Protein 5H5A (pdb70)

Foldseek 3Di:
DAWDDDDVVVVQPDPQVFVLVQVLVQVLVVPDDDDQFWDDKGWDGKGQFPDFWTKGFDDKDADDCVPVVPKIKTWIWTFDQTWIKIKMKIWTADCPPHGSPDIDIWMKMKTRWGFTFTWMWIDDPNKIKIATEAGPPWVCVVVVVADCDVVPDRHGHPCSVVGDQRTPDMAMDIDDPDPPVPVVSVVVVRVVVVVVVSVCCVPAPHPVHIRMGD/DAWDDDDVVVVQPDPQQFVLVQVLVQVLVVPDDDDLFWDDKGWDGWGQADDFWTKGFDDKDADDPVVVCVKIKTWIWTFDQGWIKIKMKIWTAQPPPHRRPDIDIWMKMKTRWGFTFIWMWTGDDNKIKIATEAGPPWVCVVVVNADCDVVPDCHGHPCSVVGDQRTDDMAMDIDDPPCNSVVSVVVVRVVVVVVVSVCCVPAPHPVHIRMGD/DAWDDDDVCVVQPDPQVFVLVQVLVQVLVVPDDDDPFWDDKGWDGKGQFPDFWTKGFDDKDADDCVVVVKIKTWIWTFDQTWIKIKMWIWTQDPPVVPDIDIKIKMKTRWGFTFTWMWIDDPNKTKIATEAGPPWVCVVVVNAWPPVVTDPHGDPCSVVGDQRTDDMDMDMDVPCSVVSVVVVRVVVVVVVSVCCVPAPHPVHIRMGD/DDWDDDDVPVVQPDPQVFVLVQVLVQVLVVPDDDDQFWDDKGWDGKGPADDFWTKDWDDKDADDPVPVCVVKIKTWIWTFDQGWIKIKMKIWGADCPPHGSPDIFIKIKMKTRWGFTFIWMWTDDDNKTKIATEAGPPWPCVVVADCDVVPDQHGHPCSVVGDQRTDDMDMDMDDVPVSPVSVVVVRVVVVVVVSVCCVPAPHPVHIRMGD

InterPro domains:
  IPR027532 Mitochondrial distribution and morphology protein 12 [MF_03104] (1-235)
  IPR027532 Mitochondrial distribution and morphology protein 12 [PF26544] (76-239)
  IPR027532 Mitochondrial distribution and morphology protein 12 [PTHR28204] (1-236)
  IPR031468 Synaptotagmin-like mitochondrial-lipid-binding domain [PS51847] (1-236)

Sequence (846 aa):
HMSVEIDWDNIRGDLSVNQGVKDFLNSRLQEFELPSYVNNLKVTNFDLGTMPPNVILKQMDDPLDEFYNTDVQLLVELDYKGDMSIELSADLVLNYPSPQFMILPVKLRISDIGMHCLCLLAYLKKQLFISFLCDVSDPLLENDKLQVDPSGPNFMGKRALERISLIRNIKIHTELGQLDSVLRSVGKLEEFLVDLFRNLIRKEAAWPSWIDLDHMSVEIDWDNIRGDLSVNQGVKDFLNSRLQEFELPSYVNNLKVTNFDLGTMPPNVILKQMDDPLDEFYSTDVQLLVELDYKGDMSIELSADLVLNYPSPQFMILPVKLRISDIGMHCLCLLAYLKKQLFISFLCDVSDPLLENDKLQVDPSGPNFMGKRALERISLIRNIKIHTELGQLSVLRSVGKLEEFLVDLFRNLIRKEAAWPSWIDLDHMSVEIDWDNIRGDLSVNQGVKDFLNSRLQEFELPSYVNNLKVTNFDLGTMPPNVILKQMDDPLDEFYTDVQLLVELDYKGDMSIELSADLVLNYPQFMILPVKLRISDIGMHCLCLLAYLKKQLFISFLCDVSDPLLENDKLQVDPSGPNFMGKRALERISLIRNIKIHTEEGSVLRSVGKLEEFLVDLFRNLIRKEAAWPSWIDLDHMSVEIDWDNIRGDLSVNQGVKDFLNSRLQEFELPSYVNNLKVTNFDLGTMPPNVILKQMDDPLDEFYSNTDVQLLVELDYKGDMSIELSADLVLNYPSPQFMILPVKLRISDIGMHCLCLLAYLKKQLFISFLCDVSDPLLDKLQVDPSGPNFMGKRALERISLIRNIKIHTELGGSVLRSVGKLEEFLVDLFRNLIRKEAAWPSWIDLD

Solvent-accessible surface area: 42852 Å² total; per-residue (Å²): 67,28,76,33,90,49,61,28,119,105,55,97,49,62,154,49,38,30,87,13,20,41,79,9,10,31,44,52,9,140,124,40,94,69,43,87,37,1,57,101,7,95,9,58,76,19,65,14,2,96,90,50,16,79,13,46,4,58,42,25,32,104,8,28,123,98,13,154,110,94,30,8,1,17,4,0,41,26,40,15,124,6,66,38,26,8,14,5,29,4,38,0,9,18,61,53,121,48,104,133,110,66,87,15,101,9,71,0,90,2,14,73,9,2,20,39,0,4,0,0,23,0,87,14,71,199,78,40,14,30,0,24,0,0,2,38,72,2,68,16,46,93,107,104,41,6,61,19,62,11,82,25,141,79,30,20,27,175,118,10,169,103,54,68,61,12,10,101,73,29,27,25,95,29,68,148,70,21,180,128,89,24,115,154,13,8,27,108,0,39,129,41,1,18,80,6,14,88,39,1,15,111,116,41,0,1,19,101,32,58,22,72,14,109,87,26,85,27,95,49,64,30,113,106,58,99,46,60,147,66,38,27,96,14,20,34,78,9,12,33,46,48,11,140,126,48,159,66,40,86,43,1,57,101,8,95,11,60,74,17,69,14,3,83,116,47,20,79,7,48,6,54,41,26,31,125,9,28,76,83,8,122,137,147,51,10,0,8,4,1,40,25,41,14,134,12,72,38,24,8,18,6,27,5,38,0,12,13,71,39,122,51,102,140,112,88,87,26,98,12,76,0,97,1,15,68,9,6,16,38,0,5,0,0,24,0,77,10,157,104,38,41,26,30,0,24,0,0,2,37,74,2,71,15,47,158,90,126,39,4,62,18,63,11,83,25,142,79,29,20,26,175,122,10,163,92,56,67,70,11,7,97,89,16,118,22,94,29,71,146,50,35,202,107,34,124,135,8,7,26,80,1,47,128,42,0,29,82,8,13,83,35,3,15,126,112,45,0,1,20,104,33,59,22,75,13,124,52,39,85,27,94,59,54,26,104,118,57,90,49,64,150,50,45,31,93,13,23,48,29,7,9,15,22,53,11,73,126,50,161,71,41,86,39,1,17,20,9,44,10,68,70,16,58,13,2,94,90,48,20,105,13,63,6,82,44,27,32,123,10,27,123,101,14,158,130,53,10,0,19,4,0,42,25,41,13,129,4,62,37,8,7,61,8,34,4,10,0,9,22,74,173,119,65,117,49,3,51,75,11,107,1,119,2,14,63,10,2,17,38,0,5,0,0,24,0,85,10,66,151,23,42,15,30,0,24,0,0,2,38,73,2,82,22,48,101,56,109,56,10,70,17,52,12,80,23,112,117,28,20,36,94,32,9,160,124,56,70,70,11,7,102,70,27,124,32,64,40,158,228,48,76,43,130,162,9,20,28,107,0,40,133,41,1,27,81,8,15,82,36,3,14,131,117,44,0,1,18,103,32,59,19,30,13,66,80,20,88,18,94,53,58,25,108,103,58,104,49,63,155,56,29,29,88,13,22,44,76,9,11,33,60,52,12,158,132,48,167,64,43,81,37,1,57,99,8,92,10,65,55,15,48,17,5,90,87,55,19,79,10,46,3,59,42,29,33,94,9,24,124,105,4,108,154,130,103,16,5,1,8,4,1,41,23,39,16,119,6,62,37,3,7,37,6,34,4,38,0,4,16,56,35,80,49,102,118,110,88,87,43,100,6,93,1,92,1,23,63,11,5,19,25,0,4,0,0,23,0,80,13,155,106,75,35,15,30,0,23,0,0,0,36,5,4,45,20,70,136,71,6,54,18,57,16,81,23,131,81,30,20,38,92,29,7,161,120,53,15,44,12,6,16,73,25,134,17,134,19,126,69,126,98,74,34,118,43,14,9,9,57,0,21,31,41,0,9,80,8,15,55,32,3,16,117,113,43,0,1,15,101,33,56,21,76,14,117

Secondary structure (DSSP, 8-state):
-EE-B--HHHHHH-HHHHHHHHHHHHHHHTTS---TTEEEEEEEEEE--SSPPEEEEEEEEPPPGGG----EEEEEEEEE-S--EEEEEEEEEE-SSSTT-EEEEEEEEEEEEEEEEEEEEEEETTEEEEEEEEETT-HHHHTT-SB--TTSTTBT-GGGGG---S-SEEEEEE-------HHHHHHHHHHHHHHHHHHHHHHHTBTTS-EEE-/-EE-B--HHHHHH-HHHHHHHHHHHHHHHTTS---TTEEEEEEEEEE--S-PPEEEEEEEEPPPGGGT---EEEEEEEEE-S--EEEEEEEEEE-SSSTTSEEEEEEEEEEEEEEEEEEEEEEETTEEEEEEEEETT-HHHHTT-SB--TTSTTBT-GGGGG---S-SEEEEEE-S----HHHHHHHHHHHHHHHHHHHIIIIIBTT--EEE-/-EE-B--HHHHHT-HHHHHHHHHHHHHHHTTS---TTEEEEEEEEEE--SSPPEEEEEEEEPPPGGG---EEEEEEEEE-S--EEEEEEEEEE-----EEEEEEEEEEEEEEEEEEEEEEETTEEEEEEEEETT-HHHHTT-S---TTSTTTT-GGGGG---S-SEEEEEE---TTHHHHHHHHHHHHHHHHHHHHHHTBTT--EEE-/-EE-B--HHHHHH-HHHHHHHHHHHHHHHTTS---TTEEEEEEEEEE--S-PPEEEEEEEEPPPGGG-----EEEEEEEEE-S--EEEEEEEEEE-SSSTT-EEEEEEEEEEEEEEEEEEEEEEETTEEEEEEEEETT-TT---SB--TTSTTBT-GGGGG---S-SEEEEEEE----HHHHHHHHHHHHHHHHHHHHHHHTBTT--EEE-

Radius of gyration: 47.18 Å; Cα contacts (8 Å, |Δi|>4): 1773; chains: 4; bounding box: 84×60×170 Å

Nearest PDB structures (foldseek):
  5h5a-assembly2_B  TM=1.005E+00  e=1.240E-39  Kluyveromyces lactis NRRL Y-1140
  5h5a-assembly1_A  TM=9.992E-01  e=1.488E-37  Kluyveromyces lactis NRRL Y-1140
  5h5a-assembly3_C  TM=9.911E-01  e=6.683E-35  Kluyveromyces lactis NRRL Y-1140
  5vkz-assembly2_B  TM=8.448E-01  e=8.788E-22  Saccharomyces cerevisiae
  5vkz-assembly1_A  TM=8.236E-01  e=1.365E-21  Saccharomyces cerevisiae

B-factor: mean 43.93, std 13.67, range [19.73, 116.85]

Structure (mmCIF, N/CA/C/O backbone):
data_5H5A
#
_entry.id   5H5A
#
_cell.length_a   42.868
_cell.length_b   48.524
_cell.length_c   130.126
_cell.angle_alpha   90.01
_cell.angle_beta   91.50
_cell.angle_gamma   90.01
#
_symmetry.space_group_name_H-M   'P 1'
#
loop_
_entity.id
_entity.type
_entity.pdbx_description
1 polymer 'Mitochondrial distribution and morphology protein 12'
2 polymer 'Mitochondrial distribution and morphology protein 12'
3 non-polymer '[(2~{R})-1-[2-azanylethoxy(oxidanyl)phosphoryl]oxy-3-hexadecanoyloxy-propan-2-yl] (~{Z})-octadec-9-enoate'
4 non-polymer 'POTASSIUM ION'
5 water water
#
loop_
_atom_site.group_PDB
_atom_site.id
_atom_site.type_symbol
_atom_site.label_atom_id
_atom_site.label_alt_id
_atom_site.label_comp_id
_atom_site.label_asym_id
_atom_site.label_entity_id
_atom_site.label_seq_id
_atom_site.pdbx_PDB_ins_code
_atom_site.Cartn_x
_atom_site.Cartn_y
_atom_site.Cartn_z
_atom_site.occupancy
_atom_site.B_iso_or_equiv
_atom_site.auth_seq_id
_atom_site.auth_comp_id
_atom_site.auth_asym_id
_atom_site.auth_atom_id
_atom_site.pdbx_PDB_model_num
ATOM 1 N N . HIS A 1 1 ? 24.436 -24.917 147.133 1.00 74.64 0 HIS A N 1
ATOM 2 C CA . HIS A 1 1 ? 23.655 -24.531 145.930 1.00 71.98 0 HIS A CA 1
ATOM 3 C C . HIS A 1 1 ? 24.598 -23.938 144.875 1.00 66.78 0 HIS A C 1
ATOM 4 O O . HIS A 1 1 ? 24.734 -24.477 143.766 1.00 65.34 0 HIS A O 1
ATOM 11 N N . MET A 1 2 ? 25.280 -22.854 145.228 1.00 60.58 1 MET A N 1
ATOM 12 C CA . MET A 1 2 ? 26.172 -22.215 144.284 1.00 60.98 1 MET A CA 1
ATOM 13 C C . MET A 1 2 ? 27.490 -21.739 144.889 1.00 50.70 1 MET A C 1
ATOM 14 O O . MET A 1 2 ? 27.485 -20.943 145.789 1.00 48.60 1 MET A O 1
ATOM 19 N N . SER A 1 3 ? 28.619 -22.236 144.387 1.00 44.07 2 SER A N 1
ATOM 20 C CA . SER A 1 3 ? 29.944 -21.734 144.760 1.00 43.31 2 SER A CA 1
ATOM 21 C C . SER A 1 3 ? 30.201 -20.376 144.202 1.00 47.08 2 SER A C 1
ATOM 22 O O . SER A 1 3 ? 29.730 -20.057 143.121 1.00 52.04 2 SER A O 1
ATOM 25 N N . VAL A 1 4 ? 30.998 -19.610 144.941 1.00 45.82 3 VAL A N 1
ATOM 26 C CA . VAL A 1 4 ? 31.302 -18.234 144.636 1.00 46.49 3 VAL A CA 1
ATOM 27 C C . VAL A 1 4 ? 32.806 -18.126 144.701 1.00 47.70 3 VAL A C 1
ATOM 28 O O . VAL A 1 4 ? 33.410 -18.494 145.692 1.00 45.59 3 VAL A O 1
ATOM 32 N N . GLU A 1 5 ? 33.397 -17.667 143.618 1.00 50.94 4 GLU A N 1
ATOM 33 C CA . GLU A 1 5 ? 34.781 -17.280 143.638 1.00 55.99 4 GLU A CA 1
ATOM 34 C C . GLU A 1 5 ? 34.905 -15.962 144.356 1.00 50.56 4 GLU A C 1
ATOM 35 O O . GLU A 1 5 ? 33.943 -15.208 144.463 1.00 50.88 4 GLU A O 1
ATOM 41 N N . ILE A 1 6 ? 36.127 -15.679 144.782 1.00 46.83 5 ILE A N 1
ATOM 42 C CA . ILE A 1 6 ? 36.382 -14.593 145.664 1.00 46.36 5 ILE A CA 1
ATOM 43 C C . ILE A 1 6 ? 37.789 -14.084 145.422 1.00 47.16 5 ILE A C 1
ATOM 44 O O . ILE A 1 6 ? 38.731 -14.868 145.339 1.00 49.32 5 ILE A O 1
ATOM 49 N N . ASP A 1 7 ? 37.924 -12.766 145.287 1.00 47.55 6 ASP A N 1
ATOM 50 C CA . ASP A 1 7 ? 39.221 -12.139 145.008 1.00 45.26 6 ASP A CA 1
ATOM 51 C C . ASP A 1 7 ? 40.016 -11.953 146.299 1.00 44.66 6 ASP A C 1
ATOM 52 O O . ASP A 1 7 ? 39.981 -10.897 146.911 1.00 42.65 6 ASP A O 1
ATOM 57 N N . TRP A 1 8 ? 40.744 -12.980 146.716 1.00 41.74 7 TRP A N 1
ATOM 58 C CA . TRP A 1 8 ? 41.422 -12.882 147.975 1.00 41.89 7 TRP A CA 1
ATOM 59 C C . TRP A 1 8 ? 42.460 -11.793 147.900 1.00 42.05 7 TRP A C 1
ATOM 60 O O . TRP A 1 8 ? 42.756 -11.183 148.914 1.00 37.99 7 TRP A O 1
ATOM 71 N N . ASP A 1 9 ? 42.986 -11.507 146.716 1.00 43.72 8 ASP A N 1
ATOM 72 C CA . ASP A 1 9 ? 44.031 -10.492 146.622 1.00 51.32 8 ASP A CA 1
ATOM 73 C C . ASP A 1 9 ? 43.515 -9.118 146.956 1.00 53.22 8 ASP A C 1
ATOM 74 O O . ASP A 1 9 ? 44.188 -8.339 147.605 1.00 59.09 8 ASP A O 1
ATOM 79 N N . ASN A 1 10 ? 42.299 -8.830 146.534 1.00 55.60 9 ASN A N 1
ATOM 80 C CA . ASN A 1 10 ? 41.712 -7.546 146.786 1.00 54.88 9 ASN A CA 1
ATOM 81 C C . ASN A 1 10 ? 41.393 -7.445 148.258 1.00 55.33 9 ASN A C 1
ATOM 82 O O . ASN A 1 10 ? 41.625 -6.430 148.898 1.00 56.96 9 ASN A O 1
ATOM 87 N N . ILE A 1 11 ? 40.861 -8.525 148.795 1.00 53.73 10 ILE A N 1
ATOM 88 C CA . ILE A 1 11 ? 40.416 -8.533 150.174 1.00 53.08 10 ILE A CA 1
ATOM 89 C C . ILE A 1 11 ? 41.613 -8.458 151.082 1.00 51.98 10 ILE A C 1
ATOM 90 O O . ILE A 1 11 ? 41.588 -7.782 152.090 1.00 48.69 10 ILE A O 1
ATOM 95 N N . ARG A 1 12 ? 42.696 -9.100 150.692 1.00 52.97 11 ARG A N 1
ATOM 96 C CA . ARG A 1 12 ? 43.827 -9.248 151.574 1.00 60.03 11 ARG A CA 1
ATOM 97 C C . ARG A 1 12 ? 44.575 -7.950 151.719 1.00 65.26 11 ARG A C 1
ATOM 98 O O . ARG A 1 12 ? 45.278 -7.755 152.716 1.00 71.73 11 ARG A O 1
ATOM 106 N N . GLY A 1 13 ? 44.384 -7.067 150.737 1.00 68.18 12 GLY A N 1
ATOM 107 C CA . GLY A 1 13 ? 45.042 -5.783 150.688 1.00 64.28 12 GLY A CA 1
ATOM 108 C C . GLY A 1 13 ? 44.226 -4.592 151.180 1.00 62.57 12 GLY A C 1
ATOM 109 O O . GLY A 1 13 ? 44.775 -3.520 151.300 1.00 59.56 12 GLY A O 1
ATOM 110 N N . ASP A 1 14 ? 42.931 -4.749 151.461 1.00 61.32 13 ASP A N 1
ATOM 111 C CA . ASP A 1 14 ? 42.092 -3.599 151.851 1.00 63.19 13 ASP A CA 1
ATOM 112 C C . ASP A 1 14 ? 42.420 -3.212 153.287 1.00 57.05 13 ASP A C 1
ATOM 113 O O . ASP A 1 14 ? 42.067 -3.919 154.230 1.00 55.66 13 ASP A O 1
ATOM 118 N N . LEU A 1 15 ? 43.090 -2.076 153.436 1.00 57.46 14 LEU A N 1
ATOM 119 C CA . LEU A 1 15 ? 43.567 -1.607 154.734 1.00 57.51 14 LEU A CA 1
ATOM 120 C C . LEU A 1 15 ? 42.444 -1.277 155.700 1.00 55.65 14 LEU A C 1
ATOM 121 O O . LEU A 1 15 ? 42.653 -1.376 156.905 1.00 60.33 14 LEU A O 1
ATOM 126 N N . SER A 1 16 ? 41.258 -0.924 155.190 1.00 52.21 15 SER A N 1
ATOM 127 C CA . SER A 1 16 ? 40.120 -0.636 156.067 1.00 51.22 15 SER A CA 1
ATOM 128 C C . SER A 1 16 ? 39.510 -1.925 156.677 1.00 47.32 15 SER A C 1
ATOM 129 O O . SER A 1 16 ? 39.015 -1.883 157.777 1.00 42.63 15 SER A O 1
ATOM 132 N N . VAL A 1 17 ? 39.551 -3.065 155.986 1.00 46.32 16 VAL A N 1
ATOM 133 C CA . VAL A 1 17 ? 38.986 -4.310 156.519 1.00 41.57 16 VAL A CA 1
ATOM 134 C C . VAL A 1 17 ? 39.909 -4.867 157.594 1.00 36.23 16 VAL A C 1
ATOM 135 O O . VAL A 1 17 ? 39.468 -5.329 158.617 1.00 35.96 16 VAL A O 1
ATOM 139 N N . ASN A 1 18 ? 41.206 -4.800 157.356 1.00 34.91 17 ASN A N 1
ATOM 140 C CA . ASN A 1 18 ? 42.188 -5.203 158.330 1.00 30.84 17 ASN A CA 1
ATOM 141 C C . ASN A 1 18 ? 42.095 -4.418 159.651 1.00 28.42 17 ASN A C 1
ATOM 142 O O . ASN A 1 18 ? 42.067 -5.000 160.743 1.00 28.25 17 ASN A O 1
ATOM 147 N N . GLN A 1 19 ? 42.153 -3.098 159.565 1.00 29.26 18 GLN A N 1
ATOM 148 C CA . GLN A 1 19 ? 41.932 -2.228 160.728 1.00 30.66 18 GLN A CA 1
ATOM 149 C C . GLN A 1 19 ? 40.434 -2.436 160.746 1.00 31.49 18 GLN A C 1
ATOM 150 O O . GLN A 1 19 ? 39.828 -2.517 159.705 1.00 35.83 18 GLN A O 1
ATOM 156 N N . GLY A 1 20 ? 39.748 -2.587 161.811 1.00 31.70 19 GLY A N 1
ATOM 157 C CA . GLY A 1 20 ? 38.330 -2.867 161.507 1.00 31.55 19 GLY A CA 1
ATOM 158 C C . GLY A 1 20 ? 38.141 -4.185 162.181 1.00 35.16 19 GLY A C 1
ATOM 159 O O . GLY A 1 20 ? 37.300 -4.274 163.056 1.00 37.13 19 GLY A O 1
ATOM 160 N N . VAL A 1 21 ? 38.948 -5.199 161.800 1.00 33.45 20 VAL A N 1
ATOM 161 C CA . VAL A 1 21 ? 38.943 -6.427 162.576 1.00 30.77 20 VAL A CA 1
ATOM 162 C C . VAL A 1 21 ? 39.779 -6.232 163.807 1.00 27.16 20 VAL A C 1
ATOM 163 O O . VAL A 1 21 ? 39.351 -6.631 164.870 1.00 26.29 20 VAL A O 1
ATOM 167 N N . LYS A 1 22 ? 40.939 -5.595 163.678 1.00 28.74 21 LYS A N 1
ATOM 168 C CA . LYS A 1 22 ? 41.731 -5.135 164.847 1.00 28.46 21 LYS A CA 1
ATOM 169 C C . LYS A 1 22 ? 40.923 -4.250 165.803 1.00 28.78 21 LYS A C 1
ATOM 170 O O . LYS A 1 22 ? 40.955 -4.438 167.014 1.00 31.56 21 LYS A O 1
ATOM 176 N N . ASP A 1 23 ? 40.193 -3.301 165.262 1.00 30.35 22 ASP A N 1
ATOM 177 C CA . ASP A 1 23 ? 39.255 -2.474 166.071 1.00 31.45 22 ASP A CA 1
ATOM 178 C C . ASP A 1 23 ? 38.235 -3.338 166.779 1.00 27.24 22 ASP A C 1
ATOM 179 O O . ASP A 1 23 ? 37.982 -3.137 167.946 1.00 26.20 22 ASP A O 1
ATOM 184 N N . PHE A 1 24 ? 37.633 -4.288 166.063 1.00 24.33 23 PHE A N 1
ATOM 185 C CA . PHE A 1 24 ? 36.610 -5.170 166.661 1.00 26.68 23 PHE A CA 1
ATOM 186 C C . PHE A 1 24 ? 37.236 -5.957 167.810 1.00 27.44 23 PHE A C 1
ATOM 187 O O . PHE A 1 24 ? 36.656 -6.064 168.906 1.00 29.83 23 PHE A O 1
ATOM 195 N N . LEU A 1 25 ? 38.424 -6.504 167.572 1.00 27.26 24 LEU A N 1
ATOM 196 C CA . LEU A 1 25 ? 38.987 -7.456 168.502 1.00 28.78 24 LEU A CA 1
ATOM 197 C C . LEU A 1 25 ? 39.421 -6.731 169.732 1.00 27.12 24 LEU A C 1
ATOM 198 O O . LEU A 1 25 ? 39.195 -7.215 170.844 1.00 28.55 24 LEU A O 1
ATOM 203 N N . ASN A 1 26 ? 40.044 -5.573 169.557 1.00 24.27 25 ASN A N 1
ATOM 204 C CA . ASN A 1 26 ? 40.580 -4.839 170.712 1.00 23.48 25 ASN A CA 1
ATOM 205 C C . ASN A 1 26 ? 39.446 -4.252 171.519 1.00 25.76 25 ASN A C 1
ATOM 206 O O . ASN A 1 26 ? 39.473 -4.251 172.748 1.00 25.26 25 ASN A O 1
ATOM 211 N N . SER A 1 27 ? 38.415 -3.783 170.848 1.00 25.42 26 SER A N 1
ATOM 212 C CA . SER A 1 27 ? 37.310 -3.265 171.600 1.00 31.63 26 SER A CA 1
ATOM 213 C C . SER A 1 27 ? 36.687 -4.397 172.455 1.00 31.29 26 SER A C 1
ATOM 214 O O . SER A 1 27 ? 36.444 -4.199 173.628 1.00 32.47 26 SER A O 1
ATOM 217 N N . ARG A 1 28 ? 36.541 -5.597 171.905 1.00 28.31 27 ARG A N 1
ATOM 218 C CA . ARG A 1 28 ? 35.957 -6.706 172.669 1.00 27.60 27 ARG A CA 1
ATOM 219 C C . ARG A 1 28 ? 36.867 -7.271 173.755 1.00 29.30 27 ARG A C 1
ATOM 220 O O . ARG A 1 28 ? 36.388 -7.733 174.782 1.00 27.97 27 ARG A O 1
ATOM 228 N N . LEU A 1 29 ? 38.169 -7.251 173.513 1.00 30.91 28 LEU A N 1
ATOM 229 C CA . LEU A 1 29 ? 39.167 -7.531 174.537 1.00 34.38 28 LEU A CA 1
ATOM 230 C C . LEU A 1 29 ? 38.978 -6.758 175.831 1.00 39.31 28 LEU A C 1
ATOM 231 O O . LEU A 1 29 ? 39.278 -7.272 176.911 1.00 41.39 28 LEU A O 1
ATOM 236 N N . GLN A 1 30 ? 38.532 -5.512 175.761 1.00 46.91 29 GLN A N 1
ATOM 237 C CA . GLN A 1 30 ? 38.481 -4.739 177.001 1.00 51.68 29 GLN A CA 1
ATOM 238 C C . GLN A 1 30 ? 37.414 -5.284 177.972 1.00 50.53 29 GLN A C 1
ATOM 239 O O . GLN A 1 30 ? 37.480 -4.985 179.147 1.00 48.57 29 GLN A O 1
ATOM 245 N N . GLU A 1 31 ? 36.524 -6.187 177.522 1.00 51.04 30 GLU A N 1
ATOM 246 C CA . GLU A 1 31 ? 35.581 -6.866 178.437 1.00 51.33 30 GLU A CA 1
ATOM 247 C C . GLU A 1 31 ? 36.103 -8.149 179.064 1.00 49.48 30 GLU A C 1
ATOM 248 O O . GLU A 1 31 ? 35.359 -8.836 179.770 1.00 48.27 30 GLU A O 1
ATOM 254 N N . PHE A 1 32 ? 37.367 -8.488 178.836 1.00 43.07 31 PHE A N 1
ATOM 255 C CA . PHE A 1 32 ? 37.872 -9.732 179.365 1.00 42.00 31 PHE A CA 1
ATOM 256 C C . PHE A 1 32 ? 38.823 -9.463 180.506 1.00 39.26 31 PHE A C 1
ATOM 257 O O . PHE A 1 32 ? 39.836 -8.810 180.312 1.00 41.73 31 PHE A O 1
ATOM 265 N N . GLU A 1 33 ? 38.505 -10.025 181.672 1.00 34.99 32 GLU A N 1
ATOM 266 C CA . GLU A 1 33 ? 39.332 -9.871 182.846 1.00 35.40 32 GLU A CA 1
ATOM 267 C C . GLU A 1 33 ? 40.614 -10.653 182.613 1.00 34.99 32 GLU A C 1
ATOM 268 O O . GLU A 1 33 ? 40.588 -11.763 182.055 1.00 39.63 32 GLU A O 1
ATOM 270 N N . LEU A 1 34 ? 41.739 -10.075 182.990 1.00 29.65 33 LEU A N 1
ATOM 271 C CA . LEU A 1 34 ? 43.009 -10.741 182.811 1.00 28.00 33 LEU A CA 1
ATOM 272 C C . LEU A 1 34 ? 43.512 -11.289 184.121 1.00 28.87 33 LEU A C 1
ATOM 273 O O . LEU A 1 34 ? 43.556 -10.579 185.101 1.00 32.16 33 LEU A O 1
ATOM 278 N N . PRO A 1 35 ? 43.951 -12.548 184.128 1.00 27.73 34 PRO A N 1
ATOM 279 C CA . PRO A 1 35 ? 44.426 -13.162 185.355 1.00 29.30 34 PRO A CA 1
ATOM 280 C C . PRO A 1 35 ? 45.802 -12.645 185.746 1.00 32.18 34 PRO A C 1
ATOM 281 O O . PRO A 1 35 ? 46.394 -11.849 185.016 1.00 34.62 34 PRO A O 1
ATOM 285 N N . SER A 1 36 ? 46.327 -13.168 186.849 1.00 30.83 35 SER A N 1
ATOM 286 C CA . SER A 1 36 ? 47.499 -12.633 187.496 1.00 32.62 35 SER A CA 1
ATOM 287 C C . SER A 1 36 ? 48.795 -12.752 186.670 1.00 32.01 35 SER A C 1
ATOM 288 O O . SER A 1 36 ? 49.754 -12.017 186.907 1.00 27.85 35 SER A O 1
ATOM 291 N N . TYR A 1 37 ? 48.792 -13.669 185.705 1.00 32.78 36 TYR A N 1
ATOM 292 C CA . TYR A 1 37 ? 49.971 -13.933 184.865 1.00 32.95 36 TYR A CA 1
ATOM 293 C C . TYR A 1 37 ? 50.005 -13.147 183.549 1.00 31.57 36 TYR A C 1
ATOM 294 O O . TYR A 1 37 ? 50.965 -13.325 182.766 1.00 31.09 36 TYR A O 1
ATOM 303 N N . VAL A 1 38 ? 49.017 -12.272 183.301 1.00 30.42 37 VAL A N 1
ATOM 304 C CA . VAL A 1 38 ? 49.082 -11.371 182.113 1.00 30.04 37 VAL A CA 1
ATOM 305 C C . VAL A 1 38 ? 48.583 -9.970 182.300 1.00 27.04 37 VAL A C 1
ATOM 306 O O . VAL A 1 38 ? 47.513 -9.763 182.884 1.00 26.27 37 VAL A O 1
ATOM 310 N N . ASN A 1 39 ? 49.306 -9.025 181.708 1.00 25.45 38 ASN A N 1
ATOM 311 C CA . ASN A 1 39 ? 48.860 -7.637 181.678 1.00 24.94 38 ASN A CA 1
ATOM 312 C C . ASN A 1 39 ? 48.845 -7.151 180.277 1.00 24.27 38 ASN A C 1
ATOM 313 O O . ASN A 1 39 ? 49.581 -7.672 179.447 1.00 26.21 38 ASN A O 1
ATOM 318 N N . ASN A 1 40 ? 48.059 -6.121 180.026 1.00 23.78 39 ASN A N 1
ATOM 319 C CA . ASN A 1 40 ? 48.186 -5.339 178.813 1.00 26.03 39 ASN A CA 1
ATOM 320 C C . ASN A 1 40 ? 48.075 -6.120 177.515 1.00 27.22 39 ASN A C 1
ATOM 321 O O . ASN A 1 40 ? 48.914 -5.987 176.649 1.00 27.12 39 ASN A O 1
ATOM 326 N N . LEU A 1 41 ? 47.009 -6.920 177.391 1.00 28.89 40 LEU A N 1
ATOM 327 C CA . LEU A 1 41 ? 46.779 -7.743 176.235 1.00 27.30 40 LEU A CA 1
ATOM 328 C C . LEU A 1 41 ? 46.162 -6.926 175.125 1.00 26.46 40 LEU A C 1
ATOM 329 O O . LEU A 1 41 ? 45.160 -6.302 175.335 1.00 27.22 40 LEU A O 1
ATOM 334 N N . LYS A 1 42 ? 46.754 -6.968 173.936 1.00 27.80 41 LYS A N 1
ATOM 335 C CA . LYS A 1 42 ? 46.269 -6.218 172.780 1.00 28.20 41 LYS A CA 1
ATOM 336 C C . LYS A 1 42 ? 46.593 -6.986 171.499 1.00 27.15 41 LYS A C 1
ATOM 337 O O . LYS A 1 42 ? 47.599 -7.669 171.432 1.00 28.68 41 LYS A O 1
ATOM 343 N N . VAL A 1 43 ? 45.734 -6.845 170.495 1.00 27.11 42 VAL A N 1
ATOM 344 C CA . VAL A 1 43 ? 45.982 -7.351 169.178 1.00 29.54 42 VAL A CA 1
ATOM 345 C C . VAL A 1 43 ? 46.803 -6.319 168.422 1.00 32.76 42 VAL A C 1
ATOM 346 O O . VAL A 1 43 ? 46.337 -5.215 168.218 1.00 38.08 42 VAL A O 1
ATOM 350 N N . THR A 1 44 ? 47.992 -6.689 167.967 1.00 31.12 43 THR A N 1
ATOM 351 C CA . THR A 1 44 ? 48.857 -5.774 167.252 1.00 30.22 43 THR A CA 1
ATOM 352 C C . THR A 1 44 ? 48.967 -5.989 165.745 1.00 29.80 43 THR A C 1
ATOM 353 O O . THR A 1 44 ? 49.404 -5.119 165.032 1.00 32.37 43 THR A O 1
ATOM 357 N N . ASN A 1 45 ? 48.625 -7.157 165.246 1.00 32.01 44 ASN A N 1
ATOM 358 C CA . ASN A 1 45 ? 48.585 -7.380 163.804 1.00 33.23 44 ASN A CA 1
ATOM 359 C C . ASN A 1 45 ? 47.476 -8.337 163.472 1.00 31.90 44 ASN A C 1
ATOM 360 O O . ASN A 1 45 ? 47.061 -9.143 164.307 1.00 27.73 44 ASN A O 1
ATOM 365 N N . PHE A 1 46 ? 47.039 -8.280 162.230 1.00 30.66 45 PHE A N 1
ATOM 366 C CA . PHE A 1 46 ? 46.092 -9.238 161.714 1.00 31.48 45 PHE A CA 1
ATOM 367 C C . PHE A 1 46 ? 46.463 -9.484 160.269 1.00 33.02 45 PHE A C 1
ATOM 368 O O . PHE A 1 46 ? 46.616 -8.559 159.494 1.00 38.13 45 PHE A O 1
ATOM 376 N N . ASP A 1 47 ? 46.593 -10.744 159.911 1.00 34.95 46 ASP A N 1
ATOM 377 C CA . ASP A 1 47 ? 46.991 -11.095 158.595 1.00 34.09 46 ASP A CA 1
ATOM 378 C C . ASP A 1 47 ? 45.958 -12.068 158.102 1.00 33.56 46 ASP A C 1
ATOM 379 O O . ASP A 1 47 ? 45.765 -13.133 158.678 1.00 35.35 46 ASP A O 1
ATOM 384 N N . LEU A 1 48 ? 45.296 -11.706 157.016 1.00 37.00 47 LEU A N 1
ATOM 385 C CA . LEU A 1 48 ? 44.363 -12.620 156.369 1.00 40.48 47 LEU A CA 1
ATOM 386 C C . LEU A 1 48 ? 45.285 -13.648 155.733 1.00 45.10 47 LEU A C 1
ATOM 387 O O . LEU A 1 48 ? 46.492 -13.409 155.598 1.00 53.89 47 LEU A O 1
ATOM 392 N N . GLY A 1 49 ? 44.804 -14.806 155.361 1.00 47.60 48 GLY A N 1
ATOM 393 C CA . GLY A 1 49 ? 45.770 -15.822 154.860 1.00 47.92 48 GLY A CA 1
ATOM 394 C C . GLY A 1 49 ? 46.207 -15.599 153.427 1.00 45.95 48 GLY A C 1
ATOM 395 O O . GLY A 1 49 ? 45.981 -14.530 152.836 1.00 38.98 48 GLY A O 1
ATOM 396 N N . THR A 1 50 ? 46.822 -16.617 152.856 1.00 51.65 49 THR A N 1
ATOM 397 C CA . THR A 1 50 ? 47.075 -16.628 151.406 1.00 54.01 49 THR A CA 1
ATOM 398 C C . THR A 1 50 ? 45.855 -17.181 150.730 1.00 47.50 49 THR A C 1
ATOM 399 O O . THR A 1 50 ? 45.651 -16.935 149.562 1.00 42.60 49 THR A O 1
ATOM 403 N N . MET A 1 51 ? 45.025 -17.897 151.490 1.00 50.16 50 MET A N 1
ATOM 404 C CA . MET A 1 51 ? 43.888 -18.627 150.934 1.00 53.90 50 MET A CA 1
ATOM 405 C C . MET A 1 51 ? 42.539 -18.106 151.417 1.00 50.41 50 MET A C 1
ATOM 406 O O . MET A 1 51 ? 42.345 -17.889 152.610 1.00 47.47 50 MET A O 1
ATOM 411 N N . PRO A 1 52 ? 41.582 -17.956 150.491 1.00 43.92 51 PRO A N 1
ATOM 412 C CA . PRO A 1 52 ? 40.223 -17.672 150.898 1.00 42.06 51 PRO A CA 1
ATOM 413 C C . PRO A 1 52 ? 39.500 -18.899 151.470 1.00 38.41 51 PRO A C 1
ATOM 414 O O . PRO A 1 52 ? 39.947 -20.024 151.292 1.00 37.47 51 PRO A O 1
ATOM 418 N N . PRO A 1 53 ? 38.378 -18.681 152.157 1.00 33.71 52 PRO A N 1
ATOM 419 C CA . PRO A 1 53 ? 37.543 -19.827 152.421 1.00 35.90 52 PRO A CA 1
ATOM 420 C C . PRO A 1 53 ? 36.815 -20.196 151.156 1.00 35.26 52 PRO A C 1
ATOM 421 O O . PRO A 1 53 ? 36.562 -19.322 150.316 1.00 37.55 52 PRO A O 1
ATOM 425 N N . ASN A 1 54 ? 36.470 -21.465 151.037 1.00 33.76 53 ASN A N 1
ATOM 426 C CA . ASN A 1 54 ? 35.467 -21.868 150.095 1.00 40.34 53 ASN A CA 1
ATOM 427 C C . ASN A 1 54 ? 34.143 -21.261 150.569 1.00 37.03 53 ASN A C 1
ATOM 428 O O . ASN A 1 54 ? 33.819 -21.233 151.765 1.00 34.04 53 ASN A O 1
ATOM 433 N N . VAL A 1 55 ? 33.380 -20.779 149.613 1.00 33.77 54 VAL A N 1
ATOM 434 C CA . VAL A 1 55 ? 32.152 -20.150 149.911 1.00 35.90 54 VAL A CA 1
ATOM 435 C C . VAL A 1 55 ? 31.030 -20.723 149.096 1.00 35.25 54 VAL A C 1
ATOM 436 O O . VAL A 1 55 ? 31.105 -20.730 147.883 1.00 36.40 54 VAL A O 1
ATOM 440 N N . ILE A 1 56 ? 29.973 -21.183 149.743 1.00 33.86 55 ILE A N 1
ATOM 441 C CA . ILE A 1 56 ? 28.812 -21.624 148.994 1.00 32.53 55 ILE A CA 1
ATOM 442 C C . ILE A 1 56 ? 27.684 -20.731 149.383 1.00 29.50 55 ILE A C 1
ATOM 443 O O . ILE A 1 56 ? 27.356 -20.645 150.532 1.00 28.79 55 ILE A O 1
ATOM 448 N N . LEU A 1 57 ? 27.103 -20.064 148.400 1.00 31.07 56 LEU A N 1
ATOM 449 C CA . LEU A 1 57 ? 25.972 -19.182 148.602 1.00 33.30 56 LEU A CA 1
ATOM 450 C C . LEU A 1 57 ? 24.686 -20.032 148.689 1.00 35.52 56 LEU A C 1
ATOM 451 O O . LEU A 1 57 ? 24.281 -20.675 147.722 1.00 37.20 56 LEU A O 1
ATOM 456 N N . LYS A 1 58 ? 24.054 -20.039 149.846 1.00 34.93 57 LYS A N 1
ATOM 457 C CA . LYS A 1 58 ? 22.828 -20.793 150.019 1.00 36.96 57 LYS A CA 1
ATOM 458 C C . LYS A 1 58 ? 21.571 -19.966 149.726 1.00 34.62 57 LYS A C 1
ATOM 459 O O . LYS A 1 58 ? 20.606 -20.512 149.197 1.00 42.50 57 LYS A O 1
ATOM 465 N N . GLN A 1 59 ? 21.550 -18.690 150.047 1.00 32.24 58 GLN A N 1
ATOM 466 C CA . GLN A 1 59 ? 20.312 -17.924 149.954 1.00 37.61 58 GLN A CA 1
ATOM 467 C C . GLN A 1 59 ? 20.601 -16.429 149.953 1.00 39.85 58 GLN A C 1
ATOM 468 O O . GLN A 1 59 ? 21.659 -16.020 150.415 1.00 39.12 58 GLN A O 1
ATOM 474 N N . MET A 1 60 ? 19.696 -15.617 149.388 1.00 43.44 59 MET A N 1
ATOM 475 C CA . MET A 1 60 ? 19.811 -14.149 149.464 1.00 43.94 59 MET A CA 1
ATOM 476 C C . MET A 1 60 ? 18.518 -13.542 149.922 1.00 39.17 59 MET A C 1
ATOM 477 O O . MET A 1 60 ? 17.476 -13.934 149.474 1.00 34.57 59 MET A O 1
ATOM 482 N N . ASP A 1 61 ? 18.613 -12.536 150.770 1.00 39.59 60 ASP A N 1
ATOM 483 C CA . ASP A 1 61 ? 17.450 -11.939 151.364 1.00 39.92 60 ASP A CA 1
ATOM 484 C C . ASP A 1 61 ? 17.710 -10.461 151.592 1.00 41.11 60 ASP A C 1
ATOM 485 O O . ASP A 1 61 ? 18.846 -9.981 151.457 1.00 38.24 60 ASP A O 1
ATOM 490 N N . ASP A 1 62 ? 16.649 -9.742 151.946 1.00 39.27 61 ASP A N 1
ATOM 491 C CA . ASP A 1 62 ? 16.808 -8.418 152.507 1.00 42.03 61 ASP A CA 1
ATOM 492 C C . ASP A 1 62 ? 17.373 -8.646 153.921 1.00 41.81 61 ASP A C 1
ATOM 493 O O . ASP A 1 62 ? 16.978 -9.603 154.595 1.00 37.31 61 ASP A O 1
ATOM 498 N N . PRO A 1 63 ? 18.296 -7.786 154.365 1.00 39.60 62 PRO A N 1
ATOM 499 C CA . PRO A 1 63 ? 18.868 -7.926 155.693 1.00 40.33 62 PRO A CA 1
ATOM 500 C C . PRO A 1 63 ? 17.826 -7.938 156.789 1.00 42.51 62 PRO A C 1
ATOM 501 O O . PRO A 1 63 ? 16.846 -7.214 156.697 1.00 45.69 62 PRO A O 1
ATOM 505 N N . LEU A 1 64 ? 18.041 -8.759 157.816 1.00 43.89 63 LEU A N 1
ATOM 506 C CA . LEU A 1 64 ? 17.131 -8.817 158.958 1.00 45.14 63 LEU A CA 1
ATOM 507 C C . LEU A 1 64 ? 16.992 -7.475 159.655 1.00 46.61 63 LEU A C 1
ATOM 508 O O . LEU A 1 64 ? 17.944 -6.699 159.687 1.00 41.99 63 LEU A O 1
ATOM 513 N N . ASP A 1 65 ? 15.811 -7.252 160.238 1.00 47.97 64 ASP A N 1
ATOM 514 C CA . ASP A 1 65 ? 15.510 -6.044 161.025 1.00 50.26 64 ASP A CA 1
ATOM 515 C C . ASP A 1 65 ? 16.609 -5.649 161.986 1.00 44.43 64 ASP A C 1
ATOM 516 O O . ASP A 1 65 ? 16.889 -4.468 162.140 1.00 41.17 64 ASP A O 1
ATOM 521 N N . GLU A 1 66 ? 17.226 -6.639 162.631 1.00 45.29 65 GLU A N 1
ATOM 522 C CA . GLU A 1 66 ? 18.025 -6.346 163.823 1.00 44.45 65 GLU A CA 1
ATOM 523 C C . GLU A 1 66 ? 19.301 -5.694 163.330 1.00 47.11 65 GLU A C 1
ATOM 524 O O . GLU A 1 66 ? 19.848 -4.868 164.041 1.00 53.97 65 GLU A O 1
ATOM 530 N N . PHE A 1 67 ? 19.712 -5.936 162.075 1.00 44.10 66 PHE A N 1
ATOM 531 C CA . PHE A 1 67 ? 20.828 -5.167 161.474 1.00 43.07 66 PHE A CA 1
ATOM 532 C C . PHE A 1 67 ? 20.489 -3.704 161.174 1.00 47.28 66 PHE A C 1
ATOM 533 O O . PHE A 1 67 ? 21.393 -2.915 160.894 1.00 44.27 66 PHE A O 1
ATOM 541 N N . TYR A 1 68 ? 19.195 -3.373 161.130 1.00 50.10 67 TYR A N 1
ATOM 542 C CA . TYR A 1 68 ? 18.716 -1.994 161.114 1.00 49.55 67 TYR A CA 1
ATOM 543 C C . TYR A 1 68 ? 18.192 -1.768 162.529 1.00 47.40 67 TYR A C 1
ATOM 544 O O . TYR A 1 68 ? 18.477 -0.776 163.173 1.00 48.41 67 TYR A O 1
ATOM 553 N N . ASN A 1 86 ? 17.874 -2.954 145.597 1.00 64.86 85 ASN A N 1
ATOM 554 C CA . ASN A 1 86 ? 17.464 -2.623 146.955 1.00 61.64 85 ASN A CA 1
ATOM 555 C C . ASN A 1 86 ? 18.160 -1.411 147.607 1.00 62.04 85 ASN A C 1
ATOM 556 O O . ASN A 1 86 ? 17.463 -0.593 148.201 1.00 71.17 85 ASN A O 1
ATOM 561 N N . THR A 1 87 ? 19.494 -1.285 147.588 1.00 57.91 86 THR A N 1
ATOM 562 C CA . THR A 1 87 ? 20.463 -2.323 147.182 1.00 59.61 86 THR A CA 1
ATOM 563 C C . THR A 1 87 ? 21.112 -3.099 148.332 1.00 57.45 86 THR A C 1
ATOM 564 O O . THR A 1 87 ? 22.102 -3.826 148.133 1.00 55.50 86 THR A O 1
ATOM 568 N N . ASP A 1 88 ? 20.537 -2.965 149.522 1.00 52.67 87 ASP A N 1
ATOM 569 C CA . ASP A 1 88 ? 20.961 -3.751 150.675 1.00 47.31 87 ASP A CA 1
ATOM 570 C C . ASP A 1 88 ? 20.781 -5.247 150.380 1.00 45.39 87 ASP A C 1
ATOM 571 O O . ASP A 1 88 ? 19.795 -5.646 149.764 1.00 46.69 87 ASP A O 1
ATOM 576 N N . VAL A 1 89 ? 21.732 -6.074 150.805 1.00 40.93 88 VAL A N 1
ATOM 577 C CA . VAL A 1 89 ? 21.587 -7.515 150.646 1.00 35.90 88 VAL A CA 1
ATOM 578 C C . VAL A 1 89 ? 22.225 -8.345 151.765 1.00 34.72 88 VAL A C 1
ATOM 579 O O . VAL A 1 89 ? 23.194 -7.932 152.401 1.00 34.37 88 VAL A O 1
ATOM 583 N N . GLN A 1 90 ? 21.637 -9.514 152.007 1.00 32.66 89 GLN A N 1
ATOM 584 C CA . GLN A 1 90 ? 22.119 -10.442 153.000 1.00 31.96 89 GLN A CA 1
ATOM 585 C C . GLN A 1 90 ? 22.281 -11.811 152.385 1.00 33.72 89 GLN A C 1
ATOM 586 O O . GLN A 1 90 ? 21.327 -12.369 151.855 1.00 35.36 89 GLN A O 1
ATOM 592 N N . LEU A 1 91 ? 23.491 -12.358 152.489 1.00 33.56 90 LEU A N 1
ATOM 593 C CA . LEU A 1 91 ? 23.789 -13.686 152.001 1.00 32.51 90 LEU A CA 1
ATOM 594 C C . LEU A 1 91 ? 23.787 -14.675 153.152 1.00 32.65 90 LEU A C 1
ATOM 595 O O . LEU A 1 91 ? 24.307 -14.375 154.241 1.00 27.90 90 LEU A O 1
ATOM 600 N N . LEU A 1 92 ? 23.217 -15.851 152.904 1.00 33.27 91 LEU A N 1
ATOM 601 C CA . LEU A 1 92 ? 23.424 -17.024 153.777 1.00 33.12 91 LEU A CA 1
ATOM 602 C C . LEU A 1 92 ? 24.404 -17.980 153.089 1.00 30.07 91 LEU A C 1
ATOM 603 O O . LEU A 1 92 ? 24.142 -18.441 151.988 1.00 27.41 91 LEU A O 1
ATOM 608 N N . VAL A 1 93 ? 25.495 -18.294 153.767 1.00 27.90 92 VAL A N 1
ATOM 609 C CA . VAL A 1 93 ? 26.671 -18.848 153.136 1.00 27.60 92 VAL A CA 1
ATOM 610 C C . VAL A 1 93 ? 27.275 -19.945 154.011 1.00 29.72 92 VAL A C 1
ATOM 611 O O . VAL A 1 93 ? 27.165 -19.925 155.233 1.00 31.62 92 VAL A O 1
ATOM 615 N N . GLU A 1 94 ? 27.913 -20.915 153.393 1.00 30.95 93 GLU A N 1
ATOM 616 C CA . GLU A 1 94 ? 28.767 -21.853 154.099 1.00 33.30 93 GLU A CA 1
ATOM 617 C C . GLU A 1 94 ? 30.214 -21.443 153.842 1.00 32.82 93 GLU A C 1
ATOM 618 O O . GLU A 1 94 ? 30.655 -21.385 152.707 1.00 32.04 93 GLU A O 1
ATOM 624 N N . LEU A 1 95 ? 30.933 -21.119 154.894 1.00 33.95 94 LEU A N 1
ATOM 625 C CA . LEU A 1 95 ? 32.338 -20.849 154.793 1.00 35.83 94 LEU A CA 1
ATOM 626 C C . LEU A 1 95 ? 33.065 -22.094 155.235 1.00 34.65 94 LEU A C 1
ATOM 627 O O . LEU A 1 95 ? 32.851 -22.590 156.350 1.00 34.62 94 LEU A O 1
ATOM 632 N N . ASP A 1 96 ? 33.918 -22.581 154.353 1.00 30.99 95 ASP A N 1
ATOM 633 C CA . ASP A 1 96 ? 34.804 -23.668 154.659 1.00 36.31 95 ASP A CA 1
ATOM 634 C C . ASP A 1 96 ? 36.204 -23.059 154.676 1.00 33.38 95 ASP A C 1
ATOM 635 O O . ASP A 1 96 ? 36.818 -22.854 153.627 1.00 36.53 95 ASP A O 1
ATOM 640 N N . TYR A 1 97 ? 36.704 -22.731 155.858 1.00 31.09 96 TYR A N 1
ATOM 641 C CA . TYR A 1 97 ? 37.976 -22.033 155.934 1.00 33.13 96 TYR A CA 1
ATOM 642 C C . TYR A 1 97 ? 39.026 -22.951 156.471 1.00 33.79 96 TYR A C 1
ATOM 643 O O . TYR A 1 97 ? 38.932 -23.448 157.607 1.00 33.02 96 TYR A O 1
ATOM 652 N N . LYS A 1 98 ? 40.044 -23.152 155.648 1.00 39.30 97 LYS A N 1
ATOM 653 C CA . LYS A 1 98 ? 41.199 -23.974 155.995 1.00 45.08 97 LYS A CA 1
ATOM 654 C C . LYS A 1 98 ? 42.537 -23.199 155.781 1.00 41.28 97 LYS A C 1
ATOM 655 O O . LYS A 1 98 ? 43.612 -23.772 155.821 1.00 40.25 97 LYS A O 1
ATOM 661 N N . GLY A 1 99 ? 42.468 -21.893 155.573 1.00 45.03 98 GLY A N 1
ATOM 662 C CA . GLY A 1 99 ? 43.674 -21.079 155.335 1.00 46.59 98 GLY A CA 1
ATOM 663 C C . GLY A 1 99 ? 44.588 -20.795 156.537 1.00 41.77 98 GLY A C 1
ATOM 664 O O . GLY A 1 99 ? 44.437 -21.380 157.608 1.00 43.30 98 GLY A O 1
ATOM 665 N N . ASP A 1 100 ? 45.510 -19.864 156.340 1.00 38.03 99 ASP A N 1
ATOM 666 C CA . ASP A 1 100 ? 46.582 -19.592 157.291 1.00 39.40 99 ASP A CA 1
ATOM 667 C C . ASP A 1 100 ? 46.527 -18.178 157.853 1.00 35.08 99 ASP A C 1
ATOM 668 O O . ASP A 1 100 ? 47.555 -17.562 158.105 1.00 28.16 99 ASP A O 1
ATOM 673 N N . MET A 1 101 ? 45.313 -17.685 158.067 1.00 31.13 100 MET A N 1
ATOM 674 C CA . MET A 1 101 ? 45.114 -16.410 158.728 1.00 31.89 100 MET A CA 1
ATOM 675 C C . MET A 1 101 ? 45.793 -16.425 160.093 1.00 28.69 100 MET A C 1
ATOM 676 O O . MET A 1 101 ? 45.862 -17.477 160.714 1.00 29.46 100 MET A O 1
ATOM 681 N N . SER A 1 102 ? 46.253 -15.256 160.540 1.00 26.98 101 SER A N 1
ATOM 682 C CA . SER A 1 102 ? 46.870 -15.082 161.818 1.00 26.62 101 SER A CA 1
ATOM 683 C C . SER A 1 102 ? 46.304 -13.882 162.520 1.00 25.54 101 SER A C 1
ATOM 684 O O . SER A 1 102 ? 46.011 -12.897 161.903 1.00 24.99 101 SER A O 1
ATOM 687 N N . ILE A 1 103 ? 46.421 -13.915 163.831 1.00 27.54 102 ILE A N 1
ATOM 688 C CA . ILE A 1 103 ? 46.236 -12.775 164.699 1.00 30.63 102 ILE A CA 1
ATOM 689 C C . ILE A 1 103 ? 47.392 -12.702 165.674 1.00 30.51 102 ILE A C 1
ATOM 690 O O . ILE A 1 103 ? 47.709 -13.671 166.367 1.00 35.71 102 ILE A O 1
ATOM 695 N N . GLU A 1 104 ? 48.042 -11.559 165.716 1.00 29.50 103 GLU A N 1
ATOM 696 C CA . GLU A 1 104 ? 49.127 -11.333 166.618 1.00 32.19 103 GLU A CA 1
ATOM 697 C C . GLU A 1 104 ? 48.659 -10.558 167.809 1.00 31.31 103 GLU A C 1
ATOM 698 O O . GLU A 1 104 ? 48.021 -9.533 167.656 1.00 32.21 103 GLU A O 1
ATOM 704 N N . LEU A 1 105 ? 49.047 -11.019 168.985 1.00 29.72 104 LEU A N 1
ATOM 705 C CA . LEU A 1 105 ? 48.746 -10.346 170.212 1.00 31.31 104 LEU A CA 1
ATOM 706 C C . LEU A 1 105 ? 50.039 -10.020 170.901 1.00 32.42 104 LEU A C 1
ATOM 707 O O . LEU A 1 105 ? 51.026 -10.765 170.743 1.00 34.64 104 LEU A O 1
ATOM 712 N N . SER A 1 106 ? 50.065 -8.887 171.593 1.00 28.20 105 SER A N 1
ATOM 713 C CA . SER A 1 106 ? 51.169 -8.589 172.488 1.00 31.09 105 SER A CA 1
ATOM 714 C C . SER A 1 106 ? 50.641 -8.585 173.884 1.00 28.58 105 SER A C 1
ATOM 715 O O . SER A 1 106 ? 49.446 -8.342 174.073 1.00 30.83 105 SER A O 1
ATOM 718 N N . ALA A 1 107 ? 51.541 -8.786 174.838 1.00 24.14 106 ALA A N 1
ATOM 719 C CA . ALA A 1 107 ? 51.188 -8.750 176.227 1.00 23.65 106 ALA A CA 1
ATOM 720 C C . ALA A 1 107 ? 52.412 -8.684 177.087 1.00 25.58 106 ALA A C 1
ATOM 721 O O . ALA A 1 107 ? 53.524 -8.947 176.632 1.00 24.76 106 ALA A O 1
ATOM 723 N N . ASP A 1 108 ? 52.192 -8.367 178.355 1.00 26.95 107 ASP A N 1
ATOM 724 C CA . ASP A 1 108 ? 53.201 -8.546 179.405 1.00 28.28 107 ASP A CA 1
ATOM 725 C C . ASP A 1 108 ? 52.947 -9.806 180.235 1.00 27.33 107 ASP A C 1
ATOM 726 O O . ASP A 1 108 ? 51.906 -9.957 180.888 1.00 30.64 107 ASP A O 1
ATOM 731 N N . LEU A 1 109 ? 53.907 -10.714 180.205 1.00 28.58 108 LEU A N 1
ATOM 732 C CA . LEU A 1 109 ? 53.806 -11.976 180.932 1.00 31.84 108 LEU A CA 1
ATOM 733 C C . LEU A 1 109 ? 54.335 -11.728 182.311 1.00 30.14 108 LEU A C 1
ATOM 734 O O . LEU A 1 109 ? 55.439 -11.308 182.482 1.00 28.08 108 LEU A O 1
ATOM 739 N N . VAL A 1 110 ? 53.507 -11.992 183.290 1.00 33.86 109 VAL A N 1
ATOM 740 C CA . VAL A 1 110 ? 53.811 -11.764 184.691 1.00 35.65 109 VAL A CA 1
ATOM 741 C C . VAL A 1 110 ? 54.197 -13.114 185.328 1.00 36.12 109 VAL A C 1
ATOM 742 O O . VAL A 1 110 ? 53.363 -14.020 185.474 1.00 33.25 109 VAL A O 1
ATOM 746 N N . LEU A 1 111 ? 55.470 -13.236 185.687 1.00 36.59 110 LEU A N 1
ATOM 747 C CA . LEU A 1 111 ? 55.992 -14.406 186.390 1.00 38.56 110 LEU A CA 1
ATOM 748 C C . LEU A 1 111 ? 55.780 -14.249 187.884 1.00 42.97 110 LEU A C 1
ATOM 749 O O . LEU A 1 111 ? 56.167 -13.245 188.465 1.00 47.07 110 LEU A O 1
ATOM 754 N N . ASN A 1 112 ? 55.102 -15.215 188.485 1.00 46.02 111 ASN A N 1
ATOM 755 C CA . ASN A 1 112 ? 54.788 -15.173 189.903 1.00 46.62 111 ASN A CA 1
ATOM 756 C C . ASN A 1 112 ? 55.496 -16.275 190.695 1.00 46.56 111 ASN A C 1
ATOM 757 O O . ASN A 1 112 ? 54.976 -16.781 191.679 1.00 51.16 111 ASN A O 1
ATOM 762 N N . TYR A 1 113 ? 56.699 -16.620 190.256 1.00 45.71 112 TYR A N 1
ATOM 763 C CA . TYR A 1 113 ? 57.522 -17.619 190.902 1.00 47.40 112 TYR A CA 1
ATOM 764 C C . TYR A 1 113 ? 58.947 -17.135 190.700 1.00 48.74 112 TYR A C 1
ATOM 765 O O . TYR A 1 113 ? 59.271 -16.749 189.593 1.00 52.25 112 TYR A O 1
ATOM 767 N N . PRO A 1 114 ? 59.814 -17.147 191.722 1.00 58.81 113 PRO A N 1
ATOM 768 C CA . PRO A 1 114 ? 59.503 -17.638 193.077 1.00 57.39 113 PRO A CA 1
ATOM 769 C C . PRO A 1 114 ? 58.651 -16.687 193.933 1.00 59.83 113 PRO A C 1
ATOM 770 O O . PRO A 1 114 ? 57.955 -17.150 194.842 1.00 62.55 113 PRO A O 1
ATOM 774 N N . SER A 1 115 ? 58.672 -15.389 193.640 1.00 57.12 114 SER A N 1
ATOM 775 C CA . SER A 1 115 ? 57.836 -14.430 194.357 1.00 55.01 114 SER A CA 1
ATOM 776 C C . SER A 1 115 ? 56.780 -13.833 193.433 1.00 51.92 114 SER A C 1
ATOM 777 O O . SER A 1 115 ? 56.920 -13.882 192.204 1.00 49.31 114 SER A O 1
ATOM 780 N N . PRO A 1 116 ? 55.702 -13.285 194.020 1.00 53.79 115 PRO A N 1
ATOM 781 C CA . PRO A 1 116 ? 54.685 -12.575 193.237 1.00 56.75 115 PRO A CA 1
ATOM 782 C C . PRO A 1 116 ? 55.327 -11.420 192.469 1.00 57.97 115 PRO A C 1
ATOM 783 O O . PRO A 1 116 ? 56.096 -10.654 193.051 1.00 54.75 115 PRO A O 1
ATOM 787 N N . GLN A 1 117 ? 54.983 -11.293 191.191 1.00 56.46 116 GLN A N 1
ATOM 788 C CA . GLN A 1 117 ? 55.553 -10.314 190.281 1.00 50.55 116 GLN A CA 1
ATOM 789 C C . GLN A 1 117 ? 57.090 -10.254 190.320 1.00 46.28 116 GLN A C 1
ATOM 790 O O . GLN A 1 117 ? 57.720 -9.201 190.260 1.00 45.49 116 GLN A O 1
ATOM 796 N N . PHE A 1 118 ? 57.710 -11.405 190.397 1.00 44.07 117 PHE A N 1
ATOM 797 C CA . PHE A 1 118 ? 59.161 -11.457 190.412 1.00 42.93 117 PHE A CA 1
ATOM 798 C C . PHE A 1 118 ? 59.738 -10.806 189.158 1.00 40.24 117 PHE A C 1
ATOM 799 O O . PHE A 1 118 ? 60.727 -10.079 189.238 1.00 41.70 117 PHE A O 1
ATOM 807 N N . MET A 1 119 ? 59.102 -11.044 188.014 1.00 35.53 118 MET A N 1
ATOM 808 C CA . MET A 1 119 ? 59.557 -10.488 186.750 1.00 33.44 118 MET A CA 1
ATOM 809 C C . MET A 1 119 ? 58.401 -10.347 185.762 1.00 31.83 118 MET A C 1
ATOM 810 O O . MET A 1 119 ? 57.438 -11.098 185.818 1.00 30.93 118 MET A O 1
ATOM 815 N N . ILE A 1 120 ? 58.510 -9.381 184.851 1.00 30.68 119 ILE A N 1
ATOM 816 C CA . ILE A 1 120 ? 57.494 -9.152 183.835 1.00 31.23 119 ILE A CA 1
ATOM 817 C C . ILE A 1 120 ? 58.176 -9.036 182.497 1.00 29.44 119 ILE A C 1
ATOM 818 O O . ILE A 1 120 ? 59.064 -8.227 182.331 1.00 31.04 119 ILE A O 1
ATOM 823 N N . LEU A 1 121 ? 57.718 -9.842 181.550 1.00 30.28 120 LEU A N 1
ATOM 824 C CA . LEU A 1 121 ? 58.341 -9.993 180.266 1.00 32.11 120 LEU A CA 1
ATOM 825 C C . LEU A 1 121 ? 57.336 -9.738 179.169 1.00 29.99 120 LEU A C 1
ATOM 826 O O . LEU A 1 121 ? 56.249 -10.321 179.169 1.00 27.15 120 LEU A O 1
ATOM 831 N N . PRO A 1 122 ? 57.693 -8.868 178.220 1.00 31.19 121 PRO A N 1
ATOM 832 C CA . PRO A 1 122 ? 56.805 -8.658 177.103 1.00 29.13 121 PRO A CA 1
ATOM 833 C C . PRO A 1 122 ? 56.956 -9.826 176.134 1.00 28.50 121 PRO A C 1
ATOM 834 O O . PRO A 1 122 ? 58.089 -10.247 175.838 1.00 27.63 121 PRO A O 1
ATOM 838 N N . VAL A 1 123 ? 55.833 -10.360 175.673 1.00 27.21 122 VAL A N 1
ATOM 839 C CA . VAL A 1 123 ? 55.827 -11.492 174.751 1.00 27.72 122 VAL A CA 1
ATOM 840 C C . VAL A 1 123 ? 54.894 -11.197 173.597 1.00 28.07 122 VAL A C 1
ATOM 841 O O . VAL A 1 123 ? 54.058 -10.303 173.680 1.00 28.49 122 VAL A O 1
ATOM 845 N N . LYS A 1 124 ? 55.061 -11.934 172.514 1.00 29.40 123 LYS A N 1
ATOM 846 C CA . LYS A 1 124 ? 54.212 -11.813 171.337 1.00 30.70 123 LYS A CA 1
ATOM 847 C C . LYS A 1 124 ? 53.654 -13.181 171.055 1.00 27.62 123 LYS A C 1
ATOM 848 O O . LYS A 1 124 ? 54.402 -14.156 171.037 1.00 25.69 123 LYS A O 1
ATOM 854 N N . LEU A 1 125 ? 52.347 -13.267 170.857 1.00 25.34 124 LEU A N 1
ATOM 855 C CA . LEU A 1 125 ? 51.746 -14.523 170.511 1.00 27.65 124 LEU A CA 1
ATOM 856 C C . LEU A 1 125 ? 50.993 -14.428 169.204 1.00 26.79 124 LEU A C 1
ATOM 857 O O . LEU A 1 125 ? 50.558 -13.346 168.834 1.00 27.00 124 LEU A O 1
ATOM 862 N N . ARG A 1 126 ? 50.905 -15.544 168.480 1.00 26.48 125 ARG A N 1
ATOM 863 C CA . ARG A 1 126 ? 50.152 -15.584 167.209 1.00 29.74 125 ARG A CA 1
ATOM 864 C C . ARG A 1 126 ? 49.172 -16.715 167.235 1.00 29.96 125 ARG A C 1
ATOM 865 O O . ARG A 1 126 ? 49.556 -17.865 167.308 1.00 32.57 125 ARG A O 1
ATOM 873 N N . ILE A 1 127 ? 47.903 -16.375 167.133 1.00 30.30 126 ILE A N 1
ATOM 874 C CA . ILE A 1 127 ? 46.876 -17.366 166.903 1.00 30.86 126 ILE A CA 1
ATOM 875 C C . ILE A 1 127 ? 46.831 -17.625 165.391 1.00 29.70 126 ILE A C 1
ATOM 876 O O . ILE A 1 127 ? 46.725 -16.674 164.633 1.00 29.96 126 ILE A O 1
ATOM 881 N N . SER A 1 128 ? 46.872 -18.890 164.977 1.00 29.31 127 SER A N 1
ATOM 882 C CA . SER A 1 128 ? 46.772 -19.277 163.559 1.00 30.45 127 SER A CA 1
ATOM 883 C C . SER A 1 128 ? 46.211 -20.695 163.444 1.00 30.87 127 SER A C 1
ATOM 884 O O . SER A 1 128 ? 45.805 -21.281 164.440 1.00 32.32 127 SER A O 1
ATOM 887 N N . ASP A 1 129 ? 46.209 -21.230 162.220 1.00 34.10 128 ASP A N 1
ATOM 888 C CA . ASP A 1 129 ? 45.674 -22.544 161.857 1.00 34.14 128 ASP A CA 1
ATOM 889 C C . ASP A 1 129 ? 44.211 -22.664 162.298 1.00 30.51 128 ASP A C 1
ATOM 890 O O . ASP A 1 129 ? 43.810 -23.647 162.909 1.00 26.42 128 ASP A O 1
ATOM 895 N N . ILE A 1 130 ? 43.426 -21.640 162.015 1.00 29.72 129 ILE A N 1
ATOM 896 C CA . ILE A 1 130 ? 42.059 -21.635 162.453 1.00 29.76 129 ILE A CA 1
ATOM 897 C C . ILE A 1 130 ? 41.259 -22.372 161.409 1.00 31.63 129 ILE A C 1
ATOM 898 O O . ILE A 1 130 ? 41.288 -22.013 160.224 1.00 37.65 129 ILE A O 1
ATOM 903 N N . GLY A 1 131 ? 40.597 -23.439 161.847 1.00 29.08 130 GLY A N 1
ATOM 904 C CA . GLY A 1 131 ? 39.716 -24.226 160.993 1.00 29.41 130 GLY A CA 1
ATOM 905 C C . GLY A 1 131 ? 38.235 -24.063 161.343 1.00 29.27 130 GLY A C 1
ATOM 906 O O . GLY A 1 131 ? 37.833 -24.231 162.482 1.00 26.77 130 GLY A O 1
ATOM 907 N N . MET A 1 132 ? 37.433 -23.696 160.358 1.00 32.73 131 MET A N 1
ATOM 908 C CA . MET A 1 132 ? 36.005 -23.588 160.556 1.00 33.52 131 MET A CA 1
ATOM 909 C C . MET A 1 132 ? 35.292 -24.054 159.358 1.00 31.71 131 MET A C 1
ATOM 910 O O . MET A 1 132 ? 35.759 -23.865 158.249 1.00 33.87 131 MET A O 1
ATOM 915 N N . HIS A 1 133 ? 34.124 -24.598 159.600 1.00 31.90 132 HIS A N 1
ATOM 916 C CA . HIS A 1 133 ? 33.201 -24.907 158.559 1.00 32.69 132 HIS A CA 1
ATOM 917 C C . HIS A 1 133 ? 31.816 -24.569 159.078 1.00 33.24 132 HIS A C 1
ATOM 918 O O . HIS A 1 133 ? 31.176 -25.359 159.745 1.00 33.38 132 HIS A O 1
ATOM 925 N N . CYS A 1 134 ? 31.386 -23.360 158.771 1.00 37.36 133 CYS A N 1
ATOM 926 C CA . CYS A 1 134 ? 30.261 -22.716 159.411 1.00 38.11 133 CYS A CA 1
ATOM 927 C C . CYS A 1 134 ? 29.236 -22.216 158.436 1.00 32.29 133 CYS A C 1
ATOM 928 O O . CYS A 1 134 ? 29.574 -21.806 157.360 1.00 25.80 133 CYS A O 1
ATOM 931 N N . LEU A 1 135 ? 27.994 -22.159 158.900 1.00 31.52 134 LEU A N 1
ATOM 932 C CA . LEU A 1 135 ? 26.957 -21.389 158.277 1.00 29.94 134 LEU A CA 1
ATOM 933 C C . LEU A 1 135 ? 27.157 -19.958 158.779 1.00 29.75 134 LEU A C 1
ATOM 934 O O . LEU A 1 135 ? 27.457 -19.748 159.950 1.00 24.61 134 LEU A O 1
ATOM 939 N N . CYS A 1 136 ? 26.928 -18.978 157.912 1.00 28.02 135 CYS A N 1
ATOM 940 C CA . CYS A 1 136 ? 27.213 -17.623 158.241 1.00 28.34 135 CYS A CA 1
ATOM 941 C C . CYS A 1 136 ? 26.301 -16.668 157.497 1.00 28.19 135 CYS A C 1
ATOM 942 O O . CYS A 1 136 ? 25.847 -16.941 156.386 1.00 26.34 135 CYS A O 1
ATOM 945 N N . LEU A 1 137 ? 26.011 -15.543 158.129 1.00 28.26 136 LEU A N 1
ATOM 946 C CA . LEU A 1 137 ? 25.310 -14.452 157.476 1.00 29.81 136 LEU A CA 1
ATOM 947 C C . LEU A 1 137 ? 26.281 -13.328 157.141 1.00 30.99 136 LEU A C 1
ATOM 948 O O . LEU A 1 137 ? 27.121 -12.999 157.961 1.00 27.03 136 LEU A O 1
ATOM 953 N N . LEU A 1 138 ? 26.135 -12.751 155.944 1.00 31.85 137 LEU A N 1
ATOM 954 C CA . LEU A 1 138 ? 26.883 -11.587 155.538 1.00 34.15 137 LEU A CA 1
ATOM 955 C C . LEU A 1 138 ? 25.873 -10.583 155.081 1.00 35.89 137 LEU A C 1
ATOM 956 O O . LEU A 1 138 ? 25.236 -10.796 154.057 1.00 36.60 137 LEU A O 1
ATOM 961 N N . ALA A 1 139 ? 25.729 -9.488 155.828 1.00 38.02 138 ALA A N 1
ATOM 962 C CA . ALA A 1 139 ? 24.696 -8.484 155.562 1.00 36.48 138 ALA A CA 1
ATOM 963 C C . ALA A 1 139 ? 25.374 -7.224 155.117 1.00 37.76 138 ALA A C 1
ATOM 964 O O . ALA A 1 139 ? 26.199 -6.672 155.858 1.00 35.82 138 ALA A O 1
ATOM 966 N N . TYR A 1 140 ? 25.029 -6.782 153.911 1.00 37.60 139 TYR A N 1
ATOM 967 C CA . TYR A 1 140 ? 25.586 -5.587 153.349 1.00 38.80 139 TYR A CA 1
ATOM 968 C C . TYR A 1 140 ? 24.529 -4.544 153.358 1.00 41.02 139 TYR A C 1
ATOM 969 O O . TYR A 1 140 ? 23.489 -4.703 152.737 1.00 45.68 139 TYR A O 1
ATOM 978 N N . LEU A 1 141 ? 24.780 -3.458 154.060 1.00 48.36 140 LEU A N 1
ATOM 979 C CA . LEU A 1 141 ? 23.859 -2.322 154.008 1.00 50.93 140 LEU A CA 1
ATOM 980 C C . LEU A 1 141 ? 24.588 -1.059 154.392 1.00 49.91 140 LEU A C 1
ATOM 981 O O . LEU A 1 141 ? 25.410 -1.080 155.309 1.00 49.36 140 LEU A O 1
ATOM 986 N N . LYS A 1 142 ? 24.298 0.017 153.660 1.00 51.71 141 LYS A N 1
ATOM 987 C CA . LYS A 1 142 ? 24.832 1.346 153.926 1.00 51.06 141 LYS A CA 1
ATOM 988 C C . LYS A 1 142 ? 26.364 1.327 153.941 1.00 54.08 141 LYS A C 1
ATOM 989 O O . LYS A 1 142 ? 26.978 1.851 154.862 1.00 45.43 141 LYS A O 1
ATOM 991 N N . LYS A 1 143 ? 26.959 0.703 152.919 1.00 58.37 142 LYS A N 1
ATOM 992 C CA . LYS A 1 143 ? 28.419 0.616 152.754 1.00 63.33 142 LYS A CA 1
ATOM 993 C C . LYS A 1 143 ? 29.089 -0.138 153.901 1.00 59.77 142 LYS A C 1
ATOM 994 O O . LYS A 1 143 ? 30.314 -0.112 154.064 1.00 53.32 142 LYS A O 1
ATOM 1000 N N . GLN A 1 144 ? 28.273 -0.813 154.697 1.00 56.37 143 GLN A N 1
ATOM 1001 C CA . GLN A 1 144 ? 28.757 -1.580 155.828 1.00 54.85 143 GLN A CA 1
ATOM 1002 C C . GLN A 1 144 ? 28.475 -3.068 155.656 1.00 47.38 143 GLN A C 1
ATOM 1003 O O . GLN A 1 144 ? 27.455 -3.436 155.112 1.00 44.01 143 GLN A O 1
ATOM 1009 N N . LEU A 1 145 ? 29.394 -3.892 156.160 1.00 47.40 144 LEU A N 1
ATOM 1010 C CA . LEU A 1 145 ? 29.290 -5.355 156.144 1.00 39.76 144 LEU A CA 1
ATOM 1011 C C . LEU A 1 145 ? 29.248 -5.911 157.568 1.00 37.39 144 LEU A C 1
ATOM 1012 O O . LEU A 1 145 ? 30.155 -5.670 158.373 1.00 35.37 144 LEU A O 1
ATOM 1017 N N . PHE A 1 146 ? 28.186 -6.649 157.862 1.00 35.57 145 PHE A N 1
ATOM 1018 C CA . PHE A 1 146 ? 28.084 -7.404 159.086 1.00 34.18 145 PHE A CA 1
ATOM 1019 C C . PHE A 1 146 ? 28.262 -8.877 158.832 1.00 30.74 145 PHE A C 1
ATOM 1020 O O . PHE A 1 146 ? 27.689 -9.425 157.892 1.00 32.04 145 PHE A O 1
ATOM 1028 N N . ILE A 1 147 ? 29.042 -9.519 159.692 1.00 26.62 146 ILE A N 1
ATOM 1029 C CA . ILE A 1 147 ? 29.367 -10.924 159.557 1.00 26.57 146 ILE A CA 1
ATOM 1030 C C . ILE A 1 147 ? 28.917 -11.624 160.819 1.00 25.72 146 ILE A C 1
ATOM 1031 O O . ILE A 1 147 ? 29.361 -11.291 161.909 1.00 27.88 146 ILE A O 1
ATOM 1036 N N . SER A 1 148 ? 28.003 -12.554 160.698 1.00 25.93 147 SER A N 1
ATOM 1037 C CA . SER A 1 148 ? 27.476 -13.208 161.869 1.00 27.51 147 SER A CA 1
ATOM 1038 C C . SER A 1 148 ? 27.545 -14.719 161.654 1.00 29.88 147 SER A C 1
ATOM 1039 O O . SER A 1 148 ? 26.776 -15.280 160.876 1.00 34.29 147 SER A O 1
ATOM 1042 N N . PHE A 1 149 ? 28.436 -15.382 162.390 1.00 31.77 148 PHE A N 1
ATOM 1043 C CA . PHE A 1 149 ? 28.577 -16.828 162.294 1.00 29.04 148 PHE A CA 1
ATOM 1044 C C . PHE A 1 149 ? 27.345 -17.410 162.907 1.00 27.39 148 PHE A C 1
ATOM 1045 O O . PHE A 1 149 ? 26.927 -16.934 163.926 1.00 29.28 148 PHE A O 1
ATOM 1053 N N . LEU A 1 150 ? 26.744 -18.415 162.281 1.00 27.46 149 LEU A N 1
ATOM 1054 C CA . LEU A 1 150 ? 25.547 -19.052 162.821 1.00 26.61 149 LEU A CA 1
ATOM 1055 C C . LEU A 1 150 ? 25.836 -20.298 163.661 1.00 26.85 149 LEU A C 1
ATOM 1056 O O . LEU A 1 150 ? 25.628 -20.291 164.862 1.00 26.69 149 LEU A O 1
ATOM 1061 N N . CYS A 1 151 ? 26.272 -21.370 163.020 1.00 25.66 150 CYS A N 1
ATOM 1062 C CA . CYS A 1 151 ? 26.636 -22.594 163.688 1.00 26.32 150 CYS A CA 1
ATOM 1063 C C . CYS A 1 151 ? 27.522 -23.430 162.761 1.00 26.07 150 CYS A C 1
ATOM 1064 O O . CYS A 1 151 ? 27.514 -23.227 161.551 1.00 25.20 150 CYS A O 1
ATOM 1067 N N . ASP A 1 152 ? 28.281 -24.351 163.328 1.00 27.05 151 ASP A N 1
ATOM 1068 C CA . ASP A 1 152 ? 29.083 -25.290 162.529 1.00 29.34 151 ASP A CA 1
ATOM 1069 C C . ASP A 1 152 ? 28.119 -26.023 161.619 1.00 28.45 151 ASP A C 1
ATOM 1070 O O . ASP A 1 152 ? 26.968 -26.275 162.008 1.00 27.39 151 ASP A O 1
ATOM 1075 N N . VAL A 1 153 ? 28.548 -26.322 160.387 1.00 29.86 152 VAL A N 1
ATOM 1076 C CA . VAL A 1 153 ? 27.647 -27.061 159.437 1.00 30.89 152 VAL A CA 1
ATOM 1077 C C . VAL A 1 153 ? 27.316 -28.476 159.879 1.00 29.32 152 VAL A C 1
ATOM 1078 O O . VAL A 1 153 ? 26.386 -29.064 159.381 1.00 32.02 152 VAL A O 1
ATOM 1082 N N . SER A 1 154 ? 28.099 -29.019 160.793 1.00 30.29 153 SER A N 1
ATOM 1083 C CA . SER A 1 154 ? 27.918 -30.381 161.243 1.00 30.78 153 SER A CA 1
ATOM 1084 C C . SER A 1 154 ? 27.333 -30.436 162.644 1.00 29.46 153 SER A C 1
ATOM 1085 O O . SER A 1 154 ? 27.381 -31.470 163.288 1.00 31.67 153 SER A O 1
ATOM 1088 N N . ASP A 1 155 ? 26.772 -29.331 163.117 1.00 28.80 154 ASP A N 1
ATOM 1089 C CA . ASP A 1 155 ? 26.124 -29.289 164.434 1.00 28.84 154 ASP A CA 1
ATOM 1090 C C . ASP A 1 155 ? 24.924 -30.249 164.417 1.00 27.62 154 ASP A C 1
ATOM 1091 O O . ASP A 1 155 ? 24.126 -30.195 163.507 1.00 30.69 154 ASP A O 1
ATOM 1096 N N . PRO A 1 156 ? 24.811 -31.140 165.407 1.00 27.62 155 PRO A N 1
ATOM 1097 C CA . PRO A 1 156 ? 23.728 -32.112 165.451 1.00 30.31 155 PRO A CA 1
ATOM 1098 C C . PRO A 1 156 ? 22.326 -31.492 165.433 1.00 32.98 155 PRO A C 1
ATOM 1099 O O . PRO A 1 156 ? 21.376 -32.125 164.982 1.00 35.38 155 PRO A O 1
ATOM 1103 N N . LEU A 1 157 ? 22.208 -30.279 165.944 1.00 34.75 156 LEU A N 1
ATOM 1104 C CA . LEU A 1 157 ? 20.944 -29.577 165.935 1.00 35.56 156 LEU A CA 1
ATOM 1105 C C . LEU A 1 157 ? 20.412 -29.389 164.526 1.00 33.82 156 LEU A C 1
ATOM 1106 O O . LEU A 1 157 ? 19.217 -29.237 164.335 1.00 30.34 156 LEU A O 1
ATOM 1111 N N . LEU A 1 158 ? 21.290 -29.365 163.534 1.00 32.09 157 LEU A N 1
ATOM 1112 C CA . LEU A 1 158 ? 20.819 -29.242 162.173 1.00 35.99 157 LEU A CA 1
ATOM 1113 C C . LEU A 1 158 ? 20.252 -30.567 161.696 1.00 36.60 157 LEU A C 1
ATOM 1114 O O . LEU A 1 158 ? 19.247 -30.542 161.034 1.00 39.24 157 LEU A O 1
ATOM 1119 N N . GLU A 1 159 ? 20.916 -31.695 161.984 1.00 40.21 158 GLU A N 1
ATOM 1120 C CA . GLU A 1 159 ? 20.497 -33.009 161.442 1.00 41.66 158 GLU A CA 1
ATOM 1121 C C . GLU A 1 159 ? 19.189 -33.351 162.128 1.00 46.38 158 GLU A C 1
ATOM 1122 O O . GLU A 1 159 ? 18.178 -33.560 161.471 1.00 45.45 158 GLU A O 1
ATOM 1124 N N . ASN A 1 160 ? 19.191 -33.324 163.454 1.00 47.91 159 ASN A N 1
ATOM 1125 C CA . ASN A 1 160 ? 17.965 -33.444 164.235 1.00 52.51 159 ASN A CA 1
ATOM 1126 C C . ASN A 1 160 ? 16.873 -32.398 163.956 1.00 56.60 159 ASN A C 1
ATOM 1127 O O . ASN A 1 160 ? 15.836 -32.433 164.615 1.00 63.28 159 ASN A O 1
ATOM 1132 N N . ASP A 1 161 ? 17.088 -31.461 163.031 1.00 57.01 160 ASP A N 1
ATOM 1133 C CA . ASP A 1 161 ? 16.087 -30.415 162.736 1.00 54.09 160 ASP A CA 1
ATOM 1134 C C . ASP A 1 161 ? 15.547 -29.588 163.965 1.00 51.97 160 ASP A C 1
ATOM 1135 O O . ASP A 1 161 ? 14.412 -29.097 163.948 1.00 55.14 160 ASP A O 1
ATOM 1140 N N . LYS A 1 162 ? 16.360 -29.445 165.012 1.00 43.22 161 LYS A N 1
ATOM 1141 C CA . LYS A 1 162 ? 16.039 -28.651 166.200 1.00 39.35 161 LYS A CA 1
ATOM 1142 C C . LYS A 1 162 ? 16.528 -27.166 166.146 1.00 38.20 161 LYS A C 1
ATOM 1143 O O . LYS A 1 162 ? 16.250 -26.392 167.052 1.00 38.80 161 LYS A O 1
ATOM 1145 N N . LEU A 1 163 ? 17.282 -26.794 165.119 1.00 37.00 162 LEU A N 1
ATOM 1146 C CA . LEU A 1 163 ? 17.702 -25.408 164.917 1.00 35.73 162 LEU A CA 1
ATOM 1147 C C . LEU A 1 163 ? 17.395 -25.040 163.467 1.00 35.91 162 LEU A C 1
ATOM 1148 O O . LEU A 1 163 ? 17.731 -25.780 162.551 1.00 31.65 162 LEU A O 1
ATOM 1153 N N . GLN A 1 164 ? 16.751 -23.895 163.272 1.00 37.16 163 GLN A N 1
ATOM 1154 C CA . GLN A 1 164 ? 16.399 -23.426 161.940 1.00 34.67 163 GLN A CA 1
ATOM 1155 C C . GLN A 1 164 ? 17.296 -22.268 161.602 1.00 30.91 163 GLN A C 1
ATOM 1156 O O . GLN A 1 164 ? 17.440 -21.293 162.366 1.00 28.07 163 GLN A O 1
ATOM 1162 N N . VAL A 1 165 ? 17.820 -22.336 160.395 1.00 29.94 164 VAL A N 1
ATOM 1163 C CA . VAL A 1 165 ? 18.800 -21.386 159.946 1.00 30.39 164 VAL A CA 1
ATOM 1164 C C . VAL A 1 165 ? 18.414 -20.709 158.626 1.00 31.66 164 VAL A C 1
ATOM 1165 O O . VAL A 1 165 ? 19.250 -20.121 157.962 1.00 30.77 164 VAL A O 1
ATOM 1169 N N . ASP A 1 166 ? 17.132 -20.748 158.287 1.00 33.24 165 ASP A N 1
ATOM 1170 C CA . ASP A 1 166 ? 16.548 -19.895 157.229 1.00 34.52 165 ASP A CA 1
ATOM 1171 C C . ASP A 1 166 ? 16.182 -18.489 157.807 1.00 33.02 165 ASP A C 1
ATOM 1172 O O . ASP A 1 166 ? 15.196 -18.351 158.539 1.00 33.62 165 ASP A O 1
ATOM 1177 N N . PRO A 1 167 ? 16.956 -17.449 157.487 1.00 31.05 166 PRO A N 1
ATOM 1178 C CA . PRO A 1 167 ? 16.628 -16.133 158.047 1.00 33.26 166 PRO A CA 1
ATOM 1179 C C . PRO A 1 167 ? 15.280 -15.505 157.639 1.00 36.37 166 PRO A C 1
ATOM 1180 O O . PRO A 1 167 ? 14.936 -14.448 158.170 1.00 33.88 166 PRO A O 1
ATOM 1184 N N . SER A 1 168 ? 14.506 -16.153 156.764 1.00 39.34 167 SER A N 1
ATOM 1185 C CA . SER A 1 168 ? 13.257 -15.566 156.249 1.00 42.97 167 SER A CA 1
ATOM 1186 C C . SER A 1 168 ? 11.919 -16.315 156.416 1.00 46.55 167 SER A C 1
ATOM 1187 O O . SER A 1 168 ? 10.996 -16.006 155.678 1.00 55.07 167 SER A O 1
ATOM 1190 N N . GLY A 1 169 ? 11.731 -17.273 157.320 1.00 51.29 168 GLY A N 1
ATOM 1191 C CA . GLY A 1 169 ? 12.540 -17.543 158.486 1.00 53.49 168 GLY A CA 1
ATOM 1192 C C . GLY A 1 169 ? 11.689 -17.457 159.729 1.00 55.51 168 GLY A C 1
ATOM 1193 O O . GLY A 1 169 ? 11.938 -16.609 160.587 1.00 52.74 168 GLY A O 1
ATOM 1194 N N . PRO A 1 170 ? 10.684 -18.350 159.849 1.00 56.96 169 PRO A N 1
ATOM 1195 C CA . PRO A 1 170 ? 9.783 -18.229 161.012 1.00 55.65 169 PRO A CA 1
ATOM 1196 C C . PRO A 1 170 ? 10.472 -18.497 162.396 1.00 52.60 169 PRO A C 1
ATOM 1197 O O . PRO A 1 170 ? 10.179 -17.786 163.373 1.00 45.73 169 PRO A O 1
ATOM 1201 N N . ASN A 1 171 ? 11.346 -19.512 162.461 1.00 44.49 170 ASN A N 1
ATOM 1202 C CA . ASN A 1 171 ? 11.998 -19.938 163.701 1.00 44.68 170 ASN A CA 1
ATOM 1203 C C . ASN A 1 171 ? 13.492 -19.785 163.531 1.00 39.34 170 ASN A C 1
ATOM 1204 O O . ASN A 1 171 ? 14.239 -20.703 163.793 1.00 35.01 170 ASN A O 1
ATOM 1209 N N . PHE A 1 172 ? 13.931 -18.616 163.109 1.00 36.77 171 PHE A N 1
ATOM 1210 C CA . PHE A 1 172 ? 15.329 -18.387 162.909 1.00 33.56 171 PHE A CA 1
ATOM 1211 C C . PHE A 1 172 ? 16.102 -18.305 164.217 1.00 33.76 171 PHE A C 1
ATOM 1212 O O . PHE A 1 172 ? 15.944 -17.374 164.996 1.00 35.54 171 PHE A O 1
ATOM 1220 N N . MET A 1 173 ? 16.963 -19.281 164.437 1.00 34.31 172 MET A N 1
ATOM 1221 C CA . MET A 1 173 ? 17.896 -19.239 165.543 1.00 33.86 172 MET A CA 1
ATOM 1222 C C . MET A 1 173 ? 17.200 -19.136 166.901 1.00 33.21 172 MET A C 1
ATOM 1223 O O . MET A 1 173 ? 17.412 -18.170 167.653 1.00 31.96 172 MET A O 1
ATOM 1228 N N . GLY A 1 174 ? 16.394 -20.159 167.192 1.00 29.19 173 GLY A N 1
ATOM 1229 C CA . GLY A 1 174 ? 15.635 -20.260 168.431 1.00 28.36 173 GLY A CA 1
ATOM 1230 C C . GLY A 1 174 ? 16.423 -20.584 169.674 1.00 30.10 173 GLY A C 1
ATOM 1231 O O . GLY A 1 174 ? 17.656 -20.637 169.643 1.00 27.28 173 GLY A O 1
ATOM 1232 N N . LYS A 1 175 ? 15.694 -20.826 170.773 1.00 30.55 174 LYS A N 1
ATOM 1233 C CA . LYS A 1 175 ? 16.306 -21.038 172.088 1.00 31.22 174 LYS A CA 1
ATOM 1234 C C . LYS A 1 175 ? 17.362 -22.182 172.113 1.00 32.13 174 LYS A C 1
ATOM 1235 O O . LYS A 1 175 ? 18.381 -22.082 172.836 1.00 31.20 174 LYS A O 1
ATOM 1241 N N . ARG A 1 176 ? 17.147 -23.237 171.322 1.00 31.39 175 ARG A N 1
ATOM 1242 C CA . ARG A 1 176 ? 18.107 -24.343 171.225 1.00 35.10 175 ARG A CA 1
ATOM 1243 C C . ARG A 1 176 ? 19.496 -23.957 170.663 1.00 33.21 175 ARG A C 1
ATOM 1244 O O . ARG A 1 176 ? 20.456 -24.701 170.780 1.00 31.91 175 ARG A O 1
ATOM 1252 N N . ALA A 1 177 ? 19.621 -22.769 170.105 1.00 33.44 176 ALA A N 1
ATOM 1253 C CA . ALA A 1 177 ? 20.926 -22.308 169.657 1.00 33.35 176 ALA A CA 1
ATOM 1254 C C . ALA A 1 177 ? 21.927 -22.220 170.788 1.00 32.44 176 ALA A C 1
ATOM 1255 O O . ALA A 1 177 ? 23.128 -22.170 170.540 1.00 27.81 176 ALA A O 1
ATOM 1257 N N . LEU A 1 178 ? 21.443 -22.115 172.017 1.00 31.82 177 LEU A N 1
ATOM 1258 C CA . LEU A 1 178 ? 22.339 -22.125 173.160 1.00 32.24 177 LEU A CA 1
ATOM 1259 C C . LEU A 1 178 ? 23.175 -23.402 173.276 1.00 32.45 177 LEU A C 1
ATOM 1260 O O . LEU A 1 178 ? 24.178 -23.374 173.960 1.00 34.66 177 LEU A O 1
ATOM 1265 N N . GLU A 1 179 ? 22.734 -24.517 172.676 1.00 32.78 178 GLU A N 1
ATOM 1266 C CA . GLU A 1 179 ? 23.461 -25.796 172.735 1.00 33.17 178 GLU A CA 1
ATOM 1267 C C . GLU A 1 179 ? 24.332 -25.989 171.498 1.00 32.62 178 GLU A C 1
ATOM 1268 O O . GLU A 1 179 ? 24.692 -27.125 171.168 1.00 29.11 178 GLU A O 1
ATOM 1274 N N . ARG A 1 180 ? 24.623 -24.907 170.776 1.00 29.45 179 ARG A N 1
ATOM 1275 C CA . ARG A 1 180 ? 25.515 -24.975 169.613 1.00 29.90 179 ARG A CA 1
ATOM 1276 C C . ARG A 1 180 ? 26.867 -25.536 169.961 1.00 26.37 179 ARG A C 1
ATOM 1277 O O . ARG A 1 180 ? 27.429 -25.231 170.999 1.00 27.03 179 ARG A O 1
ATOM 1285 N N . ILE A 1 181 ? 27.411 -26.305 169.045 1.00 24.54 180 ILE A N 1
ATOM 1286 C CA . ILE A 1 181 ? 28.750 -26.814 169.239 1.00 25.87 180 ILE A CA 1
ATOM 1287 C C . ILE A 1 181 ? 29.770 -25.761 168.879 1.00 25.73 180 ILE A C 1
ATOM 1288 O O . ILE A 1 181 ? 29.443 -24.745 168.254 1.00 26.81 180 ILE A O 1
ATOM 1293 N N . SER A 1 182 ? 31.018 -26.047 169.212 1.00 27.44 181 SER A N 1
ATOM 1294 C CA . SER A 1 182 ? 32.159 -25.200 168.837 1.00 29.60 181 SER A CA 1
ATOM 1295 C C . SER A 1 182 ? 32.017 -24.662 167.409 1.00 28.87 181 SER A C 1
ATOM 1296 O O . SER A 1 182 ? 31.817 -25.436 166.489 1.00 26.55 181 SER A O 1
ATOM 1299 N N . LEU A 1 183 ? 32.196 -23.360 167.225 1.00 28.49 182 LEU A N 1
ATOM 1300 C CA . LEU A 1 183 ? 32.357 -22.806 165.879 1.00 30.98 182 LEU A CA 1
ATOM 1301 C C . LEU A 1 183 ? 33.749 -23.016 165.335 1.00 30.69 182 LEU A C 1
ATOM 1302 O O . LEU A 1 183 ? 33.947 -22.998 164.128 1.00 33.31 182 LEU A O 1
ATOM 1307 N N . ILE A 1 184 ? 34.730 -23.156 166.226 1.00 29.18 183 ILE A N 1
ATOM 1308 C CA . ILE A 1 184 ? 36.107 -23.353 165.833 1.00 29.86 183 ILE A CA 1
ATOM 1309 C C . ILE A 1 184 ? 36.535 -24.836 165.978 1.00 30.12 183 ILE A C 1
ATOM 1310 O O . ILE A 1 184 ? 36.560 -25.395 167.084 1.00 29.91 183 ILE A O 1
ATOM 1315 N N . ARG A 1 185 ? 36.940 -25.432 164.859 1.00 29.74 184 ARG A N 1
ATOM 1316 C CA . ARG A 1 185 ? 37.304 -26.839 164.809 1.00 30.51 184 ARG A CA 1
ATOM 1317 C C . ARG A 1 185 ? 38.748 -27.114 165.198 1.00 29.28 184 ARG A C 1
ATOM 1318 O O . ARG A 1 185 ? 39.074 -28.166 165.719 1.00 34.19 184 ARG A O 1
ATOM 1326 N N . ASN A 1 186 ? 39.615 -26.188 164.904 1.00 27.75 185 ASN A N 1
ATOM 1327 C CA . ASN A 1 186 ? 40.992 -26.298 165.340 1.00 29.49 185 ASN A CA 1
ATOM 1328 C C . ASN A 1 186 ? 41.592 -24.915 165.438 1.00 28.73 185 ASN A C 1
ATOM 1329 O O . ASN A 1 186 ? 41.187 -23.989 164.746 1.00 28.00 185 ASN A O 1
ATOM 1334 N N . ILE A 1 187 ? 42.618 -24.804 166.245 1.00 31.60 186 ILE A N 1
ATOM 1335 C CA . ILE A 1 187 ? 43.276 -23.533 166.458 1.00 33.66 186 ILE A CA 1
ATOM 1336 C C . ILE A 1 187 ? 44.627 -23.785 167.121 1.00 30.93 186 ILE A C 1
ATOM 1337 O O . ILE A 1 187 ? 44.743 -24.709 167.918 1.00 28.22 186 ILE A O 1
ATOM 1342 N N . LYS A 1 188 ? 45.646 -23.036 166.712 1.00 30.16 187 LYS A N 1
ATOM 1343 C CA . LYS A 1 188 ? 46.983 -23.110 167.332 1.00 29.57 187 LYS A CA 1
ATOM 1344 C C . LYS A 1 188 ? 47.339 -21.712 167.797 1.00 30.20 187 LYS A C 1
ATOM 1345 O O . LYS A 1 188 ? 46.969 -20.709 167.173 1.00 28.69 187 LYS A O 1
ATOM 1347 N N . ILE A 1 189 ? 48.121 -21.671 168.854 1.00 30.49 188 ILE A N 1
ATOM 1348 C CA . ILE A 1 189 ? 48.727 -20.458 169.354 1.00 34.88 188 ILE A CA 1
ATOM 1349 C C . ILE A 1 189 ? 50.237 -20.684 169.510 1.00 33.22 188 ILE A C 1
ATOM 1350 O O . ILE A 1 189 ? 50.660 -21.707 169.989 1.00 30.85 188 ILE A O 1
ATOM 1355 N N . HIS A 1 190 ? 51.028 -19.744 169.036 1.00 35.18 189 HIS A N 1
ATOM 1356 C CA . HIS A 1 190 ? 52.474 -19.848 169.029 1.00 38.82 189 HIS A CA 1
ATOM 1357 C C . HIS A 1 190 ? 53.051 -18.625 169.718 1.00 35.78 189 HIS A C 1
ATOM 1358 O O . HIS A 1 190 ? 52.667 -17.520 169.452 1.00 33.23 189 HIS A O 1
ATOM 1365 N N . THR A 1 191 ? 53.979 -18.838 170.623 1.00 38.43 190 THR A N 1
ATOM 1366 C CA . THR A 1 191 ? 54.590 -17.766 171.342 1.00 39.29 190 THR A CA 1
ATOM 1367 C C . THR A 1 191 ? 55.970 -17.633 170.758 1.00 41.90 190 THR A C 1
ATOM 1368 O O . THR A 1 191 ? 56.673 -18.616 170.618 1.00 42.35 190 THR A O 1
ATOM 1372 N N . GLU A 1 192 ? 56.400 -16.413 170.505 1.00 44.46 191 GLU A N 1
ATOM 1373 C CA . GLU A 1 192 ? 57.684 -16.253 169.916 1.00 48.74 191 GLU A CA 1
ATOM 1374 C C . GLU A 1 192 ? 58.646 -16.088 171.069 1.00 50.18 191 GLU A C 1
ATOM 1375 O O . GLU A 1 192 ? 58.320 -15.582 172.151 1.00 53.26 191 GLU A O 1
ATOM 1381 N N . LEU A 1 193 ? 59.856 -16.542 170.857 1.00 48.82 192 LEU A N 1
ATOM 1382 C CA . LEU A 1 193 ? 60.831 -16.385 171.898 1.00 50.92 192 LEU A CA 1
ATOM 1383 C C . LEU A 1 193 ? 61.359 -14.928 171.979 1.00 49.86 192 LEU A C 1
ATOM 1384 O O . LEU A 1 193 ? 60.912 -14.048 171.233 1.00 46.73 192 LEU A O 1
ATOM 1389 N N . GLY A 1 194 ? 62.293 -14.673 172.893 1.00 57.70 193 GLY A N 1
ATOM 1390 C CA . GLY A 1 194 ? 62.716 -13.292 173.303 1.00 48.33 193 GLY A CA 1
ATOM 1391 C C . GLY A 1 194 ? 62.697 -13.300 174.824 1.00 54.51 193 GLY A C 1
ATOM 1392 O O . GLY A 1 194 ? 62.563 -12.262 175.470 1.00 58.90 193 GLY A O 1
ATOM 1393 N N . GLN A 1 195 ? 62.842 -14.517 175.375 1.00 57.90 194 GLN A N 1
ATOM 1394 C CA . GLN A 1 195 ? 62.530 -14.906 176.752 1.00 53.83 194 GLN A CA 1
ATOM 1395 C C . GLN A 1 195 ? 63.523 -15.950 177.348 1.00 57.63 194 GLN A C 1
ATOM 1396 O O . GLN A 1 195 ? 63.181 -16.727 178.268 1.00 45.12 194 GLN A O 1
ATOM 1402 N N . LEU A 1 196 ? 64.746 -15.967 176.812 1.00 63.87 195 LEU A N 1
ATOM 1403 C CA . LEU A 1 196 ? 65.876 -16.576 177.507 1.00 65.44 195 LEU A CA 1
ATOM 1404 C C . LEU A 1 196 ? 66.102 -15.806 178.814 1.00 68.58 195 LEU A C 1
ATOM 1405 O O . LEU A 1 196 ? 66.570 -14.664 178.792 1.00 70.65 195 LEU A O 1
ATOM 1410 N N . ASP A 1 197 ? 65.725 -16.434 179.934 1.00 70.69 196 ASP A N 1
ATOM 1411 C CA . ASP A 1 197 ? 65.708 -15.800 181.266 1.00 72.29 196 ASP A CA 1
ATOM 1412 C C . ASP A 1 197 ? 65.624 -16.862 182.365 1.00 62.38 196 ASP A C 1
ATOM 1413 O O . ASP A 1 197 ? 66.626 -17.482 182.687 1.00 50.57 196 ASP A O 1
ATOM 1418 N N . SER A 1 202 ? 59.908 -21.170 186.218 1.00 49.21 201 SER A N 1
ATOM 1419 C CA . SER A 1 202 ? 60.349 -21.079 184.844 1.00 49.93 201 SER A CA 1
ATOM 1420 C C . SER A 1 202 ? 59.303 -20.342 184.029 1.00 49.93 201 SER A C 1
ATOM 1421 O O . SER A 1 202 ? 58.146 -20.170 184.434 1.00 46.72 201 SER A O 1
ATOM 1424 N N . VAL A 1 203 ? 59.768 -19.900 182.874 1.00 47.75 202 VAL A N 1
ATOM 1425 C CA . VAL A 1 203 ? 59.062 -18.996 182.012 1.00 45.15 202 VAL A CA 1
ATOM 1426 C C . VAL A 1 203 ? 58.008 -19.766 181.193 1.00 37.35 202 VAL A C 1
ATOM 1427 O O . VAL A 1 203 ? 56.878 -19.315 181.024 1.00 31.60 202 VAL A O 1
ATOM 1431 N N . LEU A 1 204 ? 58.393 -20.951 180.735 1.00 35.77 203 LEU A N 1
ATOM 1432 C CA . LEU A 1 204 ? 57.574 -21.752 179.866 1.00 34.25 203 LEU A CA 1
ATOM 1433 C C . LEU A 1 204 ? 56.311 -22.254 180.535 1.00 32.65 203 LEU A C 1
ATOM 1434 O O . LEU A 1 204 ? 55.318 -22.444 179.871 1.00 29.39 203 LEU A O 1
ATOM 1439 N N . ARG A 1 205 ? 56.336 -22.445 181.840 1.00 32.18 204 ARG A N 1
ATOM 1440 C CA . ARG A 1 205 ? 55.134 -22.821 182.571 1.00 33.89 204 ARG A CA 1
ATOM 1441 C C . ARG A 1 205 ? 54.106 -21.704 182.499 1.00 31.75 204 ARG A C 1
ATOM 1442 O O . ARG A 1 205 ? 52.902 -21.936 182.331 1.00 32.03 204 ARG A O 1
ATOM 1450 N N . SER A 1 206 ? 54.584 -20.477 182.643 1.00 30.21 205 SER A N 1
ATOM 1451 C CA . SER A 1 206 ? 53.720 -19.321 182.612 1.00 27.01 205 SER A CA 1
ATOM 1452 C C . SER A 1 206 ? 53.303 -19.020 181.180 1.00 26.75 205 SER A C 1
ATOM 1453 O O . SER A 1 206 ? 52.137 -18.655 180.961 1.00 25.21 205 SER A O 1
ATOM 1456 N N . VAL A 1 207 ? 54.205 -19.196 180.202 1.00 25.61 206 VAL A N 1
ATOM 1457 C CA . VAL A 1 207 ? 53.742 -19.060 178.802 1.00 27.80 206 VAL A CA 1
ATOM 1458 C C . VAL A 1 207 ? 52.645 -20.082 178.525 1.00 28.48 206 VAL A C 1
ATOM 1459 O O . VAL A 1 207 ? 51.686 -19.726 177.917 1.00 30.80 206 VAL A O 1
ATOM 1463 N N . GLY A 1 208 ? 52.760 -21.328 179.018 1.00 29.03 207 GLY A N 1
ATOM 1464 C CA . GLY A 1 208 ? 51.766 -22.361 178.764 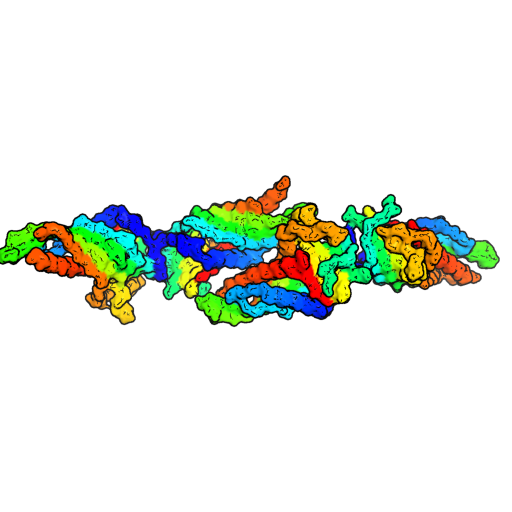1.00 25.63 207 GLY A CA 1
ATOM 1465 C C . GLY A 1 208 ? 50.430 -21.951 179.356 1.00 27.28 207 GLY A C 1
ATOM 1466 O O . GLY A 1 208 ? 49.382 -22.151 178.752 1.00 26.11 207 GLY A O 1
ATOM 1467 N N . LYS A 1 209 ? 50.446 -21.365 180.538 1.00 27.13 208 LYS A N 1
ATOM 1468 C CA . LYS A 1 209 ? 49.191 -20.900 181.121 1.00 29.96 208 LYS A CA 1
ATOM 1469 C C . LYS A 1 209 ? 48.563 -19.798 180.250 1.00 31.89 208 LYS A C 1
ATOM 1470 O O . LYS A 1 209 ? 47.352 -19.798 180.010 1.00 30.41 208 LYS A O 1
ATOM 1476 N N . LEU A 1 210 ? 49.401 -18.901 179.726 1.00 30.27 209 LEU A N 1
ATOM 1477 C CA . LEU A 1 210 ? 48.937 -17.837 178.839 1.00 29.91 209 LEU A CA 1
ATOM 1478 C C . LEU A 1 210 ? 48.399 -18.335 177.475 1.00 28.12 209 LEU A C 1
ATOM 1479 O O . LEU A 1 210 ? 47.315 -17.894 177.015 1.00 31.09 209 LEU A O 1
ATOM 1484 N N . GLU A 1 211 ? 49.112 -19.256 176.850 1.00 26.15 210 GLU A N 1
ATOM 1485 C CA . GLU A 1 211 ? 48.588 -19.928 175.646 1.00 27.42 210 GLU A CA 1
ATOM 1486 C C . GLU A 1 211 ? 47.188 -20.525 175.854 1.00 25.40 210 GLU A C 1
ATOM 1487 O O . GLU A 1 211 ? 46.257 -20.201 175.149 1.00 25.86 210 GLU A O 1
ATOM 1493 N N . GLU A 1 212 ? 47.042 -21.363 176.859 1.00 25.85 211 GLU A N 1
ATOM 1494 C CA . GLU A 1 212 ? 45.748 -21.928 177.221 1.00 25.98 211 GLU A CA 1
ATOM 1495 C C . GLU A 1 212 ? 44.706 -20.857 177.482 1.00 24.31 211 GLU A C 1
ATOM 1496 O O . GLU A 1 212 ? 43.573 -20.952 177.011 1.00 22.91 211 GLU A O 1
ATOM 1502 N N . PHE A 1 213 ? 45.070 -19.852 178.262 1.00 24.25 212 PHE A N 1
ATOM 1503 C CA . PHE A 1 213 ? 44.137 -18.778 178.554 1.00 23.95 212 PHE A CA 1
ATOM 1504 C C . PHE A 1 213 ? 43.650 -18.088 177.266 1.00 24.65 212 PHE A C 1
ATOM 1505 O O . PHE A 1 213 ? 42.452 -17.832 177.105 1.00 22.04 212 PHE A O 1
ATOM 1513 N N . LEU A 1 214 ? 44.587 -17.815 176.344 1.00 24.18 213 LEU A N 1
ATOM 1514 C CA . LEU A 1 214 ? 44.255 -17.113 175.127 1.00 25.24 213 LEU A CA 1
ATOM 1515 C C . LEU A 1 214 ? 43.400 -17.875 174.119 1.00 26.20 213 LEU A C 1
ATOM 1516 O O . LEU A 1 214 ? 42.615 -17.272 173.404 1.00 23.50 213 LEU A O 1
ATOM 1521 N N . VAL A 1 215 ? 43.586 -19.189 174.031 1.00 27.05 214 VAL A N 1
ATOM 1522 C CA . VAL A 1 215 ? 42.790 -19.995 173.129 1.00 26.61 214 VAL A CA 1
ATOM 1523 C C . VAL A 1 215 ? 41.355 -19.962 173.636 1.00 29.42 214 VAL A C 1
ATOM 1524 O O . VAL A 1 215 ? 40.419 -19.720 172.891 1.00 27.53 214 VAL A O 1
ATOM 1528 N N . ASP A 1 216 ? 41.200 -20.139 174.938 1.00 27.62 215 ASP A N 1
ATOM 1529 C CA . ASP A 1 216 ? 39.901 -20.174 175.494 1.00 28.83 215 ASP A CA 1
ATOM 1530 C C . ASP A 1 216 ? 39.259 -18.813 175.293 1.00 31.72 215 ASP A C 1
ATOM 1531 O O . ASP A 1 216 ? 38.084 -18.728 174.916 1.00 32.79 215 ASP A O 1
ATOM 1536 N N . LEU A 1 217 ? 40.016 -17.743 175.558 1.00 32.53 216 LEU A N 1
ATOM 1537 C CA . LEU A 1 217 ? 39.492 -16.366 175.427 1.00 30.36 216 LEU A CA 1
ATOM 1538 C C . LEU A 1 217 ? 39.002 -16.146 173.987 1.00 30.29 216 LEU A C 1
ATOM 1539 O O . LEU A 1 217 ? 37.866 -15.718 173.752 1.00 27.83 216 LEU A O 1
ATOM 1544 N N . PHE A 1 218 ? 39.851 -16.486 173.030 1.00 29.02 217 PHE A N 1
ATOM 1545 C CA . PHE A 1 218 ? 39.515 -16.230 171.645 1.00 29.46 217 PHE A CA 1
ATOM 1546 C C . PHE A 1 218 ? 38.292 -16.992 171.221 1.00 30.40 217 PHE A C 1
ATOM 1547 O O . PHE A 1 218 ? 37.476 -16.450 170.475 1.00 33.26 217 PHE A O 1
ATOM 1555 N N . ARG A 1 219 ? 38.171 -18.235 171.679 1.00 30.36 218 ARG A N 1
ATOM 1556 C CA . ARG A 1 219 ? 36.964 -19.047 171.457 1.00 33.71 218 ARG A CA 1
ATOM 1557 C C . ARG A 1 219 ? 35.740 -18.335 171.984 1.00 31.26 218 ARG A C 1
ATOM 1558 O O . ARG A 1 219 ? 34.703 -18.295 171.339 1.00 32.68 218 ARG A O 1
ATOM 1566 N N . ASN A 1 220 ? 35.867 -17.808 173.187 1.00 33.76 219 ASN A N 1
ATOM 1567 C CA . ASN A 1 220 ? 34.739 -17.161 173.829 1.00 36.18 219 ASN A CA 1
ATOM 1568 C C . ASN A 1 220 ? 34.370 -15.833 173.170 1.00 33.46 219 ASN A C 1
ATOM 1569 O O . ASN A 1 220 ? 33.184 -15.532 173.040 1.00 38.24 219 ASN A O 1
ATOM 1574 N N . LEU A 1 221 ? 35.359 -15.067 172.735 1.00 30.65 220 LEU A N 1
ATOM 1575 C CA . LEU A 1 221 ? 35.112 -13.775 172.065 1.00 28.98 220 LEU A CA 1
ATOM 1576 C C . LEU A 1 221 ? 34.390 -14.011 170.720 1.00 28.14 220 LEU A C 1
ATOM 1577 O O . LEU A 1 221 ? 33.455 -13.297 170.390 1.00 28.41 220 LEU A O 1
ATOM 1582 N N . ILE A 1 222 ? 34.792 -15.030 169.949 1.00 28.78 221 ILE A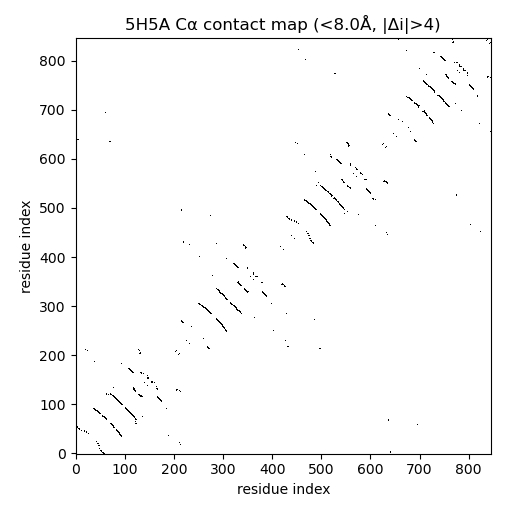 N 1
ATOM 1583 C CA . ILE A 1 222 ? 34.115 -15.352 168.689 1.00 26.09 221 ILE A CA 1
ATOM 1584 C C . ILE A 1 222 ? 32.698 -15.836 168.969 1.00 27.76 221 ILE A C 1
ATOM 1585 O O . ILE A 1 222 ? 31.766 -15.398 168.315 1.00 27.39 221 ILE A O 1
ATOM 1590 N N . ARG A 1 223 ? 32.547 -16.717 169.942 1.00 28.59 222 ARG A N 1
ATOM 1591 C CA . ARG A 1 223 ? 31.256 -17.236 170.301 1.00 32.78 222 ARG A CA 1
ATOM 1592 C C . ARG A 1 223 ? 30.282 -16.137 170.740 1.00 32.47 222 ARG A C 1
ATOM 1593 O O . ARG A 1 223 ? 29.144 -16.111 170.279 1.00 32.60 222 ARG A O 1
ATOM 1601 N N . LYS A 1 224 ? 30.725 -15.230 171.597 1.00 31.02 223 LYS A N 1
ATOM 1602 C CA . LYS A 1 224 ? 29.833 -14.234 172.192 1.00 30.90 223 LYS A CA 1
ATOM 1603 C C . LYS A 1 224 ? 29.676 -12.961 171.380 1.00 28.21 223 LYS A C 1
ATOM 1604 O O . LYS A 1 224 ? 28.656 -12.326 171.485 1.00 25.24 223 LYS A O 1
ATOM 1610 N N . GLU A 1 225 ? 30.682 -12.591 170.581 1.00 26.16 224 GLU A N 1
ATOM 1611 C CA . GLU A 1 225 ? 30.701 -11.322 169.875 1.00 24.50 224 GLU A CA 1
ATOM 1612 C C . GLU A 1 225 ? 30.695 -11.388 168.342 1.00 23.01 224 GLU A C 1
ATOM 1613 O O . GLU A 1 225 ? 30.420 -10.368 167.692 1.00 22.74 224 GLU A O 1
ATOM 1619 N N . ALA A 1 226 ? 30.996 -12.540 167.753 1.00 21.42 225 ALA A N 1
ATOM 1620 C CA . ALA A 1 226 ? 30.942 -12.673 166.311 1.00 21.64 225 ALA A CA 1
ATOM 1621 C C . ALA A 1 226 ? 29.893 -13.635 165.857 1.00 22.48 225 ALA A C 1
ATOM 1622 O O . ALA A 1 226 ? 29.693 -13.813 164.654 1.00 25.21 225 ALA A O 1
ATOM 1624 N N . ALA A 1 227 ? 29.211 -14.279 166.770 1.00 22.84 226 ALA A N 1
ATOM 1625 C CA . ALA A 1 227 ? 28.186 -15.245 166.369 1.00 26.08 226 ALA A CA 1
ATOM 1626 C C . ALA A 1 227 ? 26.799 -14.747 166.722 1.00 26.81 226 ALA A C 1
ATOM 1627 O O . ALA A 1 227 ? 26.610 -14.177 167.782 1.00 28.14 226 ALA A O 1
ATOM 1629 N N . TRP A 1 228 ? 25.837 -15.018 165.863 1.00 27.38 227 TRP A N 1
ATOM 1630 C CA . TRP A 1 228 ? 24.498 -14.598 166.123 1.00 31.44 227 TRP A CA 1
ATOM 1631 C C . TRP A 1 228 ? 24.153 -14.957 167.581 1.00 31.91 227 TRP A C 1
ATOM 1632 O O . TRP A 1 228 ? 24.452 -16.087 168.010 1.00 29.02 227 TRP A O 1
ATOM 1643 N N . PRO A 1 229 ? 23.520 -14.038 168.323 1.00 30.81 228 PRO A N 1
ATOM 1644 C CA . PRO A 1 229 ? 22.904 -12.824 167.780 1.00 33.09 228 PRO A CA 1
ATOM 1645 C C . PRO A 1 229 ? 23.806 -11.618 167.745 1.00 34.54 228 PRO A C 1
ATOM 1646 O O . PRO A 1 229 ? 23.322 -10.505 167.573 1.00 36.97 228 PRO A O 1
ATOM 1650 N N . SER A 1 230 ? 25.101 -11.817 167.922 1.00 33.90 229 SER A N 1
ATOM 1651 C CA . SER A 1 230 ? 26.068 -10.751 167.735 1.00 30.59 229 SER A CA 1
ATOM 1652 C C . SER A 1 230 ? 26.634 -10.847 166.343 1.00 30.57 229 SER A C 1
ATOM 1653 O O . SER A 1 230 ? 26.323 -11.801 165.598 1.00 28.49 229 SER A O 1
ATOM 1656 N N . TRP A 1 231 ? 27.493 -9.882 166.010 1.00 30.41 230 TRP A N 1
ATOM 1657 C CA . TRP A 1 231 ? 28.160 -9.875 164.731 1.00 31.44 230 TRP A CA 1
ATOM 1658 C C . TRP A 1 231 ? 29.333 -8.940 164.714 1.00 30.96 230 TRP A C 1
ATOM 1659 O O . TRP A 1 231 ? 29.444 -8.085 165.567 1.00 30.03 230 TRP A O 1
ATOM 1670 N N . ILE A 1 232 ? 30.199 -9.133 163.726 1.00 29.67 231 ILE A N 1
ATOM 1671 C CA . ILE A 1 232 ? 31.319 -8.273 163.499 1.00 30.16 231 ILE A CA 1
ATOM 1672 C C . ILE A 1 232 ? 30.842 -7.185 162.546 1.00 34.05 231 ILE A C 1
ATOM 1673 O O . ILE A 1 232 ? 30.378 -7.462 161.433 1.00 33.25 231 ILE A O 1
ATOM 1678 N N . ASP A 1 233 ? 30.980 -5.935 162.970 1.00 38.00 232 ASP A N 1
ATOM 1679 C CA . ASP A 1 233 ? 30.592 -4.794 162.148 1.00 39.42 232 ASP A CA 1
ATOM 1680 C C . ASP A 1 233 ? 31.828 -4.137 161.528 1.00 39.43 232 ASP A C 1
ATOM 1681 O O . ASP A 1 233 ? 32.705 -3.676 162.244 1.00 39.56 232 ASP A O 1
ATOM 1686 N N . LEU A 1 234 ? 31.892 -4.131 160.198 1.00 40.60 233 LEU A N 1
ATOM 1687 C CA . LEU A 1 234 ? 32.989 -3.509 159.475 1.00 44.75 233 LEU A CA 1
ATOM 1688 C C . LEU A 1 234 ? 32.447 -2.408 158.562 1.00 55.51 233 LEU A C 1
ATOM 1689 O O . LEU A 1 234 ? 31.249 -2.418 158.246 1.00 62.10 233 LEU A O 1
ATOM 1694 N N . ASP A 1 235 ? 33.334 -1.498 158.128 1.00 56.79 234 ASP A N 1
ATOM 1695 C CA . ASP A 1 235 ? 33.007 -0.414 157.184 1.00 61.53 234 ASP A CA 1
ATOM 1696 C C . ASP A 1 235 ? 33.075 -0.985 155.758 1.00 64.51 234 ASP A C 1
ATOM 1697 O O . ASP A 1 235 ? 33.597 -0.382 154.815 1.00 75.37 234 ASP A O 1
ATOM 1702 N N . HIS B 2 20 ? 26.070 1.126 73.318 1.00 54.61 0 HIS B N 1
ATOM 1703 C CA . HIS B 2 20 ? 24.797 0.644 72.719 1.00 54.92 0 HIS B CA 1
ATOM 1704 C C . HIS B 2 20 ? 23.673 0.677 73.792 1.00 58.73 0 HIS B C 1
ATOM 1705 O O . HIS B 2 20 ? 23.377 -0.325 74.452 1.00 65.62 0 HIS B O 1
ATOM 1712 N N . MET B 2 21 ? 23.099 1.866 73.983 1.00 51.13 1 MET B N 1
ATOM 1713 C CA . MET B 2 21 ? 22.049 2.112 74.972 1.00 47.51 1 MET B CA 1
ATOM 1714 C C . MET B 2 21 ? 20.767 2.544 74.316 1.00 46.35 1 MET B C 1
ATOM 1715 O O . MET B 2 21 ? 20.798 3.357 73.413 1.00 45.13 1 MET B O 1
ATOM 1717 N N . SER B 2 22 ? 19.638 2.021 74.791 1.00 44.99 2 SER B N 1
ATOM 1718 C CA . SER B 2 22 ? 18.334 2.539 74.418 1.00 47.70 2 SER B CA 1
ATOM 1719 C C . SER B 2 22 ? 18.121 3.888 75.002 1.00 52.15 2 SER B C 1
ATOM 1720 O O . SER B 2 22 ? 18.589 4.163 76.099 1.00 55.35 2 SER B O 1
ATOM 1723 N N . VAL B 2 23 ? 17.332 4.688 74.285 1.00 56.01 3 VAL B N 1
ATOM 1724 C CA . VAL B 2 23 ? 17.011 6.039 74.696 1.00 55.01 3 VAL B CA 1
ATOM 1725 C C . VAL B 2 23 ? 15.518 6.206 74.516 1.00 51.45 3 VAL B C 1
ATOM 1726 O O . VAL B 2 23 ? 14.965 5.892 73.474 1.00 47.96 3 VAL B O 1
ATOM 1730 N N . GLU B 2 24 ? 14.856 6.644 75.569 1.00 54.48 4 GLU B N 1
ATOM 1731 C CA . GLU B 2 24 ? 13.457 6.943 75.472 1.00 59.46 4 GLU B CA 1
ATOM 1732 C C . GLU B 2 24 ? 13.320 8.302 74.781 1.00 52.49 4 GLU B C 1
ATOM 1733 O O . GLU B 2 24 ? 14.264 9.090 74.738 1.00 47.77 4 GLU B O 1
ATOM 1739 N N . ILE B 2 25 ? 12.131 8.540 74.237 1.00 52.66 5 ILE B N 1
ATOM 1740 C CA . ILE B 2 25 ? 11.831 9.692 73.415 1.00 52.68 5 ILE B CA 1
ATOM 1741 C C . ILE B 2 25 ? 10.440 10.190 73.713 1.00 55.80 5 ILE B C 1
ATOM 1742 O O . ILE B 2 25 ? 9.523 9.382 73.818 1.00 56.98 5 ILE B O 1
ATOM 1747 N N . ASP B 2 26 ? 10.290 11.510 73.850 1.00 54.35 6 ASP B N 1
ATOM 1748 C CA . ASP B 2 26 ? 8.996 12.111 74.140 1.00 51.65 6 ASP B CA 1
ATOM 1749 C C . ASP B 2 26 ? 8.202 12.299 72.856 1.00 51.39 6 ASP B C 1
ATOM 1750 O O . ASP B 2 26 ? 8.223 13.352 72.247 1.00 56.19 6 ASP B O 1
ATOM 1755 N N . TRP B 2 27 ? 7.480 11.277 72.443 1.00 45.96 7 TRP B N 1
ATOM 1756 C CA . TRP B 2 27 ? 6.816 11.367 71.177 1.00 44.38 7 TRP B CA 1
ATOM 1757 C C . TRP B 2 27 ? 5.768 12.457 71.252 1.00 42.70 7 TRP B C 1
ATOM 1758 O O . TRP B 2 27 ? 5.450 13.045 70.228 1.00 45.71 7 TRP B O 1
ATOM 1769 N N . ASP B 2 28 ? 5.230 12.734 72.433 1.00 42.52 8 ASP B N 1
ATOM 1770 C CA . ASP B 2 28 ? 4.156 13.721 72.526 1.00 46.18 8 ASP B CA 1
ATOM 1771 C C . ASP B 2 28 ? 4.645 15.091 72.197 1.00 46.58 8 ASP B C 1
ATOM 1772 O O . ASP B 2 28 ? 3.974 15.862 71.532 1.00 42.94 8 ASP B O 1
ATOM 1777 N N . ASN B 2 29 ? 5.856 15.380 72.628 1.00 50.29 9 ASN B N 1
ATOM 1778 C CA . ASN B 2 29 ? 6.425 16.661 72.371 1.00 49.84 9 ASN B CA 1
ATOM 1779 C C . ASN B 2 29 ? 6.757 16.777 70.894 1.00 50.06 9 ASN B C 1
ATOM 1780 O O . ASN B 2 29 ? 6.535 17.796 70.261 1.00 48.21 9 ASN B O 1
ATOM 1785 N N . ILE B 2 30 ? 7.307 15.709 70.357 1.00 49.21 10 ILE B N 1
ATOM 1786 C CA . ILE B 2 30 ? 7.755 15.712 68.998 1.00 50.53 10 ILE B CA 1
ATOM 1787 C C . ILE B 2 30 ? 6.552 15.785 68.095 1.00 51.27 10 ILE B C 1
ATOM 1788 O O . ILE B 2 30 ? 6.604 16.483 67.084 1.00 51.93 10 ILE B O 1
ATOM 1793 N N . ARG B 2 31 ? 5.459 15.108 68.459 1.00 50.61 11 ARG B N 1
ATOM 1794 C CA . ARG B 2 31 ? 4.345 14.970 67.519 1.00 53.56 11 ARG B CA 1
ATOM 1795 C C . ARG B 2 31 ? 3.608 16.275 67.406 1.00 57.05 11 ARG B C 1
ATOM 1796 O O . ARG B 2 31 ? 2.930 16.487 66.408 1.00 60.55 11 ARG B O 1
ATOM 1804 N N . GLY B 2 32 ? 3.801 17.152 68.398 1.00 59.01 12 GLY B N 1
ATOM 1805 C CA . GLY B 2 32 ? 3.166 18.452 68.457 1.00 57.75 12 GLY B CA 1
ATOM 1806 C C . GLY B 2 32 ? 4.005 19.675 68.054 1.00 57.43 12 GLY B C 1
ATOM 1807 O O . GLY B 2 32 ? 3.465 20.771 68.005 1.00 62.67 12 GLY B O 1
ATOM 1808 N N . ASP B 2 33 ? 5.295 19.518 67.750 1.00 55.90 13 ASP B N 1
ATOM 1809 C CA . ASP B 2 33 ? 6.146 20.667 67.359 1.00 56.01 13 ASP B CA 1
ATOM 1810 C C . ASP B 2 33 ? 5.825 21.052 65.916 1.00 50.44 13 ASP B C 1
ATOM 1811 O O . ASP B 2 33 ? 6.168 20.335 64.973 1.00 49.34 13 ASP B O 1
ATOM 1816 N N . LEU B 2 34 ? 5.156 22.184 65.760 1.00 51.56 14 LEU B N 1
ATOM 1817 C CA . LEU B 2 34 ? 4.682 22.648 64.447 1.00 53.76 14 LEU B CA 1
ATOM 1818 C C . LEU B 2 34 ? 5.824 22.961 63.491 1.00 51.87 14 LEU B C 1
ATOM 1819 O O . LEU B 2 34 ? 5.624 22.885 62.295 1.00 56.84 14 LEU B O 1
ATOM 1824 N N . SER B 2 35 ? 7.006 23.292 64.010 1.00 46.51 15 SER B N 1
ATOM 1825 C CA . SER B 2 35 ? 8.175 23.542 63.163 1.00 49.59 15 SER B CA 1
ATOM 1826 C C . SER B 2 35 ? 8.742 22.293 62.523 1.00 44.36 15 SER B C 1
ATOM 1827 O O . SER B 2 35 ? 9.256 22.361 61.442 1.00 42.65 15 SER B O 1
ATOM 1830 N N . VAL B 2 36 ? 8.705 21.165 63.218 1.00 48.30 16 VAL B N 1
ATOM 1831 C CA . VAL B 2 36 ? 9.255 19.928 62.682 1.00 46.36 16 VAL B CA 1
ATOM 1832 C C . VAL B 2 36 ? 8.335 19.385 61.588 1.00 38.36 16 VAL B C 1
ATOM 1833 O O . VAL B 2 36 ? 8.789 18.945 60.558 1.00 36.93 16 VAL B O 1
ATOM 1837 N N . ASN B 2 37 ? 7.043 19.451 61.826 1.00 33.04 17 ASN B N 1
ATOM 1838 C CA . ASN B 2 37 ? 6.067 19.063 60.863 1.00 32.14 17 ASN B CA 1
ATOM 1839 C C . ASN B 2 37 ? 6.171 19.857 59.553 1.00 31.66 17 ASN B C 1
ATOM 1840 O O . ASN B 2 37 ? 6.180 19.276 58.453 1.00 33.05 17 ASN B O 1
ATOM 1845 N N . GLN B 2 38 ? 6.164 21.180 59.650 1.00 31.93 18 GLN B N 1
ATOM 1846 C CA . GLN B 2 38 ? 6.272 22.031 58.466 1.00 32.15 18 GLN B CA 1
ATOM 1847 C C . GLN B 2 38 ? 7.581 21.855 57.747 1.00 31.51 18 GLN B C 1
ATOM 1848 O O . GLN B 2 38 ? 7.586 21.842 56.536 1.00 32.26 18 GLN B O 1
ATOM 1854 N N . GLY B 2 39 ? 8.663 21.714 58.479 1.00 28.38 19 GLY B N 1
ATOM 1855 C CA . GLY B 2 39 ? 9.954 21.400 57.905 1.00 29.95 19 GLY B CA 1
ATOM 1856 C C . GLY B 2 39 ? 10.078 20.111 57.099 1.00 31.54 19 GLY B C 1
ATOM 1857 O O . GLY B 2 39 ? 10.910 20.028 56.177 1.00 35.04 19 GLY B O 1
ATOM 1858 N N . VAL B 2 40 ? 9.292 19.086 57.437 1.00 31.74 20 VAL B N 1
ATOM 1859 C CA . VAL B 2 40 ? 9.316 17.861 56.627 1.00 30.44 20 VAL B CA 1
ATOM 1860 C C . VAL B 2 40 ? 8.474 18.056 55.384 1.00 28.51 20 VAL B C 1
ATOM 1861 O O . VAL B 2 40 ? 8.897 17.653 54.330 1.00 29.46 20 VAL B O 1
ATOM 1865 N N . LYS B 2 41 ? 7.303 18.689 55.503 1.00 28.80 21 LYS B N 1
ATOM 1866 C CA . LYS B 2 41 ? 6.523 19.130 54.336 1.00 27.06 21 LYS B CA 1
ATOM 1867 C C . LYS B 2 41 ? 7.318 20.004 53.401 1.00 25.47 21 LYS B C 1
ATOM 1868 O O . LYS B 2 41 ? 7.265 19.839 52.192 1.00 28.69 21 LYS B O 1
ATOM 1874 N N . ASP B 2 42 ? 8.038 20.964 53.953 1.00 26.86 22 ASP B N 1
ATOM 1875 C CA . ASP B 2 42 ? 8.959 21.805 53.164 1.00 24.98 22 ASP B CA 1
ATOM 1876 C C . ASP B 2 42 ? 9.980 20.945 52.444 1.00 22.20 22 ASP B C 1
ATOM 1877 O O . ASP B 2 42 ? 10.225 21.153 51.286 1.00 20.84 22 ASP B O 1
ATOM 1882 N N . PHE B 2 43 ? 10.586 19.996 53.144 1.00 21.67 23 PHE B N 1
ATOM 1883 C CA . PHE B 2 43 ? 11.621 19.117 52.543 1.00 23.72 23 PHE B CA 1
ATOM 1884 C C . PHE B 2 43 ? 11.005 18.318 51.395 1.00 24.56 23 PHE B C 1
ATOM 1885 O O . PHE B 2 43 ? 11.577 18.227 50.289 1.00 22.65 23 PHE B O 1
ATOM 1893 N N . LEU B 2 44 ? 9.821 17.769 51.642 1.00 24.62 24 LEU B N 1
ATOM 1894 C CA . LEU B 2 44 ? 9.259 16.830 50.700 1.00 28.01 24 LEU B CA 1
ATOM 1895 C C . LEU B 2 44 ? 8.832 17.570 49.469 1.00 27.25 24 LEU B C 1
ATOM 1896 O O . LEU B 2 44 ? 9.034 17.078 48.350 1.00 28.12 24 LEU B O 1
ATOM 1901 N N . ASN B 2 45 ? 8.238 18.743 49.653 1.00 25.55 25 ASN B N 1
ATOM 1902 C CA . ASN B 2 45 ? 7.700 19.480 48.495 1.00 26.32 25 ASN B CA 1
ATOM 1903 C C . ASN B 2 45 ? 8.848 20.082 47.688 1.00 28.19 25 ASN B C 1
ATOM 1904 O O . ASN B 2 45 ? 8.805 20.078 46.464 1.00 28.21 25 ASN B O 1
ATOM 1909 N N . SER B 2 46 ? 9.889 20.538 48.372 1.00 27.89 26 SER B N 1
ATOM 1910 C CA . SER B 2 46 ? 11.086 21.017 47.709 1.00 30.64 26 SER B CA 1
ATOM 1911 C C . SER B 2 46 ? 11.653 19.911 46.793 1.00 29.47 26 SER B C 1
ATOM 1912 O O . SER B 2 46 ? 11.826 20.116 45.578 1.00 31.89 26 SER B O 1
ATOM 1915 N N . ARG B 2 47 ? 11.768 18.701 47.320 1.00 28.36 27 ARG B N 1
ATOM 1916 C CA . ARG B 2 47 ? 12.321 17.584 46.538 1.00 28.47 27 ARG B CA 1
ATOM 1917 C C . ARG B 2 47 ? 11.412 17.045 45.437 1.00 31.33 27 ARG B C 1
ATOM 1918 O O . ARG B 2 47 ? 11.892 16.605 44.399 1.00 36.66 27 ARG B O 1
ATOM 1926 N N . LEU B 2 48 ? 10.108 17.060 45.675 1.00 32.00 28 LEU B N 1
ATOM 1927 C CA . LEU B 2 48 ? 9.113 16.796 44.643 1.00 32.83 28 LEU B CA 1
ATOM 1928 C C . LEU B 2 48 ? 9.272 17.581 43.356 1.00 36.04 28 LEU B C 1
ATOM 1929 O O . LEU B 2 48 ? 8.980 17.063 42.279 1.00 36.67 28 LEU B O 1
ATOM 1934 N N . GLN B 2 49 ? 9.759 18.814 43.440 1.00 42.67 29 GLN B N 1
ATOM 1935 C CA . GLN B 2 49 ? 9.909 19.618 42.234 1.00 46.70 29 GLN B CA 1
ATOM 1936 C C . GLN B 2 49 ? 10.824 18.980 41.197 1.00 45.77 29 GLN B C 1
ATOM 1937 O O . GLN B 2 49 ? 10.731 19.301 40.021 1.00 46.92 29 GLN B O 1
ATOM 1943 N N . GLU B 2 50 ? 11.734 18.106 41.634 1.00 47.98 30 GLU B N 1
ATOM 1944 C CA . GLU B 2 50 ? 12.675 17.467 40.714 1.00 50.32 30 GLU B CA 1
ATOM 1945 C C . GLU B 2 50 ? 12.164 16.183 40.079 1.00 50.55 30 GLU B C 1
ATOM 1946 O O . GLU B 2 50 ? 12.917 15.494 39.402 1.00 47.24 30 GLU B O 1
ATOM 1952 N N . PHE B 2 51 ? 10.908 15.825 40.321 1.00 45.94 31 PHE B N 1
ATOM 1953 C CA . PHE B 2 51 ? 10.409 14.558 39.823 1.00 43.18 31 PHE B CA 1
ATOM 1954 C C . PHE B 2 51 ? 9.431 14.799 38.710 1.00 42.54 31 PHE B C 1
ATOM 1955 O O . PHE B 2 51 ? 8.429 15.482 38.895 1.00 42.56 31 PHE B O 1
ATOM 1963 N N . GLU B 2 52 ? 9.734 14.219 37.557 1.00 44.53 32 GLU B N 1
ATOM 1964 C CA . GLU B 2 52 ? 8.918 14.414 36.377 1.00 44.24 32 GLU B CA 1
ATOM 1965 C C . GLU B 2 52 ? 7.633 13.642 36.599 1.00 39.91 32 GLU B C 1
ATOM 1966 O O . GLU B 2 52 ? 7.662 12.543 37.146 1.00 44.73 32 GLU B O 1
ATOM 1972 N N . LEU B 2 53 ? 6.510 14.227 36.221 1.00 32.17 33 LEU B N 1
ATOM 1973 C CA . LEU B 2 53 ? 5.249 13.566 36.370 1.00 29.43 33 LEU B CA 1
ATOM 1974 C C . LEU B 2 53 ? 4.752 13.033 35.069 1.00 28.57 33 LEU B C 1
ATOM 1975 O O . LEU B 2 53 ? 4.708 13.748 34.088 1.00 31.00 33 LEU B O 1
ATOM 1980 N N . PRO B 2 54 ? 4.298 11.778 35.062 1.00 27.62 34 PRO B N 1
ATOM 1981 C CA . PRO B 2 54 ? 3.807 11.159 33.826 1.00 28.55 34 PRO B CA 1
ATOM 1982 C C . PRO B 2 54 ? 2.437 11.653 33.439 1.00 30.93 34 PRO B C 1
ATOM 1983 O O . PRO B 2 54 ? 1.856 12.469 34.152 1.00 31.10 34 PRO B O 1
ATOM 1987 N N . SER B 2 55 ? 1.918 11.126 32.336 1.00 32.56 35 SER B N 1
ATOM 1988 C CA . SER B 2 55 ? 0.745 11.670 31.676 1.00 33.48 35 SER B CA 1
ATOM 1989 C C . SER B 2 55 ? -0.535 11.536 32.496 1.00 32.02 35 SER B C 1
ATOM 1990 O O . SER B 2 55 ? -1.508 12.261 32.269 1.00 30.33 35 SER B O 1
ATOM 1993 N N . TYR B 2 56 ? -0.518 10.622 33.455 1.00 32.16 36 TYR B N 1
ATOM 1994 C CA . TYR B 2 56 ? -1.692 10.366 34.289 1.00 33.40 36 TYR B CA 1
ATOM 1995 C C . TYR B 2 56 ? -1.748 11.166 35.599 1.00 31.84 36 TYR B C 1
ATOM 1996 O O . TYR B 2 56 ? -2.699 10.961 36.386 1.00 29.82 36 TYR B O 1
ATOM 2005 N N . VAL B 2 57 ? -0.768 12.043 35.850 1.00 29.44 37 VAL B N 1
ATOM 2006 C CA . VAL B 2 57 ? -0.829 12.929 37.037 1.00 29.00 37 VAL B CA 1
ATOM 2007 C C . VAL B 2 57 ? -0.333 14.317 36.846 1.00 25.89 37 VAL B C 1
ATOM 2008 O O . VAL B 2 57 ? 0.756 14.519 36.293 1.00 25.99 37 VAL B O 1
ATOM 2012 N N . ASN B 2 58 ? -1.050 15.265 37.439 1.00 24.89 38 ASN B N 1
ATOM 2013 C CA . ASN B 2 58 ? -0.594 16.647 37.479 1.00 23.95 38 ASN B CA 1
ATOM 2014 C C . ASN B 2 58 ? -0.580 17.126 38.890 1.00 23.58 38 ASN B C 1
ATOM 2015 O O . ASN B 2 58 ? -1.314 16.618 39.712 1.00 23.13 38 ASN B O 1
ATOM 2020 N N . ASN B 2 59 ? 0.219 18.153 39.148 1.00 24.32 39 ASN B N 1
ATOM 2021 C CA . ASN B 2 59 ? 0.091 18.941 40.347 1.00 26.55 39 ASN B CA 1
ATOM 2022 C C . ASN B 2 59 ? 0.181 18.165 41.644 1.00 28.83 39 ASN B C 1
ATOM 2023 O O . ASN B 2 59 ? -0.655 18.315 42.528 1.00 28.49 39 ASN B O 1
ATOM 2028 N N . LEU B 2 60 ? 1.230 17.357 41.762 1.00 30.52 40 LEU B N 1
ATOM 2029 C CA . LEU B 2 60 ? 1.476 16.545 42.939 1.00 30.36 40 LEU B CA 1
ATOM 2030 C C . LEU B 2 60 ? 2.086 17.371 44.053 1.00 28.49 40 LEU B C 1
ATOM 2031 O O . LEU B 2 60 ? 3.104 17.988 43.858 1.00 29.70 40 LEU B O 1
ATOM 2036 N N . LYS B 2 61 ? 1.482 17.331 45.228 1.00 31.34 41 LYS B N 1
ATOM 2037 C CA . LYS B 2 61 ? 1.972 18.085 46.401 1.00 33.07 41 LYS B CA 1
ATOM 2038 C C . LYS B 2 61 ? 1.639 17.326 47.683 1.00 30.16 41 LYS B C 1
ATOM 2039 O O . LYS B 2 61 ? 0.638 16.618 47.739 1.00 34.55 41 LYS B O 1
ATOM 2045 N N . VAL B 2 62 ? 2.490 17.469 48.683 1.00 28.33 42 VAL B N 1
ATOM 2046 C CA . VAL B 2 62 ? 2.247 16.937 49.991 1.00 31.65 42 VAL B CA 1
ATOM 2047 C C . VAL B 2 62 ? 1.424 17.963 50.749 1.00 31.65 42 VAL B C 1
ATOM 2048 O O . VAL B 2 62 ? 1.886 19.061 50.954 1.00 36.97 42 VAL B O 1
ATOM 2052 N N . THR B 2 63 ? 0.243 17.587 51.209 1.00 31.97 43 THR B N 1
ATOM 2053 C CA . THR B 2 63 ? -0.644 18.513 51.916 1.00 30.94 43 THR B CA 1
ATOM 2054 C C . THR B 2 63 ? -0.768 18.288 53.406 1.00 30.01 43 THR B C 1
ATOM 2055 O O . THR B 2 63 ? -1.177 19.168 54.126 1.00 33.94 43 THR B O 1
ATOM 2059 N N . ASN B 2 64 ? -0.394 17.123 53.911 1.00 32.06 44 ASN B N 1
ATOM 2060 C CA . ASN B 2 64 ? -0.330 16.914 55.361 1.00 31.25 44 ASN B CA 1
ATOM 2061 C C . ASN B 2 64 ? 0.764 15.951 55.694 1.00 30.17 44 ASN B C 1
ATOM 2062 O O . ASN B 2 64 ? 1.174 15.151 54.869 1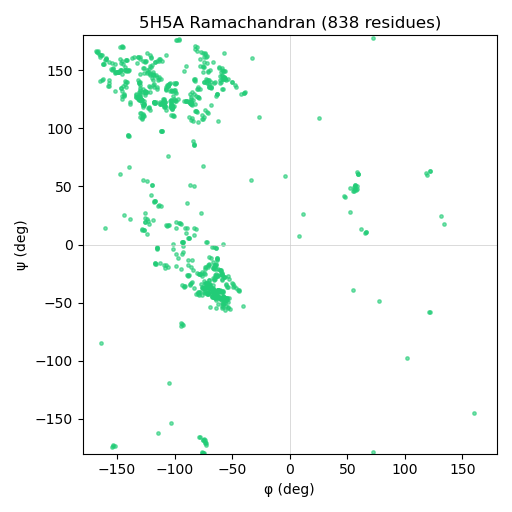.00 26.87 44 ASN B O 1
ATOM 2067 N N . PHE B 2 65 ? 1.194 15.994 56.946 1.00 30.95 45 PHE B N 1
ATOM 2068 C CA . PHE B 2 65 ? 2.145 15.049 57.459 1.00 31.22 45 PHE B CA 1
ATOM 2069 C C . PHE B 2 65 ? 1.783 14.800 58.906 1.00 33.79 45 PHE B C 1
ATOM 2070 O O . PHE B 2 65 ? 1.640 15.721 59.688 1.00 34.98 45 PHE B O 1
ATOM 2078 N N . ASP B 2 66 ? 1.634 13.535 59.259 1.00 35.02 46 ASP B N 1
ATOM 2079 C CA . ASP B 2 66 ? 1.231 13.182 60.579 1.00 35.58 46 ASP B CA 1
ATOM 2080 C C . ASP B 2 66 ? 2.262 12.189 61.099 1.00 35.93 46 ASP B C 1
ATOM 2081 O O . ASP B 2 66 ? 2.488 11.135 60.486 1.00 36.48 46 ASP B O 1
ATOM 2086 N N . LEU B 2 67 ? 2.909 12.542 62.202 1.00 37.56 47 LEU B N 1
ATOM 2087 C CA . LEU B 2 67 ? 3.915 11.653 62.808 1.00 41.20 47 LEU B CA 1
ATOM 2088 C C . LEU B 2 67 ? 3.442 10.393 63.511 1.00 39.91 47 LEU B C 1
ATOM 2089 O O . LEU B 2 67 ? 4.275 9.683 64.043 1.00 49.13 47 LEU B O 1
ATOM 2094 N N . GLY B 2 68 ? 2.154 10.090 63.526 1.00 35.00 48 GLY B N 1
ATOM 2095 C CA . GLY B 2 68 ? 1.706 8.838 64.135 1.00 36.02 48 GLY B CA 1
ATOM 2096 C C . GLY B 2 68 ? 1.793 8.842 65.669 1.00 36.66 48 GLY B C 1
ATOM 2097 O O . GLY B 2 68 ? 2.263 9.798 66.297 1.00 32.44 48 GLY B O 1
ATOM 2098 N N . THR B 2 69 ? 1.358 7.745 66.269 1.00 40.24 49 THR B N 1
ATOM 2099 C CA . THR B 2 69 ? 1.204 7.666 67.743 1.00 44.15 49 THR B CA 1
ATOM 2100 C C . THR B 2 69 ? 2.431 7.075 68.427 1.00 41.21 49 THR B C 1
ATOM 2101 O O . THR B 2 69 ? 2.633 7.316 69.589 1.00 42.34 49 THR B O 1
ATOM 2105 N N . MET B 2 70 ? 3.248 6.338 67.686 1.00 42.83 50 MET B N 1
ATOM 2106 C CA . MET B 2 70 ? 4.378 5.599 68.241 1.00 48.23 50 MET B CA 1
ATOM 2107 C C . MET B 2 70 ? 5.735 6.103 67.754 1.00 42.55 50 MET B C 1
ATOM 2108 O O . MET B 2 70 ? 5.928 6.338 66.562 1.00 43.39 50 MET B O 1
ATOM 2113 N N . PRO B 2 71 ? 6.680 6.282 68.683 1.00 39.71 51 PRO B N 1
ATOM 2114 C CA . PRO B 2 71 ? 8.043 6.590 68.259 1.00 37.92 51 PRO B CA 1
ATOM 2115 C C . PRO B 2 71 ? 8.754 5.372 67.683 1.00 35.51 51 PRO B C 1
ATOM 2116 O O . PRO B 2 71 ? 8.317 4.243 67.871 1.00 37.84 51 PRO B O 1
ATOM 2120 N N . PRO B 2 72 ? 9.871 5.590 66.987 1.00 32.85 52 PRO B N 1
ATOM 2121 C CA . PRO B 2 72 ? 10.720 4.441 66.746 1.00 32.36 52 PRO B CA 1
ATOM 2122 C C . PRO B 2 72 ? 11.443 4.089 68.011 1.00 32.21 52 PRO B C 1
ATOM 2123 O O . PRO B 2 72 ? 11.709 4.966 68.850 1.00 32.48 52 PRO B O 1
ATOM 2127 N N . ASN B 2 73 ? 11.791 2.821 68.138 1.00 33.27 53 ASN B N 1
ATOM 2128 C CA . ASN B 2 73 ? 12.810 2.419 69.087 1.00 36.52 53 ASN B CA 1
ATOM 2129 C C . ASN B 2 73 ? 14.128 3.044 68.618 1.00 34.89 53 ASN B C 1
ATOM 2130 O O . ASN B 2 73 ? 14.458 3.054 67.411 1.00 33.89 53 ASN B O 1
ATOM 2135 N N . VAL B 2 74 ? 14.892 3.527 69.580 1.00 32.78 54 VAL B N 1
ATOM 2136 C CA . VAL B 2 74 ? 16.134 4.154 69.277 1.00 32.87 54 VAL B CA 1
ATOM 2137 C C . VAL B 2 74 ? 17.254 3.5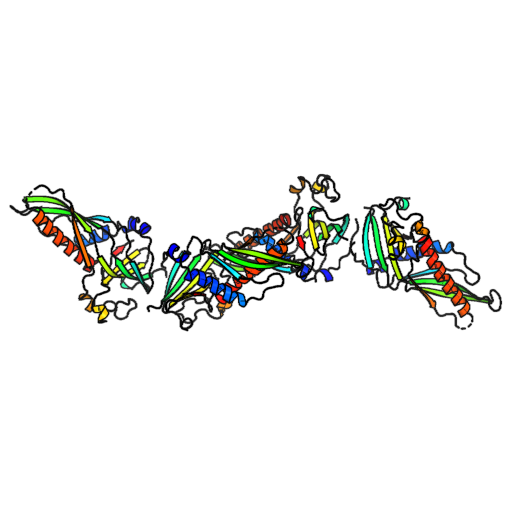90 70.086 1.00 32.99 54 VAL B C 1
ATOM 2138 O O . VAL B 2 74 ? 17.179 3.584 71.304 1.00 35.02 54 VAL B O 1
ATOM 2142 N N . ILE B 2 75 ? 18.311 3.119 69.440 1.00 31.95 55 ILE B N 1
ATOM 2143 C CA . ILE B 2 75 ? 19.473 2.673 70.198 1.00 32.15 55 ILE B CA 1
ATOM 2144 C C . ILE B 2 75 ? 20.603 3.556 69.815 1.00 31.44 55 ILE B C 1
ATOM 2145 O O . ILE B 2 75 ? 20.923 3.654 68.658 1.00 33.72 55 ILE B O 1
ATOM 2150 N N . LEU B 2 76 ? 21.178 4.221 70.795 1.00 33.66 56 LEU B N 1
ATOM 2151 C CA . LEU B 2 76 ? 22.299 5.133 70.581 1.00 34.78 56 LEU B CA 1
ATOM 2152 C C . LEU B 2 76 ? 23.599 4.318 70.501 1.00 35.27 56 LEU B C 1
ATOM 2153 O O . LEU B 2 76 ? 23.994 3.666 71.461 1.00 34.04 56 LEU B O 1
ATOM 2158 N N . LYS B 2 77 ? 24.242 4.314 69.347 1.00 34.72 57 LYS B N 1
ATOM 2159 C CA . LYS B 2 77 ? 25.462 3.514 69.171 1.00 36.57 57 LYS B CA 1
ATOM 2160 C C . LYS B 2 77 ? 26.718 4.325 69.447 1.00 35.01 57 LYS B C 1
ATOM 2161 O O . LYS B 2 77 ? 27.669 3.787 69.989 1.00 38.05 57 LYS B O 1
ATOM 2167 N N . GLN B 2 78 ? 26.731 5.611 69.116 1.00 34.29 58 GLN B N 1
ATOM 2168 C CA . GLN B 2 78 ? 27.957 6.385 69.226 1.00 35.57 58 GLN B CA 1
ATOM 2169 C C . GLN B 2 78 ? 27.650 7.877 69.254 1.00 34.59 58 GLN B C 1
ATOM 2170 O O . GLN B 2 78 ? 26.604 8.281 68.758 1.00 34.73 58 GLN B O 1
ATOM 2176 N N . MET B 2 79 ? 28.537 8.699 69.831 1.00 35.80 59 MET B N 1
ATOM 2177 C CA . MET B 2 79 ? 28.390 10.173 69.728 1.00 35.70 59 MET B CA 1
ATOM 2178 C C . MET B 2 79 ? 29.711 10.796 69.305 1.00 33.46 59 MET B C 1
ATOM 2179 O O . MET B 2 79 ? 30.771 10.381 69.715 1.00 29.55 59 MET B O 1
ATOM 2184 N N . ASP B 2 80 ? 29.629 11.776 68.416 1.00 33.78 60 ASP B N 1
ATOM 2185 C CA . ASP B 2 80 ? 30.806 12.364 67.821 1.00 36.40 60 ASP B CA 1
ATOM 2186 C C . ASP B 2 80 ? 30.556 13.840 67.598 1.00 39.23 60 ASP B C 1
ATOM 2187 O O . ASP B 2 80 ? 29.412 14.318 67.727 1.00 35.21 60 ASP B O 1
ATOM 2192 N N . ASP B 2 81 ? 31.627 14.549 67.246 1.00 37.22 61 ASP B N 1
ATOM 2193 C CA . ASP B 2 81 ? 31.481 15.872 66.687 1.00 41.88 61 ASP B CA 1
ATOM 2194 C C . ASP B 2 81 ? 30.908 15.645 65.274 1.00 38.58 61 ASP B C 1
ATOM 2195 O O . ASP B 2 81 ? 31.289 14.683 64.607 1.00 36.56 61 ASP B O 1
ATOM 2200 N N . PRO B 2 82 ? 29.980 16.506 64.830 1.00 36.63 62 PRO B N 1
ATOM 2201 C CA . PRO B 2 82 ? 29.401 16.376 63.496 1.00 38.21 62 PRO B CA 1
ATOM 2202 C C . PRO B 2 82 ? 30.450 16.348 62.387 1.00 40.37 62 PRO B C 1
ATOM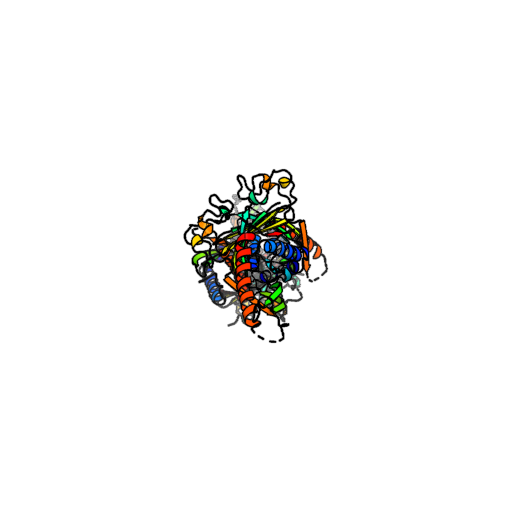 2203 O O . PRO B 2 82 ? 31.440 17.059 62.484 1.00 43.13 62 PRO B O 1
ATOM 2207 N N . LEU B 2 83 ? 30.240 15.522 61.365 1.00 41.54 63 LEU B N 1
ATOM 2208 C CA . LEU B 2 83 ? 31.138 15.474 60.212 1.00 43.63 63 LEU B CA 1
ATOM 2209 C C . LEU B 2 83 ? 31.271 16.828 59.530 1.00 45.71 63 LEU B C 1
ATOM 2210 O O . LEU B 2 83 ? 30.314 17.608 59.510 1.00 45.22 63 LEU B O 1
ATOM 2215 N N . ASP B 2 84 ? 32.452 17.066 58.950 1.00 44.53 64 ASP B N 1
ATOM 2216 C CA . ASP B 2 84 ? 32.752 18.285 58.190 1.00 50.47 64 ASP B CA 1
ATOM 2217 C C . ASP B 2 84 ? 31.672 18.665 57.207 1.00 46.65 64 ASP B C 1
ATOM 2218 O O . ASP B 2 84 ? 31.385 19.849 57.075 1.00 48.54 64 ASP B O 1
ATOM 2220 N N . GLU B 2 85 ? 31.052 17.675 56.558 1.00 45.59 65 GLU B N 1
ATOM 2221 C CA . GLU B 2 85 ? 30.240 17.970 55.377 1.00 46.41 65 GLU B CA 1
ATOM 2222 C C . GLU B 2 85 ? 28.960 18.629 55.873 1.00 47.20 65 GLU B C 1
ATOM 2223 O O . GLU B 2 85 ? 28.419 19.463 55.166 1.00 48.62 65 GLU B O 1
ATOM 2229 N N . PHE B 2 86 ? 28.551 18.374 57.123 1.00 43.76 66 PHE B N 1
ATOM 2230 C CA . PHE B 2 86 ? 27.437 19.141 57.734 1.00 44.07 66 PHE B CA 1
ATOM 2231 C C . PHE B 2 86 ? 27.770 20.596 58.077 1.00 47.08 66 PHE B C 1
ATOM 2232 O O . PHE B 2 86 ? 26.856 21.381 58.300 1.00 46.73 66 PHE B O 1
ATOM 2240 N N . TYR B 2 87 ? 29.053 20.951 58.183 1.00 49.82 67 TYR B N 1
ATOM 2241 C CA . TYR B 2 87 ? 29.417 22.368 58.443 1.00 50.97 67 TYR B CA 1
ATOM 2242 C C . TYR B 2 87 ? 29.484 23.280 57.221 1.00 52.41 67 TYR B C 1
ATOM 2243 O O . TYR B 2 87 ? 29.403 24.491 57.363 1.00 58.73 67 TYR B O 1
ATOM 2252 N N . SER B 2 88 ? 29.659 22.702 56.039 1.00 56.41 68 SER B N 1
ATOM 2253 C CA . SER B 2 88 ? 29.498 23.405 54.766 1.00 60.66 68 SER B CA 1
ATOM 2254 C C . SER B 2 88 ? 28.015 23.593 54.414 1.00 61.01 68 SER B C 1
ATOM 2255 O O . SER B 2 88 ? 27.263 24.186 55.204 1.00 56.30 68 SER B O 1
ATOM 2258 N N . THR B 2 106 ? 29.094 22.642 71.851 1.00 59.80 86 THR B N 1
ATOM 2259 C CA . THR B 2 106 ? 27.944 21.772 72.137 1.00 61.62 86 THR B CA 1
ATOM 2260 C C . THR B 2 106 ? 27.252 21.150 70.900 1.00 57.44 86 THR B C 1
ATOM 2261 O O . THR B 2 106 ? 26.191 20.542 71.043 1.00 51.75 86 THR B O 1
ATOM 2265 N N . ASP B 2 107 ? 27.820 21.308 69.704 1.00 50.65 87 ASP B N 1
ATOM 2266 C CA . ASP B 2 107 ? 27.347 20.560 68.539 1.00 45.21 87 ASP B CA 1
ATOM 2267 C C . ASP B 2 107 ? 27.478 19.055 68.824 1.00 42.96 87 ASP B C 1
ATOM 2268 O O . ASP B 2 107 ? 28.458 18.635 69.435 1.00 45.30 87 ASP B O 1
ATOM 2273 N N . VAL B 2 108 ? 26.515 18.244 68.372 1.00 40.67 88 VAL B N 1
ATOM 2274 C CA . VAL B 2 108 ? 26.634 16.770 68.468 1.00 39.68 88 VAL B CA 1
ATOM 2275 C C . VAL B 2 108 ? 26.077 15.992 67.310 1.00 35.95 88 VAL B C 1
ATOM 2276 O O . VAL B 2 108 ? 25.072 16.380 66.753 1.00 33.71 88 VAL B O 1
ATOM 2280 N N . GLN B 2 109 ? 26.643 14.807 67.105 1.00 32.76 89 GLN B N 1
ATOM 2281 C CA . GLN B 2 109 ? 26.146 13.859 66.147 1.00 32.17 89 GLN B CA 1
ATOM 2282 C C . GLN B 2 109 ? 25.979 12.489 66.768 1.00 32.82 89 GLN B C 1
ATOM 2283 O O . GLN B 2 109 ? 26.933 11.927 67.300 1.00 36.91 89 GLN B O 1
ATOM 2289 N N . LEU B 2 110 ? 24.768 11.945 66.670 1.00 32.79 90 LEU B N 1
ATOM 2290 C CA . LEU B 2 110 ? 24.472 10.611 67.156 1.00 31.72 90 LEU B CA 1
ATOM 2291 C C . LEU B 2 110 ? 24.479 9.632 66.021 1.00 31.10 90 LEU B C 1
ATOM 2292 O O . LEU B 2 110 ? 23.964 9.930 64.933 1.00 34.41 90 LEU B O 1
ATOM 2297 N N . LEU B 2 111 ? 25.065 8.461 66.262 1.00 31.61 91 LEU B N 1
ATOM 2298 C CA . LEU B 2 111 ? 24.857 7.290 65.400 1.00 29.23 91 LEU B CA 1
ATOM 2299 C C . LEU B 2 111 ? 23.872 6.332 66.085 1.00 27.37 91 LEU B C 1
ATOM 2300 O O . LEU B 2 111 ? 24.124 5.859 67.187 1.00 28.75 91 LEU B O 1
ATOM 2305 N N . VAL B 2 112 ? 22.795 6.013 65.401 1.00 27.33 92 VAL B N 1
ATOM 2306 C CA . VAL B 2 112 ? 21.602 5.456 66.030 1.00 29.03 92 VAL B CA 1
ATOM 2307 C C . VAL B 2 112 ? 20.982 4.352 65.159 1.00 31.07 92 VAL B C 1
ATOM 2308 O O . VAL B 2 112 ? 21.105 4.366 63.943 1.00 30.61 92 VAL B O 1
ATOM 2312 N N . GLU B 2 113 ? 20.334 3.383 65.786 1.00 33.03 93 GLU B N 1
ATOM 2313 C CA . GLU B 2 113 ? 19.497 2.435 65.086 1.00 34.38 93 GLU B CA 1
ATOM 2314 C C . GLU B 2 113 ? 18.059 2.846 65.348 1.00 34.33 93 GLU B C 1
ATOM 2315 O O . GLU B 2 113 ? 17.623 2.901 66.478 1.00 31.72 93 GLU B O 1
ATOM 2321 N N . LEU B 2 114 ? 17.337 3.177 64.289 1.00 37.22 94 LEU B N 1
ATOM 2322 C CA . LEU B 2 114 ? 15.926 3.436 64.377 1.00 38.02 94 LEU B CA 1
ATOM 2323 C C . LEU B 2 114 ? 15.202 2.177 63.936 1.00 39.45 94 LEU B C 1
ATOM 2324 O O . LEU B 2 114 ? 15.422 1.681 62.829 1.00 37.05 94 LEU B O 1
ATOM 2329 N N . ASP B 2 115 ? 14.349 1.684 64.819 1.00 35.44 95 ASP B N 1
ATOM 2330 C CA . ASP B 2 115 ? 13.475 0.602 64.523 1.00 38.95 95 ASP B CA 1
ATOM 2331 C C . ASP B 2 115 ? 12.069 1.212 64.513 1.00 39.68 95 ASP B C 1
ATOM 2332 O O . ASP B 2 115 ? 11.449 1.411 65.561 1.00 39.50 95 ASP B O 1
ATOM 2337 N N . TYR B 2 116 ? 11.570 1.537 63.327 1.00 38.75 96 TYR B N 1
ATOM 2338 C CA . TYR B 2 116 ? 10.292 2.227 63.231 1.00 37.05 96 TYR B CA 1
ATOM 2339 C C . TYR B 2 116 ? 9.241 1.297 62.686 1.00 35.49 96 TYR B C 1
ATOM 2340 O O . TYR B 2 116 ? 9.351 0.813 61.557 1.00 35.77 96 TYR B O 1
ATOM 2349 N N . LYS B 2 117 ? 8.214 1.080 63.500 1.00 39.36 97 LYS B N 1
ATOM 2350 C CA . LYS B 2 117 ? 7.070 0.268 63.138 1.00 41.06 97 LYS B CA 1
ATOM 2351 C C . LYS B 2 117 ? 5.740 1.041 63.356 1.00 39.66 97 LYS B C 1
ATOM 2352 O O . LYS B 2 117 ? 4.666 0.473 63.314 1.00 39.83 97 LYS B O 1
ATOM 2358 N N . GLY B 2 118 ? 5.805 2.344 63.581 1.00 42.78 98 GLY B N 1
ATOM 2359 C CA . GLY B 2 118 ? 4.596 3.150 63.830 1.00 43.33 98 GLY B CA 1
ATOM 2360 C C . GLY B 2 118 ? 3.694 3.455 62.623 1.00 38.34 98 GLY B C 1
ATOM 2361 O O . GLY B 2 118 ? 3.848 2.881 61.554 1.00 37.20 98 GLY B O 1
ATOM 2362 N N . ASP B 2 119 ? 2.773 4.392 62.824 1.00 35.64 99 ASP B N 1
ATOM 2363 C CA . ASP B 2 119 ? 1.700 4.670 61.880 1.00 38.21 99 ASP B CA 1
ATOM 2364 C C . ASP B 2 119 ? 1.756 6.078 61.310 1.00 36.25 99 ASP B C 1
ATOM 2365 O O . ASP B 2 119 ? 0.737 6.735 61.133 1.00 34.16 99 ASP B O 1
ATOM 2370 N N . MET B 2 120 ? 2.961 6.559 61.067 1.00 33.90 100 MET B N 1
ATOM 2371 C CA . MET B 2 120 ? 3.148 7.846 60.413 1.00 34.23 100 MET B CA 1
ATOM 2372 C C . MET B 2 120 ? 2.485 7.832 59.062 1.00 30.72 100 MET B C 1
ATOM 2373 O O . MET B 2 120 ? 2.370 6.772 58.474 1.00 32.92 100 MET B O 1
ATOM 2378 N N . SER B 2 121 ? 2.049 8.995 58.585 1.00 27.77 101 SER B N 1
ATOM 2379 C CA . SER B 2 121 ? 1.500 9.109 57.255 1.00 28.10 101 SER B CA 1
ATOM 2380 C C . SER B 2 121 ? 1.916 10.386 56.611 1.00 27.26 101 SER B C 1
ATOM 2381 O O . SER B 2 121 ? 2.210 11.371 57.254 1.00 27.37 101 SER B O 1
ATOM 2384 N N . ILE B 2 122 ? 1.829 10.356 55.308 1.00 29.42 102 ILE B N 1
ATOM 2385 C CA . ILE B 2 122 ? 2.008 11.503 54.466 1.00 30.92 102 ILE B CA 1
ATOM 2386 C C . ILE B 2 122 ? 0.857 11.561 53.503 1.00 29.96 102 ILE B C 1
ATOM 2387 O O . ILE B 2 122 ? 0.555 10.585 52.808 1.00 26.79 102 ILE B O 1
ATOM 2392 N N . GLU B 2 123 ? 0.211 12.713 53.461 1.00 30.91 103 GLU B N 1
ATOM 2393 C CA . GLU B 2 123 ? -0.875 12.946 52.561 1.00 32.13 103 GLU B CA 1
ATOM 2394 C C . GLU B 2 123 ? -0.413 13.723 51.369 1.00 31.37 103 GLU B C 1
ATOM 2395 O O . GLU B 2 123 ? 0.225 14.746 51.513 1.00 31.99 103 GLU B O 1
ATOM 2401 N N . LEU B 2 124 ? -0.800 13.259 50.198 1.00 31.71 104 LEU B N 1
ATOM 2402 C CA . LEU B 2 124 ? -0.498 13.931 48.970 1.00 32.94 104 LEU B CA 1
ATOM 2403 C C . LEU B 2 124 ? -1.791 14.244 48.289 1.00 32.63 104 LEU B C 1
ATOM 2404 O O . LEU B 2 124 ? -2.772 13.509 48.451 1.00 34.99 104 LEU B O 1
ATOM 2409 N N . SER B 2 125 ? -1.813 15.367 47.583 1.00 27.09 105 SER B N 1
ATOM 2410 C CA . SER B 2 125 ? -2.912 15.669 46.693 1.00 28.27 105 SER B CA 1
ATOM 2411 C C . SER B 2 125 ? -2.403 15.699 45.293 1.00 26.86 105 SER B C 1
ATOM 2412 O O . SER B 2 125 ? -1.191 15.939 45.097 1.00 30.12 105 SER B O 1
ATOM 2415 N N . ALA B 2 126 ? -3.307 15.515 44.333 1.00 22.70 106 ALA B N 1
ATOM 2416 C CA . ALA B 2 126 ? -2.944 15.544 42.940 1.00 21.28 106 ALA B CA 1
ATOM 2417 C C . ALA B 2 126 ? -4.151 15.593 42.073 1.00 22.06 106 ALA B C 1
ATOM 2418 O O . ALA B 2 126 ? -5.256 15.339 42.534 1.00 23.26 106 ALA B O 1
ATOM 2420 N N . ASP B 2 127 ? -3.927 15.900 40.797 1.00 23.80 107 ASP B N 1
ATOM 2421 C CA . ASP B 2 127 ? -4.933 15.746 39.743 1.00 25.24 107 ASP B CA 1
ATOM 2422 C C . ASP B 2 127 ? -4.685 14.485 38.892 1.00 26.53 107 ASP B C 1
ATOM 2423 O O . ASP B 2 127 ? -3.629 14.328 38.261 1.00 26.38 107 ASP B O 1
ATOM 2428 N N . LEU B 2 128 ? -5.643 13.568 38.927 1.00 25.80 108 LEU B N 1
ATOM 2429 C CA . LEU B 2 128 ? -5.529 12.294 38.215 1.00 27.67 108 LEU B CA 1
ATOM 2430 C C . LEU B 2 128 ? -6.066 12.524 36.836 1.00 26.46 108 LEU B C 1
ATOM 2431 O O . LEU B 2 128 ? -7.166 12.984 36.677 1.00 23.76 108 LEU B O 1
ATOM 2436 N N . VAL B 2 129 ? -5.250 12.252 35.847 1.00 26.51 109 VAL B N 1
ATOM 2437 C CA . VAL B 2 129 ? -5.547 12.512 34.455 1.00 28.91 109 VAL B CA 1
ATOM 2438 C C . VAL B 2 129 ? -5.928 11.171 33.805 1.00 32.83 109 VAL B C 1
ATOM 2439 O O . VAL B 2 129 ? -5.103 10.266 33.669 1.00 32.02 109 VAL B O 1
ATOM 2443 N N . LEU B 2 130 ? -7.204 11.053 33.448 1.00 35.13 110 LEU B N 1
ATOM 2444 C CA . LEU B 2 130 ? -7.731 9.882 32.780 1.00 37.46 110 LEU B CA 1
ATOM 2445 C C . LEU B 2 130 ? -7.520 10.038 31.298 1.00 43.44 110 LEU B C 1
ATOM 2446 O O . LEU B 2 130 ? -7.932 11.034 30.711 1.00 48.99 110 LEU B O 1
ATOM 2451 N N . ASN B 2 131 ? -6.872 9.051 30.695 1.00 49.72 111 ASN B N 1
ATOM 2452 C CA . ASN B 2 131 ? -6.597 9.051 29.268 1.00 54.46 111 ASN B CA 1
ATOM 2453 C C . ASN B 2 131 ? -7.394 7.944 28.519 1.00 53.34 111 ASN B C 1
ATOM 2454 O O . ASN B 2 131 ? -6.934 7.371 27.539 1.00 60.89 111 ASN B O 1
ATOM 2459 N N . TYR B 2 132 ? -8.594 7.651 28.995 1.00 51.16 112 TYR B N 1
ATOM 2460 C CA . TYR B 2 132 ? -9.452 6.648 28.403 1.00 53.84 112 TYR B CA 1
ATOM 2461 C C . TYR B 2 132 ? -10.860 7.153 28.521 1.00 54.04 112 TYR B C 1
ATOM 2462 O O . TYR B 2 132 ? -11.233 7.532 29.608 1.00 57.65 112 TYR B O 1
ATOM 2464 N N . PRO B 2 133 ? -11.655 7.165 27.444 1.00 63.60 113 PRO B N 1
ATOM 2465 C CA . PRO B 2 133 ? -11.255 6.689 26.087 1.00 61.05 113 PRO B CA 1
ATOM 2466 C C . PRO B 2 133 ? -10.334 7.645 25.287 1.00 57.55 113 PRO B C 1
ATOM 2467 O O . PRO B 2 133 ? -9.585 7.193 24.433 1.00 57.48 113 PRO B O 1
ATOM 2471 N N . SER B 2 134 ? -10.400 8.945 25.552 1.00 52.50 114 SER B N 1
ATOM 2472 C CA . SER B 2 134 ? -9.571 9.918 24.839 1.00 52.12 114 SER B CA 1
ATOM 2473 C C . SER B 2 134 ? -8.526 10.485 25.809 1.00 51.53 114 SER B C 1
ATOM 2474 O O . SER B 2 134 ? -8.711 10.378 27.009 1.00 51.92 114 SER B O 1
ATOM 2477 N N . PRO B 2 135 ? -7.404 11.036 25.298 1.00 56.72 115 PRO B N 1
ATOM 2478 C CA . PRO B 2 135 ? -6.205 11.437 26.086 1.00 60.96 115 PRO B CA 1
ATOM 2479 C C . PRO B 2 135 ? -6.382 12.121 27.443 1.00 64.37 115 PRO B C 1
ATOM 2480 O O . PRO B 2 135 ? -5.808 11.664 28.451 1.00 74.33 115 PRO B O 1
ATOM 2484 N N . GLN B 2 136 ? -7.154 13.186 27.472 1.00 57.67 116 GLN B N 1
ATOM 2485 C CA . GLN B 2 136 ? -7.386 13.958 28.710 1.00 54.10 116 GLN B CA 1
ATOM 2486 C C . GLN B 2 136 ? -8.910 14.036 28.802 1.00 47.04 116 GLN B C 1
ATOM 2487 O O . GLN B 2 136 ? -9.522 15.087 28.887 1.00 37.93 116 GLN B O 1
ATOM 2493 N N . PHE B 2 137 ? -9.528 12.878 28.777 1.00 43.98 117 PHE B N 1
ATOM 2494 C CA . PHE B 2 137 ? -10.976 12.821 28.776 1.00 43.28 117 PHE B CA 1
ATOM 2495 C C . PHE B 2 137 ? -11.541 13.477 30.028 1.00 40.96 117 PHE B C 1
ATOM 2496 O O . PHE B 2 137 ? -12.517 14.213 29.956 1.00 41.43 117 PHE B O 1
ATOM 2504 N N . MET B 2 138 ? -10.891 13.240 31.168 1.00 37.64 118 MET B N 1
ATOM 2505 C CA . MET B 2 138 ? -11.323 13.797 32.446 1.00 36.34 118 MET B CA 1
ATOM 2506 C C . MET B 2 138 ? -10.137 13.948 33.428 1.00 36.00 118 MET B C 1
ATOM 2507 O O . MET B 2 138 ? -9.174 13.196 33.354 1.00 37.42 118 MET B O 1
ATOM 2512 N N . ILE B 2 139 ? -10.218 14.926 34.336 1.00 33.23 119 ILE B N 1
ATOM 2513 C CA . ILE B 2 139 ? -9.199 15.150 35.333 1.00 32.08 119 ILE B CA 1
ATOM 2514 C C . ILE B 2 139 ? -9.882 15.251 36.676 1.00 32.90 119 ILE B C 1
ATOM 2515 O O . ILE B 2 139 ? -10.784 16.054 36.848 1.00 36.00 119 ILE B O 1
ATOM 2520 N N . LEU B 2 140 ? -9.418 14.447 37.618 1.00 30.95 120 LEU B N 1
ATOM 2521 C CA . LEU B 2 140 ? -10.045 14.288 38.891 1.00 33.05 120 LEU B CA 1
ATOM 2522 C C . LEU B 2 140 ? -9.047 14.555 39.990 1.00 32.66 120 LEU B C 1
ATOM 2523 O O . LEU B 2 140 ? -7.953 13.975 39.985 1.00 27.67 120 LEU B O 1
ATOM 2528 N N . PRO B 2 141 ? -9.424 15.399 40.956 1.00 30.35 121 PRO B N 1
ATOM 2529 C CA . PRO B 2 141 ? -8.530 15.630 42.069 1.00 29.87 121 PRO B CA 1
ATOM 2530 C C . PRO B 2 141 ? -8.670 14.469 43.030 1.00 29.84 121 PRO B C 1
ATOM 2531 O O . PRO B 2 141 ? -9.802 14.036 43.320 1.00 30.17 121 PRO B O 1
ATOM 2535 N N . VAL B 2 142 ? -7.546 13.938 43.495 1.00 27.78 122 VAL B N 1
ATOM 2536 C CA . VAL B 2 142 ? -7.564 12.800 44.419 1.00 28.64 122 VAL B CA 1
ATOM 2537 C C . VAL B 2 142 ? -6.638 13.081 45.578 1.00 29.13 122 VAL B C 1
ATOM 2538 O O . VAL B 2 142 ? -5.798 13.963 45.489 1.00 27.42 122 VAL B O 1
ATOM 2542 N N . LYS B 2 143 ? -6.817 12.347 46.665 1.00 30.23 123 LYS B N 1
ATOM 2543 C CA . LYS B 2 143 ? -5.967 12.489 47.836 1.00 32.90 123 LYS B CA 1
ATOM 2544 C C . LYS B 2 143 ? -5.398 11.112 48.114 1.00 30.76 123 LYS B C 1
ATOM 2545 O O . LYS B 2 143 ? -6.144 10.130 48.133 1.00 26.23 123 LYS B O 1
ATOM 2551 N N . LEU B 2 144 ? -4.079 11.027 48.306 1.00 28.83 124 LEU B N 1
ATOM 2552 C CA . LEU B 2 144 ? -3.489 9.769 48.669 1.00 30.83 124 LEU B CA 1
ATOM 2553 C C . LEU B 2 144 ? -2.771 9.848 49.992 1.00 29.42 124 LEU B C 1
ATOM 2554 O O . LEU B 2 144 ? -2.316 10.924 50.359 1.00 32.56 124 LEU B O 1
ATOM 2559 N N . ARG B 2 145 ? -2.674 8.724 50.711 1.00 28.36 125 ARG B N 1
ATOM 2560 C CA . ARG B 2 145 ? -1.880 8.668 51.974 1.00 29.84 125 ARG B CA 1
ATOM 2561 C C . ARG B 2 145 ? -0.887 7.545 51.939 1.00 28.73 125 ARG B C 1
ATOM 2562 O O . ARG B 2 145 ? -1.273 6.398 51.850 1.00 30.22 125 ARG B O 1
ATOM 2570 N N . ILE B 2 146 ? 0.384 7.886 52.052 1.00 26.85 126 ILE B N 1
ATOM 2571 C CA . ILE B 2 146 ? 1.425 6.897 52.263 1.00 27.92 126 ILE B CA 1
ATOM 2572 C C . ILE B 2 146 ? 1.528 6.631 53.748 1.00 26.54 126 ILE B C 1
ATOM 2573 O O . ILE B 2 146 ? 1.590 7.573 54.511 1.00 30.94 126 ILE B O 1
ATOM 2578 N N . SER B 2 147 ? 1.453 5.372 54.158 1.00 27.88 127 SER B N 1
ATOM 2579 C CA . SER B 2 147 ? 1.531 4.981 55.586 1.00 31.10 127 SER B CA 1
ATOM 2580 C C . SER B 2 147 ? 2.107 3.573 55.715 1.00 32.46 127 SER B C 1
ATOM 2581 O O . SER B 2 147 ? 2.489 2.974 54.707 1.00 33.71 127 SER B O 1
ATOM 2584 N N . ASP B 2 148 ? 2.110 3.048 56.951 1.00 38.23 128 ASP B N 1
ATOM 2585 C CA . ASP B 2 148 ? 2.619 1.724 57.319 1.00 39.72 128 ASP B CA 1
ATOM 2586 C C . ASP B 2 148 ? 4.081 1.597 56.878 1.00 35.06 128 ASP B C 1
ATOM 2587 O O . ASP B 2 148 ? 4.473 0.620 56.258 1.00 32.69 128 ASP B O 1
ATOM 2592 N N . ILE B 2 149 ? 4.868 2.614 57.163 1.00 33.82 129 ILE B N 1
ATOM 2593 C CA . ILE B 2 149 ? 6.227 2.623 56.713 1.00 34.12 129 ILE B CA 1
ATOM 2594 C C . ILE B 2 149 ? 7.036 1.883 57.754 1.00 35.17 129 ILE B C 1
ATOM 2595 O O . ILE B 2 149 ? 7.009 2.248 58.934 1.00 44.41 129 ILE B O 1
ATOM 2600 N N . GLY B 2 150 ? 7.708 0.819 57.315 1.00 32.94 130 GLY B N 1
ATOM 2601 C CA . GLY B 2 150 ? 8.580 0.032 58.158 1.00 30.44 130 GLY B CA 1
ATOM 2602 C C . GLY B 2 150 ? 10.040 0.239 57.800 1.00 31.03 130 GLY B C 1
ATOM 2603 O O . GLY B 2 150 ? 10.450 0.043 56.677 1.00 28.11 130 GLY B O 1
ATOM 2604 N N . MET B 2 151 ? 10.840 0.634 58.776 1.00 34.64 131 MET B N 1
ATOM 2605 C CA . MET B 2 151 ? 12.279 0.691 58.560 1.00 35.49 131 MET B CA 1
ATOM 2606 C C . MET B 2 151 ? 13.019 0.277 59.808 1.00 32.08 131 MET B C 1
ATOM 2607 O O . MET B 2 151 ? 12.516 0.387 60.925 1.00 30.79 131 MET B O 1
ATOM 2612 N N . HIS B 2 152 ? 14.183 -0.286 59.580 1.00 29.94 132 HIS B N 1
ATOM 2613 C CA . HIS B 2 152 ? 15.082 -0.615 60.627 1.00 31.21 132 HIS B CA 1
ATOM 2614 C C . HIS B 2 152 ? 16.446 -0.283 60.094 1.00 32.87 132 HIS B C 1
ATOM 2615 O O . HIS B 2 152 ? 17.099 -1.080 59.431 1.00 33.82 132 HIS B O 1
ATOM 2622 N N . CYS B 2 153 ? 16.892 0.912 60.383 1.00 35.03 133 CYS B N 1
ATOM 2623 C CA . CYS B 2 153 ? 18.093 1.372 59.732 1.00 38.59 133 CYS B CA 1
ATOM 2624 C C . CYS B 2 153 ? 19.060 2.056 60.725 1.00 33.13 133 CYS B C 1
ATOM 2625 O O . CYS B 2 153 ? 18.708 2.473 61.813 1.00 31.88 133 CYS B O 1
ATOM 2628 N N . LEU B 2 154 ? 20.293 2.143 60.281 1.00 32.38 134 LEU B N 1
ATOM 2629 C CA . LEU B 2 154 ? 21.321 2.923 60.904 1.00 31.08 134 LEU B CA 1
ATOM 2630 C C . LEU B 2 154 ? 21.136 4.334 60.396 1.00 30.16 134 LEU B C 1
ATOM 2631 O O . LEU B 2 154 ? 20.822 4.542 59.229 1.00 28.40 134 LEU B O 1
ATOM 2636 N N . CYS B 2 155 ? 21.355 5.308 61.261 1.00 26.30 135 CYS B N 1
ATOM 2637 C CA . CYS B 2 155 ? 21.066 6.661 60.935 1.00 27.01 135 CYS B CA 1
ATOM 2638 C C . CYS B 2 155 ? 21.989 7.625 61.674 1.00 27.07 135 CYS B C 1
ATOM 2639 O O . CYS B 2 155 ? 22.434 7.358 62.793 1.00 26.76 135 CYS B O 1
ATOM 2642 N N . LEU B 2 156 ? 22.283 8.750 61.048 1.00 26.54 136 LEU B N 1
ATOM 2643 C CA . LEU B 2 156 ? 22.961 9.835 61.702 1.00 26.95 136 LEU B CA 1
ATOM 2644 C C . LEU B 2 156 ? 21.976 10.947 62.035 1.00 29.13 136 LEU B C 1
ATOM 2645 O O . LEU B 2 156 ? 21.151 11.292 61.209 1.00 28.27 136 LEU B O 1
ATOM 2650 N N . LEU B 2 157 ? 22.115 11.535 63.222 1.00 30.22 137 LEU B N 1
ATOM 2651 C CA . LEU B 2 157 ? 21.377 12.720 63.624 1.00 30.57 137 LEU B CA 1
ATOM 2652 C C . LEU B 2 157 ? 22.388 13.736 64.096 1.00 31.44 137 LEU B C 1
ATOM 2653 O O . LEU B 2 157 ? 23.033 13.515 65.111 1.00 30.59 137 LEU B O 1
ATOM 2658 N N . ALA B 2 158 ? 22.548 14.823 63.350 1.00 33.67 138 ALA B N 1
ATOM 2659 C CA . ALA B 2 158 ? 23.581 15.828 63.605 1.00 34.59 138 ALA B CA 1
ATOM 2660 C C . ALA B 2 158 ? 22.924 17.100 64.036 1.00 35.59 138 ALA B C 1
ATOM 2661 O O . ALA B 2 158 ? 22.072 17.636 63.311 1.00 37.64 138 ALA B O 1
ATOM 2663 N N . TYR B 2 159 ? 23.272 17.548 65.234 1.00 37.21 139 TYR B N 1
ATOM 2664 C CA . TYR B 2 159 ? 22.701 18.749 65.808 1.00 41.63 139 TYR B CA 1
ATOM 2665 C C . TYR B 2 159 ? 23.767 19.793 65.774 1.00 46.13 139 TYR B C 1
ATOM 2666 O O . TYR B 2 159 ? 24.800 19.640 66.421 1.00 53.06 139 TYR B O 1
ATOM 2675 N N . LEU B 2 160 ? 23.527 20.842 65.001 1.00 54.29 140 LEU B N 1
ATOM 2676 C CA . LEU B 2 160 ? 24.434 21.969 64.882 1.00 56.41 140 LEU B CA 1
ATOM 2677 C C . LEU B 2 160 ? 23.583 23.195 64.861 1.00 56.32 140 LEU B C 1
ATOM 2678 O O . LEU B 2 160 ? 22.741 23.296 63.983 1.00 47.31 140 LEU B O 1
ATOM 2683 N N . LYS B 2 161 ? 23.816 24.111 65.801 1.00 60.88 141 LYS B N 1
ATOM 2684 C CA . LYS B 2 161 ? 23.281 25.472 65.749 1.00 57.50 141 LYS B CA 1
ATOM 2685 C C . LYS B 2 161 ? 21.765 25.476 65.675 1.00 55.73 141 LYS B C 1
ATOM 2686 O O . LYS B 2 161 ? 21.175 26.102 64.800 1.00 49.91 141 LYS B O 1
ATOM 2692 N N . LYS B 2 162 ? 21.142 24.734 66.580 1.00 59.34 142 LYS B N 1
ATOM 2693 C CA . LYS B 2 162 ? 19.675 24.689 66.659 1.00 62.58 142 LYS B CA 1
ATOM 2694 C C . LYS B 2 162 ? 19.041 24.042 65.406 1.00 56.87 142 LYS B C 1
ATOM 2695 O O . LYS B 2 162 ? 17.810 24.060 65.222 1.00 53.32 142 LYS B O 1
ATOM 2697 N N . GLN B 2 163 ? 19.888 23.445 64.567 1.00 52.51 143 GLN B N 1
ATOM 2698 C CA . GLN B 2 163 ? 19.458 22.745 63.365 1.00 52.80 143 GLN B CA 1
ATOM 2699 C C . GLN B 2 163 ? 19.774 21.252 63.499 1.00 43.58 143 GLN B C 1
ATOM 2700 O O . GLN B 2 163 ? 20.809 20.877 64.016 1.00 44.46 143 GLN B O 1
ATOM 2706 N N . LEU B 2 164 ? 18.863 20.424 62.999 1.00 45.61 144 LEU B N 1
ATOM 2707 C CA . LEU B 2 164 ? 18.963 18.954 63.022 1.00 39.60 144 LEU B CA 1
ATOM 2708 C C . LEU B 2 164 ? 19.006 18.390 61.603 1.00 34.99 144 LEU B C 1
ATOM 2709 O O . LEU B 2 164 ? 18.106 18.631 60.809 1.00 35.24 144 LEU B O 1
ATOM 2714 N N . PHE B 2 165 ? 20.069 17.650 61.311 1.00 34.94 145 PHE B N 1
ATOM 2715 C CA . PHE B 2 165 ? 20.184 16.904 60.081 1.00 33.96 145 PHE B CA 1
ATOM 2716 C C . PHE B 2 165 ? 20.025 15.412 60.317 1.00 31.97 145 PHE B C 1
ATOM 2717 O O . PHE B 2 165 ? 20.582 14.866 61.278 1.00 28.84 145 PHE B O 1
ATOM 2725 N N . ILE B 2 166 ? 19.251 14.770 59.452 1.00 26.59 146 ILE B N 1
ATOM 2726 C CA . ILE B 2 166 ? 18.915 13.358 59.603 1.00 26.30 146 ILE B CA 1
ATOM 2727 C C . ILE B 2 166 ? 19.359 12.667 58.346 1.00 23.58 146 ILE B C 1
ATOM 2728 O O . ILE B 2 166 ? 18.913 13.005 57.264 1.00 23.45 146 ILE B O 1
ATOM 2733 N N . SER B 2 167 ? 20.293 11.748 58.467 1.00 24.18 147 SER B N 1
ATOM 2734 C CA . SER B 2 167 ? 20.821 11.096 57.299 1.00 23.52 147 SER B CA 1
ATOM 2735 C C . SER B 2 167 ? 20.745 9.576 57.499 1.00 25.79 147 SER B C 1
ATOM 2736 O O . SER B 2 167 ? 21.502 9.009 58.293 1.00 29.04 147 SER B O 1
ATOM 2739 N N . PHE B 2 168 ? 19.849 8.909 56.763 1.00 27.98 148 PHE B N 1
ATOM 2740 C CA . PHE B 2 168 ? 19.701 7.459 56.878 1.00 26.08 148 PHE B CA 1
ATOM 2741 C C . PHE B 2 168 ? 20.933 6.873 56.274 1.00 27.72 148 PHE B C 1
ATOM 2742 O O . PHE B 2 168 ? 21.354 7.349 55.253 1.00 33.85 148 PHE B O 1
ATOM 2750 N N . LEU B 2 169 ? 21.544 5.883 56.915 1.00 26.90 149 LEU B N 1
ATOM 2751 C CA . LEU B 2 169 ? 22.729 5.243 56.361 1.00 27.78 149 LEU B CA 1
ATOM 2752 C C . LEU B 2 169 ? 22.423 4.004 55.522 1.00 28.49 149 LEU B C 1
ATOM 2753 O O . LEU B 2 169 ? 22.646 4.003 54.321 1.00 30.35 149 LEU B O 1
ATOM 2758 N N . CYS B 2 170 ? 21.978 2.939 56.168 1.00 28.71 150 CYS B N 1
ATOM 2759 C CA . CYS B 2 170 ? 21.613 1.705 55.502 1.00 29.79 150 CYS B CA 1
ATOM 2760 C C . CYS B 2 170 ? 20.702 0.897 56.424 1.00 28.22 150 CYS B C 1
ATOM 2761 O O . CYS B 2 170 ? 20.734 1.080 57.633 1.00 29.87 150 CYS B O 1
ATOM 2764 N N . ASP B 2 171 ? 19.959 -0.045 55.866 1.00 27.41 151 ASP B N 1
ATOM 2765 C CA . ASP B 2 171 ? 19.187 -0.993 56.655 1.00 27.93 151 ASP B CA 1
ATOM 2766 C C . ASP B 2 171 ? 20.175 -1.741 57.572 1.00 26.75 151 ASP B C 1
ATOM 2767 O O . ASP B 2 171 ? 21.321 -1.990 57.180 1.00 23.48 151 ASP B O 1
ATOM 2772 N N . VAL B 2 172 ? 19.757 -2.042 58.808 1.00 26.75 152 VAL B N 1
ATOM 2773 C CA . VAL B 2 172 ? 20.657 -2.770 59.762 1.00 28.20 152 VAL B CA 1
ATOM 2774 C C . VAL B 2 172 ? 20.970 -4.190 59.346 1.00 27.02 152 VAL B C 1
ATOM 2775 O O . VAL B 2 172 ? 21.905 -4.766 59.827 1.00 29.52 152 VAL B O 1
ATOM 2779 N N . SER B 2 173 ? 20.204 -4.724 58.411 1.00 28.53 153 SER B N 1
ATOM 2780 C CA . SER B 2 173 ? 20.386 -6.078 57.939 1.00 30.03 153 SER B CA 1
ATOM 2781 C C . SER B 2 173 ? 20.972 -6.147 56.534 1.00 28.77 153 SER B C 1
ATOM 2782 O O . SER B 2 173 ? 20.924 -7.190 55.893 1.00 29.50 153 SER B O 1
ATOM 2785 N N . ASP B 2 174 ? 21.547 -5.045 56.069 1.00 27.22 154 ASP B N 1
ATOM 2786 C CA . ASP B 2 174 ? 22.203 -4.995 54.767 1.00 27.30 154 ASP B CA 1
ATOM 2787 C C . ASP B 2 174 ? 23.394 -5.948 54.784 1.00 28.86 154 ASP B C 1
ATOM 2788 O O . ASP B 2 174 ? 24.184 -5.907 55.685 1.00 29.48 154 ASP B O 1
ATOM 2793 N N . PRO B 2 175 ? 23.508 -6.832 53.787 1.00 31.71 155 PRO B N 1
ATOM 2794 C CA . PRO B 2 175 ? 24.606 -7.795 53.727 1.00 35.12 155 PRO B CA 1
ATOM 2795 C C . PRO B 2 175 ? 25.998 -7.172 53.739 1.00 35.38 155 PRO B C 1
ATOM 2796 O O . PRO B 2 175 ? 26.954 -7.806 54.175 1.00 36.81 155 PRO B O 1
ATOM 2800 N N . LEU B 2 176 ? 26.106 -5.953 53.236 1.00 35.97 156 LEU B N 1
ATOM 2801 C CA . LEU B 2 176 ? 27.371 -5.243 53.261 1.00 34.85 156 LEU B CA 1
ATOM 2802 C C . LEU B 2 176 ? 27.901 -5.070 54.675 1.00 33.63 156 LEU B C 1
ATOM 2803 O O . LEU B 2 176 ? 29.100 -4.915 54.861 1.00 29.46 156 LEU B O 1
ATOM 2808 N N . LEU B 2 177 ? 27.024 -5.064 55.670 1.00 34.13 157 LEU B N 1
ATOM 2809 C CA . LEU B 2 177 ? 27.494 -4.940 57.041 1.00 39.13 157 LEU B CA 1
ATOM 2810 C C . LEU B 2 177 ? 28.043 -6.258 57.517 1.00 43.08 157 LEU B C 1
ATOM 2811 O O . LEU B 2 177 ? 29.063 -6.260 58.167 1.00 44.68 157 LEU B O 1
ATOM 2816 N N . GLU B 2 178 ? 27.389 -7.373 57.188 1.00 49.76 158 GLU B N 1
ATOM 2817 C CA . GLU B 2 178 ? 27.828 -8.686 57.664 1.00 52.70 158 GLU B CA 1
ATOM 2818 C C . GLU B 2 178 ? 29.199 -9.022 57.096 1.00 53.95 158 GLU B C 1
ATOM 2819 O O . GLU B 2 178 ? 30.124 -9.303 57.850 1.00 54.90 158 GLU B O 1
ATOM 2825 N N . ASN B 2 179 ? 29.323 -8.975 55.772 1.00 57.51 159 ASN B N 1
ATOM 2826 C CA . ASN B 2 179 ? 30.633 -8.863 55.164 1.00 60.40 159 ASN B CA 1
ATOM 2827 C C . ASN B 2 179 ? 31.097 -7.544 55.779 1.00 67.78 159 ASN B C 1
ATOM 2828 O O . ASN B 2 179 ? 30.262 -6.678 56.072 1.00 78.29 159 ASN B O 1
ATOM 2833 N N . ASP B 2 180 ? 32.378 -7.337 56.025 1.00 67.93 160 ASP B N 1
ATOM 2834 C CA . ASP B 2 180 ? 32.763 -5.989 56.437 1.00 66.74 160 ASP B CA 1
ATOM 2835 C C . ASP B 2 180 ? 33.024 -5.121 55.179 1.00 56.81 160 ASP B C 1
ATOM 2836 O O . ASP B 2 180 ? 34.034 -4.453 55.119 1.00 59.82 160 ASP B O 1
ATOM 2841 N N . LYS B 2 181 ? 32.085 -5.088 54.215 1.00 44.72 161 LYS B N 1
ATOM 2842 C CA . LYS B 2 181 ? 32.262 -4.316 52.976 1.00 38.84 161 LYS B CA 1
ATOM 2843 C C . LYS B 2 181 ? 31.780 -2.839 53.048 1.00 37.93 161 LYS B C 1
ATOM 2844 O O . LYS B 2 181 ? 32.045 -2.062 52.137 1.00 34.82 161 LYS B O 1
ATOM 2846 N N . LEU B 2 182 ? 31.018 -2.476 54.086 1.00 34.87 162 LEU B N 1
ATOM 2847 C CA . LEU B 2 182 ? 30.596 -1.101 54.303 1.00 32.94 162 LEU B CA 1
ATOM 2848 C C . LEU B 2 182 ? 30.913 -0.739 55.743 1.00 32.85 162 LEU B C 1
ATOM 2849 O O . LEU B 2 182 ? 30.572 -1.474 56.656 1.00 33.21 162 LEU B O 1
ATOM 2854 N N . GLN B 2 183 ? 31.548 0.407 55.929 1.00 34.49 163 GLN B N 1
ATOM 2855 C CA . GLN B 2 183 ? 31.906 0.885 57.248 1.00 35.57 163 GLN B CA 1
ATOM 2856 C C . GLN B 2 183 ? 31.010 2.042 57.581 1.00 33.02 163 GLN B C 1
ATOM 2857 O O . GLN B 2 183 ? 30.849 3.014 56.807 1.00 33.14 163 GLN B O 1
ATOM 2863 N N . VAL B 2 184 ? 30.494 1.975 58.785 1.00 31.35 164 VAL B N 1
ATOM 2864 C CA . VAL B 2 184 ? 29.507 2.922 59.233 1.00 32.61 164 VAL B CA 1
ATOM 2865 C C . VAL B 2 184 ? 29.891 3.612 60.547 1.00 34.81 164 VAL B C 1
ATOM 2866 O O . VAL B 2 184 ? 29.041 4.185 61.218 1.00 37.21 164 VAL B O 1
ATOM 2870 N N . ASP B 2 185 ? 31.174 3.580 60.881 1.00 35.55 165 ASP B N 1
ATOM 2871 C CA . ASP B 2 185 ? 31.743 4.416 61.941 1.00 38.43 165 ASP B CA 1
ATOM 2872 C C . ASP B 2 185 ? 32.103 5.809 61.359 1.00 34.37 165 ASP B C 1
ATOM 2873 O O . ASP B 2 185 ? 33.077 5.942 60.621 1.00 33.38 165 ASP B O 1
ATOM 2878 N N . PRO B 2 186 ? 31.350 6.854 61.714 1.00 31.90 166 PRO B N 1
ATOM 2879 C CA . PRO B 2 186 ? 31.668 8.164 61.136 1.00 33.39 166 PRO B CA 1
ATOM 2880 C C . PRO B 2 186 ? 33.016 8.781 61.524 1.00 35.10 166 PRO B C 1
ATOM 2881 O O . PRO B 2 186 ? 33.353 9.845 61.002 1.00 34.62 166 PRO B O 1
ATOM 2885 N N . SER B 2 187 ? 33.790 8.122 62.386 1.00 41.11 167 SER B N 1
ATOM 2886 C CA . SER B 2 187 ? 35.039 8.691 62.916 1.00 45.43 167 SER B CA 1
ATOM 2887 C C . SER B 2 187 ? 36.364 7.920 62.753 1.00 49.48 167 SER B C 1
ATOM 2888 O O . SER B 2 187 ? 37.274 8.197 63.516 1.00 60.58 167 SER B O 1
ATOM 2891 N N . GLY B 2 188 ? 36.562 6.989 61.822 1.00 56.63 168 GLY B N 1
ATOM 2892 C CA . GLY B 2 188 ? 35.766 6.742 60.637 1.00 60.43 168 GLY B CA 1
ATOM 2893 C C . GLY B 2 188 ? 36.605 6.853 59.370 1.00 59.27 168 GLY B C 1
ATOM 2894 O O . GLY B 2 188 ? 36.343 7.706 58.534 1.00 56.54 168 GLY B O 1
ATOM 2895 N N . PRO B 2 189 ? 37.606 5.976 59.201 1.00 62.05 169 PRO B N 1
ATOM 2896 C CA . PRO B 2 189 ? 38.500 6.119 58.031 1.00 59.40 169 PRO B CA 1
ATOM 2897 C C . PRO B 2 189 ? 37.806 5.840 56.663 1.00 56.07 169 PRO B C 1
ATOM 2898 O O . PRO B 2 189 ? 38.078 6.548 55.685 1.00 47.93 169 PRO B O 1
ATOM 2902 N N . ASN B 2 190 ? 36.935 4.824 56.618 1.00 46.62 170 ASN B N 1
ATOM 2903 C CA . ASN B 2 190 ? 36.268 4.384 55.393 1.00 44.56 170 ASN B CA 1
ATOM 2904 C C . ASN B 2 190 ? 34.784 4.526 55.581 1.00 38.19 170 ASN B C 1
ATOM 2905 O O . ASN B 2 190 ? 34.033 3.597 55.334 1.00 31.65 170 ASN B O 1
ATOM 2910 N N . PHE B 2 191 ? 34.349 5.698 56.010 1.00 36.05 171 PHE B N 1
ATOM 2911 C CA . PHE B 2 191 ? 32.950 5.921 56.241 1.00 32.83 171 PHE B CA 1
ATOM 2912 C C . PHE B 2 191 ? 32.167 6.000 54.940 1.00 32.96 171 PHE B C 1
ATOM 2913 O O . PHE B 2 191 ? 32.337 6.919 54.155 1.00 31.55 171 PHE B O 1
ATOM 2921 N N . MET B 2 192 ? 31.298 5.019 54.729 1.00 32.53 172 MET B N 1
ATOM 2922 C CA . MET B 2 192 ? 30.364 5.057 53.629 1.00 29.98 172 MET B CA 1
ATOM 2923 C C . MET B 2 192 ? 31.082 5.169 52.275 1.00 29.14 172 MET B C 1
ATOM 2924 O O . MET B 2 192 ? 30.867 6.126 51.517 1.00 30.81 172 MET B O 1
ATOM 2929 N N . GLY B 2 193 ? 31.883 4.146 51.977 1.00 28.41 173 GLY B N 1
ATOM 2930 C CA . GLY B 2 193 ? 32.639 4.030 50.727 1.00 28.37 173 GLY B CA 1
ATOM 2931 C C . GLY B 2 193 ? 31.856 3.705 49.474 1.00 28.74 173 GLY B C 1
ATOM 2932 O O . GLY B 2 193 ? 30.615 3.678 49.499 1.00 28.13 173 GLY B O 1
ATOM 2933 N N . LYS B 2 194 ? 32.582 3.420 48.386 1.00 28.49 174 LYS B N 1
ATOM 2934 C CA . LYS B 2 194 ? 31.986 3.190 47.072 1.00 28.89 174 LYS B CA 1
ATOM 2935 C C . LYS B 2 194 ? 30.909 2.060 47.059 1.00 30.55 174 LYS B C 1
ATOM 2936 O O . LYS B 2 194 ? 29.912 2.152 46.344 1.00 26.71 174 LYS B O 1
ATOM 2942 N N . ARG B 2 195 ? 31.103 1.022 47.865 1.00 30.01 175 ARG B N 1
ATOM 2943 C CA . ARG B 2 195 ? 30.160 -0.065 47.958 1.00 34.59 175 ARG B CA 1
ATOM 2944 C C . ARG B 2 195 ? 28.774 0.342 48.495 1.00 33.75 175 ARG B C 1
ATOM 2945 O O . ARG B 2 195 ? 27.807 -0.415 48.391 1.00 31.44 175 ARG B O 1
ATOM 2953 N N . ALA B 2 196 ? 28.655 1.526 49.060 1.00 30.30 176 ALA B N 1
ATOM 2954 C CA . ALA B 2 196 ? 27.340 1.976 49.506 1.00 29.76 176 ALA B CA 1
ATOM 2955 C C . ALA B 2 196 ? 26.349 2.036 48.364 1.00 30.06 176 ALA B C 1
ATOM 2956 O O . ALA B 2 196 ? 25.141 2.126 48.626 1.00 27.59 176 ALA B O 1
ATOM 2958 N N . LEU B 2 197 ? 26.843 2.135 47.117 1.00 31.56 177 LEU B N 1
ATOM 2959 C CA . LEU B 2 197 ? 25.967 2.088 45.925 1.00 35.28 177 LEU B CA 1
ATOM 2960 C C . LEU B 2 197 ? 25.066 0.863 45.891 1.00 35.74 177 LEU B C 1
ATOM 2961 O O . LEU B 2 197 ? 24.037 0.893 45.230 1.00 39.19 177 LEU B O 1
ATOM 2966 N N . GLU B 2 198 ? 25.497 -0.226 46.519 1.00 34.91 178 GLU B N 1
ATOM 2967 C CA . GLU B 2 198 ? 24.769 -1.509 46.456 1.00 35.85 178 GLU B CA 1
ATOM 2968 C C . GLU B 2 198 ? 23.918 -1.697 47.688 1.00 34.38 178 GLU B C 1
ATOM 2969 O O . GLU B 2 198 ? 23.581 -2.820 48.026 1.00 30.86 178 GLU B O 1
ATOM 2975 N N . ARG B 2 199 ? 23.627 -0.612 48.401 1.00 31.03 179 ARG B N 1
ATOM 2976 C CA . ARG B 2 199 ? 22.763 -0.685 49.561 1.00 29.75 179 ARG B CA 1
ATOM 2977 C C . ARG B 2 199 ? 21.402 -1.258 49.217 1.00 29.59 179 ARG B C 1
ATOM 2978 O O . ARG B 2 199 ? 20.826 -0.937 48.183 1.00 28.75 179 ARG B O 1
ATOM 2986 N N . ILE B 2 200 ? 20.857 -2.021 50.143 1.00 27.73 180 ILE B N 1
ATOM 2987 C CA . ILE B 2 200 ? 19.531 -2.528 49.960 1.00 29.60 180 ILE B CA 1
ATOM 2988 C C . ILE B 2 200 ? 18.517 -1.479 50.359 1.00 28.84 180 ILE B C 1
ATOM 2989 O O . ILE B 2 200 ? 18.840 -0.456 50.955 1.00 29.87 180 ILE B O 1
ATOM 2994 N N . SER B 2 201 ? 17.279 -1.750 50.001 1.00 29.34 181 SER B N 1
ATOM 2995 C CA . SER B 2 201 ? 16.139 -0.895 50.357 1.00 31.92 181 SER B CA 1
ATOM 2996 C C . SER B 2 201 ? 16.244 -0.367 51.780 1.00 28.26 181 SER B C 1
ATOM 2997 O O . SER B 2 201 ? 16.450 -1.153 52.699 1.00 27.29 181 SER B O 1
ATOM 3000 N N . LEU B 2 202 ? 16.074 0.939 51.958 1.00 25.93 182 LEU B N 1
ATOM 3001 C CA . LEU B 2 202 ? 15.930 1.501 53.297 1.00 28.29 182 LEU B CA 1
ATOM 3002 C C . LEU B 2 202 ? 14.521 1.276 53.843 1.00 29.61 182 LEU B C 1
ATOM 3003 O O . LEU B 2 202 ? 14.323 1.283 55.066 1.00 29.47 182 LEU B O 1
ATOM 3008 N N . ILE B 2 203 ? 13.545 1.128 52.944 1.00 27.68 183 ILE B N 1
ATOM 3009 C CA . ILE B 2 203 ? 12.176 0.934 53.351 1.00 29.15 183 ILE B CA 1
ATOM 3010 C C . ILE B 2 203 ? 11.779 -0.545 53.199 1.00 28.26 183 ILE B C 1
ATOM 3011 O O . ILE B 2 203 ? 11.768 -1.095 52.087 1.00 26.97 183 ILE B O 1
ATOM 3016 N N . ARG B 2 204 ? 11.373 -1.151 54.307 1.00 27.96 184 ARG B N 1
ATOM 3017 C CA . ARG B 2 204 ? 11.003 -2.557 54.335 1.00 29.39 184 ARG B CA 1
ATOM 3018 C C . ARG B 2 204 ? 9.533 -2.837 53.967 1.00 29.49 184 ARG B C 1
ATOM 3019 O O . ARG B 2 204 ? 9.226 -3.843 53.372 1.00 31.05 184 ARG B O 1
ATOM 3027 N N . ASN B 2 205 ? 8.650 -1.944 54.351 1.00 32.30 185 ASN B N 1
ATOM 3028 C CA . ASN B 2 205 ? 7.198 -2.089 54.200 1.00 36.71 185 ASN B CA 1
ATOM 3029 C C . ASN B 2 205 ? 6.644 -0.700 53.853 1.00 33.57 185 ASN B C 1
ATOM 3030 O O . ASN B 2 205 ? 7.090 0.281 54.425 1.00 27.28 185 ASN B O 1
ATOM 3035 N N . ILE B 2 206 ? 5.703 -0.590 52.928 1.00 33.92 186 ILE B N 1
ATOM 3036 C CA . ILE B 2 206 ? 5.041 0.687 52.681 1.00 35.94 186 ILE B CA 1
ATOM 3037 C C . ILE B 2 206 ? 3.697 0.438 52.033 1.00 34.39 186 ILE B C 1
ATOM 3038 O O . ILE B 2 206 ? 3.578 -0.474 51.238 1.00 32.80 186 ILE B O 1
ATOM 3043 N N . LYS B 2 207 ? 2.689 1.215 52.415 1.00 34.92 187 LYS B N 1
ATOM 3044 C CA . LYS B 2 207 ? 1.369 1.164 51.798 1.00 37.12 187 LYS B CA 1
ATOM 3045 C C . LYS B 2 207 ? 0.934 2.560 51.333 1.00 36.63 187 LYS B C 1
ATOM 3046 O O . LYS B 2 207 ? 1.308 3.557 51.965 1.00 34.42 187 LYS B O 1
ATOM 3052 N N . ILE B 2 208 ? 0.174 2.624 50.238 1.00 33.62 188 ILE B N 1
ATOM 3053 C CA . ILE B 2 208 ? -0.490 3.851 49.773 1.00 35.97 188 ILE B CA 1
ATOM 3054 C C . ILE B 2 208 ? -1.965 3.574 49.704 1.00 31.07 188 ILE B C 1
ATOM 3055 O O . ILE B 2 208 ? -2.375 2.536 49.244 1.00 28.40 188 ILE B O 1
ATOM 3060 N N . HIS B 2 209 ? -2.754 4.514 50.183 1.00 33.51 189 HIS B N 1
ATOM 3061 C CA . HIS B 2 209 ? -4.215 4.418 50.187 1.00 36.47 189 HIS B CA 1
ATOM 3062 C C . HIS B 2 209 ? -4.819 5.648 49.504 1.00 33.76 189 HIS B C 1
ATOM 3063 O O . HIS B 2 209 ? -4.424 6.764 49.758 1.00 33.31 189 HIS B O 1
ATOM 3070 N N . THR B 2 210 ? -5.744 5.436 48.593 1.00 37.58 190 THR B N 1
ATOM 3071 C CA . THR B 2 210 ? -6.350 6.511 47.847 1.00 40.48 190 THR B CA 1
ATOM 3072 C C . THR B 2 210 ? -7.731 6.635 48.398 1.00 41.46 190 THR B C 1
ATOM 3073 O O . THR B 2 210 ? -8.425 5.662 48.557 1.00 37.95 190 THR B O 1
ATOM 3077 N N . GLU B 2 211 ? -8.148 7.848 48.668 1.00 45.61 191 GLU B N 1
ATOM 3078 C CA . GLU B 2 211 ? -9.399 7.978 49.333 1.00 48.66 191 GLU B CA 1
ATOM 3079 C C . GLU B 2 211 ? -10.437 8.065 48.232 1.00 46.29 191 GLU B C 1
ATOM 3080 O O . GLU B 2 211 ? -10.136 8.489 47.109 1.00 46.45 191 GLU B O 1
ATOM 3086 N N . LEU B 2 212 ? -11.649 7.652 48.574 1.00 48.29 192 LEU B N 1
ATOM 3087 C CA . LEU B 2 212 ? -12.845 7.814 47.733 1.00 50.85 192 LEU B CA 1
ATOM 3088 C C . LEU B 2 212 ? -13.106 9.317 47.367 1.00 54.30 192 LEU B C 1
ATOM 3089 O O . LEU B 2 212 ? -12.602 10.180 48.058 1.00 54.13 192 LEU B O 1
ATOM 3094 N N . GLY B 2 213 ? -13.959 9.633 46.380 1.00 61.58 193 GLY B N 1
ATOM 3095 C CA . GLY B 2 213 ? -14.183 11.037 45.881 1.00 52.55 193 GLY B CA 1
ATOM 3096 C C . GLY B 2 213 ? -14.156 11.008 44.357 1.00 58.13 193 GLY B C 1
ATOM 3097 O O . GLY B 2 213 ? -13.984 12.029 43.690 1.00 57.79 193 GLY B O 1
ATOM 3098 N N . GLN B 2 214 ? -14.330 9.790 43.833 1.00 63.12 194 GLN B N 1
ATOM 3099 C CA . GLN B 2 214 ? -14.221 9.402 42.423 1.00 61.53 194 GLN B CA 1
ATOM 3100 C C . GLN B 2 214 ? -15.347 8.410 41.982 1.00 64.00 194 GLN B C 1
ATOM 3101 O O . GLN B 2 214 ? -15.161 7.592 41.043 1.00 50.70 194 GLN B O 1
ATOM 3107 N N . LEU B 2 215 ? -16.436 8.457 42.766 1.00 71.30 195 LEU B N 1
ATOM 3108 C CA . LEU B 2 215 ? -17.827 8.150 42.433 1.00 69.65 195 LEU B CA 1
ATOM 3109 C C . LEU B 2 215 ? -18.083 7.468 41.132 1.00 63.81 195 LEU B C 1
ATOM 3110 O O . LEU B 2 215 ? -19.126 6.866 41.021 1.00 69.24 195 LEU B O 1
ATOM 3115 N N . SER B 2 221 ? -12.121 1.639 35.824 1.00 52.13 201 SER B N 1
ATOM 3116 C CA . SER B 2 221 ? -11.514 2.470 34.763 1.00 54.87 201 SER B CA 1
ATOM 3117 C C . SER B 2 221 ? -10.802 3.693 35.273 1.00 52.62 201 SER B C 1
ATOM 3118 O O . SER B 2 221 ? -9.804 4.122 34.674 1.00 52.14 201 SER B O 1
ATOM 3121 N N . VAL B 2 222 ? -11.408 4.308 36.290 1.00 43.82 202 VAL B N 1
ATOM 3122 C CA . VAL B 2 222 ? -10.749 5.270 37.133 1.00 41.74 202 VAL B CA 1
ATOM 3123 C C . VAL B 2 222 ? -9.715 4.492 37.912 1.00 36.43 202 VAL B C 1
ATOM 3124 O O . VAL B 2 222 ? -8.589 4.951 38.110 1.00 30.83 202 VAL B O 1
ATOM 3128 N N . LEU B 2 223 ? -10.120 3.305 38.343 1.00 35.54 203 LEU B N 1
ATOM 3129 C CA . LEU B 2 223 ? -9.302 2.512 39.213 1.00 37.63 203 LEU B CA 1
ATOM 3130 C C . LEU B 2 223 ? -8.007 2.063 38.559 1.00 32.93 203 LEU B C 1
ATOM 3131 O O . LEU B 2 223 ? -7.033 1.850 39.247 1.00 33.22 203 LEU B O 1
ATOM 3136 N N . ARG B 2 224 ? -8.010 1.889 37.255 1.00 30.06 204 ARG B N 1
ATOM 3137 C CA . ARG B 2 224 ? -6.811 1.474 36.539 1.00 32.20 204 ARG B CA 1
ATOM 3138 C C . ARG B 2 224 ? -5.784 2.589 36.611 1.00 29.57 204 ARG B C 1
ATOM 3139 O O . ARG B 2 224 ? -4.596 2.355 36.810 1.00 30.45 204 ARG B O 1
ATOM 3147 N N . SER B 2 225 ? -6.260 3.811 36.471 1.00 28.32 205 SER B N 1
ATOM 3148 C CA . SER B 2 225 ? -5.407 4.984 36.522 1.00 25.83 205 SER B CA 1
ATOM 3149 C C . SER B 2 225 ? -4.999 5.308 37.935 1.00 24.12 205 SER B C 1
ATOM 3150 O O . SER B 2 225 ? -3.844 5.641 38.181 1.00 24.69 205 SER B O 1
ATOM 3153 N N . VAL B 2 226 ? -5.894 5.122 38.885 1.00 21.82 206 VAL B N 1
ATOM 3154 C CA . VAL B 2 226 ? -5.478 5.192 40.267 1.00 22.82 206 VAL B CA 1
ATOM 3155 C C . VAL B 2 226 ? -4.341 4.218 40.516 1.00 23.13 206 VAL B C 1
ATOM 3156 O O . VAL B 2 226 ? -3.417 4.563 41.218 1.00 26.10 206 VAL B O 1
ATOM 3160 N N . GLY B 2 227 ? -4.463 2.966 40.064 1.00 23.40 207 GLY B N 1
ATOM 3161 C CA . GLY B 2 227 ? -3.473 1.930 40.374 1.00 21.44 207 GLY B CA 1
ATOM 3162 C C . GLY B 2 227 ? -2.132 2.340 39.792 1.00 22.62 207 GLY B C 1
ATOM 3163 O O . GLY B 2 227 ? -1.105 2.152 40.402 1.00 25.20 207 GLY B O 1
ATOM 3164 N N . LYS B 2 228 ? -2.138 2.910 38.608 1.00 22.42 208 LYS B N 1
ATOM 3165 C CA . LYS B 2 228 ? -0.889 3.407 38.036 1.00 28.39 208 LYS B CA 1
ATOM 3166 C C . LYS B 2 228 ? -0.274 4.514 38.913 1.00 28.21 208 LYS B C 1
ATOM 3167 O O . LYS B 2 228 ? 0.924 4.517 39.146 1.00 28.10 208 LYS B O 1
ATOM 3173 N N . LEU B 2 229 ? -1.120 5.400 39.447 1.00 27.58 209 LEU B N 1
ATOM 3174 C CA . LEU B 2 229 ? -0.659 6.477 40.331 1.00 27.09 209 LEU B CA 1
ATOM 3175 C C . LEU B 2 229 ? -0.129 5.973 41.689 1.00 27.45 209 LEU B C 1
ATOM 3176 O O . LEU B 2 229 ? 0.955 6.405 42.159 1.00 30.61 209 LEU B O 1
ATOM 3181 N N . GLU B 2 230 ? -0.845 5.044 42.306 1.00 26.04 210 GLU B N 1
ATOM 3182 C CA . GLU B 2 230 ? -0.334 4.371 43.533 1.00 28.42 210 GLU B CA 1
ATOM 3183 C C . GLU B 2 230 ? 1.075 3.758 43.328 1.00 25.59 210 GLU B C 1
ATOM 3184 O O . GLU B 2 230 ? 2.002 4.090 44.032 1.00 24.46 210 GLU B O 1
ATOM 3190 N N . GLU B 2 231 ? 1.229 2.938 42.307 1.00 25.93 211 GLU B N 1
ATOM 3191 C CA . GLU B 2 231 ? 2.542 2.385 41.941 1.00 26.65 211 GLU B CA 1
ATOM 3192 C C . GLU B 2 231 ? 3.582 3.459 41.690 1.00 26.24 211 GLU B C 1
ATOM 3193 O O . GLU B 2 231 ? 4.709 3.368 42.159 1.00 26.02 211 GLU B O 1
ATOM 3199 N N . PHE B 2 232 ? 3.214 4.467 40.915 1.00 25.24 212 PHE B N 1
ATOM 3200 C CA . PHE B 2 232 ? 4.132 5.537 40.632 1.00 23.82 212 PHE B CA 1
ATOM 3201 C C . PHE B 2 232 ? 4.615 6.218 41.916 1.00 24.22 212 PHE B C 1
ATOM 3202 O O . PHE B 2 232 ? 5.814 6.486 42.076 1.00 22.94 212 PHE B O 1
ATOM 3210 N N . LEU B 2 233 ? 3.680 6.479 42.829 1.00 24.22 213 LEU B N 1
ATOM 3211 C CA . LEU B 2 233 ? 4.013 7.173 44.039 1.00 25.30 213 LEU B CA 1
ATOM 3212 C C . LEU B 2 233 ? 4.862 6.411 45.054 1.00 25.79 213 LEU B C 1
ATOM 3213 O O . LEU B 2 233 ? 5.661 7.026 45.774 1.00 23.06 213 LEU B O 1
ATOM 3218 N N . VAL B 2 234 ? 4.666 5.103 45.149 1.00 26.29 214 VAL B N 1
ATOM 3219 C CA . VAL B 2 234 ? 5.469 4.288 46.027 1.00 27.44 214 VAL B CA 1
ATOM 3220 C C . VAL B 2 234 ? 6.915 4.320 45.508 1.00 29.57 214 VAL B C 1
ATOM 3221 O O . VAL B 2 234 ? 7.863 4.578 46.256 1.00 28.59 214 VAL B O 1
ATOM 3225 N N . ASP B 2 235 ? 7.064 4.151 44.207 1.00 27.93 215 ASP B N 1
ATOM 3226 C CA . ASP B 2 235 ? 8.380 4.139 43.640 1.00 29.88 215 ASP B CA 1
ATOM 3227 C C . ASP B 2 235 ? 9.029 5.507 43.841 1.00 30.77 215 ASP B C 1
ATOM 3228 O O . ASP B 2 235 ? 10.192 5.587 44.247 1.00 36.97 215 ASP B O 1
ATOM 3233 N N . LEU B 2 236 ? 8.282 6.576 43.574 1.00 31.33 216 LEU B N 1
ATOM 3234 C CA . LEU B 2 236 ? 8.800 7.949 43.734 1.00 29.25 216 LEU B CA 1
ATOM 3235 C C . LEU B 2 236 ? 9.277 8.163 45.186 1.00 28.87 216 LEU B C 1
ATOM 3236 O O . LEU B 2 236 ? 10.409 8.589 45.430 1.00 26.60 216 LEU B O 1
ATOM 3241 N N . PHE B 2 237 ? 8.424 7.826 46.142 1.00 25.05 217 PHE B N 1
ATOM 3242 C CA . PHE B 2 237 ? 8.760 8.078 47.532 1.00 26.24 217 PHE B CA 1
ATOM 3243 C C . PHE B 2 237 ? 9.981 7.320 47.982 1.00 27.60 217 PHE B C 1
ATOM 3244 O O . PHE B 2 237 ? 10.797 7.838 48.714 1.00 28.11 217 PHE B O 1
ATOM 3252 N N . ARG B 2 238 ? 10.094 6.094 47.528 1.00 29.65 218 ARG B N 1
ATOM 3253 C CA . ARG B 2 238 ? 11.261 5.262 47.735 1.00 30.21 218 ARG B CA 1
ATOM 3254 C C . ARG B 2 238 ? 12.513 5.932 47.187 1.00 30.06 218 ARG B C 1
ATOM 3255 O O . ARG B 2 238 ? 13.558 5.981 47.844 1.00 29.54 218 ARG B O 1
ATOM 3263 N N . ASN B 2 239 ? 12.404 6.472 45.974 1.00 31.21 219 ASN B N 1
ATOM 3264 C CA . ASN B 2 239 ? 13.536 7.121 45.353 1.00 31.55 219 ASN B CA 1
ATOM 3265 C C . ASN B 2 239 ? 13.905 8.437 46.044 1.00 31.01 219 ASN B C 1
ATOM 3266 O O . ASN B 2 239 ? 15.093 8.752 46.167 1.00 29.06 219 ASN B O 1
ATOM 3271 N N . LEU B 2 240 ? 12.908 9.206 46.480 1.00 29.12 220 LEU B N 1
ATOM 3272 C CA . LEU B 2 240 ? 13.152 10.517 47.141 1.00 27.95 220 LEU B CA 1
ATOM 3273 C C . LEU B 2 240 ? 13.865 10.286 48.483 1.00 27.36 220 LEU B C 1
ATOM 3274 O O . LEU B 2 240 ? 14.800 10.998 48.812 1.00 30.22 220 LEU B O 1
ATOM 3279 N N . ILE B 2 241 ? 13.471 9.257 49.235 1.00 27.89 221 ILE B N 1
ATOM 3280 C CA . ILE B 2 241 ? 14.147 8.927 50.499 1.00 27.07 221 ILE B CA 1
ATOM 3281 C C . ILE B 2 241 ? 15.550 8.448 50.234 1.00 28.41 221 ILE B C 1
ATOM 3282 O O . ILE B 2 241 ? 16.487 8.891 50.886 1.00 31.12 221 ILE B O 1
ATOM 3287 N N . ARG B 2 242 ? 15.703 7.574 49.254 1.00 30.52 222 ARG B N 1
ATOM 3288 C CA . ARG B 2 242 ? 17.011 7.043 48.905 1.00 30.95 222 ARG B CA 1
ATOM 3289 C C . ARG B 2 242 ? 17.969 8.147 48.475 1.00 30.66 222 ARG B C 1
ATOM 3290 O O . ARG B 2 242 ? 19.104 8.183 48.921 1.00 29.35 222 ARG B O 1
ATOM 3298 N N . LYS B 2 243 ? 17.524 9.049 47.612 1.00 31.51 223 LYS B N 1
ATOM 3299 C CA . LYS B 2 243 ? 18.430 10.046 47.015 1.00 30.22 223 LYS B CA 1
ATOM 3300 C C . LYS B 2 243 ? 18.570 11.349 47.825 1.00 29.50 223 LYS B C 1
ATOM 3301 O O . LYS B 2 243 ? 19.593 11.995 47.711 1.00 27.55 223 LYS B O 1
ATOM 3307 N N . GLU B 2 244 ? 17.566 11.716 48.624 1.00 26.81 224 GLU B N 1
ATOM 3308 C CA . GLU B 2 244 ? 17.545 12.997 49.317 1.00 24.64 224 GLU B CA 1
ATOM 3309 C C . GLU B 2 244 ? 17.555 12.918 50.840 1.00 23.66 224 GLU B C 1
ATOM 3310 O O . GLU B 2 244 ? 17.829 13.934 51.492 1.00 24.87 224 GLU B O 1
ATOM 3316 N N . ALA B 2 245 ? 17.261 11.756 51.429 1.00 22.42 225 ALA B N 1
ATOM 3317 C CA . ALA B 2 245 ? 17.309 11.605 52.872 1.00 22.40 225 ALA B CA 1
ATOM 3318 C C . ALA B 2 245 ? 18.363 10.641 53.333 1.00 22.62 225 ALA B C 1
ATOM 3319 O O . ALA B 2 245 ? 18.570 10.485 54.531 1.00 26.59 225 ALA B O 1
ATOM 3321 N N . ALA B 2 246 ? 19.060 10.007 52.422 1.00 22.56 226 ALA B N 1
ATOM 3322 C CA . ALA B 2 246 ? 20.069 9.043 52.811 1.00 24.51 226 ALA B CA 1
ATOM 33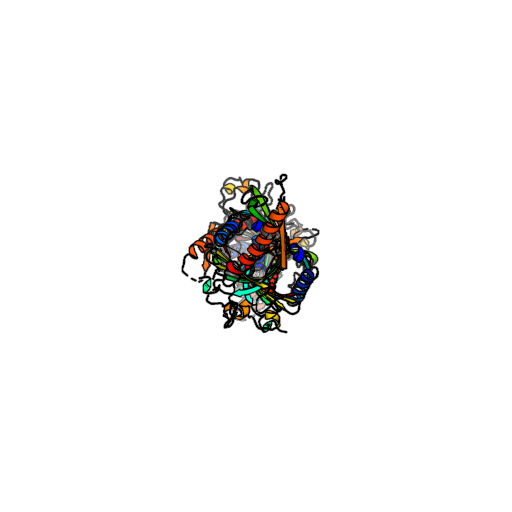23 C C . ALA B 2 246 ? 21.440 9.516 52.444 1.00 24.88 226 ALA B C 1
ATOM 3324 O O . ALA B 2 246 ? 21.637 10.111 51.387 1.00 27.20 226 ALA B O 1
ATOM 3326 N N . TRP B 2 247 ? 22.406 9.239 53.299 1.00 26.08 227 TRP B N 1
ATOM 3327 C CA . TRP B 2 247 ? 23.775 9.686 53.041 1.00 29.02 227 TRP B CA 1
ATOM 3328 C C . TRP B 2 247 ? 24.118 9.335 51.606 1.00 28.53 227 TRP B C 1
ATOM 3329 O O . TRP B 2 247 ? 23.819 8.207 51.182 1.00 28.92 227 TRP B O 1
ATOM 3340 N N . PRO B 2 248 ? 24.765 10.242 50.863 1.00 31.70 228 PRO B N 1
ATOM 3341 C CA . PRO B 2 248 ? 25.385 11.474 51.390 1.00 34.56 228 PRO B CA 1
ATOM 3342 C C . PRO B 2 248 ? 24.473 12.678 51.426 1.00 32.94 228 PRO B C 1
ATOM 3343 O O . PRO B 2 248 ? 24.948 13.783 51.598 1.00 32.39 228 PRO B O 1
ATOM 3347 N N . SER B 2 249 ? 23.172 12.473 51.265 1.00 32.19 229 SER B N 1
ATOM 3348 C CA . SER B 2 249 ? 22.196 13.543 51.454 1.00 30.61 229 SER B CA 1
ATOM 3349 C C . SER B 2 249 ? 21.640 13.451 52.841 1.00 31.29 229 SER B C 1
ATOM 3350 O O . SER B 2 249 ? 21.951 12.493 53.578 1.00 30.75 229 SER B O 1
ATOM 3353 N N . TRP B 2 250 ? 20.786 14.422 53.178 1.00 30.29 230 TRP B N 1
ATOM 3354 C CA . TRP B 2 250 ? 20.111 14.429 54.447 1.00 30.79 230 TRP B CA 1
ATOM 3355 C C . TRP B 2 250 ? 18.928 15.350 54.462 1.00 28.52 230 TRP B C 1
ATOM 3356 O O . TRP B 2 250 ? 18.806 16.211 53.619 1.00 28.87 230 TRP B O 1
ATOM 3367 N N . ILE B 2 251 ? 18.066 15.154 55.443 1.00 26.93 231 ILE B N 1
ATOM 3368 C CA . ILE B 2 251 ? 16.932 16.019 55.669 1.00 28.03 231 ILE B CA 1
ATOM 3369 C C . ILE B 2 251 ? 17.399 17.119 56.632 1.00 32.26 231 ILE B C 1
ATOM 3370 O O . ILE B 2 251 ? 17.887 16.839 57.750 1.00 30.53 231 ILE B O 1
ATOM 3375 N N . ASP B 2 252 ? 17.246 18.362 56.217 1.00 35.23 232 ASP B N 1
ATOM 3376 C CA . ASP B 2 252 ? 17.645 19.502 57.040 1.00 40.55 232 ASP B CA 1
ATOM 3377 C C . ASP B 2 252 ? 16.419 20.160 57.667 1.00 40.94 232 ASP B C 1
ATOM 3378 O O . ASP B 2 252 ? 15.526 20.611 56.957 1.00 43.29 232 ASP B O 1
ATOM 3383 N N . LEU B 2 253 ? 16.359 20.162 58.992 1.00 42.96 233 LEU B N 1
ATOM 3384 C CA . LEU B 2 253 ? 15.248 20.772 59.719 1.00 47.87 233 LEU B CA 1
ATOM 3385 C C . LEU B 2 253 ? 15.775 21.870 60.628 1.00 57.09 233 LEU B C 1
ATOM 3386 O O . LEU B 2 253 ? 16.975 21.884 60.949 1.00 66.07 233 LEU B O 1
ATOM 3391 N N . ASP B 2 254 ? 14.872 22.769 61.035 1.00 58.95 234 ASP B N 1
ATOM 3392 C CA . ASP B 2 254 ? 15.140 23.879 61.939 1.00 62.35 234 ASP B CA 1
ATOM 3393 C C . ASP B 2 254 ? 14.739 23.440 63.329 1.00 63.28 234 ASP B C 1
ATOM 3394 O O . ASP B 2 254 ? 13.640 23.783 63.721 1.00 72.64 234 ASP B O 1
ATOM 3399 N N . HIS C 1 1 ? 26.546 16.795 73.788 1.00 47.44 0 HIS C N 1
ATOM 3400 C CA . HIS C 1 1 ? 25.834 17.267 75.010 1.00 49.14 0 HIS C CA 1
ATOM 3401 C C . HIS C 1 1 ? 24.306 17.331 74.714 1.00 50.13 0 HIS C C 1
ATOM 3402 O O . HIS C 1 1 ? 23.757 18.381 74.328 1.00 60.66 0 HIS C O 1
ATOM 3404 N N . MET C 1 2 ? 23.637 16.182 74.846 1.00 45.99 1 MET C N 1
ATOM 3405 C CA . MET C 1 2 ? 22.192 16.122 74.649 1.00 54.29 1 MET C CA 1
ATOM 3406 C C . MET C 1 2 ? 21.402 15.424 75.784 1.00 50.93 1 MET C C 1
ATOM 3407 O O . MET C 1 2 ? 21.882 14.500 76.448 1.00 50.09 1 MET C O 1
ATOM 3412 N N . SER C 1 3 ? 20.187 15.913 76.008 1.00 54.81 2 SER C N 1
ATOM 3413 C CA . SER C 1 3 ? 19.292 15.390 77.047 1.00 56.94 2 SER C CA 1
ATOM 3414 C C . SER C 1 3 ? 18.683 14.067 76.635 1.00 57.98 2 SER C C 1
ATOM 3415 O O . SER C 1 3 ? 18.491 13.791 75.447 1.00 57.71 2 SER C O 1
ATOM 3418 N N . VAL C 1 4 ? 18.428 13.226 77.640 1.00 56.54 3 VAL C N 1
ATOM 3419 C CA . VAL C 1 4 ? 17.942 11.859 77.436 1.00 55.16 3 VAL C CA 1
ATOM 3420 C C . VAL C 1 4 ? 16.787 11.663 78.400 1.00 57.00 3 VAL C C 1
ATOM 3421 O O . VAL C 1 4 ? 16.913 11.967 79.581 1.00 52.97 3 VAL C O 1
ATOM 3425 N N . GLU C 1 5 ? 15.658 11.195 77.877 1.00 58.83 4 GLU C N 1
ATOM 3426 C CA . GLU C 1 5 ? 14.534 10.808 78.701 1.00 62.99 4 GLU C CA 1
ATOM 3427 C C . GLU C 1 5 ? 14.841 9.499 79.409 1.00 60.34 4 GLU C C 1
ATOM 3428 O O . GLU C 1 5 ? 15.691 8.738 78.962 1.00 57.41 4 GLU C O 1
ATOM 3434 N N . ILE C 1 6 ? 14.080 9.230 80.469 1.00 58.63 5 ILE C N 1
ATOM 3435 C CA . ILE C 1 6 ? 14.284 8.099 81.338 1.00 57.69 5 ILE C CA 1
ATOM 3436 C C . ILE C 1 6 ? 12.952 7.606 81.841 1.00 59.37 5 ILE C C 1
ATOM 3437 O O . ILE C 1 6 ? 12.143 8.404 82.294 1.00 55.81 5 ILE C O 1
ATOM 3442 N N . ASP C 1 7 ? 12.749 6.285 81.814 1.00 62.31 6 ASP C N 1
ATOM 3443 C CA . ASP C 1 7 ? 11.519 5.683 82.311 1.00 61.75 6 ASP C CA 1
ATOM 3444 C C . ASP C 1 7 ? 11.567 5.494 83.831 1.00 59.32 6 ASP C C 1
ATOM 3445 O O . ASP C 1 7 ? 11.896 4.428 84.340 1.00 59.90 6 ASP C O 1
ATOM 3450 N N . TRP C 1 8 ? 11.208 6.523 84.573 1.00 55.32 7 TRP C N 1
ATOM 3451 C CA . TRP C 1 8 ? 11.318 6.417 86.010 1.00 54.22 7 TRP C CA 1
ATOM 3452 C C . TRP C 1 8 ? 10.378 5.337 86.532 1.00 55.06 7 TRP C C 1
ATOM 3453 O O . TRP C 1 8 ? 10.670 4.722 87.547 1.00 54.32 7 TRP C O 1
ATOM 3464 N N . ASP C 1 9 ? 9.288 5.071 85.836 1.00 58.03 8 ASP C N 1
ATOM 3465 C CA . ASP C 1 9 ? 8.369 4.065 86.322 1.00 66.60 8 ASP C CA 1
ATOM 3466 C C . ASP C 1 9 ? 8.945 2.673 86.303 1.00 70.62 8 ASP C C 1
ATOM 3467 O O . ASP C 1 9 ? 8.721 1.908 87.231 1.00 70.75 8 ASP C O 1
ATOM 3472 N N . ASN C 1 10 ? 9.717 2.369 85.266 1.00 78.38 9 ASN C N 1
ATOM 3473 C CA . ASN C 1 10 ? 10.320 1.035 85.078 1.00 80.63 9 ASN C CA 1
ATOM 3474 C C . ASN C 1 10 ? 11.642 0.886 85.828 1.00 76.71 9 ASN C C 1
ATOM 3475 O O . ASN C 1 10 ? 12.130 -0.234 85.973 1.00 87.29 9 ASN C O 1
ATOM 3480 N N . ILE C 1 11 ? 12.198 2.007 86.298 1.00 64.63 10 ILE C N 1
ATOM 3481 C CA . ILE C 1 11 ? 13.263 2.030 87.305 1.00 59.12 10 ILE C CA 1
ATOM 3482 C C . ILE C 1 11 ? 12.740 1.927 88.751 1.00 60.02 10 ILE C C 1
ATOM 3483 O O . ILE C 1 11 ? 13.383 1.292 89.584 1.00 58.87 10 ILE C O 1
ATOM 3488 N N . ARG C 1 12 ? 11.608 2.554 89.069 1.00 59.86 11 ARG C N 1
ATOM 3489 C CA . ARG C 1 12 ? 11.224 2.707 90.520 1.00 64.67 11 ARG C CA 1
ATOM 3490 C C . ARG C 1 12 ? 10.808 1.582 91.553 1.00 68.96 11 ARG C C 1
ATOM 3491 O O . ARG C 1 12 ? 11.274 1.666 92.687 1.00 68.98 11 ARG C O 1
ATOM 3499 N N . GLY C 1 13 ? 10.059 0.500 91.279 1.00 71.35 12 GLY C N 1
ATOM 3500 C CA . GLY C 1 13 ? 10.047 -0.307 90.074 1.00 71.90 12 GLY C CA 1
ATOM 3501 C C . GLY C 1 13 ? 10.823 -1.622 90.233 1.00 73.40 12 GLY C C 1
ATOM 3502 O O . GLY C 1 13 ? 10.336 -2.631 90.765 1.00 75.28 12 GLY C O 1
ATOM 3503 N N . ASP C 1 14 ? 12.059 -1.601 89.762 1.00 74.56 13 ASP C N 1
ATOM 3504 C CA . ASP C 1 14 ? 12.875 -2.804 89.670 1.00 70.43 13 ASP C CA 1
ATOM 3505 C C . ASP C 1 14 ? 13.377 -3.176 91.060 1.00 64.23 13 ASP C C 1
ATOM 3506 O O . ASP C 1 14 ? 14.200 -2.470 91.652 1.00 65.20 13 ASP C O 1
ATOM 3511 N N . LEU C 1 15 ? 12.864 -4.289 91.568 1.00 59.72 14 LEU C N 1
ATOM 3512 C CA . LEU C 1 15 ? 13.180 -4.769 92.915 1.00 55.29 14 LEU C CA 1
ATOM 3513 C C . LEU C 1 15 ? 14.653 -5.091 93.098 1.00 53.20 14 LEU C C 1
ATOM 3514 O O . LEU C 1 15 ? 15.145 -5.026 94.201 1.00 60.52 14 LEU C O 1
ATOM 3519 N N . SER C 1 16 ? 15.351 -5.422 92.020 1.00 53.96 15 SER C N 1
ATOM 3520 C CA . SER C 1 16 ? 16.778 -5.710 92.078 1.00 53.10 15 SER C CA 1
ATOM 3521 C C . SER C 1 16 ? 17.658 -4.469 92.271 1.00 49.75 15 SER C C 1
ATOM 3522 O O . SER C 1 16 ? 18.671 -4.528 92.944 1.00 53.00 15 SER C O 1
ATOM 3525 N N . VAL C 1 17 ? 17.265 -3.337 91.712 1.00 53.33 16 VAL C N 1
ATOM 3526 C CA . VAL C 1 17 ? 18.015 -2.090 91.879 1.00 51.00 16 VAL C CA 1
ATOM 3527 C C . VAL C 1 17 ? 17.818 -1.532 93.302 1.00 46.30 16 VAL C C 1
ATOM 3528 O O . VAL C 1 17 ? 18.775 -1.094 93.903 1.00 43.26 16 VAL C O 1
ATOM 3532 N N . ASN C 1 18 ? 16.594 -1.610 93.834 1.00 49.28 17 ASN C N 1
ATOM 3533 C CA . ASN C 1 18 ? 16.284 -1.260 95.243 1.00 53.31 17 ASN C CA 1
ATOM 3534 C C . ASN C 1 18 ? 17.100 -2.038 96.283 1.00 48.40 17 ASN C C 1
ATOM 3535 O O . ASN C 1 18 ? 17.787 -1.443 97.103 1.00 45.24 17 ASN C O 1
ATOM 3540 N N . GLN C 1 19 ? 17.032 -3.368 96.220 1.00 47.09 18 GLN C N 1
ATOM 3541 C CA . GLN C 1 19 ? 17.905 -4.229 97.016 1.00 46.38 18 GLN C CA 1
ATOM 3542 C C . GLN C 1 19 ? 19.150 -4.006 96.190 1.00 49.01 18 GLN C C 1
ATOM 3543 O O . GLN C 1 19 ? 19.059 -3.919 94.987 1.00 56.17 18 GLN C O 1
ATOM 3549 N N . GLY C 1 20 ? 20.334 -3.861 96.691 1.00 43.80 19 GLY C N 1
ATOM 3550 C CA . GLY C 1 20 ? 21.345 -3.563 95.654 1.00 41.48 19 GLY C CA 1
ATOM 3551 C C . GLY C 1 20 ? 21.879 -2.242 96.097 1.00 43.85 19 GLY C C 1
ATOM 3552 O O . GLY C 1 20 ? 23.060 -2.149 96.360 1.00 44.39 19 GLY C O 1
ATOM 3553 N N . VAL C 1 21 ? 21.002 -1.235 96.218 1.00 38.89 20 VAL C N 1
ATOM 3554 C CA . VAL C 1 21 ? 21.404 0.030 96.824 1.00 38.57 20 VAL C CA 1
ATOM 3555 C C . VAL C 1 21 ? 21.403 -0.185 98.339 1.00 35.53 20 VAL C C 1
ATOM 3556 O O . VAL C 1 21 ? 22.348 0.209 99.005 1.00 31.91 20 VAL C O 1
ATOM 3560 N N . LYS C 1 22 ? 20.385 -0.855 98.878 1.00 37.22 21 LYS C N 1
ATOM 3561 C CA . LYS C 1 22 ? 20.391 -1.301 100.291 1.00 38.60 21 LYS C CA 1
ATOM 3562 C C . LYS C 1 22 ? 21.605 -2.156 100.644 1.00 39.16 21 LYS C C 1
ATOM 3563 O O . LYS C 1 22 ? 22.211 -1.975 101.687 1.00 41.82 21 LYS C O 1
ATOM 3569 N N . ASP C 1 23 ? 21.926 -3.117 99.786 1.00 39.62 22 ASP C N 1
ATOM 3570 C CA . ASP C 1 23 ? 23.119 -3.931 99.935 1.00 39.08 22 ASP C CA 1
ATOM 3571 C C . ASP C 1 23 ? 24.343 -3.042 99.989 1.00 39.42 22 ASP C C 1
ATOM 3572 O O . ASP C 1 23 ? 25.217 -3.261 100.805 1.00 41.86 22 ASP C O 1
ATOM 3577 N N . PHE C 1 24 ? 24.436 -2.091 99.065 1.00 37.23 23 PHE C N 1
ATOM 3578 C CA . PHE C 1 24 ? 25.618 -1.220 98.977 1.00 36.13 23 PHE C CA 1
ATOM 3579 C C . PHE C 1 24 ? 25.739 -0.419 100.273 1.00 34.91 23 PHE C C 1
ATOM 3580 O O . PHE C 1 24 ? 26.825 -0.334 100.877 1.00 35.59 23 PHE C O 1
ATOM 3588 N N . LEU C 1 25 ? 24.615 0.116 100.716 1.00 30.18 24 LEU C N 1
ATOM 3589 C CA . LEU C 1 25 ? 24.657 1.034 101.818 1.00 33.98 24 LEU C CA 1
ATOM 3590 C C . LEU C 1 25 ? 24.988 0.299 103.100 1.00 34.19 24 LEU C C 1
ATOM 3591 O O . LEU C 1 25 ? 25.784 0.788 103.900 1.00 38.36 24 LEU C O 1
ATOM 3596 N N . ASN C 1 26 ? 24.401 -0.876 103.287 1.00 33.76 25 ASN C N 1
ATOM 3597 C CA . ASN C 1 26 ? 24.585 -1.610 104.543 1.00 32.58 25 ASN C CA 1
ATOM 3598 C C . ASN C 1 26 ? 25.967 -2.191 104.590 1.00 33.38 25 ASN C C 1
ATOM 3599 O O . ASN C 1 26 ? 26.630 -2.189 105.617 1.00 34.44 25 ASN C O 1
ATOM 3604 N N . SER C 1 27 ? 26.455 -2.647 103.461 1.00 35.31 26 SER C N 1
ATOM 3605 C CA . SER C 1 27 ? 27.790 -3.181 103.462 1.00 37.80 26 SER C CA 1
ATOM 3606 C C . SER C 1 27 ? 28.774 -2.070 103.814 1.00 35.93 26 SER C C 1
ATOM 3607 O O . SER C 1 27 ? 29.628 -2.267 104.672 1.00 35.45 26 SER C O 1
ATOM 3610 N N . ARG C 1 28 ? 28.595 -0.873 103.266 1.00 35.26 27 ARG C N 1
ATOM 3611 C CA . ARG C 1 28 ? 29.526 0.242 103.592 1.00 34.97 27 ARG C CA 1
ATOM 3612 C C . ARG C 1 28 ? 29.404 0.785 105.012 1.00 36.39 27 ARG C C 1
ATOM 3613 O O . ARG C 1 28 ? 30.388 1.245 105.586 1.00 35.41 27 ARG C O 1
ATOM 3621 N N . LEU C 1 29 ? 28.182 0.786 105.541 1.00 34.34 28 LEU C N 1
ATOM 3622 C CA . LEU C 1 29 ? 27.931 1.076 106.940 1.00 34.11 28 LEU C CA 1
ATOM 3623 C C . LEU C 1 29 ? 28.803 0.317 107.916 1.00 39.22 28 LEU C C 1
ATOM 3624 O O . LEU C 1 29 ? 29.147 0.830 108.965 1.00 46.64 28 LEU C O 1
ATOM 3629 N N . GLN C 1 30 ? 29.142 -0.925 107.620 1.00 43.66 29 GLN C N 1
ATOM 3630 C CA . GLN C 1 30 ? 29.857 -1.662 108.620 1.00 47.47 29 GLN C CA 1
ATOM 3631 C C . GLN C 1 30 ? 31.295 -1.140 108.813 1.00 50.21 29 GLN C C 1
ATOM 3632 O O . GLN C 1 30 ? 31.900 -1.449 109.814 1.00 51.94 29 GLN C O 1
ATOM 3638 N N . GLU C 1 31 ? 31.791 -0.261 107.940 1.00 49.67 30 GLU C N 1
ATOM 3639 C CA . GLU C 1 31 ? 33.086 0.409 108.177 1.00 53.37 30 GLU C CA 1
ATOM 3640 C C . GLU C 1 31 ? 33.001 1.703 108.987 1.00 53.22 30 GLU C C 1
ATOM 3641 O O . GLU C 1 31 ? 34.003 2.404 109.132 1.00 58.23 30 GLU C O 1
ATOM 3647 N N . PHE C 1 32 ? 31.826 2.051 109.491 1.00 46.45 31 PHE C N 1
ATOM 3648 C CA . PHE C 1 32 ? 31.683 3.308 110.198 1.00 48.77 31 PHE C CA 1
ATOM 3649 C C . PHE C 1 32 ? 31.510 3.068 111.671 1.00 46.61 31 PHE C C 1
ATOM 3650 O O . PHE C 1 32 ? 30.592 2.391 112.083 1.00 47.63 31 PHE C O 1
ATOM 3658 N N . GLU C 1 33 ? 32.407 3.655 112.444 1.00 52.54 32 GLU C N 1
ATOM 3659 C CA . GLU C 1 33 ? 32.431 3.523 113.885 1.00 52.88 32 GLU C CA 1
ATOM 3660 C C . GLU C 1 33 ? 31.207 4.243 114.405 1.00 47.88 32 GLU C C 1
ATOM 3661 O O . GLU C 1 33 ? 30.907 5.339 113.950 1.00 45.98 32 GLU C O 1
ATOM 3667 N N . LEU C 1 34 ? 30.481 3.637 115.332 1.00 42.64 33 LEU C N 1
ATOM 3668 C CA . LEU C 1 34 ? 29.311 4.290 115.906 1.00 40.50 33 LEU C CA 1
ATOM 3669 C C . LEU C 1 34 ? 29.628 4.835 117.278 1.00 41.13 33 LEU C C 1
ATOM 3670 O O . LEU C 1 34 ? 30.157 4.122 118.114 1.00 45.96 33 LEU C O 1
ATOM 3675 N N . PRO C 1 35 ? 29.258 6.090 117.534 1.00 39.72 34 PRO C N 1
ATOM 3676 C CA . PRO C 1 35 ? 29.546 6.712 118.825 1.00 40.67 34 PRO C CA 1
ATOM 3677 C C . PRO C 1 35 ? 28.622 6.193 119.904 1.00 40.28 34 PRO C C 1
ATOM 3678 O O . PRO C 1 35 ? 27.739 5.369 119.626 1.00 39.34 34 PRO C O 1
ATOM 3682 N N . SER C 1 36 ? 28.801 6.720 121.107 1.00 39.70 35 SER C N 1
ATOM 3683 C CA . SER C 1 36 ? 28.196 6.178 122.305 1.00 41.61 35 SER C CA 1
ATOM 3684 C C . SER C 1 36 ? 26.665 6.294 122.324 1.00 40.58 35 SER C C 1
ATOM 3685 O O . SER C 1 36 ? 26.012 5.564 123.055 1.00 35.70 35 SER C O 1
ATOM 3688 N N . TYR C 1 37 ? 26.121 7.192 121.502 1.00 38.62 36 TYR C N 1
ATOM 3689 C CA . TYR C 1 37 ? 24.687 7.456 121.455 1.00 37.36 36 TYR C CA 1
ATOM 3690 C C . TYR C 1 37 ? 23.923 6.656 120.398 1.00 36.70 36 TYR C C 1
ATOM 3691 O O . TYR C 1 37 ? 22.694 6.840 120.276 1.00 31.91 36 TYR C O 1
ATOM 3700 N N . VAL C 1 38 ? 24.608 5.772 119.663 1.00 34.12 37 VAL C N 1
ATOM 3701 C CA . VAL C 1 38 ? 23.901 4.866 118.730 1.00 35.84 37 VAL C CA 1
ATOM 3702 C C . VAL C 1 38 ? 24.431 3.483 118.612 1.00 32.19 37 VAL C C 1
ATOM 3703 O O . VAL C 1 38 ? 25.635 3.290 118.466 1.00 32.54 37 VAL C O 1
ATOM 3707 N N . ASN C 1 39 ? 23.512 2.539 118.509 1.00 30.50 38 ASN C N 1
ATOM 3708 C CA . ASN C 1 39 ? 23.877 1.153 118.202 1.00 30.40 38 ASN C CA 1
ATOM 3709 C C . ASN C 1 39 ? 23.087 0.667 117.033 1.00 30.65 38 ASN C C 1
ATOM 3710 O O . ASN C 1 39 ? 21.997 1.169 116.763 1.00 27.89 38 ASN C O 1
ATOM 3715 N N . ASN C 1 40 ? 23.614 -0.352 116.367 1.00 34.61 39 ASN C N 1
ATOM 3716 C CA . ASN C 1 40 ? 22.826 -1.150 115.433 1.00 32.58 39 ASN C CA 1
ATOM 3717 C C . ASN C 1 40 ? 22.177 -0.365 114.316 1.00 33.68 39 ASN C C 1
ATOM 3718 O O . ASN C 1 40 ? 20.985 -0.494 114.068 1.00 34.21 39 ASN C O 1
ATOM 3723 N N . LEU C 1 41 ? 22.976 0.454 113.649 1.00 35.85 40 LEU C N 1
ATOM 3724 C CA . LEU C 1 41 ? 22.491 1.286 112.548 1.00 37.12 40 LEU C CA 1
ATOM 3725 C C . LEU C 1 41 ? 22.373 0.479 111.272 1.00 35.01 40 LEU C C 1
ATOM 3726 O O . LEU C 1 41 ? 23.337 -0.145 110.878 1.00 32.78 40 LEU C O 1
ATOM 3731 N N . LYS C 1 42 ? 21.207 0.501 110.639 1.00 36.25 41 LYS C N 1
ATOM 3732 C CA . LYS C 1 42 ? 20.969 -0.252 109.397 1.00 38.69 41 LYS C CA 1
ATOM 3733 C C . LYS C 1 42 ? 19.964 0.490 108.518 1.00 35.15 41 LYS C C 1
ATOM 3734 O O . LYS C 1 42 ? 19.086 1.190 109.029 1.00 36.40 41 LYS C O 1
ATOM 3740 N N . VAL C 1 43 ? 20.118 0.356 107.209 1.00 32.54 42 VAL C N 1
ATOM 3741 C CA . VAL C 1 43 ? 19.156 0.886 106.252 1.00 35.02 42 VAL C CA 1
ATOM 3742 C C . VAL C 1 43 ? 18.060 -0.142 106.055 1.00 38.99 42 VAL C C 1
ATOM 3743 O O . VAL C 1 43 ? 18.362 -1.255 105.668 1.00 43.72 42 VAL C O 1
ATOM 3747 N N . THR C 1 44 ? 16.809 0.222 106.326 1.00 38.06 43 THR C N 1
ATOM 3748 C CA . THR C 1 44 ? 15.686 -0.695 106.247 1.00 38.17 43 THR C CA 1
ATOM 3749 C C . THR C 1 44 ? 14.693 -0.469 105.098 1.00 41.84 43 THR C C 1
ATOM 3750 O O . THR C 1 44 ? 13.925 -1.360 104.768 1.00 43.25 43 THR C O 1
ATOM 3754 N N . ASN C 1 45 ? 14.693 0.709 104.488 1.00 45.56 44 ASN C N 1
ATOM 3755 C CA . ASN C 1 45 ? 13.884 0.956 103.279 1.00 42.57 44 ASN C CA 1
ATOM 3756 C C . ASN C 1 45 ? 14.611 1.917 102.387 1.00 41.43 44 ASN C C 1
ATOM 3757 O O . ASN C 1 45 ? 15.506 2.648 102.832 1.00 39.71 44 ASN C O 1
ATOM 3762 N N . PHE C 1 46 ? 14.284 1.850 101.107 1.00 43.63 45 PHE C N 1
ATOM 3763 C CA . PHE C 1 46 ? 14.829 2.772 100.120 1.00 44.22 45 PHE C CA 1
ATOM 3764 C C . PHE C 1 46 ? 13.766 3.025 99.087 1.00 43.83 45 PHE C C 1
ATOM 3765 O O . PHE C 1 46 ? 13.213 2.092 98.519 1.00 49.10 45 PHE C O 1
ATOM 3773 N N . ASP C 1 47 ? 13.455 4.283 98.864 1.00 43.39 46 ASP C N 1
ATOM 3774 C CA . ASP C 1 47 ? 12.404 4.629 97.958 1.00 43.97 46 ASP C CA 1
ATOM 3775 C C . ASP C 1 47 ? 13.012 5.599 96.967 1.00 45.00 46 ASP C C 1
ATOM 3776 O O . ASP C 1 47 ? 13.507 6.660 97.353 1.00 39.08 46 ASP C O 1
ATOM 3781 N N . LEU C 1 48 ? 12.969 5.232 95.689 1.00 48.86 47 LEU C N 1
ATOM 3782 C CA . LEU C 1 48 ? 13.413 6.132 94.619 1.00 53.44 47 LEU C CA 1
ATOM 3783 C C . LEU C 1 48 ? 12.303 7.149 94.551 1.00 54.84 47 LEU C C 1
ATOM 3784 O O . LEU C 1 48 ? 11.245 6.940 95.136 1.00 63.21 47 LEU C O 1
ATOM 3789 N N . GLY C 1 49 ? 12.506 8.284 93.927 1.00 63.44 48 GLY C N 1
ATOM 3790 C CA . GLY C 1 49 ? 11.456 9.304 94.012 1.00 65.60 48 GLY C CA 1
ATOM 3791 C C . GLY C 1 49 ? 10.275 9.047 93.098 1.00 59.76 48 GLY C C 1
ATOM 3792 O O . GLY C 1 49 ? 10.123 7.956 92.546 1.00 56.70 48 GLY C O 1
ATOM 3793 N N . THR C 1 50 ? 9.452 10.074 92.925 1.00 51.82 49 THR C N 1
ATOM 3794 C CA . THR C 1 50 ? 8.472 10.095 91.840 1.00 51.60 49 THR C CA 1
ATOM 3795 C C . THR C 1 50 ? 9.132 10.699 90.607 1.00 47.81 49 THR C C 1
ATOM 3796 O O . THR C 1 50 ? 8.636 10.515 89.516 1.00 44.25 49 THR C O 1
ATOM 3800 N N . MET C 1 51 ? 10.255 11.393 90.798 1.00 48.30 50 MET C N 1
ATOM 3801 C CA . MET C 1 51 ? 10.912 12.146 89.743 1.00 52.49 50 MET C CA 1
ATOM 3802 C C . MET C 1 51 ? 12.315 11.640 89.433 1.00 47.98 50 MET C C 1
ATOM 3803 O O . MET C 1 51 ? 13.110 11.405 90.338 1.00 54.44 50 MET C O 1
ATOM 3808 N N . PRO C 1 52 ? 12.637 11.512 88.144 1.00 40.45 51 PRO C N 1
ATOM 3809 C CA . PRO C 1 52 ? 13.988 11.182 87.755 1.00 36.90 51 PRO C CA 1
ATOM 3810 C C . PRO C 1 52 ? 14.911 12.411 87.852 1.00 37.07 51 PRO C C 1
ATOM 3811 O O . PRO C 1 52 ? 14.443 13.544 87.950 1.00 33.93 51 PRO C O 1
ATOM 3815 N N . PRO C 1 53 ? 16.218 12.191 87.803 1.00 34.51 52 PRO C N 1
ATOM 3816 C CA . PRO C 1 53 ? 17.056 13.328 87.545 1.00 37.37 52 PRO C CA 1
ATOM 3817 C C . PRO C 1 53 ? 16.967 13.704 86.078 1.00 40.38 52 PRO C C 1
ATOM 3818 O O . PRO C 1 53 ? 16.723 12.822 85.241 1.00 40.69 52 PRO C O 1
ATOM 3822 N N . ASN C 1 54 ? 17.205 14.983 85.771 1.00 41.98 53 ASN C N 1
ATOM 3823 C CA . ASN C 1 54 ? 17.505 15.363 84.400 1.00 44.79 53 ASN C CA 1
ATOM 3824 C C . ASN C 1 54 ? 18.901 14.807 84.096 1.00 42.50 53 ASN C C 1
ATOM 3825 O O . ASN C 1 54 ? 19.816 14.734 84.947 1.00 37.23 53 ASN C O 1
ATOM 3830 N N . VAL C 1 55 ? 19.022 14.328 82.877 1.00 43.99 54 VAL C N 1
ATOM 3831 C CA . VAL C 1 55 ? 20.220 13.670 82.460 1.00 44.12 54 VAL C CA 1
ATOM 3832 C C . VAL C 1 55 ? 20.717 14.247 81.160 1.00 43.89 54 VAL C C 1
ATOM 3833 O O . VAL C 1 55 ? 19.987 14.271 80.200 1.00 47.78 54 VAL C O 1
ATOM 3837 N N . ILE C 1 56 ? 21.952 14.711 81.126 1.00 39.73 55 ILE C N 1
ATOM 3838 C CA . ILE C 1 56 ? 22.510 15.152 79.873 1.00 40.17 55 ILE C CA 1
ATOM 3839 C C . ILE C 1 56 ? 23.657 14.244 79.590 1.00 40.52 55 ILE C C 1
ATOM 3840 O O . ILE C 1 56 ? 24.581 14.143 80.383 1.00 39.21 55 ILE C O 1
ATOM 3845 N N . LEU C 1 57 ? 23.600 13.589 78.444 1.00 41.28 56 LEU C N 1
ATOM 3846 C CA . LEU C 1 57 ? 24.664 12.691 78.007 1.00 42.27 56 LEU C CA 1
ATOM 3847 C C . LEU C 1 57 ? 25.802 13.520 77.387 1.00 39.27 56 LEU C C 1
ATOM 3848 O O . LEU C 1 57 ? 25.620 14.150 76.357 1.00 40.88 56 LEU C O 1
ATOM 3853 N N . LYS C 1 58 ? 26.969 13.523 78.007 1.00 38.48 57 LYS C N 1
ATOM 3854 C CA . LYS C 1 58 ? 28.098 14.273 77.481 1.00 40.26 57 LYS C CA 1
ATOM 3855 C C . LYS C 1 58 ? 28.986 13.446 76.540 1.00 42.38 57 LYS C C 1
ATOM 3856 O O . LYS C 1 58 ? 29.501 13.985 75.572 1.00 44.95 57 LYS C O 1
ATOM 3862 N N . GLN C 1 59 ? 29.176 12.158 76.799 1.00 40.44 58 GLN C N 1
ATOM 3863 C CA . GLN C 1 59 ? 30.153 11.386 76.040 1.00 46.09 58 GLN C CA 1
ATOM 3864 C C . GLN C 1 59 ? 29.888 9.881 76.191 1.00 46.78 58 GLN C C 1
ATOM 3865 O O . GLN C 1 59 ? 29.253 9.480 77.164 1.00 44.47 58 GLN C O 1
ATOM 3871 N N . MET C 1 60 ? 30.326 9.066 75.221 1.00 43.35 59 MET C N 1
ATOM 3872 C CA . MET C 1 60 ? 30.260 7.604 75.345 1.00 42.70 59 MET C CA 1
ATOM 3873 C C . MET C 1 60 ? 31.579 6.975 75.025 1.00 36.26 59 MET C C 1
ATOM 3874 O O . MET C 1 60 ? 32.195 7.325 74.068 1.00 34.70 59 MET C O 1
ATOM 3879 N N . ASP C 1 61 ? 31.978 5.995 75.818 1.00 41.12 60 ASP C N 1
ATOM 3880 C CA . ASP C 1 61 ? 33.283 5.393 75.680 1.00 42.85 60 ASP C CA 1
ATOM 3881 C C . ASP C 1 61 ? 33.191 3.932 76.022 1.00 42.93 60 ASP C C 1
ATOM 3882 O O . ASP C 1 61 ? 32.163 3.453 76.509 1.00 35.37 60 ASP C O 1
ATOM 3887 N N . ASP C 1 62 ? 34.279 3.218 75.742 1.00 45.30 61 ASP C N 1
ATOM 3888 C CA . ASP C 1 62 ? 34.457 1.886 76.285 1.00 47.22 61 ASP C CA 1
ATOM 3889 C C . ASP C 1 62 ? 34.764 2.101 77.761 1.00 43.81 61 ASP C C 1
ATOM 3890 O O . ASP C 1 62 ? 35.448 3.071 78.110 1.00 40.48 61 ASP C O 1
ATOM 3895 N N . PRO C 1 63 ? 34.211 1.254 78.641 1.00 40.30 62 PRO C N 1
ATOM 3896 C CA . PRO C 1 63 ? 34.470 1.394 80.074 1.00 42.22 62 PRO C CA 1
ATOM 3897 C C . PRO C 1 63 ? 35.958 1.425 80.401 1.00 45.40 62 PRO C C 1
ATOM 3898 O O . PRO C 1 63 ? 36.729 0.687 79.801 1.00 46.90 62 PRO C O 1
ATOM 3902 N N . LEU C 1 64 ? 36.341 2.243 81.373 1.00 46.92 63 LEU C N 1
ATOM 3903 C CA . LEU C 1 64 ? 37.720 2.264 81.861 1.00 48.38 63 LEU C CA 1
ATOM 3904 C C . LEU C 1 64 ? 38.203 0.926 82.390 1.00 49.49 63 LEU C C 1
ATOM 3905 O O . LEU C 1 64 ? 37.408 0.140 82.926 1.00 49.03 63 LEU C O 1
ATOM 3910 N N . ASP C 1 65 ? 39.512 0.699 82.252 1.00 52.20 64 ASP C N 1
ATOM 3911 C CA . ASP C 1 65 ? 40.196 -0.507 82.742 1.00 54.58 64 ASP C CA 1
ATOM 3912 C C . ASP C 1 65 ? 39.773 -0.919 84.129 1.00 51.44 64 ASP C C 1
ATOM 3913 O O . ASP C 1 65 ? 39.620 -2.098 84.430 1.00 50.14 64 ASP C O 1
ATOM 3918 N N . GLU C 1 66 ? 39.569 0.064 84.981 1.00 50.86 65 GLU C N 1
ATOM 3919 C CA . GLU C 1 66 ? 39.472 -0.207 86.387 1.00 48.45 65 GLU C CA 1
ATOM 3920 C C . GLU C 1 66 ? 38.197 -0.926 86.670 1.00 44.00 65 GLU C C 1
ATOM 3921 O O . GLU C 1 66 ? 38.141 -1.700 87.610 1.00 48.21 65 GLU C O 1
ATOM 3927 N N . PHE C 1 67 ? 37.168 -0.663 85.871 1.00 43.93 66 PHE C N 1
ATOM 3928 C CA . PHE C 1 67 ? 35.900 -1.406 85.988 1.00 42.96 66 PHE C CA 1
ATOM 3929 C C . PHE C 1 67 ? 36.024 -2.851 85.530 1.00 47.28 66 PHE C C 1
ATOM 3930 O O . PHE C 1 67 ? 35.131 -3.642 85.816 1.00 51.06 66 PHE C O 1
ATOM 3938 N N . TYR C 1 68 ? 37.088 -3.181 84.786 1.00 46.95 67 TYR C N 1
ATOM 3939 C CA . TYR C 1 68 ? 37.466 -4.559 84.516 1.00 46.73 67 TYR C CA 1
ATOM 3940 C C . TYR C 1 68 ? 38.650 -4.809 85.444 1.00 46.09 67 TYR C C 1
ATOM 3941 O O . TYR C 1 68 ? 38.677 -5.745 86.212 1.00 46.57 67 TYR C O 1
ATOM 3950 N N . THR C 1 87 ? 28.956 -5.537 73.877 1.00 64.12 86 THR C N 1
ATOM 3951 C CA . THR C 1 87 ? 28.642 -4.109 73.774 1.00 64.94 86 THR C CA 1
ATOM 3952 C C . THR C 1 87 ? 28.642 -3.410 75.145 1.00 60.18 86 THR C C 1
ATOM 3953 O O . THR C 1 87 ? 27.657 -2.767 75.558 1.00 58.66 86 THR C O 1
ATOM 3957 N N . ASP C 1 88 ? 29.760 -3.546 75.838 1.00 54.92 87 ASP C N 1
ATOM 3958 C CA . ASP C 1 88 ? 30.004 -2.787 77.049 1.00 52.18 87 ASP C CA 1
ATOM 3959 C C . ASP C 1 88 ? 29.989 -1.284 76.717 1.00 48.04 87 ASP C C 1
ATOM 3960 O O . ASP C 1 88 ? 30.439 -0.882 75.659 1.00 42.66 87 ASP C O 1
ATOM 3965 N N . VAL C 1 89 ? 29.425 -0.465 77.597 1.00 46.43 88 VAL C N 1
ATOM 3966 C CA . VAL C 1 89 ? 29.445 0.974 77.370 1.00 41.04 88 VAL C CA 1
ATOM 3967 C C . VAL C 1 89 ? 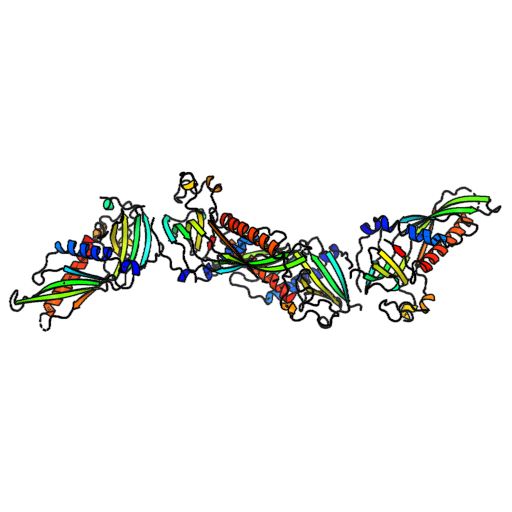29.531 1.801 78.649 1.00 36.55 88 VAL C C 1
ATOM 3968 O O . VAL C 1 89 ? 29.052 1.399 79.707 1.00 35.59 88 VAL C O 1
ATOM 3972 N N . GLN C 1 90 ? 30.146 2.965 78.523 1.00 33.76 89 GLN C N 1
ATOM 3973 C CA . GLN C 1 90 ? 30.267 3.914 79.607 1.00 36.03 89 GLN C CA 1
ATOM 3974 C C . GLN C 1 90 ? 29.787 5.279 79.173 1.00 34.61 89 GLN C C 1
ATOM 3975 O O . GLN C 1 90 ? 30.307 5.836 78.207 1.00 38.25 89 GLN C O 1
ATOM 3981 N N . LEU C 1 91 ? 28.828 5.827 79.912 1.00 34.76 90 LEU C N 1
ATOM 3982 C CA . LEU C 1 91 ? 28.318 7.164 79.664 1.00 34.44 90 LEU C CA 1
ATOM 3983 C C . LEU C 1 91 ? 28.965 8.151 80.609 1.00 36.70 90 LEU C C 1
ATOM 3984 O O . LEU C 1 91 ? 29.139 7.844 81.810 1.00 43.47 90 LEU C O 1
ATOM 3989 N N . LEU C 1 92 ? 29.322 9.325 80.088 1.00 33.94 91 LEU C N 1
ATOM 3990 C CA . LEU C 1 92 ? 29.635 10.481 80.922 1.00 33.41 91 LEU C CA 1
ATOM 3991 C C . LEU C 1 92 ? 28.440 11.429 80.894 1.00 33.80 91 LEU C C 1
ATOM 3992 O O . LEU C 1 92 ? 28.056 11.908 79.841 1.00 31.77 91 LEU C O 1
ATOM 3997 N N . VAL C 1 93 ? 27.916 11.754 82.064 1.00 32.92 92 VAL C N 1
ATOM 3998 C CA . VAL C 1 93 ? 26.591 12.318 82.196 1.00 36.82 92 VAL C CA 1
ATOM 3999 C C . VAL C 1 93 ? 26.550 13.423 83.270 1.00 39.35 92 VAL C C 1
ATOM 4000 O O . VAL C 1 93 ? 27.300 13.398 84.229 1.00 38.83 92 VAL C O 1
ATOM 4004 N N . GLU C 1 94 ? 25.675 14.395 83.093 1.00 42.15 93 GLU C N 1
ATOM 4005 C CA . GLU C 1 94 ? 25.341 15.327 84.146 1.00 43.94 93 GLU C CA 1
ATOM 4006 C C . GLU C 1 94 ? 23.989 14.896 84.709 1.00 40.72 93 GLU C C 1
ATOM 4007 O O . GLU C 1 94 ? 23.002 14.867 84.002 1.00 38.45 93 GLU C O 1
ATOM 4013 N N . LEU C 1 95 ? 23.955 14.568 85.994 1.00 42.79 94 LEU C N 1
ATOM 4014 C CA . LEU C 1 95 ? 22.711 14.319 86.691 1.00 40.37 94 LEU C CA 1
ATOM 4015 C C . LEU C 1 95 ? 22.336 15.556 87.470 1.00 40.34 94 LEU C C 1
ATOM 4016 O O . LEU C 1 95 ? 23.127 16.055 88.282 1.00 46.17 94 LEU C O 1
ATOM 4021 N N . ASP C 1 96 ? 21.143 16.051 87.201 1.00 37.11 95 ASP C N 1
ATOM 4022 C CA . ASP C 1 96 ? 20.565 17.138 87.944 1.00 39.90 95 ASP C CA 1
ATOM 4023 C C . ASP C 1 96 ? 19.392 16.539 88.738 1.00 41.37 95 ASP C C 1
ATOM 4024 O O . ASP C 1 96 ? 18.308 16.327 88.188 1.00 40.49 95 ASP C O 1
ATOM 4029 N N . TYR C 1 97 ? 19.625 16.216 90.011 1.00 35.46 96 TYR C N 1
ATOM 4030 C CA . TYR C 1 97 ? 18.624 15.505 90.770 1.00 36.10 96 TYR C CA 1
ATOM 4031 C C . TYR C 1 97 ? 18.022 16.420 91.818 1.00 34.27 96 TYR C C 1
ATOM 4032 O O . TYR C 1 97 ? 18.718 16.907 92.706 1.00 30.87 96 TYR C O 1
ATOM 4041 N N . LYS C 1 98 ? 16.715 16.620 91.686 1.00 36.17 97 LYS C N 1
ATOM 4042 C CA . LYS C 1 98 ? 15.934 17.456 92.578 1.00 39.71 97 LYS C CA 1
ATOM 4043 C C . LYS C 1 98 ? 14.695 16.678 93.089 1.00 39.96 97 LYS C C 1
ATOM 4044 O O . LYS C 1 98 ? 13.792 17.254 93.692 1.00 41.40 97 LYS C O 1
ATOM 4050 N N . GLY C 1 99 ? 14.659 15.368 92.878 1.00 38.86 98 GLY C N 1
ATOM 4051 C CA . GLY C 1 99 ? 13.517 14.561 93.320 1.00 39.71 98 GLY C CA 1
ATOM 4052 C C . GLY C 1 99 ? 13.410 14.255 94.806 1.00 40.14 98 GLY C C 1
ATOM 4053 O O . GLY C 1 99 ? 14.119 14.863 95.650 1.00 34.62 98 GLY C O 1
ATOM 4054 N N . ASP C 1 100 ? 12.504 13.318 95.117 1.00 36.41 99 ASP C N 1
ATOM 4055 C CA . ASP C 1 100 ? 12.089 13.072 96.493 1.00 40.01 99 ASP C CA 1
ATOM 4056 C C . ASP C 1 100 ? 12.440 11.673 96.951 1.00 39.40 99 ASP C C 1
ATOM 4057 O O . ASP C 1 100 ? 11.691 11.061 97.718 1.00 35.43 99 ASP C O 1
ATOM 4062 N N . MET C 1 101 ? 13.601 11.180 96.518 1.00 39.02 100 MET C N 1
ATOM 4063 C CA . MET C 1 101 ? 14.072 9.896 97.003 1.00 40.52 100 MET C CA 1
ATOM 4064 C C . MET C 1 101 ? 14.287 9.947 98.523 1.00 38.95 100 MET C C 1
ATOM 4065 O O . MET C 1 101 ? 14.496 11.016 99.090 1.00 40.72 100 MET C O 1
ATOM 4070 N N . SER C 1 102 ? 14.155 8.802 99.181 1.00 40.78 101 SER C N 1
ATOM 4071 C CA . SER C 1 102 ? 14.393 8.705 100.617 1.00 40.46 101 SER C CA 1
ATOM 4072 C C . SER C 1 102 ? 15.062 7.420 100.961 1.00 42.16 101 SER C C 1
ATOM 4073 O O . SER C 1 102 ? 15.002 6.442 100.232 1.00 42.29 101 SER C O 1
ATOM 4076 N N . ILE C 1 103 ? 15.690 7.444 102.122 1.00 46.54 102 ILE C N 1
ATOM 4077 C CA . ILE C 1 103 ? 16.289 6.259 102.721 1.00 47.46 102 ILE C CA 1
ATOM 4078 C C . ILE C 1 103 ? 15.886 6.222 104.180 1.00 46.58 102 ILE C C 1
ATOM 4079 O O . ILE C 1 103 ? 16.046 7.205 104.921 1.00 43.56 102 ILE C O 1
ATOM 4084 N N . GLU C 1 104 ? 15.381 5.065 104.574 1.00 43.83 103 GLU C N 1
ATOM 4085 C CA . GLU C 1 104 ? 15.000 4.822 105.928 1.00 49.41 103 GLU C CA 1
ATOM 4086 C C . GLU C 1 104 ? 16.092 4.051 106.641 1.00 47.13 103 GLU C C 1
ATOM 4087 O O . GLU C 1 104 ? 16.588 3.056 106.136 1.00 43.91 103 GLU C O 1
ATOM 4093 N N . LEU C 1 105 ? 16.461 4.534 107.816 1.00 44.40 104 LEU C N 1
ATOM 4094 C CA . LEU C 1 105 ? 17.415 3.858 108.648 1.00 44.23 104 LEU C CA 1
ATOM 4095 C C . LEU C 1 105 ? 16.707 3.512 109.923 1.00 40.98 104 LEU C C 1
ATOM 4096 O O . LEU C 1 105 ? 15.830 4.250 110.356 1.00 37.84 104 LEU C O 1
ATOM 4101 N N . SER C 1 106 ? 17.106 2.397 110.522 1.00 38.51 105 SER C N 1
ATOM 4102 C CA . SER C 1 106 ? 16.704 2.093 111.893 1.00 37.64 105 SER C CA 1
ATOM 4103 C C . SER C 1 106 ? 17.945 2.036 112.758 1.00 33.68 105 SER C C 1
ATOM 4104 O O . SER C 1 106 ? 19.066 1.856 112.247 1.00 33.00 105 SER C O 1
ATOM 4107 N N . ALA C 1 107 ? 17.745 2.246 114.062 1.00 30.96 106 ALA C N 1
ATOM 4108 C CA . ALA C 1 107 ? 18.833 2.239 115.022 1.00 30.10 106 ALA C CA 1
ATOM 4109 C C . ALA C 1 107 ? 18.321 2.189 116.415 1.00 28.86 106 ALA C C 1
ATOM 4110 O O . ALA C 1 107 ? 17.157 2.415 116.657 1.00 30.16 106 ALA C O 1
ATOM 4112 N N . ASP C 1 108 ? 19.224 1.885 117.332 1.00 30.20 107 ASP C N 1
ATOM 4113 C CA . ASP C 1 108 ? 18.991 2.033 118.768 1.00 32.16 107 ASP C CA 1
ATOM 4114 C C . ASP C 1 108 ? 19.676 3.303 119.307 1.00 31.70 107 ASP C C 1
ATOM 4115 O O . ASP C 1 108 ? 20.895 3.457 119.259 1.00 30.49 107 ASP C O 1
ATOM 4120 N N . LEU C 1 109 ? 18.856 4.214 119.799 1.00 34.28 108 LEU C N 1
ATOM 4121 C CA . LEU C 1 109 ? 19.334 5.480 120.343 1.00 36.55 108 LEU C CA 1
ATOM 4122 C C . LEU C 1 109 ? 19.686 5.225 121.796 1.00 38.28 108 LEU C C 1
ATOM 4123 O O . LEU C 1 109 ? 18.847 4.798 122.564 1.00 36.83 108 LEU C O 1
ATOM 4128 N N . VAL C 1 110 ? 20.926 5.491 122.143 1.00 40.42 109 VAL C N 1
ATOM 4129 C CA . VAL C 1 110 ? 21.456 5.265 123.473 1.00 42.42 109 VAL C CA 1
ATOM 4130 C C . VAL C 1 110 ? 21.462 6.622 124.210 1.00 44.89 109 VAL C C 1
ATOM 4131 O O . VAL C 1 110 ? 22.208 7.546 123.853 1.00 49.94 109 VAL C O 1
ATOM 4135 N N . LEU C 1 111 ? 20.593 6.742 125.209 1.00 43.26 110 LEU C N 1
ATOM 4136 C CA . LEU C 1 111 ? 20.530 7.915 126.064 1.00 43.22 110 LEU C CA 1
ATOM 4137 C C . LEU C 1 111 ? 21.584 7.756 127.115 1.00 45.95 110 LEU C C 1
ATOM 4138 O O . LEU C 1 111 ? 21.576 6.809 127.883 1.00 52.72 110 LEU C O 1
ATOM 4143 N N . ASN C 1 112 ? 22.501 8.700 127.153 1.00 53.29 111 ASN C N 1
ATOM 4144 C CA . ASN C 1 112 ? 23.603 8.619 128.051 1.00 54.27 111 ASN C CA 1
ATOM 4145 C C . ASN C 1 112 ? 23.357 9.592 129.141 1.00 58.60 111 ASN C C 1
ATOM 4146 O O . ASN C 1 112 ? 23.903 10.659 129.185 1.00 58.73 111 ASN C O 1
ATOM 4151 N N . TYR C 1 113 ? 22.460 9.170 130.012 1.00 70.01 112 TYR C N 1
ATOM 4152 C CA . TYR C 1 113 ? 22.466 9.637 131.369 1.00 81.89 112 TYR C CA 1
ATOM 4153 C C . TYR C 1 113 ? 22.641 8.478 132.397 1.00 78.41 112 TYR C C 1
ATOM 4154 O O . TYR C 1 113 ? 21.981 8.512 133.442 1.00 79.24 112 TYR C O 1
ATOM 4163 N N . PRO C 1 114 ? 23.560 7.485 132.128 1.00 74.44 113 PRO C N 1
ATOM 4164 C CA . PRO C 1 114 ? 23.625 6.220 132.902 1.00 78.70 113 PRO C CA 1
ATOM 4165 C C . PRO C 1 114 ? 23.230 6.440 134.360 1.00 73.76 113 PRO C C 1
ATOM 4166 O O . PRO C 1 114 ? 23.661 7.434 134.951 1.00 68.23 113 PRO C O 1
ATOM 4170 N N . GLN C 1 117 ? 24.287 4.524 129.780 1.00 57.53 116 GLN C N 1
ATOM 4171 C CA . GLN C 1 117 ? 23.195 3.865 129.046 1.00 57.61 116 GLN C CA 1
ATOM 4172 C C . GLN C 1 117 ? 21.944 3.808 129.902 1.00 49.91 116 GLN C C 1
ATOM 4173 O O . GLN C 1 117 ? 21.427 2.744 130.203 1.00 50.40 116 GLN C O 1
ATOM 4179 N N . PHE C 1 118 ? 21.458 4.955 130.310 1.00 46.78 117 PHE C N 1
ATOM 4180 C CA . PHE C 1 118 ? 20.293 4.974 131.170 1.00 49.87 117 PHE C CA 1
ATOM 4181 C C . PHE C 1 118 ? 19.123 4.280 130.484 1.00 48.17 117 PHE C C 1
ATOM 4182 O O . PHE C 1 118 ? 18.373 3.554 131.126 1.00 44.90 117 PHE C O 1
ATOM 4190 N N . MET C 1 119 ? 18.982 4.520 129.178 1.00 46.31 118 MET C N 1
ATOM 4191 C CA . MET C 1 119 ? 17.877 3.966 128.394 1.00 43.88 118 MET C CA 1
ATOM 4192 C C . MET C 1 119 ? 18.252 3.851 126.912 1.00 46.11 118 MET C C 1
ATOM 4193 O O . MET C 1 119 ? 19.069 4.607 126.424 1.00 46.14 118 MET C O 1
ATOM 4198 N N . ILE C 1 120 ? 17.669 2.876 126.221 1.00 42.89 119 ILE C N 1
ATOM 4199 C CA . ILE C 1 120 ? 17.937 2.645 124.826 1.00 39.83 119 ILE C CA 1
ATOM 4200 C C . ILE C 1 120 ? 16.618 2.512 124.110 1.00 37.72 119 ILE C C 1
ATOM 4201 O O . ILE C 1 120 ? 15.797 1.695 124.477 1.00 37.27 119 ILE C O 1
ATOM 4206 N N . LEU C 1 121 ? 16.458 3.297 123.061 1.00 37.91 120 LEU C N 1
ATOM 4207 C CA . LEU C 1 121 ? 15.209 3.423 122.364 1.00 40.55 120 LEU C CA 1
ATOM 4208 C C . LEU C 1 121 ? 15.435 3.175 120.875 1.00 40.47 120 LEU C C 1
ATOM 4209 O O . LEU C 1 121 ? 16.336 3.767 120.272 1.00 36.01 120 LEU C O 1
ATOM 4214 N N . PRO C 1 122 ? 14.601 2.321 120.283 1.00 39.38 121 PRO C N 1
ATOM 4215 C CA . PRO C 1 122 ? 14.728 2.094 118.875 1.00 40.63 121 PRO C CA 1
ATOM 4216 C C . PRO C 1 122 ? 14.043 3.254 118.158 1.00 41.08 121 PRO C C 1
ATOM 4217 O O . PRO C 1 122 ? 12.941 3.656 118.547 1.00 45.80 121 PRO C O 1
ATOM 4221 N N . VAL C 1 123 ? 14.693 3.787 117.136 1.00 39.70 122 VAL C N 1
ATOM 4222 C CA . VAL C 1 123 ? 14.164 4.915 116.390 1.00 38.41 122 VAL C CA 1
ATOM 4223 C C . VAL C 1 123 ? 14.226 4.593 114.927 1.00 37.77 122 VAL C C 1
ATOM 4224 O O . VAL C 1 123 ? 14.996 3.731 114.537 1.00 38.17 122 VAL C O 1
ATOM 4228 N N . LYS C 1 124 ? 13.454 5.319 114.124 1.00 38.96 123 LYS C N 1
ATOM 4229 C CA . LYS C 1 124 ? 13.566 5.255 112.660 1.00 42.40 123 LYS C CA 1
ATOM 4230 C C . LYS C 1 124 ? 13.879 6.644 112.166 1.00 40.40 123 LYS C C 1
ATOM 4231 O O . LYS C 1 124 ? 13.246 7.614 112.587 1.00 38.01 123 LYS C O 1
ATOM 4237 N N . LEU C 1 125 ? 14.830 6.743 111.252 1.00 40.66 124 LEU C N 1
ATOM 4238 C CA . LEU C 1 125 ? 15.124 8.008 110.635 1.00 40.57 124 LEU C CA 1
ATOM 4239 C C . LEU C 1 125 ? 14.956 7.918 109.140 1.00 38.49 124 LEU C C 1
ATOM 4240 O O . LEU C 1 125 ? 15.123 6.847 108.567 1.00 36.72 124 LEU C O 1
ATOM 4245 N N . ARG C 1 126 ? 14.662 9.060 108.518 1.00 33.50 125 ARG C N 1
ATOM 4246 C CA . ARG C 1 126 ? 14.480 9.124 107.101 1.00 33.85 125 ARG C CA 1
ATOM 4247 C C . ARG C 1 126 ? 15.301 10.220 106.481 1.00 32.56 125 ARG C C 1
ATOM 4248 O O . ARG C 1 126 ? 15.084 11.366 106.766 1.00 37.19 125 ARG C O 1
ATOM 4256 N N . ILE C 1 127 ? 16.297 9.871 105.665 1.00 32.74 126 ILE C N 1
ATOM 4257 C CA . ILE C 1 127 ? 17.038 10.874 104.920 1.00 33.46 126 ILE C CA 1
ATOM 4258 C C . ILE C 1 127 ? 16.238 11.139 103.651 1.00 33.71 126 ILE C C 1
ATOM 4259 O O . ILE C 1 127 ? 15.946 10.198 102.930 1.00 31.94 126 ILE C O 1
ATOM 4264 N N . SER C 1 128 ? 15.989 12.409 103.326 1.00 35.75 127 SER C N 1
ATOM 4265 C CA . SER C 1 128 ? 15.319 12.804 102.058 1.00 41.06 127 SER C CA 1
ATOM 4266 C C . SER C 1 128 ? 15.709 14.218 101.610 1.00 40.38 127 SER C C 1
ATOM 4267 O O . SER C 1 128 ? 16.633 14.802 102.187 1.00 40.89 127 SER C O 1
ATOM 4270 N N . ASP C 1 129 ? 15.043 14.704 100.542 1.00 43.27 128 ASP C N 1
ATOM 4271 C CA . ASP C 1 129 ? 15.288 16.017 99.938 1.00 46.99 128 ASP C CA 1
ATOM 4272 C C . ASP C 1 129 ? 16.799 16.144 99.539 1.00 41.13 128 ASP C C 1
ATOM 4273 O O . ASP C 1 129 ? 17.486 17.144 99.794 1.00 36.77 128 ASP C O 1
ATOM 4278 N N . ILE C 1 130 ? 17.313 15.117 98.872 1.00 39.60 129 ILE C N 1
ATOM 4279 C CA . ILE C 1 130 ? 18.719 15.124 98.488 1.00 38.00 129 ILE C CA 1
ATOM 4280 C C . ILE C 1 130 ? 18.842 15.851 97.168 1.00 37.00 129 ILE C C 1
ATOM 4281 O O . ILE C 1 130 ? 18.168 15.490 96.182 1.00 41.66 129 ILE C O 1
ATOM 4286 N N . GLY C 1 131 ? 19.656 16.906 97.169 1.00 33.88 130 GLY C N 1
ATOM 4287 C CA . GLY C 1 131 ? 19.914 17.696 95.977 1.00 35.79 130 GLY C CA 1
ATOM 4288 C C . GLY C 1 131 ? 21.334 17.499 95.472 1.00 37.03 130 GLY C C 1
ATOM 4289 O O . GLY C 1 131 ? 22.292 17.716 96.193 1.00 31.95 130 GLY C O 1
ATOM 4290 N N . MET C 1 132 ? 21.469 17.085 94.217 1.00 40.56 131 MET C N 1
ATOM 4291 C CA . MET C 1 132 ? 22.789 17.036 93.606 1.00 44.24 131 MET C CA 1
ATOM 4292 C C . MET C 1 132 ? 22.739 17.432 92.149 1.00 38.02 131 MET C C 1
ATOM 4293 O O . MET C 1 132 ? 21.719 17.313 91.485 1.00 34.40 131 MET C O 1
ATOM 4298 N N . HIS C 1 133 ? 23.847 18.000 91.707 1.00 37.53 132 HIS C N 1
ATOM 4299 C CA . HIS C 1 133 ? 24.055 18.325 90.329 1.00 37.47 132 HIS C CA 1
ATOM 4300 C C . HIS C 1 133 ? 25.491 17.972 90.029 1.00 40.83 132 HIS C C 1
ATOM 4301 O O . HIS C 1 133 ? 26.399 18.788 90.211 1.00 40.51 132 HIS C O 1
ATOM 4308 N N . CYS C 1 134 ? 25.677 16.753 89.536 1.00 43.83 133 CYS C N 1
ATOM 4309 C CA . CYS C 1 134 ? 26.990 16.115 89.431 1.00 47.03 133 CYS C CA 1
ATOM 4310 C C . CYS C 1 134 ? 27.328 15.610 88.063 1.00 39.71 133 CYS C C 1
ATOM 4311 O O . CYS C 1 134 ? 26.446 15.257 87.319 1.00 34.09 133 CYS C O 1
ATOM 4314 N N . LEU C 1 135 ? 28.621 15.575 87.766 1.00 41.35 134 LEU C N 1
ATOM 4315 C CA . LEU C 1 135 ? 29.169 14.830 86.650 1.00 39.49 134 LEU C CA 1
ATOM 4316 C C . LEU C 1 135 ? 29.314 13.409 87.151 1.00 40.09 134 LEU C C 1
ATOM 4317 O O . LEU C 1 135 ? 29.670 13.194 88.302 1.00 41.96 134 LEU C O 1
ATOM 4322 N N . CYS C 1 136 ? 29.011 12.439 86.305 1.00 35.74 135 CYS C N 1
ATOM 4323 C CA . CYS C 1 136 ? 28.923 11.099 86.752 1.00 37.58 135 CYS C CA 1
ATOM 4324 C C . CYS C 1 136 ? 29.284 10.144 85.629 1.00 39.28 135 CYS C C 1
ATOM 4325 O O . CYS C 1 136 ? 29.041 10.413 84.454 1.00 38.95 135 CYS C O 1
ATOM 4328 N N . LEU C 1 137 ? 29.862 9.013 85.999 1.00 39.15 136 LEU C N 1
ATOM 4329 C CA . LEU C 1 137 ? 30.075 7.915 85.075 1.00 36.82 136 LEU C CA 1
ATOM 4330 C C . LEU C 1 137 ? 29.074 6.804 85.333 1.00 37.58 136 LEU C C 1
ATOM 4331 O O . LEU C 1 137 ? 28.803 6.479 86.480 1.00 34.14 136 LEU C O 1
ATOM 4336 N N . LEU C 1 138 ? 28.543 6.233 84.260 1.00 37.12 137 LEU C N 1
ATOM 4337 C CA . LEU C 1 138 ? 27.670 5.074 84.331 1.00 39.68 137 LEU C CA 1
ATOM 4338 C C . LEU C 1 138 ? 28.242 4.051 83.393 1.00 40.45 137 LEU C C 1
ATOM 4339 O O . LEU C 1 138 ? 28.229 4.269 82.188 1.00 41.63 137 LEU C O 1
ATOM 4344 N N . ALA C 1 139 ? 28.778 2.966 83.939 1.00 41.84 138 ALA C N 1
ATOM 4345 C CA . ALA C 1 139 ? 29.497 1.975 83.161 1.00 45.15 138 ALA C CA 1
ATOM 4346 C C . ALA C 1 139 ? 28.689 0.714 83.156 1.00 49.91 138 ALA C C 1
ATOM 4347 O O . ALA C 1 139 ? 28.392 0.160 84.231 1.00 51.80 138 ALA C O 1
ATOM 4349 N N . TYR C 1 140 ? 28.337 0.261 81.955 1.00 46.80 139 TYR C N 1
ATOM 4350 C CA . TYR C 1 140 ? 27.542 -0.951 81.795 1.00 47.80 139 TYR C CA 1
ATOM 4351 C C . TYR C 1 140 ? 28.424 -2.014 81.216 1.00 49.18 139 TYR C C 1
ATOM 4352 O O . TYR C 1 140 ? 28.991 -1.839 80.145 1.00 56.84 139 TYR C O 1
ATOM 4361 N N . LEU C 1 141 ? 28.607 -3.093 81.952 1.00 56.05 140 LEU C N 1
ATOM 4362 C CA . LEU C 1 141 ? 29.388 -4.208 81.437 1.00 56.33 140 LEU C CA 1
ATOM 4363 C C . LEU C 1 141 ? 29.004 -5.457 82.183 1.00 56.75 140 LEU C C 1
ATOM 4364 O O . LEU C 1 141 ? 28.787 -5.420 83.395 1.00 48.53 140 LEU C O 1
ATOM 4369 N N . LYS C 1 142 ? 28.842 -6.535 81.412 1.00 60.22 141 LYS C N 1
ATOM 4370 C CA . LYS C 1 142 ? 28.515 -7.861 81.916 1.00 57.51 141 LYS C CA 1
ATOM 4371 C C . LYS C 1 142 ? 27.225 -7.838 82.716 1.00 55.96 141 LYS C C 1
ATOM 4372 O O . LYS C 1 142 ? 27.177 -8.365 83.818 1.00 50.94 141 LYS C O 1
ATOM 4374 N N . LYS C 1 143 ? 26.189 -7.198 82.173 1.00 62.39 142 LYS C N 1
ATOM 4375 C CA . LYS C 1 143 ? 24.859 -7.164 82.831 1.00 71.30 142 LYS C CA 1
ATOM 4376 C C . LYS C 1 143 ? 24.905 -6.377 84.162 1.00 64.23 142 LYS C C 1
ATOM 4377 O O . LYS C 1 143 ? 23.944 -6.368 84.926 1.00 57.54 142 LYS C O 1
ATOM 4383 N N . GLN C 1 144 ? 26.014 -5.679 84.396 1.00 58.17 143 GLN C N 1
ATOM 4384 C CA . GLN C 1 144 ? 26.206 -4.908 85.606 1.00 55.28 143 GLN C CA 1
ATOM 4385 C C . GLN C 1 144 ? 26.376 -3.432 85.322 1.00 50.41 143 GLN C C 1
ATOM 4386 O O . GLN C 1 144 ? 26.958 -3.068 84.322 1.00 47.78 143 GLN C O 1
ATOM 4392 N N . LEU C 1 145 ? 25.876 -2.605 86.243 1.00 51.89 144 LEU C N 1
ATOM 4393 C CA . LEU C 1 145 ? 25.948 -1.148 86.168 1.00 43.40 144 LEU C CA 1
ATOM 4394 C C . LEU C 1 145 ? 26.751 -0.584 87.329 1.00 43.10 144 LEU C C 1
ATOM 4395 O O . LEU C 1 145 ? 26.430 -0.818 88.505 1.00 43.05 144 LEU C O 1
ATOM 4400 N N . PHE C 1 146 ? 27.809 0.144 86.999 1.00 42.01 145 PHE C N 1
ATOM 4401 C CA . PHE C 1 146 ? 28.563 0.894 87.974 1.00 39.34 145 PHE C CA 1
ATOM 4402 C C . PHE C 1 146 ? 28.261 2.373 87.846 1.00 37.12 145 PHE C C 1
ATOM 4403 O O . PHE C 1 146 ? 28.258 2.918 86.745 1.00 35.05 145 PHE C O 1
ATOM 4411 N N . ILE C 1 147 ? 28.083 3.024 88.988 1.00 33.27 146 ILE C N 1
ATOM 4412 C CA . ILE C 1 147 ? 27.756 4.437 89.062 1.00 30.60 146 ILE C CA 1
ATOM 4413 C C . ILE C 1 147 ? 28.841 5.138 89.870 1.00 29.57 146 ILE C C 1
ATOM 4414 O O . ILE C 1 147 ? 29.070 4.798 91.015 1.00 29.36 146 ILE C O 1
ATOM 4419 N N . SER C 1 148 ? 29.580 6.039 89.250 1.00 29.41 147 SER C N 1
ATOM 4420 C CA . SER C 1 148 ? 30.679 6.682 89.935 1.00 29.98 147 SER C CA 1
ATOM 4421 C C . SER C 1 148 ? 30.553 8.198 89.802 1.00 32.91 147 SER C C 1
ATOM 4422 O O . SER C 1 148 ? 30.727 8.751 88.716 1.00 33.99 147 SER C O 1
ATOM 4425 N N . PHE C 1 149 ? 30.195 8.866 90.903 1.00 35.01 148 PHE C N 1
ATOM 4426 C CA . PHE C 1 149 ? 29.993 10.313 90.884 1.00 33.22 148 PHE C CA 1
ATOM 4427 C C . PHE C 1 149 ? 31.352 10.873 90.711 1.00 34.03 148 PHE C C 1
ATOM 4428 O O . PHE C 1 149 ? 32.261 10.400 91.347 1.00 38.34 148 PHE C O 1
ATOM 4436 N N . LEU C 1 150 ? 31.515 11.866 89.850 1.00 34.57 149 LEU C N 1
ATOM 4437 C CA . LEU C 1 150 ? 32.833 12.493 89.658 1.00 33.49 149 LEU C CA 1
ATOM 4438 C C . LEU C 1 150 ? 33.039 13.736 90.535 1.00 31.76 149 LEU C C 1
ATOM 4439 O O . LEU C 1 150 ? 33.870 13.734 91.413 1.00 33.90 149 LEU C O 1
ATOM 4444 N N . CYS C 1 151 ? 32.307 14.801 90.244 1.00 33.29 150 CYS C N 1
ATOM 4445 C CA . CYS C 1 151 ? 32.365 16.030 91.004 1.00 33.62 150 CYS C CA 1
ATOM 4446 C C . CYS C 1 151 ? 31.101 16.818 90.743 1.00 32.24 150 CYS C C 1
ATOM 4447 O O . CYS C 1 151 ? 30.468 16.637 89.708 1.00 31.19 150 CYS C O 1
ATOM 4450 N N . ASP C 1 152 ? 30.765 17.746 91.639 1.00 33.12 151 ASP C N 1
ATOM 4451 C CA . ASP C 1 152 ? 29.670 18.694 91.394 1.00 34.35 151 ASP C CA 1
ATOM 4452 C C . ASP C 1 152 ? 29.991 19.437 90.068 1.00 33.97 151 ASP C C 1
ATOM 4453 O O . ASP C 1 152 ? 31.171 19.703 89.772 1.00 35.08 151 ASP C O 1
ATOM 4458 N N . VAL C 1 153 ? 28.968 19.738 89.263 1.00 34.39 152 VAL C N 1
ATOM 4459 C CA . VAL C 1 153 ? 29.197 20.464 87.984 1.00 35.91 152 VAL C CA 1
ATOM 4460 C C . VAL C 1 153 ? 29.719 21.880 88.174 1.00 39.17 152 VAL C C 1
ATOM 4461 O O . VAL C 1 153 ? 30.234 22.469 87.241 1.00 40.07 152 VAL C O 1
ATOM 4465 N N . SER C 1 154 ? 29.558 22.434 89.370 1.00 42.29 153 SER C N 1
ATOM 4466 C CA . SER C 1 154 ? 29.962 23.811 89.639 1.00 41.11 153 SER C CA 1
ATOM 4467 C C . SER C 1 154 ? 31.244 23.872 90.464 1.00 41.07 153 SER C C 1
ATOM 4468 O O . SER C 1 154 ? 31.571 24.905 91.015 1.00 44.82 153 SER C O 1
ATOM 4471 N N . ASP C 1 155 ? 31.985 22.765 90.532 1.00 41.22 154 ASP C N 1
ATOM 4472 C CA . ASP C 1 155 ? 33.259 22.723 91.262 1.00 39.74 154 ASP C CA 1
ATOM 4473 C C . ASP C 1 155 ? 34.229 23.678 90.575 1.00 38.94 154 ASP C C 1
ATOM 4474 O O . ASP C 1 155 ? 34.401 23.601 89.386 1.00 40.94 154 ASP C O 1
ATOM 4479 N N . PRO C 1 156 ? 34.850 24.597 91.320 1.00 42.22 155 PRO C N 1
ATOM 4480 C CA . PRO C 1 156 ? 35.840 25.533 90.758 1.00 45.77 155 PRO C CA 1
ATOM 4481 C C . PRO C 1 156 ? 36.979 24.884 89.970 1.00 49.07 155 PRO C C 1
ATOM 4482 O O . PRO C 1 156 ? 37.537 25.501 89.063 1.00 51.67 155 PRO C O 1
ATOM 4486 N N . LEU C 1 157 ? 37.341 23.658 90.332 1.00 52.74 156 LEU C N 1
ATOM 4487 C CA . LEU C 1 157 ? 38.393 22.929 89.622 1.00 52.01 156 LEU C CA 1
ATOM 4488 C C . LEU C 1 157 ? 38.056 22.735 88.146 1.00 46.98 156 LEU C C 1
ATOM 4489 O O . LEU C 1 157 ? 38.945 22.575 87.325 1.00 45.67 156 LEU C O 1
ATOM 4494 N N . LEU C 1 158 ? 36.778 22.736 87.809 1.00 43.18 157 LEU C N 1
ATOM 4495 C CA . LEU C 1 158 ? 36.403 22.603 86.426 1.00 48.46 157 LEU C CA 1
ATOM 4496 C C . LEU C 1 158 ? 36.561 23.922 85.685 1.00 53.31 157 LEU C C 1
ATOM 4497 O O . LEU C 1 158 ? 37.023 23.895 84.552 1.00 47.23 157 LEU C O 1
ATOM 4502 N N . GLU C 1 159 ? 36.186 25.056 86.309 1.00 59.71 158 GLU C N 1
ATOM 4503 C CA . GLU C 1 159 ? 36.269 26.386 85.645 1.00 61.13 158 GLU C CA 1
ATOM 4504 C C . GLU C 1 159 ? 37.721 26.695 85.319 1.00 62.20 158 GLU C C 1
ATOM 4505 O O . GLU C 1 159 ? 38.035 26.988 84.178 1.00 66.72 158 GLU C O 1
ATOM 4507 N N . ASN C 1 160 ? 38.604 26.578 86.313 1.00 63.62 159 ASN C N 1
ATOM 4508 C CA . ASN C 1 160 ? 40.025 26.344 86.025 1.00 65.51 159 ASN C CA 1
ATOM 4509 C C . ASN C 1 160 ? 39.984 25.050 85.234 1.00 70.17 159 ASN C C 1
ATOM 4510 O O . ASN C 1 160 ? 39.134 24.227 85.533 1.00 71.67 159 ASN C O 1
ATOM 4512 N N . ASP C 1 161 ? 40.845 24.819 84.244 1.00 71.47 160 ASP C N 1
ATOM 4513 C CA . ASP C 1 161 ? 40.947 23.444 83.734 1.00 67.15 160 ASP C CA 1
ATOM 4514 C C . ASP C 1 161 ? 41.899 22.653 84.657 1.00 62.61 160 ASP C C 1
ATOM 4515 O O . ASP C 1 161 ? 42.797 22.001 84.176 1.00 65.67 160 ASP C O 1
ATOM 4517 N N . LYS C 1 162 ? 41.675 22.703 85.983 1.00 60.16 161 LYS C N 1
ATOM 4518 C CA . LYS C 1 162 ? 42.573 22.089 86.986 1.00 59.10 161 LYS C CA 1
ATOM 4519 C C . LYS C 1 162 ? 42.193 20.652 87.409 1.00 61.74 161 LYS C C 1
ATOM 4520 O O . LYS C 1 162 ? 42.935 20.005 88.153 1.00 62.96 161 LYS C O 1
ATOM 4522 N N . LEU C 1 163 ? 41.031 20.165 86.969 1.00 59.36 162 LEU C N 1
ATOM 4523 C CA . LEU C 1 163 ? 40.640 18.747 87.121 1.00 58.47 162 LEU C CA 1
ATOM 4524 C C . LEU C 1 163 ? 40.181 18.243 85.764 1.00 58.89 162 LEU C C 1
ATOM 4525 O O . LEU C 1 163 ? 39.349 18.896 85.109 1.00 66.51 162 LEU C O 1
ATOM 4530 N N . GLN C 1 164 ? 40.719 17.108 85.343 1.00 56.32 163 GLN C N 1
ATOM 4531 C CA . GLN C 1 164 ? 40.427 16.535 84.056 1.00 62.16 163 GLN C CA 1
ATOM 4532 C C . GLN C 1 164 ? 39.350 15.465 84.191 1.00 54.32 163 GLN C C 1
ATOM 4533 O O . GLN C 1 164 ? 39.517 14.508 84.892 1.00 46.98 163 GLN C O 1
ATOM 4539 N N . VAL C 1 165 ? 38.284 15.619 83.431 1.00 53.35 164 VAL C N 1
ATOM 4540 C CA . VAL C 1 165 ? 37.051 14.854 83.590 1.00 48.49 164 VAL C CA 1
ATOM 4541 C C . VAL C 1 165 ? 36.619 14.100 82.308 1.00 47.47 164 VAL C C 1
ATOM 4542 O O . VAL C 1 165 ? 35.502 13.564 82.205 1.00 49.57 164 VAL C O 1
ATOM 4546 N N . ASP C 1 166 ? 37.511 14.092 81.318 1.00 48.35 165 ASP C N 1
ATOM 4547 C CA . ASP C 1 166 ? 37.374 13.292 80.106 1.00 46.33 165 ASP C CA 1
ATOM 4548 C C . ASP C 1 166 ? 37.979 11.905 80.355 1.00 42.31 165 ASP C C 1
ATOM 4549 O O . ASP C 1 166 ? 39.186 11.763 80.474 1.00 40.47 165 ASP C O 1
ATOM 4554 N N . PRO C 1 167 ? 37.141 10.863 80.443 1.00 45.92 166 PRO C N 1
ATOM 4555 C CA . PRO C 1 167 ? 37.707 9.539 80.773 1.00 46.12 166 PRO C CA 1
ATOM 4556 C C . PRO C 1 167 ? 38.608 8.929 79.700 1.00 48.49 166 PRO C C 1
ATOM 4557 O O . PRO C 1 167 ? 39.173 7.861 79.936 1.00 47.39 166 PRO C O 1
ATOM 4561 N N . SER C 1 168 ? 38.758 9.620 78.565 1.00 53.22 167 SER C N 1
ATOM 4562 C CA . SER C 1 168 ? 39.488 9.114 77.398 1.00 59.21 167 SER C CA 1
ATOM 4563 C C . SER C 1 168 ? 40.646 9.976 76.810 1.00 61.24 167 SER C C 1
ATOM 4564 O O . SER C 1 168 ? 40.941 9.796 75.637 1.00 60.14 167 SER C O 1
ATOM 4567 N N . GLY C 1 169 ? 41.361 10.846 77.537 1.00 64.47 168 GLY C N 1
ATOM 4568 C CA . GLY C 1 169 ? 41.390 10.979 78.981 1.00 65.26 168 GLY C CA 1
ATOM 4569 C C . GLY C 1 169 ? 42.788 10.730 79.530 1.00 62.38 168 GLY C C 1
ATOM 4570 O O . GLY C 1 169 ? 42.962 9.820 80.361 1.00 51.64 168 GLY C O 1
ATOM 4571 N N . PRO C 1 170 ? 43.785 11.545 79.094 1.00 71.85 169 PRO C N 1
ATOM 4572 C CA . PRO C 1 170 ? 45.208 11.250 79.408 1.00 68.92 169 PRO C CA 1
ATOM 4573 C C . PRO C 1 170 ? 45.506 11.256 80.918 1.00 68.33 169 PRO C C 1
ATOM 4574 O O . PRO C 1 170 ? 46.241 10.386 81.411 1.00 68.43 169 PRO C O 1
ATOM 4578 N N . ASN C 1 171 ? 44.910 12.195 81.651 1.00 66.65 170 ASN C N 1
ATOM 4579 C CA . ASN C 1 171 ? 45.123 12.230 83.113 1.00 71.06 170 ASN C CA 1
ATOM 4580 C C . ASN C 1 171 ? 43.854 12.555 83.871 1.00 66.50 170 ASN C C 1
ATOM 4581 O O . ASN C 1 171 ? 43.700 13.595 84.514 1.00 71.22 170 ASN C O 1
ATOM 4586 N N . PHE C 1 172 ? 42.964 11.579 83.742 1.00 57.77 171 PHE C N 1
ATOM 4587 C CA . PHE C 1 172 ? 41.603 11.573 84.257 1.00 53.74 171 PHE C CA 1
ATOM 4588 C C . PHE C 1 172 ? 41.600 11.518 85.769 1.00 50.10 171 PHE C C 1
ATOM 4589 O O . PHE C 1 172 ? 42.102 10.578 86.349 1.00 49.74 171 PHE C O 1
ATOM 4597 N N . MET C 1 173 ? 41.014 12.526 86.388 1.00 45.06 172 MET C N 1
ATOM 4598 C CA . MET C 1 173 ? 40.806 12.523 87.819 1.00 47.78 172 MET C CA 1
ATOM 4599 C C . MET C 1 173 ? 42.131 12.396 88.572 1.00 47.19 172 MET C C 1
ATOM 4600 O O . MET C 1 173 ? 42.328 11.470 89.356 1.00 47.77 172 MET C O 1
ATOM 4605 N N . GLY C 1 174 ? 43.000 13.386 88.343 1.00 52.52 173 GLY C N 1
ATOM 4606 C CA . GLY C 1 174 ? 44.318 13.500 88.980 1.00 57.27 173 GLY C CA 1
ATOM 4607 C C . GLY C 1 174 ? 44.328 13.927 90.445 1.00 59.94 173 GLY C C 1
ATOM 4608 O O . GLY C 1 174 ? 43.278 13.958 91.110 1.00 62.67 173 GLY C O 1
ATOM 4609 N N . LYS C 1 175 ? 45.528 14.229 90.947 1.00 62.47 174 LYS C N 1
ATOM 4610 C CA . LYS C 1 175 ? 45.748 14.503 92.383 1.00 60.37 174 LYS C CA 1
ATOM 4611 C C . LYS C 1 175 ? 44.842 15.612 92.954 1.00 59.51 174 LYS C C 1
ATOM 4612 O O . LYS C 1 175 ? 44.369 15.513 94.114 1.00 57.12 174 LYS C O 1
ATOM 4614 N N . ARG C 1 176 ? 44.569 16.638 92.139 1.00 51.79 175 ARG C N 1
ATOM 4615 C CA . ARG C 1 176 ? 43.700 17.742 92.559 1.00 47.84 175 ARG C CA 1
ATOM 4616 C C . ARG C 1 176 ? 42.242 17.315 92.865 1.00 49.01 175 ARG C C 1
ATOM 4617 O O . ARG C 1 176 ? 41.478 18.070 93.467 1.00 51.58 175 ARG C O 1
ATOM 4619 N N . ALA C 1 177 ? 41.846 16.095 92.506 1.00 52.11 176 ALA C N 1
ATOM 4620 C CA . ALA C 1 177 ? 40.484 15.633 92.844 1.00 52.83 176 ALA C CA 1
ATOM 4621 C C . ALA C 1 177 ? 40.246 15.529 94.329 1.00 50.16 176 ALA C C 1
ATOM 4622 O O . ALA C 1 177 ? 39.106 15.547 94.774 1.00 47.84 176 ALA C O 1
ATOM 4624 N N . LEU C 1 178 ? 41.315 15.422 95.101 1.00 51.95 177 LEU C N 1
ATOM 4625 C CA . LEU C 1 178 ? 41.171 15.429 96.554 1.00 52.83 177 LEU C CA 1
ATOM 4626 C C . LEU C 1 178 ? 40.623 16.766 97.095 1.00 48.90 177 LEU C C 1
ATOM 4627 O O . LEU C 1 178 ? 40.151 16.758 98.201 1.00 42.81 177 LEU C O 1
ATOM 4632 N N . GLU C 1 179 ? 40.670 17.877 96.333 1.00 46.23 178 GLU C N 1
ATOM 4633 C CA . GLU C 1 179 ? 40.090 19.173 96.752 1.00 48.52 178 GLU C CA 1
ATOM 4634 C C . GLU C 1 179 ? 38.662 19.370 96.222 1.00 46.01 178 GLU C C 1
ATOM 4635 O O . GLU C 1 179 ? 38.186 20.505 96.139 1.00 43.03 178 GLU C O 1
ATOM 4641 N N . ARG C 1 180 ? 37.998 18.295 95.806 1.00 42.48 179 ARG C N 1
ATOM 4642 C CA . ARG C 1 180 ? 36.619 18.394 95.313 1.00 44.30 179 ARG C CA 1
ATOM 4643 C C . ARG C 1 180 ? 35.680 18.976 96.335 1.00 41.56 179 ARG C C 1
ATOM 4644 O O . ARG C 1 180 ? 35.770 18.672 97.516 1.00 47.83 179 ARG C O 1
ATOM 4652 N N . ILE C 1 181 ? 34.711 19.740 95.861 1.00 40.01 180 ILE C N 1
ATOM 4653 C CA . ILE C 1 181 ? 33.680 20.264 96.751 1.00 39.41 180 ILE C CA 1
ATOM 4654 C C . ILE C 1 181 ? 32.585 19.243 97.009 1.00 38.99 180 ILE C C 1
ATOM 4655 O O . ILE C 1 181 ? 32.540 18.203 96.349 1.00 41.30 180 ILE C O 1
ATOM 4660 N N . SER C 1 182 ? 31.703 19.556 97.958 1.00 36.73 181 SER C N 1
ATOM 4661 C CA . SER C 1 182 ? 30.548 18.714 98.297 1.00 37.56 181 SER C CA 1
ATOM 4662 C C . SER C 1 182 ? 29.869 18.166 97.067 1.00 33.32 181 SER C C 1
ATOM 4663 O O . SER C 1 182 ? 29.545 18.919 96.184 1.00 30.92 181 SER C O 1
ATOM 4666 N N . LEU C 1 183 ? 29.632 16.863 97.021 1.00 35.00 182 LEU C N 1
ATOM 4667 C CA . LEU C 1 183 ? 28.761 16.283 95.981 1.00 33.92 182 LEU C CA 1
ATOM 4668 C C . LEU C 1 183 ? 27.285 16.487 96.316 1.00 31.25 182 LEU C C 1
ATOM 4669 O O . LEU C 1 183 ? 26.448 16.492 95.419 1.00 30.22 182 LEU C O 1
ATOM 4674 N N . ILE C 1 184 ? 26.969 16.637 97.602 1.00 27.74 183 ILE C N 1
ATOM 4675 C CA . ILE C 1 184 ? 25.592 16.848 98.021 1.00 32.75 183 ILE C CA 1
ATOM 4676 C C . ILE C 1 184 ? 25.309 18.313 98.370 1.00 34.18 183 ILE C C 1
ATOM 4677 O O . ILE C 1 184 ? 25.908 18.869 99.304 1.00 36.84 183 ILE C O 1
ATOM 4682 N N . ARG C 1 185 ? 24.344 18.906 97.671 1.00 34.43 184 ARG C N 1
ATOM 4683 C CA . ARG C 1 185 ? 24.031 20.319 97.817 1.00 32.51 184 ARG C CA 1
ATOM 4684 C C . ARG C 1 185 ? 23.068 20.609 98.945 1.00 33.91 184 ARG C C 1
ATOM 4685 O O . ARG C 1 185 ? 23.115 21.665 99.558 1.00 33.25 184 ARG C O 1
ATOM 4693 N N . ASN C 1 186 ? 22.152 19.689 99.186 1.00 35.36 185 ASN C N 1
ATOM 4694 C CA . ASN C 1 186 ? 21.242 19.817 100.316 1.00 33.85 185 ASN C CA 1
ATOM 4695 C C . ASN C 1 186 ? 20.715 18.448 100.704 1.00 33.82 185 ASN C C 1
ATOM 4696 O O . ASN C 1 186 ? 20.691 17.503 99.916 1.00 33.79 185 ASN C O 1
ATOM 4701 N N . ILE C 1 187 ? 20.289 18.341 101.942 1.00 37.89 186 ILE C N 1
ATOM 4702 C CA . ILE C 1 187 ? 19.848 17.066 102.487 1.00 37.94 186 ILE C CA 1
ATOM 4703 C C . ILE C 1 187 ? 19.049 17.325 103.754 1.00 35.75 186 ILE C C 1
ATOM 4704 O O . ILE C 1 187 ? 19.415 18.213 104.518 1.00 34.04 186 ILE C O 1
ATOM 4709 N N . LYS C 1 188 ? 17.979 16.559 103.966 1.00 35.49 187 LYS C N 1
ATOM 4710 C CA . LYS C 1 188 ? 17.187 16.616 105.198 1.00 37.83 187 LYS C CA 1
ATOM 4711 C C . LYS C 1 188 ? 17.114 15.227 105.840 1.00 35.66 187 LYS C C 1
ATOM 4712 O O . LYS C 1 188 ? 17.143 14.212 105.142 1.00 31.15 187 LYS C O 1
ATOM 4718 N N . ILE C 1 189 ? 17.061 15.199 107.172 1.00 37.16 188 ILE C N 1
ATOM 4719 C CA . ILE C 1 189 ? 16.896 13.986 107.961 1.00 37.93 188 ILE C CA 1
ATOM 4720 C C . ILE C 1 189 ? 15.765 14.220 108.970 1.00 41.87 188 ILE C C 1
ATOM 4721 O O . ILE C 1 189 ? 15.730 15.242 109.617 1.00 40.20 188 ILE C O 1
ATOM 4726 N N . HIS C 1 190 ? 14.838 13.268 109.081 1.00 42.92 189 HIS C N 1
ATOM 4727 C CA . HIS C 1 190 ? 13.700 13.362 110.008 1.00 41.66 189 HIS C CA 1
ATOM 4728 C C . HIS C 1 190 ? 13.571 12.075 110.823 1.00 42.15 189 HIS C C 1
ATOM 4729 O O . HIS C 1 190 ? 13.755 10.986 110.316 1.00 46.45 189 HIS C O 1
ATOM 4731 N N . THR C 1 191 ? 13.264 12.232 112.099 1.00 46.78 190 THR C N 1
ATOM 4732 C CA . THR C 1 191 ? 13.235 11.136 113.063 1.00 51.19 190 THR C CA 1
ATOM 4733 C C . THR C 1 191 ? 11.839 10.992 113.649 1.00 52.90 190 THR C C 1
ATOM 4734 O O . THR C 1 191 ? 11.158 11.991 113.880 1.00 49.83 190 THR C O 1
ATOM 4738 N N . GLU C 1 192 ? 11.404 9.763 113.904 1.00 59.11 191 GLU C N 1
ATOM 4739 C CA . GLU C 1 192 ? 10.203 9.564 114.766 1.00 64.05 191 GLU C CA 1
ATOM 4740 C C . GLU C 1 192 ? 10.380 8.580 115.953 1.00 54.89 191 GLU C C 1
ATOM 4741 O O . GLU C 1 192 ? 11.251 7.688 115.937 1.00 49.73 191 GLU C O 1
ATOM 4747 N N . GLU C 1 200 ? 8.177 14.182 128.585 1.00 93.93 199 GLU C N 1
ATOM 4748 C CA . GLU C 1 200 ? 9.430 13.492 128.227 1.00 99.70 199 GLU C CA 1
ATOM 4749 C C . GLU C 1 200 ? 9.723 13.502 126.717 1.00 98.32 199 GLU C C 1
ATOM 4750 O O . GLU C 1 200 ? 9.072 12.773 125.977 1.00 116.85 199 GLU C O 1
ATOM 4756 N N . GLY C 1 201 ? 10.720 14.266 126.257 1.00 82.27 200 GLY C N 1
ATOM 4757 C CA . GLY C 1 201 ? 11.727 14.882 127.116 1.00 82.86 200 GLY C CA 1
ATOM 4758 C C . GLY C 1 201 ? 12.973 15.279 126.341 1.00 78.27 200 GLY C C 1
ATOM 4759 O O . GLY C 1 201 ? 12.890 15.662 125.172 1.00 68.98 200 GLY C O 1
ATOM 4760 N N . SER C 1 202 ? 14.129 15.148 127.001 1.00 71.91 201 SER C N 1
ATOM 4761 C CA . SER C 1 202 ? 15.452 15.430 126.402 1.00 67.21 201 SER C CA 1
ATOM 4762 C C . SER C 1 202 ? 16.053 14.164 125.720 1.00 59.95 201 SER C C 1
ATOM 4763 O O . SER C 1 202 ? 17.279 13.864 125.744 1.00 54.81 201 SER C O 1
ATOM 4766 N N . VAL C 1 203 ? 15.142 13.412 125.141 1.00 52.29 202 VAL C N 1
ATOM 4767 C CA . VAL C 1 203 ? 15.430 12.448 124.111 1.00 54.62 202 VAL C CA 1
ATOM 4768 C C . VAL C 1 203 ? 15.897 13.259 122.896 1.00 51.80 202 VAL C C 1
ATOM 4769 O O . VAL C 1 203 ? 16.779 12.833 122.163 1.00 44.40 202 VAL C O 1
ATOM 4773 N N . LEU C 1 204 ? 15.306 14.446 122.720 1.00 56.21 203 LEU C N 1
ATOM 4774 C CA . LEU C 1 204 ? 15.499 15.257 121.520 1.00 54.64 203 LEU C CA 1
ATOM 4775 C C . LEU C 1 204 ? 16.926 15.760 121.384 1.00 49.52 203 LEU C C 1
ATOM 4776 O O . LEU C 1 204 ? 17.402 15.942 120.289 1.00 50.27 203 LEU C O 1
ATOM 4781 N N . ARG C 1 205 ? 17.637 15.982 122.470 1.00 44.40 204 ARG C N 1
ATOM 4782 C CA . ARG C 1 205 ? 19.007 16.410 122.276 1.00 47.63 204 ARG C CA 1
ATOM 4783 C C . ARG C 1 205 ? 19.858 15.240 121.765 1.00 42.23 204 ARG C C 1
ATOM 4784 O O . ARG C 1 205 ? 20.812 15.448 121.018 1.00 40.70 204 ARG C O 1
ATOM 4792 N N . SER C 1 206 ? 19.533 14.020 122.188 1.00 39.45 205 SER C N 1
ATOM 4793 C CA . SER C 1 206 ? 20.258 12.855 121.718 1.00 37.56 205 SER C CA 1
ATOM 4794 C C . SER C 1 206 ? 19.839 12.537 120.296 1.00 32.90 205 SER C C 1
ATOM 4795 O O . SER C 1 206 ? 20.701 12.169 119.482 1.00 27.71 205 SER C O 1
ATOM 4798 N N . VAL C 1 207 ? 18.552 12.709 119.985 1.00 30.88 206 VAL C N 1
ATOM 4799 C CA . VAL C 1 207 ? 18.160 12.577 118.579 1.00 35.30 206 VAL C CA 1
ATOM 4800 C C . VAL C 1 207 ? 18.919 13.592 117.732 1.00 34.51 206 VAL C C 1
ATOM 4801 O O . VAL C 1 207 ? 19.396 13.228 116.690 1.00 34.78 206 VAL C O 1
ATOM 4805 N N . GLY C 1 208 ? 19.087 14.823 118.203 1.00 35.24 207 GLY C N 1
ATOM 4806 C CA . GLY C 1 208 ? 19.783 15.844 117.432 1.00 35.89 207 GLY C CA 1
ATOM 4807 C C . GLY C 1 208 ? 21.235 15.452 117.181 1.00 35.04 207 GLY C C 1
ATOM 4808 O O . GLY C 1 208 ? 21.766 15.666 116.120 1.00 33.76 207 GLY C O 1
ATOM 4809 N N . LYS C 1 209 ? 21.883 14.868 118.161 1.00 34.95 208 LYS C N 1
ATOM 4810 C CA . LYS C 1 209 ? 23.253 14.421 117.950 1.00 36.57 208 LYS C CA 1
ATOM 4811 C C . LYS C 1 209 ? 23.269 13.342 116.875 1.00 37.47 208 LYS C C 1
ATOM 4812 O O . LYS C 1 209 ? 24.161 13.318 116.030 1.00 35.63 208 LYS C O 1
ATOM 4818 N N . LEU C 1 210 ? 22.272 12.453 116.903 1.00 36.68 209 LEU C N 1
ATOM 4819 C CA . LEU C 1 210 ? 22.191 11.363 115.927 1.00 38.53 209 LEU C CA 1
ATOM 4820 C C . LEU C 1 210 ? 21.906 11.879 114.495 1.00 37.11 209 LEU C C 1
ATOM 4821 O O . LEU C 1 210 ? 22.514 11.414 113.514 1.00 37.07 209 LEU C O 1
ATOM 4826 N N . GLU C 1 211 ? 20.968 12.805 114.378 1.00 35.64 210 GLU C N 1
ATOM 4827 C CA . GLU C 1 211 ? 20.698 13.442 113.083 1.00 36.81 210 GLU C CA 1
ATOM 4828 C C . GLU C 1 211 ? 21.979 14.063 112.486 1.00 35.03 210 GLU C C 1
ATOM 4829 O O . GLU C 1 211 ? 22.349 13.726 111.381 1.00 31.70 210 GLU C O 1
ATOM 4835 N N . GLU C 1 212 ? 22.667 14.907 113.248 1.00 35.86 211 GLU C N 1
ATOM 4836 C CA . GLU C 1 212 ? 23.979 15.487 112.836 1.00 37.65 211 GLU C CA 1
ATOM 4837 C C . GLU C 1 212 ? 24.948 14.399 112.445 1.00 33.79 211 GLU C C 1
ATOM 4838 O O . GLU C 1 212 ? 25.596 14.488 111.432 1.00 36.16 211 GLU C O 1
ATOM 4844 N N . PHE C 1 213 ? 25.077 13.391 113.291 1.00 33.32 212 PHE C N 1
ATOM 4845 C CA . PHE C 1 213 ? 25.992 12.300 113.021 1.00 30.79 212 PHE C CA 1
ATOM 4846 C C . PHE C 1 213 ? 25.673 11.597 111.687 1.00 32.90 212 PHE C C 1
ATOM 4847 O O . PHE C 1 213 ? 26.580 11.362 110.872 1.00 31.12 212 PHE C O 1
ATOM 4855 N N . LEU C 1 214 ? 24.400 11.316 111.451 1.00 29.55 213 LEU C N 1
ATOM 4856 C CA . LEU C 1 214 ? 23.995 10.622 110.247 1.00 33.05 213 LEU C CA 1
ATOM 4857 C C . LEU C 1 214 ? 24.116 11.378 108.943 1.00 33.14 213 LEU C C 1
ATOM 4858 O O . LEU C 1 214 ? 24.373 10.777 107.910 1.00 29.33 213 LEU C O 1
ATOM 4863 N N . VAL C 1 215 ? 23.855 12.677 108.976 1.00 33.48 214 VAL C N 1
ATOM 4864 C CA . VAL C 1 215 ? 24.021 13.496 107.793 1.00 35.66 214 VAL C CA 1
ATOM 4865 C C . VAL C 1 215 ? 25.502 13.469 107.432 1.00 34.59 214 VAL C C 1
ATOM 4866 O O . VAL C 1 215 ? 25.874 13.236 106.288 1.00 32.53 214 VAL C O 1
ATOM 4870 N N . ASP C 1 216 ? 26.357 13.656 108.428 1.00 34.22 215 ASP C N 1
ATOM 4871 C CA . ASP C 1 216 ? 27.781 13.691 108.160 1.00 35.39 215 ASP C CA 1
ATOM 4872 C C . ASP C 1 216 ? 28.223 12.329 107.626 1.00 36.68 215 ASP C C 1
ATOM 4873 O O . ASP C 1 216 ? 28.964 12.257 106.653 1.00 39.89 215 ASP C O 1
ATOM 4878 N N . LEU C 1 217 ? 27.747 11.265 108.256 1.00 38.01 216 LEU C N 1
ATOM 4879 C CA . LEU C 1 217 ? 28.110 9.904 107.848 1.00 36.06 216 LEU C CA 1
ATOM 4880 C C . LEU C 1 217 ? 27.693 9.681 106.393 1.00 35.16 216 LEU C C 1
ATOM 4881 O O . LEU C 1 217 ? 28.499 9.262 105.559 1.00 34.24 216 LEU C O 1
ATOM 4886 N N . PHE C 1 218 ? 26.451 9.998 106.086 1.00 33.23 217 PHE C N 1
ATOM 4887 C CA . PHE C 1 218 ? 25.946 9.749 104.756 1.00 35.14 217 PHE C CA 1
ATOM 4888 C C . PHE C 1 218 ? 26.733 10.516 103.711 1.00 33.05 217 PHE C C 1
ATOM 4889 O O . PHE C 1 218 ? 26.980 9.987 102.639 1.00 33.96 217 PHE C O 1
ATOM 4897 N N . ARG C 1 219 ? 27.091 11.757 104.018 1.00 34.00 218 ARG C N 1
ATOM 4898 C CA . ARG C 1 219 ? 27.958 12.575 103.154 1.00 36.34 218 ARG C CA 1
ATOM 4899 C C . ARG C 1 219 ? 29.274 11.881 102.901 1.00 36.13 218 ARG C C 1
ATOM 4900 O O . ARG C 1 219 ? 29.777 11.849 101.780 1.00 35.80 218 ARG C O 1
ATOM 4908 N N . ASN C 1 220 ? 29.856 11.365 103.971 1.00 36.50 219 ASN C N 1
ATOM 4909 C CA . ASN C 1 220 ? 31.160 10.732 103.866 1.00 38.37 219 ASN C CA 1
ATOM 4910 C C . ASN C 1 220 ? 31.086 9.398 103.106 1.00 38.33 219 ASN C C 1
ATOM 4911 O O . ASN C 1 220 ? 31.995 9.089 102.372 1.00 44.98 219 ASN C O 1
ATOM 4916 N N . LEU C 1 221 ? 30.018 8.628 103.292 1.00 33.45 220 LEU C N 1
ATOM 4917 C CA . LEU C 1 221 ? 29.850 7.337 102.626 1.00 35.56 220 LEU C CA 1
ATOM 4918 C C . LEU C 1 221 ? 29.687 7.552 101.118 1.00 37.03 220 LEU C C 1
ATOM 4919 O O . LEU C 1 221 ? 30.301 6.842 100.326 1.00 39.54 220 LEU C O 1
ATOM 4924 N N . ILE C 1 222 ? 28.916 8.559 100.711 1.00 36.01 221 ILE C N 1
ATOM 4925 C CA . ILE C 1 222 ? 28.802 8.881 99.286 1.00 33.57 221 ILE C CA 1
ATOM 4926 C C . ILE C 1 222 ? 30.136 9.350 98.741 1.00 34.74 221 ILE C C 1
ATOM 4927 O O . ILE C 1 222 ? 30.556 8.916 97.674 1.00 36.51 221 ILE C O 1
ATOM 4932 N N . ARG C 1 223 ? 30.805 10.243 99.473 1.00 33.92 222 ARG C N 1
ATOM 4933 C CA . ARG C 1 223 ? 32.082 10.764 99.049 1.00 34.70 222 ARG C CA 1
ATOM 4934 C C . ARG C 1 223 ? 33.128 9.666 98.876 1.00 33.24 222 ARG C C 1
ATOM 4935 O O . ARG C 1 223 ? 33.841 9.635 97.874 1.00 33.61 222 ARG C O 1
ATOM 4943 N N . LYS C 1 224 ? 33.239 8.781 99.841 1.00 33.72 223 LYS C N 1
ATOM 4944 C CA . LYS C 1 224 ? 34.323 7.796 99.849 1.00 37.62 223 LYS C CA 1
ATOM 4945 C C . LYS C 1 224 ? 34.007 6.505 99.083 1.00 35.80 223 LYS C C 1
ATOM 4946 O O . LYS C 1 224 ? 34.924 5.857 98.619 1.00 37.20 223 LYS C O 1
ATOM 4952 N N . GLU C 1 225 ? 32.732 6.140 98.966 1.00 33.97 224 GLU C N 1
ATOM 4953 C CA . GLU C 1 225 ? 32.319 4.852 98.382 1.00 34.36 224 GLU C CA 1
ATOM 4954 C C . GLU C 1 225 ? 31.488 4.920 97.089 1.00 33.67 224 GLU C C 1
ATOM 4955 O O . GLU C 1 225 ? 31.336 3.892 96.418 1.00 33.74 224 GLU C O 1
ATOM 4961 N N . ALA C 1 226 ? 30.917 6.086 96.768 1.00 31.04 225 ALA C N 1
ATOM 4962 C CA . ALA C 1 226 ? 30.151 6.222 95.557 1.00 30.56 225 ALA C CA 1
ATOM 4963 C C . ALA C 1 226 ? 30.775 7.165 94.596 1.00 29.84 225 ALA C C 1
ATOM 4964 O O . ALA C 1 226 ? 30.295 7.317 93.483 1.00 32.05 225 ALA C O 1
ATOM 4966 N N . ALA C 1 227 ? 31.866 7.799 94.979 1.00 31.18 226 ALA C N 1
ATOM 4967 C CA . ALA C 1 227 ? 32.518 8.749 94.085 1.00 31.76 226 ALA C CA 1
ATOM 4968 C C . ALA C 1 227 ? 33.868 8.264 93.652 1.00 31.36 226 ALA C C 1
ATOM 4969 O O . ALA C 1 227 ? 34.586 7.655 94.425 1.00 32.72 226 ALA C O 1
ATOM 4971 N N . TRP C 1 228 ? 34.228 8.553 92.416 1.00 33.46 227 TRP C N 1
ATOM 4972 C CA . TRP C 1 228 ? 35.502 8.085 91.868 1.00 35.51 227 TRP C CA 1
ATOM 4973 C C . TRP C 1 228 ? 36.605 8.444 92.857 1.00 34.70 227 TRP C C 1
ATOM 4974 O O . TRP C 1 228 ? 36.550 9.530 93.420 1.00 34.84 227 TRP C O 1
ATOM 4985 N N . PRO C 1 229 ? 37.588 7.569 93.083 1.00 34.98 228 PRO C N 1
ATOM 4986 C CA . PRO C 1 229 ? 37.746 6.272 92.383 1.00 39.39 228 PRO C CA 1
ATOM 4987 C C . PRO C 1 229 ? 36.923 5.075 92.861 1.00 37.18 228 PRO C C 1
ATOM 4988 O O . PRO C 1 229 ? 37.203 3.955 92.453 1.00 37.02 228 PRO C O 1
ATOM 4992 N N . SER C 1 230 ? 35.922 5.307 93.698 1.00 37.42 229 SER C N 1
ATOM 4993 C CA . SER C 1 230 ? 34.999 4.263 94.080 1.00 36.98 229 SER C CA 1
ATOM 4994 C C . SER C 1 230 ? 33.762 4.373 93.236 1.00 35.19 229 SER C C 1
ATOM 4995 O O . SER C 1 230 ? 33.643 5.294 92.434 1.00 32.93 229 SER C O 1
ATOM 4998 N N . TRP C 1 231 ? 32.855 3.412 93.425 1.00 33.95 230 TRP C N 1
ATOM 4999 C CA . TRP C 1 231 ? 31.614 3.393 92.718 1.00 32.57 230 TRP C CA 1
ATOM 5000 C C . TRP C 1 231 ? 30.618 2.460 93.341 1.00 33.71 230 TRP C C 1
ATOM 5001 O O . TRP C 1 231 ? 30.983 1.596 94.113 1.00 33.46 230 TRP C O 1
ATOM 5012 N N . ILE C 1 232 ? 29.355 2.660 92.994 1.00 33.54 231 ILE C N 1
ATOM 5013 C CA . ILE C 1 232 ? 28.293 1.812 93.435 1.00 36.73 231 ILE C CA 1
ATOM 5014 C C . ILE C 1 232 ? 28.169 0.716 92.378 1.00 43.16 231 ILE C C 1
ATOM 5015 O O . ILE C 1 232 ? 27.945 0.988 91.182 1.00 33.10 231 ILE C O 1
ATOM 5020 N N . ASP C 1 233 ? 28.276 -0.532 92.821 1.00 47.60 232 ASP C N 1
ATOM 5021 C CA . ASP C 1 233 ? 28.127 -1.678 91.929 1.00 48.97 232 ASP C CA 1
ATOM 5022 C C . ASP C 1 233 ? 26.740 -2.302 92.086 1.00 50.09 232 ASP C C 1
ATOM 5023 O O . ASP C 1 233 ? 26.388 -2.778 93.172 1.00 50.45 232 ASP C O 1
ATOM 5028 N N . LEU C 1 234 ? 25.960 -2.293 91.002 1.00 46.76 233 LEU C N 1
ATOM 5029 C CA . LEU C 1 234 ? 24.638 -2.911 90.978 1.00 46.79 233 LEU C CA 1
ATOM 5030 C C . LEU C 1 234 ? 24.570 -3.986 89.899 1.00 54.38 233 LEU C C 1
ATOM 5031 O O . LEU C 1 234 ? 25.420 -4.049 89.006 1.00 63.02 233 LEU C O 1
ATOM 5036 N N . ASP C 1 235 ? 23.576 -4.860 89.988 1.00 60.94 234 ASP C N 1
ATOM 5037 C CA . ASP C 1 235 ? 23.448 -5.922 88.998 1.00 65.24 234 ASP C CA 1
ATOM 5038 C C . ASP C 1 235 ? 22.317 -5.665 88.008 1.00 71.09 234 ASP C C 1
ATOM 5039 O O . ASP C 1 235 ? 21.624 -6.564 87.519 1.00 78.93 234 ASP C O 1
ATOM 5044 N N . HIS D 1 1 ? 23.544 -5.071 143.903 1.00 68.15 0 HIS D N 1
ATOM 5045 C CA . HIS D 1 1 ? 23.351 -6.286 144.759 1.00 64.47 0 HIS D CA 1
ATOM 5046 C C . HIS D 1 1 ? 24.704 -6.937 144.945 1.00 60.40 0 HIS D C 1
ATOM 5047 O O . HIS D 1 1 ? 25.551 -6.206 145.422 1.00 65.83 0 HIS D O 1
ATOM 5054 N N . MET D 1 2 ? 24.968 -8.212 144.606 1.00 47.56 1 MET D N 1
ATOM 5055 C CA . MET D 1 2 ? 26.339 -8.738 144.808 1.00 49.18 1 MET D CA 1
ATOM 5056 C C . MET D 1 2 ? 26.976 -9.025 143.469 1.00 45.61 1 MET D C 1
ATOM 5057 O O . MET D 1 2 ? 26.413 -9.770 142.696 1.00 44.92 1 MET D O 1
ATOM 5059 N N . SER D 1 3 ? 28.128 -8.411 143.200 1.00 48.29 2 SER D N 1
ATOM 5060 C CA . SER D 1 3 ? 29.007 -8.869 142.117 1.00 50.61 2 SER D CA 1
ATOM 5061 C C . SER D 1 3 ? 29.622 -10.174 142.533 1.00 51.85 2 SER D C 1
ATOM 5062 O O . SER D 1 3 ? 29.788 -10.454 143.733 1.00 50.88 2 SER D O 1
ATOM 5065 N N . VAL D 1 4 ? 29.875 -11.009 141.527 1.00 51.39 3 VAL D N 1
ATOM 5066 C CA . VAL D 1 4 ? 30.354 -12.372 141.733 1.00 51.20 3 VAL D CA 1
ATOM 5067 C C . VAL D 1 4 ? 31.506 -12.577 140.771 1.00 51.63 3 VAL D C 1
ATOM 5068 O O . VAL D 1 4 ? 31.361 -12.318 139.578 1.00 51.38 3 VAL D O 1
ATOM 5072 N N . GLU D 1 5 ? 32.649 -13.010 141.294 1.00 49.85 4 GLU D N 1
ATOM 5073 C CA . GLU D 1 5 ? 33.752 -13.409 140.450 1.00 53.68 4 GLU D CA 1
ATOM 5074 C C . GLU D 1 5 ? 33.432 -14.774 139.838 1.00 54.61 4 GLU D C 1
ATOM 5075 O O . GLU D 1 5 ? 32.617 -15.528 140.375 1.00 53.99 4 GLU D O 1
ATOM 5081 N N . ILE D 1 6 ? 34.061 -15.083 138.708 1.00 57.32 5 ILE D N 1
ATOM 5082 C CA . ILE D 1 6 ? 33.949 -16.409 138.111 1.00 63.57 5 ILE D CA 1
ATOM 5083 C C . ILE D 1 6 ? 35.224 -16.791 137.363 1.00 64.09 5 ILE D C 1
ATOM 5084 O O . ILE D 1 6 ? 35.923 -15.949 136.794 1.00 60.23 5 ILE D O 1
ATOM 5089 N N . ASP D 1 7 ? 35.500 -18.091 137.365 1.00 65.82 6 ASP D N 1
ATOM 5090 C CA . ASP D 1 7 ? 36.749 -18.616 136.846 1.00 65.20 6 ASP D CA 1
ATOM 5091 C C . ASP D 1 7 ? 36.703 -18.811 135.335 1.00 61.31 6 ASP D C 1
ATOM 5092 O O . ASP D 1 7 ? 36.375 -19.881 134.835 1.00 66.79 6 ASP D O 1
ATOM 5097 N N . TRP D 1 8 ? 37.064 -17.785 134.588 1.00 55.26 7 TRP D N 1
ATOM 5098 C CA . TRP D 1 8 ? 36.945 -17.904 133.157 1.00 52.45 7 TRP D CA 1
ATOM 5099 C C . TRP D 1 8 ? 37.860 -18.997 132.639 1.00 51.19 7 TRP D C 1
ATOM 5100 O O . TRP D 1 8 ? 37.565 -19.595 131.618 1.00 51.34 7 TRP D O 1
ATOM 5111 N N . ASP D 1 9 ? 38.957 -19.278 133.329 1.00 54.09 8 ASP D N 1
ATOM 5112 C CA . ASP D 1 9 ? 39.872 -20.289 132.828 1.00 56.85 8 ASP D CA 1
ATOM 5113 C C . ASP D 1 9 ? 39.285 -21.674 132.823 1.00 60.10 8 ASP D C 1
ATOM 5114 O O . ASP D 1 9 ? 39.486 -22.437 131.882 1.00 56.13 8 ASP D O 1
ATOM 5119 N N . ASN D 1 10 ? 38.521 -21.994 133.857 1.00 71.14 9 ASN D N 1
ATOM 5120 C CA . ASN D 1 10 ? 37.884 -23.309 133.907 1.00 73.51 9 ASN D CA 1
ATOM 5121 C C . ASN D 1 10 ? 36.818 -23.351 132.854 1.00 70.35 9 ASN D C 1
ATOM 5122 O O . ASN D 1 10 ? 36.656 -24.350 132.188 1.00 72.34 9 ASN D O 1
ATOM 5127 N N . ILE D 1 11 ? 36.071 -22.261 132.735 1.00 60.53 10 ILE D N 1
ATOM 5128 C CA . ILE D 1 11 ? 34.949 -22.242 131.840 1.00 57.98 10 ILE D CA 1
ATOM 5129 C C . ILE D 1 11 ? 35.449 -22.303 130.417 1.00 56.79 10 ILE D C 1
ATOM 5130 O O . ILE D 1 11 ? 34.860 -23.001 129.595 1.00 62.46 10 ILE D O 1
ATOM 5135 N N . ARG D 1 12 ? 36.564 -21.639 130.127 1.00 58.53 11 ARG D N 1
ATOM 5136 C CA . ARG D 1 12 ? 36.991 -21.525 128.734 1.00 64.67 11 ARG D CA 1
ATOM 5137 C C . ARG D 1 12 ? 37.538 -22.839 128.207 1.00 68.49 11 ARG D C 1
ATOM 5138 O O . ARG D 1 12 ? 37.558 -23.047 126.990 1.00 68.62 11 ARG D O 1
ATOM 5146 N N . GLY D 1 13 ? 37.926 -23.721 129.133 1.00 69.39 12 GLY D N 1
ATOM 5147 C CA . GLY D 1 13 ? 38.496 -25.012 128.805 1.00 67.97 12 GLY D CA 1
ATOM 5148 C C . GLY D 1 13 ? 37.538 -26.204 128.804 1.00 70.55 12 GLY D C 1
ATOM 5149 O O . GLY D 1 13 ? 37.920 -27.269 128.354 1.00 71.85 12 GLY D O 1
ATOM 5150 N N . ASP D 1 14 ? 36.312 -26.055 129.316 1.00 67.99 13 ASP D N 1
ATOM 5151 C CA . ASP D 1 14 ? 35.402 -27.201 129.468 1.00 65.95 13 ASP D CA 1
ATOM 5152 C C . ASP D 1 14 ? 34.862 -27.576 128.091 1.00 62.79 13 ASP D C 1
ATOM 5153 O O . ASP D 1 14 ? 34.053 -26.852 127.514 1.00 65.52 13 ASP D O 1
ATOM 5158 N N . LEU D 1 15 ? 35.312 -28.720 127.584 1.00 62.82 14 LEU D N 1
ATOM 5159 C CA . LEU D 1 15 ? 34.939 -29.199 126.251 1.00 58.21 14 LEU D CA 1
ATOM 5160 C C . LEU D 1 15 ? 33.450 -29.458 126.109 1.00 53.92 14 LEU D C 1
ATOM 5161 O O . LEU D 1 15 ? 32.943 -29.380 125.008 1.00 59.34 14 LEU D O 1
ATOM 5166 N N . SER D 1 16 ? 32.757 -29.771 127.205 1.00 53.33 15 SER D N 1
ATOM 5167 C CA . SER D 1 16 ? 31.308 -30.018 127.154 1.00 55.14 15 SER D CA 1
ATOM 5168 C C . SER D 1 16 ? 30.492 -28.720 126.978 1.00 54.44 15 SER D C 1
ATOM 5169 O O . SER D 1 16 ? 29.472 -28.767 126.316 1.00 54.29 15 SER D O 1
ATOM 5172 N N . VAL D 1 17 ? 30.936 -27.577 127.526 1.00 54.77 16 VAL D N 1
ATOM 5173 C CA . VAL D 1 17 ? 30.191 -26.305 127.307 1.00 49.99 16 VAL D CA 1
ATOM 5174 C C . VAL D 1 17 ? 30.374 -25.826 125.890 1.00 43.22 16 VAL D C 1
ATOM 5175 O O . VAL D 1 17 ? 29.449 -25.385 125.277 1.00 39.44 16 VAL D O 1
ATOM 5179 N N . ASN D 1 18 ? 31.590 -25.928 125.382 1.00 40.67 17 ASN D N 1
ATOM 5180 C CA . ASN D 1 18 ? 31.876 -25.562 124.018 1.00 42.23 17 ASN D CA 1
ATOM 5181 C C . ASN D 1 18 ? 31.055 -26.334 122.971 1.00 40.58 17 ASN D C 1
ATOM 5182 O O . ASN D 1 18 ? 30.454 -25.740 122.084 1.00 42.00 17 ASN D O 1
ATOM 5187 N N . GLN D 1 19 ? 31.090 -27.656 123.047 1.00 40.50 18 GLN D N 1
ATOM 5188 C CA . GLN D 1 19 ? 30.334 -28.503 122.149 1.00 36.88 18 GLN D CA 1
ATOM 5189 C C . GLN D 1 19 ? 28.864 -28.313 122.298 1.00 38.05 18 GLN D C 1
ATOM 5190 O O . GLN D 1 19 ? 28.174 -28.283 121.297 1.00 37.42 18 GLN D O 1
ATOM 5196 N N . GLY D 1 20 ? 28.378 -28.156 123.516 1.00 34.71 19 GLY D N 1
ATOM 5197 C CA . GLY D 1 20 ? 26.978 -27.817 123.762 1.00 35.09 19 GLY D CA 1
ATOM 5198 C C . GLY D 1 20 ? 26.446 -26.523 123.160 1.00 39.14 19 GLY D C 1
ATOM 5199 O O . GLY D 1 20 ? 25.248 -26.429 122.845 1.00 45.12 19 GLY D O 1
ATOM 5200 N N . VAL D 1 21 ? 27.305 -25.511 122.978 1.00 39.76 20 VAL D N 1
ATOM 5201 C CA . VAL D 1 21 ? 26.858 -24.282 122.310 1.00 38.14 20 VAL D CA 1
ATOM 5202 C C . VAL D 1 21 ? 26.877 -24.480 120.818 1.00 32.79 20 VAL D C 1
ATOM 5203 O O . VAL D 1 21 ? 25.936 -24.078 120.169 1.00 31.10 20 VAL D O 1
ATOM 5207 N N . LYS D 1 22 ? 27.922 -25.114 120.279 1.00 36.32 21 LYS D N 1
ATOM 5208 C CA . LYS D 1 22 ? 27.921 -25.582 118.874 1.00 35.49 21 LYS D CA 1
ATOM 5209 C C . LYS D 1 22 ? 26.695 -26.449 118.533 1.00 37.63 21 LYS D C 1
ATOM 5210 O O . LYS D 1 22 ? 26.059 -26.260 117.498 1.00 39.88 21 LYS D O 1
ATOM 5216 N N . ASP D 1 23 ? 26.376 -27.401 119.401 1.00 37.17 22 ASP D N 1
ATOM 5217 C CA . ASP D 1 23 ? 25.166 -28.207 119.265 1.00 36.05 22 ASP D CA 1
ATOM 5218 C C . ASP D 1 23 ? 23.940 -27.332 119.220 1.00 34.52 22 ASP D C 1
ATOM 5219 O O . ASP D 1 23 ? 23.072 -27.545 118.398 1.00 36.12 22 ASP D O 1
ATOM 5224 N N . PHE D 1 24 ? 23.841 -26.380 120.143 1.00 32.86 23 PHE D N 1
ATOM 5225 C CA . PHE D 1 24 ? 22.670 -25.496 120.208 1.00 31.07 23 PHE D CA 1
ATOM 5226 C C . PHE D 1 24 ? 22.549 -24.696 118.905 1.00 32.48 23 PHE D C 1
ATOM 5227 O O . PHE D 1 24 ? 21.468 -24.603 118.301 1.00 33.45 23 PHE D O 1
ATOM 5235 N N . LEU D 1 25 ? 23.667 -24.163 118.451 1.00 30.03 24 LEU D N 1
ATOM 5236 C CA . LEU D 1 25 ? 23.625 -23.244 117.340 1.00 33.05 24 LEU D CA 1
ATOM 5237 C C . LEU D 1 25 ? 23.285 -23.975 116.068 1.00 30.54 24 LEU D C 1
ATOM 5238 O O . LEU D 1 25 ? 22.503 -23.484 115.267 1.00 32.87 24 LEU D O 1
ATOM 5243 N N . ASN D 1 26 ? 23.865 -25.152 115.887 1.00 31.14 25 ASN D N 1
ATOM 5244 C CA . ASN D 1 26 ? 23.668 -25.896 114.643 1.00 30.57 25 ASN D CA 1
ATOM 5245 C C . ASN D 1 26 ? 22.270 -26.495 114.600 1.00 34.71 25 ASN D C 1
ATOM 5246 O O . ASN D 1 26 ? 21.622 -26.483 113.563 1.00 35.33 25 ASN D O 1
ATOM 5251 N N . SER D 1 27 ? 21.768 -26.950 115.740 1.00 37.00 26 SER D N 1
ATOM 5252 C CA . SER D 1 27 ? 20.398 -27.416 115.791 1.00 38.48 26 SER D CA 1
ATOM 5253 C C . SER D 1 27 ? 19.510 -26.298 115.305 1.00 39.62 26 SER D C 1
ATOM 5254 O O . SER D 1 27 ? 18.631 -26.519 114.476 1.00 43.72 26 SER D O 1
ATOM 5257 N N . ARG D 1 28 ? 19.696 -25.101 115.858 1.00 37.93 27 ARG D N 1
ATOM 5258 C CA . ARG D 1 28 ? 18.753 -23.993 115.574 1.00 37.42 27 ARG D CA 1
ATOM 5259 C C . ARG D 1 28 ? 18.874 -23.448 114.166 1.00 37.53 27 ARG D C 1
ATOM 5260 O O . ARG D 1 28 ? 17.895 -23.000 113.594 1.00 34.62 27 ARG D O 1
ATOM 5268 N N . LEU D 1 29 ? 20.095 -23.465 113.635 1.00 37.57 28 LEU D N 1
ATOM 5269 C CA . LEU D 1 29 ? 20.347 -23.192 112.223 1.00 39.54 28 LEU D CA 1
ATOM 5270 C C . LEU D 1 29 ? 19.456 -23.968 111.246 1.00 47.17 28 LEU D C 1
ATOM 5271 O O . LEU D 1 29 ? 19.110 -23.443 110.204 1.00 51.46 28 LEU D O 1
ATOM 5276 N N . GLN D 1 30 ? 19.085 -25.206 111.570 1.00 51.99 29 GLN D N 1
ATOM 5277 C CA . GLN D 1 30 ? 18.260 -25.984 110.650 1.00 58.71 29 GLN D CA 1
ATOM 5278 C C . GLN D 1 30 ? 16.894 -25.313 110.375 1.00 61.50 29 GLN D C 1
ATOM 5279 O O . GLN D 1 30 ? 16.272 -25.610 109.359 1.00 62.56 29 GLN D O 1
ATOM 5285 N N . GLU D 1 31 ? 16.424 -24.430 111.262 1.00 58.96 30 GLU D N 1
ATOM 5286 C CA . GLU D 1 31 ? 15.146 -23.726 111.055 1.00 55.79 30 GLU D CA 1
ATOM 5287 C C . GLU D 1 31 ? 15.280 -22.412 110.303 1.00 53.64 30 GLU D C 1
ATOM 5288 O O . GLU D 1 31 ? 14.313 -21.656 110.203 1.00 55.17 30 GLU D O 1
ATOM 5294 N N . PHE D 1 32 ? 16.447 -22.136 109.741 1.00 46.69 31 PHE D N 1
ATOM 5295 C CA . PHE D 1 32 ? 16.604 -20.910 109.000 1.00 48.58 31 PHE D CA 1
ATOM 5296 C C . PHE D 1 32 ? 16.767 -21.181 107.523 1.00 48.57 31 PHE D C 1
ATOM 5297 O O . PHE D 1 32 ? 17.694 -21.864 107.103 1.00 51.84 31 PHE D O 1
ATOM 5305 N N . GLU D 1 33 ? 15.861 -20.608 106.752 1.00 48.10 32 GLU D N 1
ATOM 5306 C CA . GLU D 1 33 ? 15.848 -20.757 105.319 1.00 48.01 32 GLU D CA 1
ATOM 5307 C C . GLU D 1 33 ? 17.074 -20.016 104.799 1.00 43.24 32 GLU D C 1
ATOM 5308 O O . GLU D 1 33 ? 17.356 -18.920 105.235 1.00 42.88 32 GLU D O 1
ATOM 5314 N N . LEU D 1 34 ? 17.807 -20.616 103.873 1.00 38.62 33 LEU D N 1
ATOM 5315 C CA . LEU D 1 34 ? 18.963 -19.964 103.279 1.00 36.61 33 LEU D CA 1
ATOM 5316 C C . LEU D 1 34 ? 18.655 -19.429 101.890 1.00 37.11 33 LEU D C 1
ATOM 5317 O O . LEU D 1 34 ? 18.126 -20.147 101.057 1.00 41.36 33 LEU D O 1
ATOM 5322 N N . PRO D 1 35 ? 19.018 -18.175 101.624 1.00 35.30 34 PRO D N 1
ATOM 5323 C CA . PRO D 1 35 ? 18.723 -17.554 100.336 1.00 37.41 34 PRO D CA 1
ATOM 5324 C C . PRO D 1 35 ? 19.660 -18.050 99.258 1.00 35.59 34 PRO D C 1
ATOM 5325 O O . PRO D 1 35 ? 20.526 -18.885 99.529 1.00 39.75 34 PRO D O 1
ATOM 5329 N N . SER D 1 36 ? 19.471 -17.534 98.055 1.00 33.65 35 SER D N 1
ATOM 5330 C CA . SER D 1 36 ? 20.061 -18.115 96.857 1.00 34.99 35 SER D CA 1
ATOM 5331 C C . SER D 1 36 ? 21.575 -18.013 96.831 1.00 33.16 35 SER D C 1
ATOM 5332 O O . SER D 1 36 ? 22.227 -18.745 96.099 1.00 33.60 35 SER D O 1
ATOM 5335 N N . TYR D 1 37 ? 22.117 -17.085 97.623 1.00 34.19 36 TYR D N 1
ATOM 5336 C CA . TYR D 1 37 ? 23.560 -16.810 97.666 1.00 34.11 36 TYR D CA 1
ATOM 5337 C C . TYR D 1 37 ? 24.325 -17.590 98.738 1.00 34.06 36 TYR D C 1
ATOM 5338 O O . TYR D 1 37 ? 25.553 -17.408 98.865 1.00 33.77 36 TYR D O 1
ATOM 5347 N N . VAL D 1 38 ? 23.648 -18.461 99.491 1.00 31.25 37 VAL D N 1
ATOM 5348 C CA . VAL D 1 38 ? 24.384 -19.290 100.469 1.00 31.04 37 VAL D CA 1
ATOM 5349 C C . VAL D 1 38 ? 23.843 -20.712 100.645 1.00 27.86 37 VAL D C 1
ATOM 5350 O O . VAL D 1 38 ? 22.639 -20.930 100.725 1.00 29.17 37 VAL D O 1
ATOM 5354 N N . ASN D 1 39 ? 24.750 -21.681 100.693 1.00 26.77 38 ASN D N 1
ATOM 5355 C CA . ASN D 1 39 ? 24.381 -23.074 100.968 1.00 28.42 38 ASN D CA 1
ATOM 5356 C C . ASN D 1 39 ? 25.161 -23.576 102.136 1.00 30.12 38 ASN D C 1
ATOM 5357 O O . ASN D 1 39 ? 26.253 -23.087 102.406 1.00 30.57 38 ASN D O 1
ATOM 5362 N N . ASN D 1 40 ? 24.638 -24.609 102.784 1.00 33.19 39 ASN D N 1
ATOM 5363 C CA . ASN D 1 40 ? 25.433 -25.403 103.720 1.00 33.80 39 ASN D CA 1
ATOM 5364 C C . ASN D 1 40 ? 26.096 -24.614 104.850 1.00 35.93 39 ASN D C 1
ATOM 5365 O O . ASN D 1 40 ? 27.283 -24.761 105.100 1.00 35.12 39 ASN D O 1
ATOM 5370 N N . LEU D 1 41 ? 25.303 -23.784 105.524 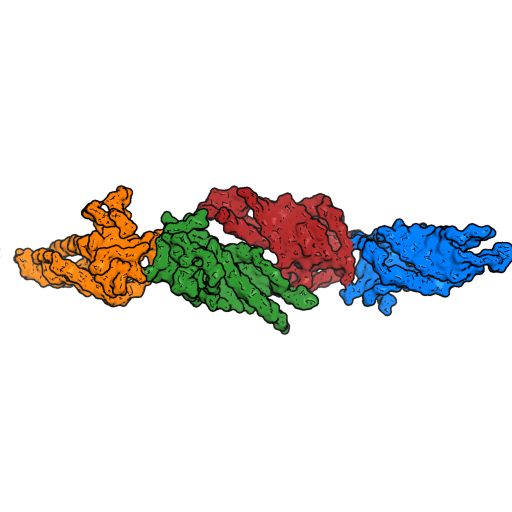1.00 37.63 40 LEU D N 1
ATOM 5371 C CA . LEU D 1 41 ? 25.771 -22.966 106.632 1.00 35.71 40 LEU D CA 1
ATOM 5372 C C . LEU D 1 41 ? 25.882 -23.786 107.906 1.00 34.17 40 LEU D C 1
ATOM 5373 O O . LEU D 1 41 ? 24.934 -24.412 108.288 1.00 34.48 40 LEU D O 1
ATOM 5378 N N . LYS D 1 42 ? 27.045 -23.774 108.538 1.00 38.47 41 LYS D N 1
ATOM 5379 C CA . LYS D 1 42 ? 27.278 -24.541 109.766 1.00 40.23 41 LYS D CA 1
ATOM 5380 C C . LYS D 1 42 ? 28.291 -23.799 110.641 1.00 39.63 41 LYS D C 1
ATOM 5381 O O . LYS D 1 42 ? 29.173 -23.102 110.123 1.00 39.89 41 LYS D O 1
ATOM 5387 N N . VAL D 1 43 ? 28.140 -23.940 111.953 1.00 34.87 42 VAL D N 1
ATOM 5388 C CA . VAL D 1 43 ? 29.089 -23.414 112.896 1.00 38.26 42 VAL D CA 1
ATOM 5389 C C . VAL D 1 43 ? 30.177 -24.445 113.080 1.00 39.78 42 VAL D C 1
ATOM 5390 O O . VAL D 1 43 ? 29.876 -25.556 113.484 1.00 39.45 42 VAL D O 1
ATOM 5394 N N . THR D 1 44 ? 31.427 -24.078 112.805 1.00 36.93 43 THR D N 1
ATOM 5395 C CA . THR D 1 44 ? 32.547 -25.008 112.900 1.00 38.44 43 THR D CA 1
ATOM 5396 C C . THR D 1 44 ? 33.516 -24.802 114.067 1.00 38.50 43 THR D C 1
ATOM 5397 O O . THR D 1 44 ? 34.229 -25.718 114.441 1.00 36.76 43 THR D O 1
ATOM 5401 N N . ASN D 1 45 ? 33.532 -23.617 114.657 1.00 40.25 44 ASN D N 1
ATOM 5402 C CA . ASN D 1 45 ? 34.301 -23.381 115.871 1.00 39.79 44 ASN D CA 1
ATOM 5403 C C . ASN D 1 45 ? 33.576 -22.414 116.782 1.00 39.67 44 ASN D C 1
ATOM 5404 O O . ASN D 1 45 ? 32.728 -21.647 116.342 1.00 37.14 44 ASN D O 1
ATOM 5409 N N . PHE D 1 46 ? 33.876 -22.496 118.067 1.00 40.47 45 PHE D N 1
ATOM 5410 C CA . PHE D 1 46 ? 33.363 -21.546 119.038 1.00 41.92 45 PHE D CA 1
ATOM 5411 C C . PHE D 1 46 ? 34.452 -21.306 120.066 1.00 42.11 45 PHE D C 1
ATOM 5412 O O . PHE D 1 46 ? 35.000 -22.249 120.627 1.00 43.59 45 PHE D O 1
ATOM 5420 N N . ASP D 1 47 ? 34.772 -20.050 120.306 1.00 41.70 46 ASP D N 1
ATOM 5421 C CA . ASP D 1 47 ? 35.843 -19.709 121.212 1.00 40.77 46 ASP D CA 1
ATOM 5422 C C . ASP D 1 47 ? 35.285 -18.726 122.198 1.00 40.82 46 ASP D C 1
ATOM 5423 O O . ASP D 1 47 ? 34.760 -17.684 121.805 1.00 43.46 46 ASP D O 1
ATOM 5428 N N . LEU D 1 48 ? 35.348 -19.079 123.480 1.00 44.51 47 LEU D N 1
ATOM 5429 C CA . LEU D 1 48 ? 34.848 -18.192 124.551 1.00 45.39 47 LEU D CA 1
ATOM 5430 C C . LEU D 1 48 ? 35.637 -16.971 124.895 1.00 44.15 47 LEU D C 1
ATOM 5431 O O . LEU D 1 48 ? 35.230 -16.257 125.800 1.00 46.12 47 LEU D O 1
ATOM 5436 N N . GLY D 1 49 ? 36.742 -16.686 124.211 1.00 44.56 48 GLY D N 1
ATOM 5437 C CA . GLY D 1 49 ? 37.456 -15.440 124.487 1.00 46.89 48 GLY D CA 1
ATOM 5438 C C . GLY D 1 49 ? 38.202 -15.449 125.816 1.00 48.41 48 GLY D C 1
ATOM 5439 O O . GLY D 1 49 ? 38.155 -16.412 126.580 1.00 45.86 48 GLY D O 1
ATOM 5440 N N . THR D 1 50 ? 38.838 -14.329 126.130 1.00 52.34 49 THR D N 1
ATOM 5441 C CA . THR D 1 50 ? 39.768 -14.257 127.265 1.00 54.60 49 THR D CA 1
ATOM 5442 C C . THR D 1 50 ? 39.116 -13.653 128.517 1.00 52.49 49 THR D C 1
ATOM 5443 O O . THR D 1 50 ? 39.612 -13.845 129.605 1.00 50.48 49 THR D O 1
ATOM 5447 N N . MET D 1 51 ? 37.997 -12.952 128.351 1.00 54.47 50 MET D N 1
ATOM 5448 C CA . MET D 1 51 ? 37.369 -12.189 129.421 1.00 57.37 50 MET D CA 1
ATOM 5449 C C . MET D 1 51 ? 35.962 -12.665 129.739 1.00 54.02 50 MET D C 1
ATOM 5450 O O . MET D 1 51 ? 35.158 -12.910 128.843 1.00 56.69 50 MET D O 1
ATOM 5455 N N . PRO D 1 52 ? 35.646 -12.762 131.030 1.00 49.05 51 PRO D N 1
ATOM 5456 C CA . PRO D 1 52 ? 34.291 -13.107 131.423 1.00 47.09 51 PRO D CA 1
ATOM 5457 C C . PRO D 1 52 ? 33.379 -11.888 131.354 1.00 42.71 51 PRO D C 1
ATOM 5458 O O . PRO D 1 52 ? 33.851 -10.761 131.239 1.00 38.89 51 PRO D O 1
ATOM 5462 N N . PRO D 1 53 ? 32.069 -12.110 131.423 1.00 37.17 52 PRO D N 1
ATOM 5463 C CA . PRO D 1 53 ? 31.219 -10.967 131.647 1.00 36.10 52 PRO D CA 1
ATOM 5464 C C . PRO D 1 53 ? 31.288 -10.597 133.107 1.00 38.20 52 PRO D C 1
ATOM 5465 O O . PRO D 1 53 ? 31.556 -11.458 133.941 1.00 38.59 52 PRO D O 1
ATOM 5469 N N . ASN D 1 54 ? 31.041 -9.328 133.400 1.00 39.42 53 ASN D N 1
ATOM 5470 C CA . ASN D 1 54 ? 30.732 -8.899 134.730 1.00 39.24 53 ASN D CA 1
ATOM 5471 C C . ASN D 1 54 ? 29.363 -9.491 135.055 1.00 42.07 53 ASN D C 1
ATOM 5472 O O . ASN D 1 54 ? 28.450 -9.545 134.218 1.00 37.83 53 ASN D O 1
ATOM 5477 N N . VAL D 1 55 ? 29.235 -9.948 136.286 1.00 42.82 54 VAL D N 1
ATOM 5478 C CA . VAL D 1 55 ? 28.053 -10.589 136.706 1.00 41.59 54 VAL D CA 1
ATOM 5479 C C . VAL D 1 55 ? 27.566 -10.013 138.002 1.00 42.78 54 VAL D C 1
ATOM 5480 O O . VAL D 1 55 ? 28.299 -9.992 138.962 1.00 47.85 54 VAL D O 1
ATOM 5484 N N . ILE D 1 56 ? 26.321 -9.564 138.040 1.00 40.32 55 ILE D N 1
ATOM 5485 C CA . ILE D 1 56 ? 25.757 -9.117 139.280 1.00 41.51 55 ILE D CA 1
ATOM 5486 C C . ILE D 1 56 ? 24.601 -10.004 139.580 1.00 41.88 55 ILE D C 1
ATOM 5487 O O . ILE D 1 56 ? 23.685 -10.118 138.792 1.00 40.49 55 ILE D O 1
ATOM 5492 N N . LEU D 1 57 ? 24.655 -10.646 140.735 1.00 43.76 56 LEU D N 1
ATOM 5493 C CA . LEU D 1 57 ? 23.604 -11.556 141.179 1.00 43.91 56 LEU D CA 1
ATOM 5494 C C . LEU D 1 57 ? 22.467 -10.739 141.811 1.00 42.34 56 LEU D C 1
ATOM 5495 O O . LEU D 1 57 ? 22.661 -10.094 142.828 1.00 39.12 56 LEU D O 1
ATOM 5500 N N . LYS D 1 58 ? 21.293 -10.761 141.199 1.00 40.96 57 LYS D N 1
ATOM 5501 C CA . LYS D 1 58 ? 20.169 -10.001 141.717 1.00 41.88 57 LYS D CA 1
ATOM 5502 C C . LYS D 1 58 ? 19.291 -10.818 142.675 1.00 41.89 57 LYS D C 1
ATOM 5503 O O . LYS D 1 58 ? 18.803 -10.278 143.638 1.00 41.32 57 LYS D O 1
ATOM 5509 N N . GLN D 1 59 ? 19.087 -12.105 142.426 1.00 41.29 58 GLN D N 1
ATOM 5510 C CA . GLN D 1 59 ? 18.222 -12.895 143.315 1.00 44.19 58 GLN D CA 1
ATOM 5511 C C . GLN D 1 59 ? 18.426 -14.397 143.030 1.00 43.97 58 GLN D C 1
ATOM 5512 O O . GLN D 1 59 ? 19.037 -14.787 142.025 1.00 40.11 58 GLN D O 1
ATOM 5518 N N . MET D 1 60 ? 17.964 -15.222 143.964 1.00 43.84 59 MET D N 1
ATOM 5519 C CA . MET D 1 60 ? 18.022 -16.673 143.828 1.00 42.29 59 MET D CA 1
ATOM 5520 C C . MET D 1 60 ? 16.683 -17.292 144.140 1.00 40.55 59 MET D C 1
ATOM 5521 O O . MET D 1 60 ? 16.044 -16.911 145.088 1.00 37.58 59 MET D O 1
ATOM 5526 N N . ASP D 1 61 ? 16.292 -18.284 143.357 1.00 43.83 60 ASP D N 1
ATOM 5527 C CA . ASP D 1 61 ? 14.992 -18.901 143.502 1.00 45.34 60 ASP D CA 1
ATOM 5528 C C . ASP D 1 61 ? 15.099 -20.374 143.166 1.00 42.58 60 ASP D C 1
ATOM 5529 O O . ASP D 1 61 ? 16.135 -20.845 142.684 1.00 37.74 60 ASP D O 1
ATOM 5534 N N . ASP D 1 62 ? 14.020 -21.098 143.441 1.00 43.45 61 ASP D N 1
ATOM 5535 C CA . ASP D 1 62 ? 13.860 -22.437 142.909 1.00 45.85 61 ASP D CA 1
ATOM 5536 C C . ASP D 1 62 ? 13.557 -22.222 141.428 1.00 44.77 61 ASP D C 1
ATOM 5537 O O . ASP D 1 62 ? 12.868 -21.258 141.077 1.00 46.68 61 ASP D O 1
ATOM 5542 N N . PRO D 1 63 ? 14.083 -23.088 140.550 1.00 42.51 62 PRO D N 1
ATOM 5543 C CA . PRO D 1 63 ? 13.850 -22.936 139.115 1.00 42.60 62 PRO D CA 1
ATOM 5544 C C . PRO D 1 63 ? 12.374 -22.924 138.782 1.00 48.53 62 PRO D C 1
ATOM 5545 O O . PRO D 1 63 ? 11.605 -23.656 139.397 1.00 52.17 62 PRO D O 1
ATOM 5549 N N . LEU D 1 64 ? 11.960 -22.102 137.828 1.00 50.08 63 LEU D N 1
ATOM 5550 C CA . LEU D 1 64 ? 10.537 -22.097 137.484 1.00 51.22 63 LEU D CA 1
ATOM 5551 C C . LEU D 1 64 ? 10.093 -23.410 136.838 1.00 50.82 63 LEU D C 1
ATOM 5552 O O . LEU D 1 64 ? 10.913 -24.174 136.278 1.00 46.31 63 LEU D O 1
ATOM 5557 N N . ASP D 1 65 ? 8.779 -23.641 136.948 1.00 49.70 64 ASP D N 1
ATOM 5558 C CA . ASP D 1 65 ? 8.097 -24.832 136.436 1.00 50.13 64 ASP D CA 1
ATOM 5559 C C . ASP D 1 65 ? 8.517 -25.221 135.054 1.00 48.52 64 ASP D C 1
ATOM 5560 O O . ASP D 1 65 ? 8.706 -26.393 134.747 1.00 50.33 64 ASP D O 1
ATOM 5565 N N . GLU D 1 66 ? 8.715 -24.218 134.226 1.00 50.40 65 GLU D N 1
ATOM 5566 C CA . GLU D 1 66 ? 8.792 -24.412 132.810 1.00 48.09 65 GLU D CA 1
ATOM 5567 C C . GLU D 1 66 ? 10.098 -25.146 132.504 1.00 46.49 65 GLU D C 1
ATOM 5568 O O . GLU D 1 66 ? 10.163 -25.956 131.573 1.00 47.91 65 GLU D O 1
ATOM 5574 N N . PHE D 1 67 ? 11.125 -24.914 133.320 1.00 48.06 66 PHE D N 1
ATOM 5575 C CA . PHE D 1 67 ? 12.393 -25.668 133.201 1.00 49.83 66 PHE D CA 1
ATOM 5576 C C . PHE D 1 67 ? 12.292 -27.117 133.646 1.00 51.09 66 PHE D C 1
ATOM 5577 O O . PHE D 1 67 ? 13.188 -27.903 133.344 1.00 52.94 66 PHE D O 1
ATOM 5585 N N . TYR D 1 68 ? 11.263 -27.470 134.407 1.00 53.97 67 TYR D N 1
ATOM 5586 C CA . TYR D 1 68 ? 11.063 -28.879 134.757 1.00 56.05 67 TYR D CA 1
ATOM 5587 C C . TYR D 1 68 ? 10.397 -29.607 133.565 1.00 59.08 67 TYR D C 1
ATOM 5588 O O . TYR D 1 68 ? 9.231 -29.387 133.192 1.00 54.13 67 TYR D O 1
ATOM 5597 N N . SER D 1 69 ? 11.250 -30.382 132.897 1.00 67.64 68 SER D N 1
ATOM 5598 C CA . SER D 1 69 ? 10.884 -31.288 131.815 1.00 66.74 68 SER D CA 1
ATOM 5599 C C . SER D 1 69 ? 11.991 -32.334 131.637 1.00 63.83 68 SER D C 1
ATOM 5600 O O . SER D 1 69 ? 11.811 -33.512 131.954 1.00 63.40 68 SER D O 1
ATOM 5603 N N . ASN D 1 86 ? 16.369 -26.867 145.458 1.00 74.78 85 ASN D N 1
ATOM 5604 C CA . ASN D 1 86 ? 17.414 -27.267 146.429 1.00 75.11 85 ASN D CA 1
ATOM 5605 C C . ASN D 1 86 ? 17.733 -28.783 146.278 1.00 71.23 85 ASN D C 1
ATOM 5606 O O . ASN D 1 86 ? 16.872 -29.608 146.542 1.00 64.08 85 ASN D O 1
ATOM 5611 N N . THR D 1 87 ? 18.914 -29.165 145.771 1.00 72.62 86 THR D N 1
ATOM 5612 C CA . THR D 1 87 ? 20.025 -28.265 145.428 1.00 66.99 86 THR D CA 1
ATOM 5613 C C . THR D 1 87 ? 19.867 -27.633 144.033 1.00 62.07 86 THR D C 1
ATOM 5614 O O . THR D 1 87 ? 20.796 -26.994 143.569 1.00 61.62 86 THR D O 1
ATOM 5618 N N . ASP D 1 88 ? 18.716 -27.812 143.371 1.00 57.34 87 ASP D N 1
ATOM 5619 C CA . ASP D 1 88 ? 18.404 -27.058 142.161 1.00 51.99 87 ASP D CA 1
ATOM 5620 C C . ASP D 1 88 ? 18.382 -25.564 142.492 1.00 50.16 87 ASP D C 1
ATOM 5621 O O . ASP D 1 88 ? 17.919 -25.169 143.552 1.00 50.98 87 ASP D O 1
ATOM 5626 N N . VAL D 1 89 ? 18.923 -24.731 141.610 1.00 49.45 88 VAL D N 1
ATOM 5627 C CA . VAL D 1 89 ? 18.878 -23.289 141.838 1.00 43.12 88 VAL D CA 1
ATOM 5628 C C . VAL D 1 89 ? 18.782 -22.467 140.545 1.00 41.02 88 VAL D C 1
ATOM 5629 O O . VAL D 1 89 ? 19.275 -22.862 139.490 1.00 39.29 88 VAL D O 1
ATOM 5633 N N . GLN D 1 90 ? 18.138 -21.319 140.661 1.00 39.70 89 GLN D N 1
ATOM 5634 C CA . GLN D 1 90 ? 18.017 -20.369 139.581 1.00 40.35 89 GLN D CA 1
ATOM 5635 C C . GLN D 1 90 ? 18.479 -18.989 140.012 1.00 39.84 89 GLN D C 1
ATOM 5636 O O . GLN D 1 90 ? 17.965 -18.435 140.979 1.00 42.79 89 GLN D O 1
ATOM 5642 N N . LEU D 1 91 ? 19.445 -18.440 139.284 1.00 39.83 90 LEU D N 1
ATOM 5643 C CA . LEU D 1 91 ? 19.959 -17.098 139.539 1.00 35.85 90 LEU D CA 1
ATOM 5644 C C . LEU D 1 91 ? 19.305 -16.131 138.587 1.00 39.23 90 LEU D C 1
ATOM 5645 O O . LEU D 1 91 ? 19.149 -16.437 137.377 1.00 42.59 90 LEU D O 1
ATOM 5650 N N . LEU D 1 92 ? 18.950 -14.960 139.108 1.00 37.40 91 LEU D N 1
ATOM 5651 C CA . LEU D 1 92 ? 18.647 -13.808 138.265 1.00 36.90 91 LEU D CA 1
ATOM 5652 C C . LEU D 1 92 ? 19.845 -12.850 138.290 1.00 35.88 91 LEU D C 1
ATOM 5653 O O . LEU D 1 92 ? 20.219 -12.365 139.346 1.00 35.49 91 LEU D O 1
ATOM 5658 N N . VAL D 1 93 ? 20.375 -12.522 137.118 1.00 33.51 92 VAL D N 1
ATOM 5659 C CA . VAL D 1 93 ? 21.689 -11.953 136.985 1.00 33.68 92 VAL D CA 1
ATOM 5660 C C . VAL D 1 93 ? 21.737 -10.860 135.903 1.00 38.69 92 VAL D C 1
ATOM 5661 O O . VAL D 1 93 ? 20.979 -10.880 134.956 1.00 41.36 92 VAL D O 1
ATOM 5665 N N . GLU D 1 94 ? 22.617 -9.882 136.070 1.00 40.67 93 GLU D N 1
ATOM 5666 C CA . GLU D 1 94 ? 22.945 -8.950 135.018 1.00 40.40 93 GLU D CA 1
ATOM 5667 C C . GLU D 1 94 ? 24.292 -9.361 134.462 1.00 40.66 93 GLU D C 1
ATOM 5668 O O . GLU D 1 94 ? 25.276 -9.398 135.171 1.00 35.84 93 GLU D O 1
ATOM 5674 N N . LEU D 1 95 ? 24.330 -9.688 133.178 1.00 45.36 94 LEU D N 1
ATOM 5675 C CA . LEU D 1 95 ? 25.570 -9.954 132.490 1.00 39.29 94 LEU D CA 1
ATOM 5676 C C . LEU D 1 95 ? 25.936 -8.718 131.714 1.00 41.40 94 LEU D C 1
ATOM 5677 O O . LEU D 1 95 ? 25.142 -8.224 130.899 1.00 41.02 94 LEU D O 1
ATOM 5682 N N . ASP D 1 96 ? 27.144 -8.236 131.970 1.00 38.01 95 ASP D N 1
ATOM 5683 C CA . ASP D 1 96 ? 27.720 -7.158 131.230 1.00 40.91 95 ASP D CA 1
ATOM 5684 C C . ASP D 1 96 ? 28.888 -7.771 130.449 1.00 41.93 95 ASP D C 1
ATOM 5685 O O . ASP D 1 96 ? 29.973 -7.960 130.994 1.00 45.42 95 ASP D O 1
ATOM 5690 N N . TYR D 1 97 ? 28.661 -8.102 129.183 1.00 37.95 96 TYR D N 1
ATOM 5691 C CA . TYR D 1 97 ? 29.671 -8.801 128.422 1.00 37.99 96 TYR D CA 1
ATOM 5692 C C . TYR D 1 97 ? 30.274 -7.892 127.377 1.00 37.77 96 TYR D C 1
ATOM 5693 O O . TYR D 1 97 ? 29.566 -7.384 126.483 1.00 36.28 96 TYR D O 1
ATOM 5702 N N . LYS D 1 98 ? 31.584 -7.699 127.506 1.00 39.08 97 LYS D N 1
ATOM 5703 C CA . LYS D 1 98 ? 32.355 -6.860 126.606 1.00 42.84 97 LYS D CA 1
ATOM 5704 C C . LYS D 1 98 ? 33.589 -7.632 126.081 1.00 39.35 97 LYS D C 1
ATOM 5705 O O . LYS D 1 98 ? 34.475 -7.059 125.481 1.00 42.49 97 LYS D O 1
ATOM 5711 N N . GLY D 1 99 ? 33.625 -8.943 126.277 1.00 40.36 98 GLY D N 1
ATOM 5712 C CA . GLY D 1 99 ? 34.768 -9.748 125.842 1.00 40.77 98 GLY D CA 1
ATOM 5713 C C . GLY D 1 99 ? 34.882 -10.043 124.347 1.00 39.51 98 GLY D C 1
ATOM 5714 O O . GLY D 1 99 ? 34.168 -9.460 123.516 1.00 35.28 98 GLY D O 1
ATOM 5715 N N . ASP D 1 100 ? 35.783 -10.973 124.031 1.00 37.17 99 ASP D N 1
ATOM 5716 C CA . ASP D 1 100 ? 36.198 -11.250 122.664 1.00 39.16 99 ASP D CA 1
ATOM 5717 C C . ASP D 1 100 ? 35.855 -12.656 122.222 1.00 38.01 99 ASP D C 1
ATOM 5718 O O . ASP D 1 100 ? 36.621 -13.299 121.506 1.00 36.66 99 ASP D O 1
ATOM 5723 N N . MET D 1 101 ? 34.703 -13.144 122.657 1.00 37.44 100 MET D N 1
ATOM 5724 C CA . MET D 1 101 ? 34.235 -14.441 122.174 1.00 39.16 100 MET D CA 1
ATOM 5725 C C . MET D 1 101 ? 34.038 -14.378 120.640 1.00 38.49 100 MET D C 1
ATOM 5726 O O . MET D 1 101 ? 33.815 -13.298 120.088 1.00 37.60 100 MET D O 1
ATOM 5731 N N . SER D 1 102 ? 34.159 -15.527 119.971 1.00 36.09 101 SER D N 1
ATOM 5732 C CA . SER D 1 102 ? 33.896 -15.627 118.538 1.00 35.28 101 SER D CA 1
ATOM 5733 C C . SER D 1 102 ? 33.224 -16.921 118.179 1.00 37.22 101 SER D C 1
ATOM 5734 O O . SER D 1 102 ? 33.250 -17.886 118.918 1.00 39.10 101 SER D O 1
ATOM 5737 N N . ILE D 1 103 ? 32.580 -16.885 117.025 1.00 43.48 102 ILE D N 1
ATOM 5738 C CA . ILE D 1 103 ? 31.909 -18.027 116.423 1.00 43.94 102 ILE D CA 1
ATOM 5739 C C . ILE D 1 103 ? 32.385 -18.090 114.967 1.00 44.34 102 ILE D C 1
ATOM 5740 O O . ILE D 1 103 ? 32.219 -17.110 114.237 1.00 40.31 102 ILE D O 1
ATOM 5745 N N . GLU D 1 104 ? 32.929 -19.243 114.568 1.00 44.68 103 GLU D N 1
ATOM 5746 C CA . GLU D 1 104 ? 33.336 -19.495 113.180 1.00 45.56 103 GLU D CA 1
ATOM 5747 C C . GLU D 1 104 ? 32.242 -20.282 112.487 1.00 41.64 103 GLU D C 1
ATOM 5748 O O . GLU D 1 104 ? 31.700 -21.251 113.023 1.00 42.59 103 GLU D O 1
ATOM 5754 N N . LEU D 1 105 ? 31.854 -19.793 111.321 1.00 39.01 104 LEU D N 1
ATOM 5755 C CA . LEU D 1 105 ? 30.873 -20.444 110.503 1.00 41.71 104 LEU D CA 1
ATOM 5756 C C . LEU D 1 105 ? 31.561 -20.787 109.228 1.00 41.88 104 LEU D C 1
ATOM 5757 O O . LEU D 1 105 ? 32.440 -20.050 108.798 1.00 40.48 104 LEU D O 1
ATOM 5762 N N . SER D 1 106 ? 31.160 -21.907 108.630 1.00 40.77 105 SER D N 1
ATOM 5763 C CA . SER D 1 106 ? 31.561 -22.215 107.256 1.00 38.71 105 SER D CA 1
ATOM 5764 C C . SER D 1 106 ? 30.317 -22.274 106.400 1.00 34.96 105 SER D C 1
ATOM 5765 O O . SER D 1 106 ? 29.193 -22.429 106.915 1.00 36.63 105 SER D O 1
ATOM 5768 N N . ALA D 1 107 ? 30.511 -22.067 105.106 1.00 32.87 106 ALA D N 1
ATOM 5769 C CA . ALA D 1 107 ? 29.409 -22.059 104.148 1.00 32.12 106 ALA D CA 1
ATOM 5770 C C . ALA D 1 107 ? 29.935 -22.104 102.744 1.00 32.20 106 ALA D C 1
ATOM 5771 O O . ALA D 1 107 ? 31.108 -21.874 102.507 1.00 32.36 106 ALA D O 1
ATOM 5773 N N . ASP D 1 108 ? 29.031 -22.395 101.823 1.00 34.07 107 ASP D N 1
ATOM 5774 C CA . ASP D 1 108 ? 29.264 -22.235 100.391 1.00 34.32 107 ASP D CA 1
ATOM 5775 C C . ASP D 1 108 ? 28.584 -20.954 99.859 1.00 32.65 107 ASP D C 1
ATOM 5776 O O . ASP D 1 108 ? 27.359 -20.796 99.909 1.00 31.03 107 ASP D O 1
ATOM 5781 N N . LEU D 1 109 ? 29.405 -20.037 99.372 1.00 33.42 108 LEU D N 1
ATOM 5782 C CA . LEU D 1 109 ? 28.936 -18.771 98.821 1.00 35.30 108 LEU D CA 1
ATOM 5783 C C . LEU D 1 109 ? 28.597 -19.015 97.370 1.00 33.85 108 LEU D C 1
ATOM 5784 O O . LEU D 1 109 ? 29.416 -19.476 96.617 1.00 34.70 108 LEU D O 1
ATOM 5789 N N . VAL D 1 110 ? 27.362 -18.741 97.016 1.00 40.92 109 VAL D N 1
ATOM 5790 C CA . VAL D 1 110 ? 26.819 -18.994 95.684 1.00 42.42 109 VAL D CA 1
ATOM 5791 C C . VAL D 1 110 ? 26.811 -17.651 94.942 1.00 42.99 109 VAL D C 1
ATOM 5792 O O . VAL D 1 110 ? 26.052 -16.735 95.284 1.00 50.43 109 VAL D O 1
ATOM 5796 N N . LEU D 1 111 ? 27.675 -17.543 93.944 1.00 43.02 110 LEU D N 1
ATOM 5797 C CA . LEU D 1 111 ? 27.737 -16.381 93.078 1.00 43.30 110 LEU D CA 1
ATOM 5798 C C . LEU D 1 111 ? 26.715 -16.518 91.983 1.00 45.29 110 LEU D C 1
ATOM 5799 O O . LEU D 1 111 ? 26.708 -17.508 91.262 1.00 52.91 110 LEU D O 1
ATOM 5804 N N . ASN D 1 112 ? 25.844 -15.525 91.871 1.00 46.29 111 ASN D N 1
ATOM 5805 C CA . ASN D 1 112 ? 24.799 -15.515 90.868 1.00 45.87 111 ASN D CA 1
ATOM 5806 C C . ASN D 1 112 ? 24.972 -14.399 89.824 1.00 45.89 111 ASN D C 1
ATOM 5807 O O . ASN D 1 112 ? 24.009 -13.859 89.304 1.00 41.57 111 ASN D O 1
ATOM 5812 N N . TYR D 1 113 ? 26.227 -14.102 89.515 1.00 47.89 112 TYR D N 1
ATOM 5813 C CA . TYR D 1 113 ? 26.597 -13.098 88.532 1.00 54.22 112 TYR D CA 1
ATOM 5814 C C . TYR D 1 113 ? 27.868 -13.628 87.867 1.00 56.04 112 TYR D C 1
ATOM 5815 O O . TYR D 1 113 ? 28.760 -14.038 88.587 1.00 52.54 112 TYR D O 1
ATOM 5817 N N . PRO D 1 114 ? 27.980 -13.637 86.529 1.00 61.21 113 PRO D N 1
ATOM 5818 C CA . PRO D 1 114 ? 26.952 -13.096 85.613 1.00 61.60 113 PRO D CA 1
ATOM 5819 C C . PRO D 1 114 ? 25.716 -14.005 85.425 1.00 65.38 113 PRO D C 1
ATOM 5820 O O . PRO D 1 114 ? 24.630 -13.505 85.089 1.00 59.92 113 PRO D O 1
ATOM 5824 N N . SER D 1 115 ? 25.880 -15.311 85.628 1.00 61.00 114 SER D N 1
ATOM 5825 C CA . SER D 1 115 ? 24.771 -16.248 85.490 1.00 62.93 114 SER D CA 1
ATOM 5826 C C . SER D 1 115 ? 24.403 -16.845 86.853 1.00 61.27 114 SER D C 1
ATOM 5827 O O . SER D 1 115 ? 25.226 -16.807 87.776 1.00 56.43 114 SER D O 1
ATOM 5830 N N . PRO D 1 116 ? 23.167 -17.376 86.983 1.00 59.35 115 PRO D N 1
ATOM 5831 C CA . PRO D 1 116 ? 22.754 -18.071 88.198 1.00 59.19 115 PRO D CA 1
ATOM 5832 C C . PRO D 1 116 ? 23.688 -19.257 88.456 1.00 57.50 115 PRO D C 1
ATOM 5833 O O . PRO D 1 116 ? 23.982 -20.010 87.528 1.00 56.96 115 PRO D O 1
ATOM 5837 N N . GLN D 1 117 ? 24.138 -19.403 89.696 1.00 52.01 116 GLN D N 1
ATOM 5838 C CA . GLN D 1 117 ? 25.130 -20.385 90.104 1.00 49.36 116 GLN D CA 1
ATOM 5839 C C . GLN D 1 117 ? 26.369 -20.487 89.223 1.00 43.51 116 GLN D C 1
ATOM 5840 O O . GLN D 1 117 ? 26.873 -21.565 88.907 1.00 40.24 116 GLN D O 1
ATOM 5846 N N . PHE D 1 118 ? 26.869 -19.346 88.823 1.00 44.61 117 PHE D N 1
ATOM 5847 C CA . PHE D 1 118 ? 28.040 -19.310 87.971 1.00 46.12 117 PHE D CA 1
ATOM 5848 C C . PHE D 1 118 ? 29.183 -20.022 88.676 1.00 42.69 117 PHE D C 1
ATOM 5849 O O . PHE D 1 118 ? 29.938 -20.750 88.046 1.00 41.65 117 PHE D O 1
ATOM 5857 N N . MET D 1 119 ? 29.307 -19.795 89.983 1.00 41.71 118 MET D N 1
ATOM 5858 C CA . MET D 1 119 ? 30.404 -20.350 90.778 1.00 42.65 118 MET D CA 1
ATOM 5859 C C . MET D 1 119 ? 30.009 -20.467 92.252 1.00 43.09 118 MET D C 1
ATOM 5860 O O . MET D 1 119 ? 29.203 -19.695 92.744 1.00 44.31 118 MET D O 1
ATOM 5865 N N . ILE D 1 120 ? 30.593 -21.437 92.952 1.00 42.41 119 ILE D N 1
ATOM 5866 C CA . ILE D 1 120 ? 30.314 -21.658 94.364 1.00 39.18 119 ILE D CA 1
ATOM 5867 C C . ILE D 1 120 ? 31.622 -21.796 95.094 1.00 37.55 119 ILE D C 1
ATOM 5868 O O . ILE D 1 120 ? 32.456 -22.613 94.725 1.00 38.20 119 ILE D O 1
ATOM 5873 N N . LEU D 1 121 ? 31.793 -20.980 96.120 1.00 38.89 120 LEU D N 1
ATOM 5874 C CA . LEU D 1 121 ? 33.060 -20.850 96.815 1.00 42.40 120 LEU D CA 1
ATOM 5875 C C . LEU D 1 121 ? 32.842 -21.100 98.297 1.00 42.12 120 LEU D C 1
ATOM 5876 O O . LEU D 1 121 ? 31.934 -20.501 98.900 1.00 36.26 120 LEU D O 1
ATOM 5881 N N . PRO D 1 122 ? 33.690 -21.946 98.892 1.00 41.21 121 PRO D N 1
ATOM 5882 C CA . PRO D 1 122 ? 33.563 -22.178 100.308 1.00 40.35 121 PRO D CA 1
ATOM 5883 C C . PRO D 1 122 ? 34.246 -21.015 101.028 1.00 41.04 121 PRO D C 1
ATOM 5884 O O . PRO D 1 122 ? 35.339 -20.595 100.629 1.00 36.78 121 PRO D O 1
ATOM 5888 N N . VAL D 1 123 ? 33.574 -20.477 102.045 1.00 37.10 122 VAL D N 1
ATOM 5889 C CA . VAL D 1 123 ? 34.087 -19.341 102.790 1.00 36.11 122 VAL D CA 1
ATOM 5890 C C . VAL D 1 123 ? 34.012 -19.676 104.252 1.00 35.44 122 VAL D C 1
ATOM 5891 O O . VAL D 1 123 ? 33.261 -20.546 104.638 1.00 33.89 122 VAL D O 1
ATOM 5895 N N . LYS D 1 124 ? 34.789 -18.968 105.049 1.00 39.44 123 LYS D N 1
ATOM 5896 C CA . LYS D 1 124 ? 34.736 -19.079 106.504 1.00 46.27 123 LYS D CA 1
ATOM 5897 C C . LYS D 1 124 ? 34.409 -17.679 107.008 1.00 46.07 123 LYS D C 1
ATOM 5898 O O . LYS D 1 124 ? 35.035 -16.688 106.590 1.00 48.00 123 LYS D O 1
ATOM 5904 N N . LEU D 1 125 ? 33.437 -17.576 107.899 1.00 42.60 124 LEU D N 1
ATOM 5905 C CA . LEU D 1 125 ? 33.158 -16.305 108.517 1.00 42.89 124 LEU D CA 1
ATOM 5906 C C . LEU D 1 125 ? 33.336 -16.392 110.016 1.00 41.72 124 LEU D C 1
ATOM 5907 O O . LEU D 1 125 ? 33.176 -17.459 110.598 1.00 39.94 124 LEU D O 1
ATOM 5912 N N . ARG D 1 126 ? 33.622 -15.252 110.639 1.00 37.59 125 ARG D N 1
ATOM 5913 C CA . ARG D 1 126 ? 33.802 -15.173 112.075 1.00 37.82 125 ARG D CA 1
ATOM 5914 C C . ARG D 1 126 ? 32.979 -14.066 112.704 1.00 33.12 125 ARG D C 1
ATOM 5915 O O . ARG D 1 126 ? 33.196 -12.911 112.404 1.00 32.45 125 ARG D O 1
ATOM 5923 N N . ILE D 1 127 ? 31.986 -14.418 113.519 1.00 31.82 126 ILE D N 1
ATOM 5924 C CA . ILE D 1 127 ? 31.218 -13.424 114.256 1.00 32.31 126 ILE D CA 1
ATOM 5925 C C . ILE D 1 127 ? 31.977 -13.166 115.548 1.00 30.76 126 ILE D C 1
ATOM 5926 O O . ILE D 1 127 ? 32.309 -14.111 116.236 1.00 28.86 126 ILE D O 1
ATOM 5931 N N . SER D 1 128 ? 32.224 -11.900 115.878 1.00 34.15 127 SER D N 1
ATOM 5932 C CA . SER D 1 128 ? 32.925 -11.502 117.136 1.00 36.86 127 SER D CA 1
ATOM 5933 C C . SER D 1 128 ? 32.543 -10.092 117.587 1.00 36.69 127 SER D C 1
ATOM 5934 O O . SER D 1 128 ? 31.648 -9.489 116.983 1.00 38.97 127 SER D O 1
ATOM 5937 N N . ASP D 1 129 ? 33.216 -9.604 118.641 1.00 38.92 128 ASP D N 1
ATOM 5938 C CA . ASP D 1 129 ? 32.945 -8.309 119.286 1.00 42.19 128 ASP D CA 1
ATOM 5939 C C . ASP D 1 129 ? 31.472 -8.146 119.683 1.00 40.28 128 ASP D C 1
ATOM 5940 O O . ASP D 1 129 ? 30.805 -7.153 119.384 1.00 35.66 128 ASP D O 1
ATOM 5945 N N . ILE D 1 130 ? 30.959 -9.169 120.349 1.00 40.75 129 ILE D N 1
ATOM 5946 C CA . ILE D 1 130 ? 29.564 -9.169 120.702 1.00 39.21 129 ILE D CA 1
ATOM 5947 C C . ILE D 1 130 ? 29.443 -8.438 122.023 1.00 38.73 129 ILE D C 1
ATOM 5948 O O . ILE D 1 130 ? 30.118 -8.807 123.001 1.00 41.06 129 ILE D O 1
ATOM 5953 N N . GLY D 1 131 ? 28.647 -7.368 122.018 1.00 34.02 130 GLY D N 1
ATOM 5954 C CA . GLY D 1 131 ? 28.394 -6.580 123.197 1.00 33.61 130 GLY D CA 1
ATOM 5955 C C . GLY D 1 131 ? 26.983 -6.753 123.700 1.00 37.26 130 GLY D C 1
ATOM 5956 O O . GLY D 1 131 ? 26.008 -6.570 122.969 1.00 36.62 130 GLY D O 1
ATOM 5957 N N . MET D 1 132 ? 26.852 -7.116 124.966 1.00 41.32 131 MET D N 1
ATOM 5958 C CA . MET D 1 132 ? 25.549 -7.254 125.537 1.00 45.99 131 MET D CA 1
ATOM 5959 C C . MET D 1 132 ? 25.551 -6.850 126.994 1.00 41.97 131 MET D C 1
ATOM 5960 O O . MET D 1 132 ? 26.546 -6.992 127.687 1.00 41.92 131 MET D O 1
ATOM 5965 N N . HIS D 1 133 ? 24.441 -6.289 127.430 1.00 40.74 132 HIS D N 1
ATOM 5966 C CA . HIS D 1 133 ? 24.242 -5.957 128.821 1.00 41.16 132 HIS D CA 1
ATOM 5967 C C . HIS D 1 133 ? 22.800 -6.284 129.140 1.00 39.80 132 HIS D C 1
ATOM 5968 O O . HIS D 1 133 ? 21.898 -5.480 128.947 1.00 38.86 132 HIS D O 1
ATOM 5975 N N . CYS D 1 134 ? 22.576 -7.477 129.647 1.00 42.83 133 CYS D N 1
ATOM 5976 C CA . CYS D 1 134 ? 21.201 -7.943 129.770 1.00 44.63 133 CYS D CA 1
ATOM 5977 C C . CYS D 1 134 ? 20.926 -8.631 131.116 1.00 40.81 133 CYS D C 1
ATOM 5978 O O . CYS D 1 134 ? 21.834 -9.017 131.853 1.00 35.43 133 CYS D O 1
ATOM 5981 N N . LEU D 1 135 ? 19.640 -8.699 131.427 1.00 37.49 134 LEU D N 1
ATOM 5982 C CA . LEU D 1 135 ? 19.111 -9.453 132.527 1.00 37.88 134 LEU D CA 1
ATOM 5983 C C . LEU D 1 135 ? 18.974 -10.867 132.025 1.00 37.09 134 LEU D C 1
ATOM 5984 O O . LEU D 1 135 ? 18.622 -11.084 130.885 1.00 40.34 134 LEU D O 1
ATOM 5989 N N . CYS D 1 136 ? 19.277 -11.832 132.871 1.00 36.00 135 CYS D N 1
ATOM 5990 C CA . CYS D 1 136 ? 19.384 -13.182 132.431 1.00 38.16 135 CYS D CA 1
ATOM 5991 C C . CYS D 1 136 ? 19.040 -14.155 133.559 1.00 38.09 135 CYS D C 1
ATOM 5992 O O . CYS D 1 136 ? 19.255 -13.871 134.736 1.00 35.19 135 CYS D O 1
ATOM 5995 N N . LEU D 1 137 ? 18.466 -15.294 133.187 1.00 39.54 136 LEU D N 1
ATOM 5996 C CA . LEU D 1 137 ? 18.225 -16.388 134.112 1.00 38.35 136 LEU D CA 1
ATOM 5997 C C . LEU D 1 137 ? 19.206 -17.498 133.854 1.00 39.42 136 LEU D C 1
ATOM 5998 O O . LEU D 1 137 ? 19.488 -17.810 132.719 1.00 42.08 136 LEU D O 1
ATOM 6003 N N . LEU D 1 138 ? 19.752 -18.056 134.929 1.00 43.75 137 LEU D N 1
ATOM 6004 C CA . LEU D 1 138 ? 20.636 -19.203 134.863 1.00 40.02 137 LEU D CA 1
ATOM 6005 C C . LEU D 1 138 ? 20.053 -20.214 135.803 1.00 43.72 137 LEU D C 1
ATOM 6006 O O . LEU D 1 138 ? 20.069 -19.993 137.008 1.00 47.67 137 LEU D O 1
ATOM 6011 N N . ALA D 1 139 ? 19.516 -21.309 135.259 1.00 44.21 138 ALA D N 1
ATOM 6012 C CA . ALA D 1 139 ? 18.802 -22.309 136.034 1.00 44.20 138 ALA D CA 1
ATOM 6013 C C . ALA D 1 139 ? 19.617 -23.567 136.037 1.00 51.77 138 ALA D C 1
ATOM 6014 O O . ALA D 1 139 ? 19.922 -24.120 134.965 1.00 53.70 138 ALA D O 1
ATOM 6016 N N . TYR D 1 140 ? 19.991 -24.009 137.237 1.00 54.18 139 TYR D N 1
ATOM 6017 C CA . TYR D 1 140 ? 20.797 -25.209 137.405 1.00 53.37 139 TYR D CA 1
ATOM 6018 C C . TYR D 1 140 ? 19.916 -26.270 137.987 1.00 53.19 139 TYR D C 1
ATOM 6019 O O . TYR D 1 140 ? 19.360 -26.097 139.056 1.00 51.83 139 TYR D O 1
ATOM 6028 N N . LEU D 1 141 ? 19.744 -27.353 137.253 1.00 58.92 140 LEU D N 1
ATOM 6029 C CA . LEU D 1 141 ? 19.003 -28.472 137.776 1.00 56.96 140 LEU D CA 1
ATOM 6030 C C . LEU D 1 141 ? 19.425 -29.712 137.038 1.00 56.97 140 LEU D C 1
ATOM 6031 O O . LEU D 1 141 ? 19.599 -29.699 135.817 1.00 49.03 140 LEU D O 1
ATOM 6036 N N . LYS D 1 142 ? 19.614 -30.770 137.820 1.00 61.88 141 LYS D N 1
ATOM 6037 C CA . LYS D 1 142 ? 19.874 -32.099 137.320 1.00 62.11 141 LYS D CA 1
ATOM 6038 C C . LYS D 1 142 ? 21.125 -32.091 136.445 1.00 59.77 141 LYS D C 1
ATOM 6039 O O . LYS D 1 142 ? 21.152 -32.634 135.345 1.00 55.18 141 LYS D O 1
ATOM 6045 N N . LYS D 1 143 ? 22.179 -31.470 136.977 1.00 61.70 142 LYS D N 1
ATOM 6046 C CA . LYS D 1 143 ? 23.486 -31.456 136.315 1.00 65.47 142 LYS D CA 1
ATOM 6047 C C . LYS D 1 143 ? 23.448 -30.664 134.991 1.00 61.87 142 LYS D C 1
ATOM 6048 O O . LYS D 1 143 ? 24.402 -30.668 134.227 1.00 54.09 142 LYS D O 1
ATOM 6050 N N . GLN D 1 144 ? 22.346 -29.950 134.769 1.00 60.46 143 GLN D N 1
ATOM 6051 C CA . GLN D 1 144 ? 22.135 -29.177 133.567 1.00 55.49 143 GLN D CA 1
ATOM 6052 C C . GLN D 1 144 ? 21.964 -27.706 133.863 1.00 51.78 143 GLN D C 1
ATOM 6053 O O . GLN D 1 144 ? 21.391 -27.338 134.880 1.00 49.41 143 GLN D O 1
ATOM 6059 N N . LEU D 1 145 ? 22.456 -26.875 132.945 1.00 50.35 144 LEU D N 1
ATOM 6060 C CA . LEU D 1 145 ? 22.380 -25.413 133.029 1.00 43.04 144 LEU D CA 1
ATOM 6061 C C . LEU D 1 145 ? 21.574 -24.850 131.864 1.00 42.67 144 LEU D C 1
ATOM 6062 O O . LEU D 1 145 ? 21.888 -25.091 130.689 1.00 43.25 144 LEU D O 1
ATOM 6067 N N . PHE D 1 146 ? 20.525 -24.118 132.195 1.00 39.54 145 PHE D N 1
ATOM 6068 C CA . PHE D 1 146 ? 19.769 -23.380 131.225 1.00 41.46 145 PHE D CA 1
ATOM 6069 C C . PHE D 1 146 ? 20.055 -21.900 131.351 1.00 40.09 145 PHE D C 1
ATOM 6070 O O . PHE D 1 146 ? 20.057 -21.362 132.448 1.00 38.30 145 PHE D O 1
ATOM 6078 N N . ILE D 1 147 ? 20.214 -21.246 130.205 1.00 36.22 146 ILE D N 1
ATOM 6079 C CA . ILE D 1 147 ? 20.528 -19.841 130.138 1.00 32.64 146 ILE D CA 1
ATOM 6080 C C . ILE D 1 147 ? 19.427 -19.159 129.333 1.00 31.50 146 ILE D C 1
ATOM 6081 O O . ILE D 1 147 ? 19.219 -19.484 128.173 1.00 28.11 146 ILE D O 1
ATOM 6086 N N . SER D 1 148 ? 18.699 -18.249 129.947 1.00 28.03 147 SER D N 1
ATOM 6087 C CA . SER D 1 148 ? 17.625 -17.603 129.253 1.00 31.00 147 SER D CA 1
ATOM 6088 C C . SER D 1 148 ? 17.790 -16.097 129.393 1.00 35.10 147 SER D C 1
ATOM 6089 O O . SER D 1 148 ? 17.585 -15.535 130.472 1.00 38.82 147 SER D O 1
ATOM 6092 N N . PHE D 1 149 ? 18.153 -15.430 128.297 1.00 36.33 148 PHE D N 1
ATOM 6093 C CA . PHE D 1 149 ? 18.320 -13.980 128.306 1.00 34.84 148 PHE D CA 1
ATOM 6094 C C . PHE D 1 149 ? 16.952 -13.406 128.477 1.00 35.50 148 PHE D C 1
ATOM 6095 O O . PHE D 1 149 ? 16.038 -13.876 127.843 1.00 37.54 148 PHE D O 1
ATOM 6103 N N . LEU D 1 150 ? 16.787 -12.410 129.332 1.00 36.53 149 LEU D N 1
ATOM 6104 C CA . LEU D 1 150 ? 15.466 -11.787 129.523 1.00 36.92 149 LEU D CA 1
ATOM 6105 C C . LEU D 1 150 ? 15.230 -10.535 128.675 1.00 35.16 149 LEU D C 1
ATOM 6106 O O . LEU D 1 150 ? 14.407 -10.542 127.794 1.00 37.84 149 LEU D O 1
ATOM 6111 N N . CYS D 1 151 ? 15.955 -9.464 128.967 1.00 35.02 150 CYS D N 1
ATOM 6112 C CA . CYS D 1 151 ? 15.909 -8.234 128.208 1.00 35.33 150 CYS D CA 1
ATOM 6113 C C . CYS D 1 151 ? 17.171 -7.420 128.471 1.00 35.85 150 CYS D C 1
ATOM 6114 O O . CYS D 1 151 ? 17.844 -7.633 129.476 1.00 32.06 150 CYS D O 1
ATOM 6117 N N . ASP D 1 152 ? 17.488 -6.488 127.572 1.00 36.55 151 ASP D N 1
ATOM 6118 C CA . ASP D 1 152 ? 18.603 -5.547 127.796 1.00 38.72 151 ASP D CA 1
ATOM 6119 C C . ASP D 1 152 ? 18.300 -4.822 129.115 1.00 36.87 151 ASP D C 1
ATOM 6120 O O . ASP D 1 152 ? 17.130 -4.574 129.425 1.00 31.77 151 ASP D O 1
ATOM 6125 N N . VAL D 1 153 ? 19.335 -4.519 129.910 1.00 39.45 152 VAL D N 1
ATOM 6126 C CA . VAL D 1 153 ? 19.108 -3.797 131.195 1.00 38.72 152 VAL D CA 1
ATOM 6127 C C . VAL D 1 153 ? 18.603 -2.385 131.015 1.00 39.43 152 VAL D C 1
ATOM 6128 O O . VAL D 1 153 ? 18.079 -1.801 131.949 1.00 39.38 152 VAL D O 1
ATOM 6132 N N . SER D 1 154 ? 18.762 -1.830 129.814 1.00 40.54 153 SER D N 1
ATOM 6133 C CA . SER D 1 154 ? 18.348 -0.458 129.539 1.00 39.16 153 SER D CA 1
ATOM 6134 C C . SER D 1 154 ? 17.066 -0.394 128.697 1.00 38.75 153 SER D C 1
ATOM 6135 O O . SER D 1 154 ? 16.734 0.650 128.163 1.00 37.08 153 SER D O 1
ATOM 6138 N N . ASP D 1 155 ? 16.332 -1.500 128.620 1.00 37.15 154 ASP D N 1
ATOM 6139 C CA . ASP D 1 155 ? 15.060 -1.539 127.918 1.00 36.51 154 ASP D CA 1
ATOM 6140 C C . ASP D 1 155 ? 14.075 -0.584 128.632 1.00 39.56 154 ASP D C 1
ATOM 6141 O O . ASP D 1 155 ? 13.926 -0.644 129.832 1.00 40.60 154 ASP D O 1
ATOM 6146 N N . PRO D 1 156 ? 13.419 0.318 127.893 1.00 42.05 155 PRO D N 1
ATOM 6147 C CA . PRO D 1 156 ? 12.465 1.276 128.461 1.00 45.47 155 PRO D CA 1
ATOM 6148 C C . PRO D 1 156 ? 11.333 0.631 129.246 1.00 46.35 155 PRO D C 1
ATOM 6149 O O . PRO D 1 156 ? 10.773 1.249 130.145 1.00 47.51 155 PRO D O 1
ATOM 6153 N N . LEU D 1 157 ? 10.983 -0.596 128.886 1.00 47.42 156 LEU D N 1
ATOM 6154 C CA . LEU D 1 157 ? 9.944 -1.315 129.587 1.00 49.28 156 LEU D CA 1
ATOM 6155 C C . LEU D 1 157 ? 10.269 -1.483 131.078 1.00 46.69 156 LEU D C 1
ATOM 6156 O O . LEU D 1 157 ? 9.367 -1.678 131.876 1.00 48.98 156 LEU D O 1
ATOM 6161 N N . LEU D 1 158 ? 11.541 -1.464 131.441 1.00 44.23 157 LEU D N 1
ATOM 6162 C CA . LEU D 1 158 ? 11.897 -1.634 132.856 1.00 48.44 157 LEU D CA 1
ATOM 6163 C C . LEU D 1 158 ? 11.677 -0.433 133.805 1.00 48.61 157 LEU D C 1
ATOM 6164 O O . LEU D 1 158 ? 11.545 0.723 133.373 1.00 61.08 157 LEU D O 1
ATOM 6169 N N . ASP D 1 161 ? 8.527 0.226 134.180 1.00 67.28 160 ASP D N 1
ATOM 6170 C CA . ASP D 1 161 ? 7.842 -0.774 135.019 1.00 72.42 160 ASP D CA 1
ATOM 6171 C C . ASP D 1 161 ? 6.695 -1.550 134.307 1.00 64.62 160 ASP D C 1
ATOM 6172 O O . ASP D 1 161 ? 5.789 -2.084 134.968 1.00 66.77 160 ASP D O 1
ATOM 6177 N N . LYS D 1 162 ? 6.716 -1.573 132.977 1.00 60.73 161 LYS D N 1
ATOM 6178 C CA . LYS D 1 162 ? 5.706 -2.271 132.154 1.00 62.51 161 LYS D CA 1
ATOM 6179 C C . LYS D 1 162 ? 6.103 -3.723 131.792 1.00 63.26 161 LYS D C 1
ATOM 6180 O O . LYS D 1 162 ? 5.356 -4.427 131.099 1.00 65.39 161 LYS D O 1
ATOM 6182 N N . LEU D 1 163 ? 7.288 -4.152 132.222 1.00 59.50 162 LEU D N 1
ATOM 6183 C CA . LEU D 1 163 ? 7.702 -5.548 132.085 1.00 56.34 162 LEU D CA 1
ATOM 6184 C C . LEU D 1 163 ? 8.197 -6.007 133.448 1.00 58.71 162 LEU D C 1
ATOM 6185 O O . LEU D 1 163 ? 9.056 -5.327 134.042 1.00 66.22 162 LEU D O 1
ATOM 6190 N N . GLN D 1 164 ? 7.672 -7.131 133.941 1.00 58.03 163 GLN D N 1
ATOM 6191 C CA . GLN D 1 164 ? 8.084 -7.662 135.247 1.00 62.02 163 GLN D CA 1
ATOM 6192 C C . GLN D 1 164 ? 9.046 -8.785 135.068 1.00 58.24 163 GLN D C 1
ATOM 6193 O O . GLN D 1 164 ? 8.786 -9.734 134.336 1.00 54.04 163 GLN D O 1
ATOM 6199 N N . VAL D 1 165 ? 10.167 -8.660 135.760 1.00 56.83 164 VAL D N 1
ATOM 6200 C CA . VAL D 1 165 ? 11.277 -9.565 135.590 1.00 48.43 164 VAL D CA 1
ATOM 6201 C C . VAL D 1 165 ? 11.677 -10.264 136.899 1.00 50.69 164 VAL D C 1
ATOM 6202 O O . VAL D 1 165 ? 12.792 -10.789 137.003 1.00 52.86 164 VAL D O 1
ATOM 6206 N N . ASP D 1 166 ? 10.778 -10.244 137.891 1.00 46.66 165 ASP D N 1
ATOM 6207 C CA . ASP D 1 166 ? 10.899 -11.047 139.114 1.00 46.22 165 ASP D CA 1
ATOM 6208 C C . ASP D 1 166 ? 10.292 -12.436 138.842 1.00 44.36 165 ASP D C 1
ATOM 6209 O O . ASP D 1 166 ? 9.084 -12.576 138.729 1.00 39.05 165 ASP D O 1
ATOM 6214 N N . PRO D 1 167 ? 11.134 -13.477 138.714 1.00 43.86 166 PRO D N 1
ATOM 6215 C CA . PRO D 1 167 ? 10.569 -14.798 138.395 1.00 44.75 166 PRO D CA 1
ATOM 6216 C C . PRO D 1 167 ? 9.640 -15.406 139.454 1.00 47.80 166 PRO D C 1
ATOM 6217 O O . PRO D 1 167 ? 9.100 -16.479 139.218 1.00 43.43 166 PRO D O 1
ATOM 6221 N N . SER D 1 168 ? 9.457 -14.727 140.597 1.00 55.87 167 SER D N 1
ATOM 6222 C CA . SER D 1 168 ? 8.723 -15.282 141.747 1.00 57.62 167 SER D CA 1
ATOM 6223 C C . SER D 1 168 ? 7.530 -14.486 142.338 1.00 61.74 167 SER D C 1
ATOM 6224 O O . SER D 1 168 ? 7.182 -14.747 143.475 1.00 61.89 167 SER D O 1
ATOM 6227 N N . GLY D 1 169 ? 6.850 -13.578 141.642 1.00 64.25 168 GLY D N 1
ATOM 6228 C CA . GLY D 1 169 ? 6.870 -13.391 140.208 1.00 68.81 168 GLY D CA 1
ATOM 6229 C C . GLY D 1 169 ? 5.484 -13.609 139.624 1.00 70.30 168 GLY D C 1
ATOM 6230 O O . GLY D 1 169 ? 5.304 -14.498 138.785 1.00 65.30 168 GLY D O 1
ATOM 6231 N N . PRO D 1 170 ? 4.500 -12.784 140.033 1.00 74.44 169 PRO D N 1
ATOM 6232 C CA . PRO D 1 170 ? 3.123 -13.028 139.563 1.00 76.89 169 PRO D CA 1
ATOM 6233 C C . PRO D 1 170 ? 2.928 -12.870 138.028 1.00 76.32 169 PRO D C 1
ATOM 6234 O O . PRO D 1 170 ? 2.219 -13.650 137.394 1.00 74.44 169 PRO D O 1
ATOM 6238 N N . ASN D 1 171 ? 3.567 -11.859 137.454 1.00 78.28 170 ASN D N 1
ATOM 6239 C CA . ASN D 1 171 ? 3.392 -11.472 136.068 1.00 76.75 170 ASN D CA 1
ATOM 6240 C C . ASN D 1 171 ? 4.751 -11.473 135.360 1.00 67.70 170 ASN D C 1
ATOM 6241 O O . ASN D 1 171 ? 5.233 -10.462 134.819 1.00 62.56 170 ASN D O 1
ATOM 6246 N N . PHE D 1 172 ? 5.418 -12.608 135.458 1.00 59.28 171 PHE D N 1
ATOM 6247 C CA . PHE D 1 172 ? 6.755 -12.718 134.935 1.00 51.49 171 PHE D CA 1
ATOM 6248 C C . PHE D 1 172 ? 6.737 -12.768 133.425 1.00 48.94 171 PHE D C 1
ATOM 6249 O O . PHE D 1 172 ? 6.199 -13.686 132.844 1.00 48.39 171 PHE D O 1
ATOM 6257 N N . MET D 1 173 ? 7.319 -11.757 132.806 1.00 43.23 172 MET D N 1
ATOM 6258 C CA . MET D 1 173 ? 7.509 -11.747 131.376 1.00 45.97 172 MET D CA 1
ATOM 6259 C C . MET D 1 173 ? 6.174 -11.856 130.624 1.00 47.00 172 MET D C 1
ATOM 6260 O O . MET D 1 173 ? 5.965 -12.787 129.842 1.00 43.41 172 MET D O 1
ATOM 6265 N N . GLY D 1 174 ? 5.311 -10.860 130.854 1.00 50.41 173 GLY D N 1
ATOM 6266 C CA . GLY D 1 174 ? 3.989 -10.747 130.220 1.00 53.77 173 GLY D CA 1
ATOM 6267 C C . GLY D 1 174 ? 3.983 -10.337 128.756 1.00 57.68 173 GLY D C 1
ATOM 6268 O O . GLY D 1 174 ? 5.036 -10.297 128.090 1.00 60.56 173 GLY D O 1
ATOM 6269 N N . LYS D 1 175 ? 2.784 -10.047 128.251 1.00 61.08 174 LYS D N 1
ATOM 6270 C CA . LYS D 1 175 ? 2.567 -9.785 126.805 1.00 63.11 174 LYS D CA 1
ATOM 6271 C C . LYS D 1 175 ? 3.484 -8.683 126.212 1.00 63.10 174 LYS D C 1
ATOM 6272 O O . LYS D 1 175 ? 3.958 -8.804 125.054 1.00 61.88 174 LYS D O 1
ATOM 6274 N N . ARG D 1 176 ? 3.747 -7.642 127.013 1.00 57.95 175 ARG D N 1
ATOM 6275 C CA . ARG D 1 176 ? 4.615 -6.537 126.587 1.00 57.05 175 ARG D CA 1
ATOM 6276 C C . ARG D 1 176 ? 6.066 -6.977 126.300 1.00 56.63 175 ARG D C 1
ATOM 6277 O O . ARG D 1 176 ? 6.820 -6.236 125.700 1.00 57.37 175 ARG D O 1
ATOM 6279 N N . ALA D 1 177 ? 6.463 -8.191 126.674 1.00 58.61 176 ALA D N 1
ATOM 6280 C CA . ALA D 1 177 ? 7.823 -8.653 126.336 1.00 57.41 176 ALA D CA 1
ATOM 6281 C C . ALA D 1 177 ? 8.065 -8.748 124.840 1.00 54.55 176 ALA D C 1
ATOM 6282 O O . ALA D 1 177 ? 9.205 -8.731 124.397 1.00 52.58 176 ALA D O 1
ATOM 6284 N N . LEU D 1 178 ? 6.999 -8.839 124.062 1.00 56.47 177 LEU D N 1
ATOM 6285 C CA . LEU D 1 178 ? 7.151 -8.809 122.608 1.00 55.89 177 LEU D CA 1
ATOM 6286 C C . LEU D 1 178 ? 7.701 -7.467 122.076 1.00 50.44 177 LEU D C 1
ATOM 6287 O O . LEU D 1 178 ? 8.161 -7.452 120.968 1.00 52.76 177 LEU D O 1
ATOM 6292 N N . GLU D 1 179 ? 7.675 -6.374 122.858 1.00 46.31 178 GLU D N 1
ATOM 6293 C CA . GLU D 1 179 ? 8.251 -5.059 122.466 1.00 44.24 178 GLU D CA 1
ATOM 6294 C C . GLU D 1 179 ? 9.677 -4.883 122.994 1.00 42.67 178 GLU D C 1
ATOM 6295 O O . GLU D 1 179 ? 10.142 -3.741 123.131 1.00 34.36 178 GLU D O 1
ATOM 6301 N N . ARG D 1 180 ? 10.341 -5.978 123.373 1.00 38.60 179 ARG D N 1
ATOM 6302 C CA . ARG D 1 180 ? 11.719 -5.887 123.882 1.00 40.64 179 ARG D CA 1
ATOM 6303 C C . ARG D 1 180 ? 12.689 -5.298 122.874 1.00 39.72 179 ARG D C 1
ATOM 6304 O O . ARG D 1 180 ? 12.568 -5.559 121.693 1.00 41.76 179 ARG D O 1
ATOM 6312 N N . ILE D 1 181 ? 13.651 -4.538 123.395 1.00 40.21 180 ILE D N 1
ATOM 6313 C CA . ILE D 1 181 ? 14.772 -3.905 122.693 1.00 41.13 180 ILE D CA 1
ATOM 6314 C C . ILE D 1 181 ? 15.784 -4.978 122.268 1.00 39.08 180 ILE D C 1
ATOM 6315 O O . ILE D 1 181 ? 15.772 -6.067 122.831 1.00 42.20 180 ILE D O 1
ATOM 6320 N N . SER D 1 182 ? 16.598 -4.714 121.243 1.00 37.67 181 SER D N 1
ATOM 6321 C CA . SER D 1 182 ? 17.737 -5.588 120.864 1.00 38.06 181 SER D CA 1
ATOM 6322 C C . SER D 1 182 ? 18.428 -6.127 122.093 1.00 35.60 181 SER D C 1
ATOM 6323 O O . SER D 1 182 ? 18.743 -5.366 122.985 1.00 34.89 181 SER D O 1
ATOM 6326 N N . LEU D 1 183 ? 18.673 -7.429 122.143 1.00 35.87 182 LEU D N 1
ATOM 6327 C CA . LEU D 1 183 ? 19.540 -8.007 123.192 1.00 36.53 182 LEU D CA 1
ATOM 6328 C C . LEU D 1 183 ? 21.022 -7.831 122.850 1.00 36.27 182 LEU D C 1
ATOM 6329 O O . LEU D 1 183 ? 21.853 -7.827 123.754 1.00 40.10 182 LEU D O 1
ATOM 6334 N N . ILE D 1 184 ? 21.348 -7.686 121.559 1.00 33.38 183 ILE D N 1
ATOM 6335 C CA . ILE D 1 184 ? 22.735 -7.460 121.123 1.00 37.50 183 ILE D CA 1
ATOM 6336 C C . ILE D 1 184 ? 23.014 -6.000 120.738 1.00 38.60 183 ILE D C 1
ATOM 6337 O O . ILE D 1 184 ? 22.377 -5.452 119.828 1.00 37.56 183 ILE D O 1
ATOM 6342 N N . ARG D 1 185 ? 23.964 -5.397 121.450 1.00 37.47 184 ARG D N 1
ATOM 6343 C CA . ARG D 1 185 ? 24.239 -3.978 121.325 1.00 36.66 184 ARG D CA 1
ATOM 6344 C C . ARG D 1 185 ? 25.215 -3.678 120.206 1.00 35.15 184 ARG D C 1
ATOM 6345 O O . ARG D 1 185 ? 25.118 -2.644 119.578 1.00 31.04 184 ARG D O 1
ATOM 6353 N N . ASN D 1 186 ? 26.167 -4.580 119.993 1.00 38.23 185 ASN D N 1
ATOM 6354 C CA . ASN D 1 186 ? 27.104 -4.464 118.878 1.00 40.51 185 ASN D CA 1
ATOM 6355 C C . ASN D 1 186 ? 27.561 -5.855 118.471 1.00 37.16 185 ASN D C 1
ATOM 6356 O O . ASN D 1 186 ? 27.596 -6.790 119.260 1.00 34.58 185 ASN D O 1
ATOM 6361 N N . ILE D 1 187 ? 27.973 -5.959 117.230 1.00 38.98 186 ILE D N 1
ATOM 6362 C CA . ILE D 1 187 ? 28.426 -7.226 116.682 1.00 41.30 186 ILE D CA 1
ATOM 6363 C C . ILE D 1 187 ? 29.239 -6.949 115.411 1.00 40.25 186 ILE D C 1
ATOM 6364 O O . ILE D 1 187 ? 28.899 -6.040 114.676 1.00 35.47 186 ILE D O 1
ATOM 6369 N N . LYS D 1 188 ? 30.308 -7.714 115.192 1.00 37.35 187 LYS D N 1
ATOM 6370 C CA . LYS D 1 188 ? 31.082 -7.659 113.958 1.00 41.59 187 LYS D CA 1
ATOM 6371 C C . LYS D 1 188 ? 31.138 -9.060 113.318 1.00 39.49 187 LYS D C 1
ATOM 6372 O O . LYS D 1 188 ? 31.123 -10.077 114.017 1.00 35.30 187 LYS D O 1
ATOM 6378 N N . ILE D 1 189 ? 31.197 -9.092 111.991 1.00 40.35 188 ILE D N 1
ATOM 6379 C CA . ILE D 1 189 ? 31.359 -10.312 111.213 1.00 40.26 188 ILE D CA 1
ATOM 6380 C C . ILE D 1 189 ? 32.485 -10.079 110.227 1.00 42.18 188 ILE D C 1
ATOM 6381 O O . ILE D 1 189 ? 32.522 -9.055 109.566 1.00 39.56 188 ILE D O 1
ATOM 6386 N N . HIS D 1 190 ? 33.391 -11.045 110.113 1.00 46.62 189 HIS D N 1
ATOM 6387 C CA . HIS D 1 190 ? 34.490 -10.953 109.176 1.00 49.03 189 HIS D CA 1
ATOM 6388 C C . HIS D 1 190 ? 34.648 -12.239 108.351 1.00 45.32 189 HIS D C 1
ATOM 6389 O O . HIS D 1 190 ? 34.531 -13.328 108.862 1.00 43.55 189 HIS D O 1
ATOM 6396 N N . THR D 1 191 ? 34.979 -12.074 107.077 1.00 46.22 190 THR D N 1
ATOM 6397 C CA . THR D 1 191 ? 35.029 -13.151 106.114 1.00 52.64 190 THR D CA 1
ATOM 6398 C C . THR D 1 191 ? 36.433 -13.317 105.537 1.00 60.05 190 THR D C 1
ATOM 6399 O O . THR D 1 191 ? 37.136 -12.329 105.304 1.00 57.08 190 THR D O 1
ATOM 6403 N N . GLU D 1 192 ? 36.847 -14.560 105.321 1.00 66.95 191 GLU D N 1
ATOM 6404 C CA . GLU D 1 192 ? 38.062 -14.826 104.544 1.00 73.78 191 GLU D CA 1
ATOM 6405 C C . GLU D 1 192 ? 37.884 -15.705 103.283 1.00 71.08 191 GLU D C 1
ATOM 6406 O O . GLU D 1 192 ? 37.027 -16.594 103.258 1.00 55.65 191 GLU D O 1
ATOM 6412 N N . LEU D 1 193 ? 38.703 -15.417 102.257 1.00 75.87 192 LEU D N 1
ATOM 6413 C CA . LEU D 1 193 ? 38.867 -16.241 101.029 1.00 79.55 192 LEU D CA 1
ATOM 6414 C C . LEU D 1 193 ? 40.269 -16.940 100.756 1.00 81.02 192 LEU D C 1
ATOM 6415 O O . LEU D 1 193 ? 41.090 -17.174 101.667 1.00 82.13 192 LEU D O 1
ATOM 6420 N N . GLY D 1 194 ? 40.484 -17.337 99.498 1.00 75.47 193 GLY D N 1
ATOM 6421 C CA . GLY D 1 194 ? 41.799 -17.749 98.988 1.00 71.44 193 GLY D CA 1
ATOM 6422 C C . GLY D 1 194 ? 42.377 -16.794 97.953 1.00 74.36 193 GLY D C 1
ATOM 6423 O O . GLY D 1 194 ? 41.971 -16.789 96.787 1.00 68.36 193 GLY D O 1
ATOM 6424 N N . GLY D 1 201 ? 37.470 -9.629 92.868 1.00 50.01 200 GLY D N 1
ATOM 6425 C CA . GLY D 1 201 ? 36.456 -9.141 93.801 1.00 54.84 200 GLY D CA 1
ATOM 6426 C C . GLY D 1 201 ? 35.129 -8.657 93.224 1.00 60.06 200 GLY D C 1
ATOM 6427 O O . GLY D 1 201 ? 34.822 -7.496 93.402 1.00 60.76 200 GLY D O 1
ATOM 6428 N N . SER D 1 202 ? 34.357 -9.505 92.518 1.00 65.17 201 SER D N 1
ATOM 6429 C CA . SER D 1 202 ? 32.879 -9.319 92.298 1.00 65.85 201 SER D CA 1
ATOM 6430 C C . SER D 1 202 ? 32.174 -10.264 93.273 1.00 58.91 201 SER D C 1
ATOM 6431 O O . SER D 1 202 ? 30.935 -10.418 93.367 1.00 50.11 201 SER D O 1
ATOM 6434 N N . VAL D 1 203 ? 33.065 -10.917 93.977 1.00 52.52 202 VAL D N 1
ATOM 6435 C CA . VAL D 1 203 ? 32.779 -11.826 95.037 1.00 52.49 202 VAL D CA 1
ATOM 6436 C C . VAL D 1 203 ? 32.299 -10.995 96.217 1.00 50.81 202 VAL D C 1
ATOM 6437 O O . VAL D 1 203 ? 31.432 -11.418 96.972 1.00 46.22 202 VAL D O 1
ATOM 6441 N N . LEU D 1 204 ? 32.867 -9.799 96.356 1.00 52.85 203 LEU D N 1
ATOM 6442 C CA . LEU D 1 204 ? 32.649 -8.974 97.528 1.00 48.02 203 LEU D CA 1
ATOM 6443 C C . LEU D 1 204 ? 31.215 -8.481 97.685 1.00 42.70 203 LEU D C 1
ATOM 6444 O O . LEU D 1 204 ? 30.765 -8.295 98.794 1.00 39.22 203 LEU D O 1
ATOM 6449 N N . ARG D 1 205 ? 30.507 -8.287 96.593 1.00 37.93 204 ARG D N 1
ATOM 6450 C CA . ARG D 1 205 ? 29.111 -7.919 96.663 1.00 41.25 204 ARG D CA 1
ATOM 6451 C C . ARG D 1 205 ? 28.312 -9.061 97.317 1.00 38.83 204 ARG D C 1
ATOM 6452 O O . ARG D 1 205 ? 27.401 -8.836 98.110 1.00 39.36 204 ARG D O 1
ATOM 6460 N N . SER D 1 206 ? 28.635 -10.284 96.932 1.00 35.95 205 SER D N 1
ATOM 6461 C CA . SER D 1 206 ? 27.929 -11.435 97.432 1.00 33.42 205 SER D CA 1
ATOM 6462 C C . SER D 1 206 ? 28.360 -11.751 98.850 1.00 31.67 205 SER D C 1
ATOM 6463 O O . SER D 1 206 ? 27.525 -12.102 99.671 1.00 27.87 205 SER D O 1
ATOM 6466 N N . VAL D 1 207 ? 29.642 -11.558 99.156 1.00 28.96 206 VAL D N 1
ATOM 6467 C CA . VAL D 1 207 ? 30.067 -11.640 100.530 1.00 31.95 206 VAL D CA 1
ATOM 6468 C C . VAL D 1 207 ? 29.279 -10.662 101.395 1.00 33.50 206 VAL D C 1
ATOM 6469 O O . VAL D 1 207 ? 28.828 -11.029 102.459 1.00 33.01 206 VAL D O 1
ATOM 6473 N N . GLY D 1 208 ? 29.122 -9.425 100.939 1.00 36.41 207 GLY D N 1
ATOM 6474 C CA . GLY D 1 208 ? 28.457 -8.400 101.724 1.00 35.05 207 GLY D CA 1
ATOM 6475 C C . GLY D 1 208 ? 27.017 -8.797 101.968 1.00 37.18 207 GLY D C 1
ATOM 6476 O O . GLY D 1 208 ? 26.479 -8.576 103.048 1.00 36.41 207 GLY D O 1
ATOM 6477 N N . LYS D 1 209 ? 26.370 -9.382 100.971 1.00 36.32 208 LYS D N 1
ATOM 6478 C CA . LYS D 1 209 ? 24.978 -9.828 101.174 1.00 40.92 208 LYS D CA 1
ATOM 6479 C C . LYS D 1 209 ? 24.945 -10.907 102.255 1.00 41.74 208 LYS D C 1
ATOM 6480 O O . LYS D 1 209 ? 24.073 -10.910 103.128 1.00 39.04 208 LYS D O 1
ATOM 6486 N N . LEU D 1 210 ? 25.925 -11.805 102.242 1.00 43.34 209 LEU D N 1
ATOM 6487 C CA . LEU D 1 210 ? 25.871 -12.824 103.282 1.00 45.48 209 LEU D CA 1
ATOM 6488 C C . LEU D 1 210 ? 26.308 -12.376 104.672 1.00 40.16 209 LEU D C 1
ATOM 6489 O O . LEU D 1 210 ? 25.717 -12.833 105.628 1.00 37.84 209 LEU D O 1
ATOM 6494 N N . GLU D 1 211 ? 27.285 -11.474 104.777 1.00 34.14 210 GLU D N 1
ATOM 6495 C CA . GLU D 1 211 ? 27.564 -10.828 106.065 1.00 35.14 210 GLU D CA 1
ATOM 6496 C C . GLU D 1 211 ? 26.290 -10.184 106.671 1.00 31.55 210 GLU D C 1
ATOM 6497 O O . GLU D 1 211 ? 25.898 -10.520 107.775 1.00 31.29 210 GLU D O 1
ATOM 6503 N N . GLU D 1 212 ? 25.624 -9.326 105.933 1.00 30.63 211 GLU D N 1
ATOM 6504 C CA . GLU D 1 212 ? 24.323 -8.751 106.353 1.00 33.64 211 GLU D CA 1
ATOM 6505 C C . GLU D 1 212 ? 23.283 -9.814 106.710 1.00 30.55 211 GLU D C 1
ATOM 6506 O O . GLU D 1 212 ? 22.639 -9.735 107.750 1.00 30.29 211 GLU D O 1
ATOM 6512 N N . PHE D 1 213 ? 23.133 -10.816 105.858 1.00 30.29 212 PHE D N 1
ATOM 6513 C CA . PHE D 1 213 ? 22.211 -11.909 106.138 1.00 29.73 212 PHE D CA 1
ATOM 6514 C C . PHE D 1 213 ? 22.537 -12.606 107.472 1.00 32.94 212 PHE D C 1
ATOM 6515 O O . PHE D 1 213 ? 21.647 -12.862 108.294 1.00 32.04 212 PHE D O 1
ATOM 6523 N N . LEU D 1 214 ? 23.815 -12.886 107.694 1.00 32.37 213 LEU D N 1
ATOM 6524 C CA . LEU D 1 214 ? 24.242 -13.620 108.866 1.00 33.57 213 LEU D CA 1
ATOM 6525 C C . LEU D 1 214 ? 24.177 -12.879 110.206 1.00 35.78 213 LEU D C 1
ATOM 6526 O O . LEU D 1 214 ? 23.890 -13.487 111.240 1.00 32.36 213 LEU D O 1
ATOM 6531 N N . VAL D 1 215 ? 24.423 -11.569 110.185 1.00 31.86 214 VAL D N 1
ATOM 6532 C CA . VAL D 1 215 ? 24.243 -10.765 111.365 1.00 34.17 214 VAL D CA 1
ATOM 6533 C C . VAL D 1 215 ? 22.755 -10.784 111.744 1.00 34.29 214 VAL D C 1
ATOM 6534 O O . VAL D 1 215 ? 22.395 -11.030 112.889 1.00 34.46 214 VAL D O 1
ATOM 6538 N N . ASP D 1 216 ? 21.889 -10.564 110.769 1.00 33.69 215 ASP D N 1
ATOM 6539 C CA . ASP D 1 216 ? 20.463 -10.533 111.044 1.00 35.97 215 ASP D CA 1
ATOM 6540 C C . ASP D 1 216 ? 20.026 -11.901 111.557 1.00 37.86 215 ASP D C 1
ATOM 6541 O O . ASP D 1 216 ? 19.299 -11.984 112.537 1.00 43.66 215 ASP D O 1
ATOM 6546 N N . LEU D 1 217 ? 20.492 -12.971 110.912 1.00 39.52 216 LEU D N 1
ATOM 6547 C CA . LEU D 1 217 ? 20.148 -14.347 111.319 1.00 37.13 216 LEU D CA 1
ATOM 6548 C C . LEU D 1 217 ? 20.569 -14.577 112.779 1.00 37.36 216 LEU D C 1
ATOM 6549 O O . LEU D 1 217 ? 19.765 -15.001 113.609 1.00 36.92 216 LEU D O 1
ATOM 6554 N N . PHE D 1 218 ? 21.821 -14.269 113.093 1.00 37.07 217 PHE D N 1
ATOM 6555 C CA . PHE D 1 218 ? 22.337 -14.521 114.429 1.00 35.57 217 PHE D CA 1
ATOM 6556 C C . PHE D 1 218 ? 21.554 -13.749 115.472 1.00 34.37 217 PHE D C 1
ATOM 6557 O O . PHE D 1 218 ? 21.302 -14.277 116.535 1.00 34.77 217 PHE D O 1
ATOM 6565 N N . ARG D 1 219 ? 21.182 -12.513 115.162 1.00 34.19 218 ARG D N 1
ATOM 6566 C CA . ARG D 1 219 ? 20.319 -11.701 116.026 1.00 35.09 218 ARG D CA 1
ATOM 6567 C C . ARG D 1 219 ? 18.997 -12.382 116.270 1.00 34.37 218 ARG D C 1
ATOM 6568 O O . ARG D 1 219 ? 18.493 -12.424 117.393 1.00 32.76 218 ARG D O 1
ATOM 6576 N N . ASN D 1 220 ? 18.414 -12.890 115.198 1.00 35.69 219 ASN D N 1
ATOM 6577 C CA . ASN D 1 220 ? 17.112 -13.530 115.297 1.00 38.52 219 ASN D CA 1
ATOM 6578 C C . ASN D 1 220 ? 17.188 -14.866 116.057 1.00 38.97 219 ASN D C 1
ATOM 6579 O O . ASN D 1 220 ? 16.273 -15.184 116.811 1.00 39.36 219 ASN D O 1
ATOM 6584 N N . LEU D 1 221 ? 18.262 -15.630 115.864 1.00 35.75 220 LEU D N 1
ATOM 6585 C CA . LEU D 1 221 ? 18.435 -16.933 116.540 1.00 37.96 220 LEU D CA 1
ATOM 6586 C C . LEU D 1 221 ? 18.592 -16.720 118.066 1.00 38.41 220 LEU D C 1
ATOM 6587 O O . LEU D 1 221 ? 17.986 -17.431 118.850 1.00 37.33 220 LEU D O 1
ATOM 6592 N N . ILE D 1 222 ? 19.369 -15.713 118.477 1.00 36.55 221 ILE D N 1
ATOM 6593 C CA . ILE D 1 222 ? 19.488 -15.390 119.891 1.00 32.64 221 ILE D CA 1
ATOM 6594 C C . ILE D 1 222 ? 18.143 -14.913 120.443 1.00 32.90 221 ILE D C 1
ATOM 6595 O O . ILE D 1 222 ? 17.734 -15.351 121.511 1.00 30.72 221 ILE D O 1
ATOM 6600 N N . ARG D 1 223 ? 17.467 -14.029 119.707 1.00 31.78 222 ARG D N 1
ATOM 6601 C CA . ARG D 1 223 ? 16.197 -13.506 120.140 1.00 34.30 222 ARG D CA 1
ATOM 6602 C C . ARG D 1 223 ? 15.163 -14.606 120.320 1.00 33.90 222 ARG D C 1
ATOM 6603 O O . ARG D 1 223 ? 14.462 -14.641 121.316 1.00 37.08 222 ARG D O 1
ATOM 6611 N N . LYS D 1 224 ? 15.054 -15.499 119.360 1.00 36.29 223 LYS D N 1
ATOM 6612 C CA . LYS D 1 224 ? 13.970 -16.489 119.364 1.00 35.84 223 LYS D CA 1
ATOM 6613 C C . LYS D 1 224 ? 14.293 -17.772 120.112 1.00 32.43 223 LYS D C 1
ATOM 6614 O O . LYS D 1 224 ? 13.386 -18.423 120.571 1.00 32.14 223 LYS D O 1
ATOM 6620 N N . GLU D 1 225 ? 15.569 -18.132 120.223 1.00 33.03 224 GLU D N 1
ATOM 6621 C CA . GLU D 1 225 ? 15.987 -19.418 120.801 1.00 33.70 224 GLU D CA 1
ATOM 6622 C C . GLU D 1 225 ? 16.808 -19.351 122.089 1.00 31.60 224 GLU D C 1
ATOM 6623 O O . GLU D 1 225 ? 16.971 -20.379 122.759 1.00 30.17 224 GLU D O 1
ATOM 6629 N N . ALA D 1 226 ? 17.368 -18.185 122.408 1.00 31.48 225 ALA D N 1
ATOM 6630 C CA . ALA D 1 226 ? 18.140 -18.047 123.620 1.00 31.36 225 ALA D CA 1
ATOM 6631 C C . ALA D 1 226 ? 17.516 -17.096 124.584 1.00 31.62 225 ALA D C 1
ATOM 6632 O O . ALA D 1 226 ? 17.997 -16.949 125.694 1.00 37.05 225 ALA D O 1
ATOM 6634 N N . ALA D 1 227 ? 16.416 -16.484 124.212 1.00 32.59 226 ALA D N 1
ATOM 6635 C CA . ALA D 1 227 ? 15.777 -15.542 125.097 1.00 34.66 226 ALA D CA 1
ATOM 6636 C C . ALA D 1 227 ? 14.419 -16.023 125.524 1.00 33.86 226 ALA D C 1
ATOM 6637 O O . ALA D 1 227 ? 13.707 -16.623 124.743 1.00 36.77 226 ALA D O 1
ATOM 6639 N N . TRP D 1 228 ? 14.057 -15.744 126.763 1.00 33.58 227 TRP D N 1
ATOM 6640 C CA . TRP D 1 228 ? 12.804 -16.208 127.302 1.00 36.08 227 TRP D CA 1
ATOM 6641 C C . TRP D 1 228 ? 11.704 -15.839 126.324 1.00 37.43 227 TRP D C 1
ATOM 6642 O O . TRP D 1 228 ? 11.744 -14.748 125.770 1.00 35.44 227 TRP D O 1
ATOM 6653 N N . PRO D 1 229 ? 10.727 -16.720 126.099 1.00 40.99 228 PRO D N 1
ATOM 6654 C CA . PRO D 1 229 ? 10.561 -18.006 126.807 1.00 43.15 228 PRO D CA 1
ATOM 6655 C C . PRO D 1 229 ? 11.373 -19.196 126.316 1.00 39.35 228 PRO D C 1
ATOM 6656 O O . PRO D 1 229 ? 11.085 -20.324 126.709 1.00 45.16 228 PRO D O 1
ATOM 6660 N N . SER D 1 230 ? 12.372 -18.966 125.487 1.00 36.75 229 SER D N 1
ATOM 6661 C CA . SER D 1 230 ? 13.301 -20.022 125.100 1.00 35.05 229 SER D CA 1
ATOM 6662 C C . SER D 1 230 ? 14.545 -19.909 125.932 1.00 31.64 229 SER D C 1
ATOM 6663 O O . SER D 1 230 ? 14.660 -18.990 126.738 1.00 29.66 229 SER D O 1
ATOM 6666 N N . TRP D 1 231 ? 15.457 -20.862 125.736 1.00 32.14 230 TRP D N 1
ATOM 6667 C CA . TRP D 1 231 ? 16.699 -20.879 126.454 1.00 32.50 230 TRP D CA 1
ATOM 6668 C C . TRP D 1 231 ? 17.680 -21.801 125.833 1.00 33.54 230 TRP D C 1
ATOM 6669 O O . TRP D 1 231 ? 17.316 -22.667 125.064 1.00 36.52 230 TRP D O 1
ATOM 6680 N N . ILE D 1 232 ? 18.936 -21.617 126.200 1.00 34.36 231 ILE D N 1
ATOM 6681 C CA . ILE D 1 232 ? 20.013 -22.464 125.761 1.00 34.55 231 ILE D CA 1
ATOM 6682 C C . ILE D 1 232 ? 20.150 -23.557 126.817 1.00 40.07 231 ILE D C 1
ATOM 6683 O O . ILE D 1 232 ? 20.360 -23.289 128.008 1.00 32.46 231 ILE D O 1
ATOM 6688 N N . ASP D 1 233 ? 20.050 -24.802 126.376 1.00 46.42 232 ASP D N 1
ATOM 6689 C CA . ASP D 1 233 ? 20.180 -25.941 127.272 1.00 48.20 232 ASP D CA 1
ATOM 6690 C C . ASP D 1 233 ? 21.563 -26.576 127.117 1.00 51.71 232 ASP D C 1
ATOM 6691 O O . ASP D 1 233 ? 21.920 -27.031 126.021 1.00 52.57 232 ASP D O 1
ATOM 6696 N N . LEU D 1 234 ? 22.339 -26.592 128.206 1.00 52.16 233 LEU D N 1
ATOM 6697 C CA . LEU D 1 234 ? 23.680 -27.193 128.220 1.00 54.81 233 LEU D CA 1
ATOM 6698 C C . LEU D 1 234 ? 23.820 -28.265 129.309 1.00 61.57 233 LEU D C 1
ATOM 6699 O O . LEU D 1 234 ? 22.977 -28.337 130.210 1.00 66.78 233 LEU D O 1
ATOM 6704 N N . ASP D 1 235 ? 24.879 -29.083 129.204 1.00 68.19 234 ASP D N 1
ATOM 6705 C CA . ASP D 1 235 ? 25.307 -30.039 130.247 1.00 68.30 234 ASP D CA 1
ATOM 6706 C C . ASP D 1 235 ? 26.146 -29.364 131.341 1.00 78.55 234 ASP D C 1
ATOM 6707 O O . ASP D 1 235 ? 26.490 -28.195 131.205 1.00 82.49 234 ASP D O 1
#

Organism: Kluyveromyces lactis (strain ATCC 8585 / CBS 2359 / DSM 70799 / NBRC 1267 / NRRL Y-1140 / WM37) (NCBI:txid284590)